Protein AF-W4FVK2-F1 (afdb_monomer_lite)

Structure (mmCIF, N/CA/C/O backbone):
data_AF-W4FVK2-F1
#
_entry.id   AF-W4FVK2-F1
#
loop_
_atom_site.group_PDB
_atom_site.id
_atom_site.type_symbol
_atom_site.label_atom_id
_atom_site.label_alt_id
_atom_site.label_comp_id
_atom_site.label_asym_id
_atom_site.label_entity_id
_atom_site.label_seq_id
_atom_site.pdbx_PDB_ins_code
_atom_site.Cartn_x
_atom_site.Cartn_y
_atom_site.Cartn_z
_atom_site.occupancy
_atom_site.B_iso_or_equiv
_atom_site.auth_seq_id
_atom_site.auth_comp_id
_atom_site.auth_asym_id
_atom_site.auth_atom_id
_atom_site.pdbx_PDB_model_num
ATOM 1 N N . MET A 1 1 ? 11.254 -50.105 31.053 1.00 36.59 1 MET A N 1
ATOM 2 C CA . MET A 1 1 ? 11.971 -50.764 29.933 1.00 36.59 1 MET A CA 1
ATOM 3 C C . MET A 1 1 ? 12.650 -49.689 29.084 1.00 36.59 1 MET A C 1
ATOM 5 O O . MET A 1 1 ? 12.054 -48.634 28.966 1.00 36.59 1 MET A O 1
ATOM 9 N N . LYS A 1 2 ? 13.870 -49.959 28.576 1.00 39.59 2 LYS A N 1
ATOM 10 C CA . LYS A 1 2 ? 14.661 -49.247 27.528 1.00 39.59 2 LYS A CA 1
ATOM 11 C C . LYS A 1 2 ? 14.400 -47.721 27.360 1.00 39.59 2 LYS A C 1
ATOM 13 O O . LYS A 1 2 ? 13.387 -47.352 26.789 1.00 39.59 2 LYS A O 1
ATOM 18 N N . LEU A 1 3 ? 15.193 -46.817 27.966 1.00 35.25 3 LEU A N 1
ATOM 19 C CA . LEU A 1 3 ? 16.547 -46.335 27.550 1.00 35.25 3 LEU A CA 1
ATOM 20 C C . LEU A 1 3 ? 16.505 -45.494 26.250 1.00 35.25 3 LEU A C 1
ATOM 22 O O . LEU A 1 3 ? 15.915 -45.965 25.289 1.00 35.25 3 LEU A O 1
ATOM 26 N N . SER A 1 4 ? 17.125 -44.309 26.109 1.00 34.78 4 SER A N 1
ATOM 27 C CA . SER A 1 4 ? 17.992 -43.457 26.971 1.00 34.78 4 SER A CA 1
ATOM 28 C C . SER A 1 4 ? 18.006 -42.013 26.385 1.00 34.78 4 SER A C 1
ATOM 30 O O . SER A 1 4 ? 17.815 -41.868 25.185 1.00 34.78 4 SER A O 1
ATOM 32 N N . LYS A 1 5 ? 18.071 -40.890 27.133 1.00 37.69 5 LYS A N 1
ATOM 33 C CA . LYS A 1 5 ? 19.277 -40.227 27.720 1.00 37.69 5 LYS A CA 1
ATOM 34 C C . LYS A 1 5 ? 20.502 -40.227 26.758 1.00 37.69 5 LYS A C 1
ATOM 36 O O . LYS A 1 5 ? 20.786 -41.272 26.194 1.00 37.69 5 LYS A O 1
ATOM 41 N N . SER A 1 6 ? 21.273 -39.147 26.533 1.00 33.97 6 SER A N 1
ATOM 42 C CA . SER A 1 6 ? 21.569 -37.966 27.379 1.00 33.97 6 SER A CA 1
ATOM 43 C C . SER A 1 6 ? 22.319 -36.811 26.659 1.00 33.97 6 SER A C 1
ATOM 45 O O . SER A 1 6 ? 23.136 -37.081 25.791 1.00 33.97 6 SER A O 1
ATOM 47 N N . SER A 1 7 ? 22.171 -35.586 27.194 1.00 32.38 7 SER A N 1
ATOM 48 C CA . SER A 1 7 ? 23.238 -34.620 27.586 1.00 32.38 7 SER A CA 1
ATOM 49 C C . SER A 1 7 ? 24.197 -33.962 26.568 1.00 32.38 7 SER A C 1
ATOM 51 O O . SER A 1 7 ? 25.109 -34.590 26.046 1.00 32.38 7 SER A O 1
ATOM 53 N N . SER A 1 8 ? 24.080 -32.630 26.494 1.00 37.91 8 SER A N 1
ATOM 54 C CA . SER A 1 8 ? 25.115 -31.593 26.720 1.00 37.91 8 SER A CA 1
ATOM 55 C C . SER A 1 8 ? 26.609 -31.913 26.521 1.00 37.91 8 SER A C 1
ATOM 57 O O . SER A 1 8 ? 27.143 -32.753 27.239 1.00 37.91 8 SER A O 1
ATOM 59 N N . HIS A 1 9 ? 27.322 -31.065 25.757 1.00 32.56 9 HIS A N 1
ATOM 60 C CA . HIS A 1 9 ? 28.358 -30.167 26.319 1.00 32.56 9 HIS A CA 1
ATOM 61 C C . HIS A 1 9 ? 28.879 -29.103 25.327 1.00 32.56 9 HIS A C 1
ATOM 63 O O . HIS A 1 9 ? 29.066 -29.358 24.143 1.00 32.56 9 HIS A O 1
ATOM 69 N N . SER A 1 10 ? 29.178 -27.913 25.858 1.00 33.78 10 SER A N 1
ATOM 70 C CA . SER A 1 10 ? 30.025 -26.887 25.228 1.00 33.78 10 SER A CA 1
ATOM 71 C C . SER A 1 10 ? 31.508 -27.205 25.451 1.00 33.78 10 SER A C 1
ATOM 73 O O . SER A 1 10 ? 31.856 -27.636 26.553 1.00 33.78 10 SER A O 1
ATOM 75 N N . SER A 1 11 ? 32.386 -26.950 24.468 1.00 32.19 11 SER A N 1
ATOM 76 C CA . SER A 1 11 ? 33.700 -26.302 24.690 1.00 32.19 11 SER A CA 1
ATOM 77 C C . SER A 1 11 ? 34.512 -26.070 23.395 1.00 32.19 11 SER A C 1
ATOM 79 O O . SER A 1 11 ? 34.110 -26.422 22.291 1.00 32.19 11 SER A O 1
ATOM 81 N N . ARG A 1 12 ? 35.625 -25.348 23.567 1.00 32.62 12 ARG A N 1
ATOM 82 C CA . ARG A 1 12 ? 36.446 -24.579 22.612 1.00 32.62 12 ARG A CA 1
ATOM 83 C C . ARG A 1 12 ? 37.839 -25.229 22.453 1.00 32.62 12 ARG A C 1
ATOM 85 O O . ARG A 1 12 ? 38.175 -26.096 23.248 1.00 32.62 12 ARG A O 1
ATOM 92 N N . ALA A 1 13 ? 38.663 -24.705 21.531 1.00 31.06 13 ALA A N 1
ATOM 93 C CA . ALA A 1 13 ? 40.071 -25.073 21.232 1.00 31.06 13 ALA A CA 1
ATOM 94 C C . ALA A 1 13 ? 40.225 -26.324 20.329 1.00 31.06 13 ALA A C 1
ATOM 96 O O . ALA A 1 13 ? 39.746 -27.396 20.659 1.00 31.06 13 ALA A O 1
ATOM 97 N N . SER A 1 14 ? 40.726 -26.252 19.087 1.00 33.31 14 SER A N 1
ATOM 98 C CA . SER A 1 14 ? 42.024 -25.781 18.549 1.00 33.31 14 SER A CA 1
ATOM 99 C C . SER A 1 14 ? 43.190 -26.773 18.694 1.00 33.31 14 SER A C 1
ATOM 101 O O . SER A 1 14 ? 43.663 -26.994 19.805 1.00 33.31 14 SER A O 1
ATOM 103 N N . THR A 1 15 ? 43.706 -27.245 17.546 1.00 32.94 15 THR A N 1
ATOM 104 C CA . THR A 1 15 ? 45.105 -27.601 17.157 1.00 32.94 15 THR A CA 1
ATOM 105 C C . THR A 1 15 ? 45.147 -28.875 16.294 1.00 32.94 15 THR A C 1
ATOM 107 O O . THR A 1 15 ? 44.307 -29.748 16.468 1.00 32.94 15 THR A O 1
ATOM 110 N N . GLY A 1 16 ? 46.121 -29.013 15.369 1.00 29.56 16 GLY A N 1
ATOM 111 C CA . GLY A 1 16 ? 46.388 -30.335 14.751 1.00 29.56 16 GLY A CA 1
ATOM 112 C C . GLY A 1 16 ? 46.891 -30.441 13.298 1.00 29.56 16 GLY A C 1
ATOM 113 O O . GLY A 1 16 ? 46.431 -31.312 12.576 1.00 29.56 16 GLY A O 1
ATOM 114 N N . ARG A 1 17 ? 47.845 -29.603 12.864 1.00 32.56 17 ARG A N 1
ATOM 115 C CA . ARG A 1 17 ? 48.675 -29.739 11.633 1.00 32.56 17 ARG A CA 1
ATOM 116 C C . ARG A 1 17 ? 48.842 -31.159 11.026 1.00 32.56 17 ARG A C 1
ATOM 118 O O . ARG A 1 17 ? 49.280 -32.058 11.742 1.00 32.56 17 ARG A O 1
ATOM 125 N N . LYS A 1 18 ? 48.845 -31.247 9.680 1.00 34.62 18 LYS A N 1
ATOM 126 C CA . LYS A 1 18 ? 49.998 -31.624 8.795 1.00 34.62 18 LYS A CA 1
ATOM 127 C C . LYS A 1 18 ? 49.551 -31.741 7.312 1.00 34.62 18 LYS A C 1
ATOM 129 O O . LYS A 1 18 ? 48.382 -31.997 7.087 1.00 34.62 18 LYS A O 1
ATOM 134 N N . SER A 1 19 ? 50.396 -31.694 6.266 1.00 31.36 19 SER A N 1
ATOM 135 C CA . SER A 1 19 ? 51.635 -30.925 5.985 1.00 31.36 19 SER A CA 1
ATOM 136 C C . SER A 1 19 ? 52.260 -31.356 4.632 1.00 31.36 19 SER A C 1
ATOM 138 O O . SER A 1 19 ? 53.058 -32.292 4.613 1.00 31.36 19 SER A O 1
ATOM 140 N N . THR A 1 20 ? 52.054 -30.588 3.560 1.00 32.78 20 THR A N 1
ATOM 141 C CA . THR A 1 20 ? 52.894 -30.534 2.335 1.00 32.78 20 THR A CA 1
ATOM 142 C C . THR A 1 20 ? 52.823 -29.080 1.829 1.00 32.78 20 THR A C 1
ATOM 144 O O . THR A 1 20 ? 51.742 -28.624 1.490 1.00 32.78 20 THR A O 1
ATOM 147 N N . LYS A 1 21 ? 53.812 -28.179 1.975 1.00 35.28 21 LYS A N 1
ATOM 148 C CA . LYS A 1 21 ? 55.238 -28.161 1.558 1.00 35.28 21 LYS A CA 1
ATOM 149 C C . LYS A 1 21 ? 55.412 -28.427 0.049 1.00 35.28 21 LYS A C 1
ATOM 151 O O . LYS A 1 21 ? 54.936 -29.458 -0.398 1.00 35.28 21 LYS A O 1
ATOM 156 N N . ILE A 1 22 ? 56.125 -27.610 -0.745 1.00 32.56 22 ILE A N 1
ATOM 157 C CA . ILE A 1 22 ? 56.929 -26.388 -0.473 1.00 32.56 22 ILE A CA 1
ATOM 158 C C . ILE A 1 22 ? 57.135 -25.575 -1.778 1.00 32.56 22 ILE A C 1
ATOM 160 O O . ILE A 1 22 ? 57.098 -26.168 -2.849 1.00 32.56 22 ILE A O 1
ATOM 164 N N . SER A 1 23 ? 57.516 -24.290 -1.634 1.00 28.72 23 SER A N 1
ATOM 165 C CA . SER A 1 23 ? 58.217 -23.401 -2.603 1.00 28.72 23 SER A CA 1
ATOM 166 C C . SER A 1 23 ? 57.329 -22.380 -3.323 1.00 28.72 23 SER A C 1
ATOM 168 O O . SER A 1 23 ? 56.399 -22.778 -4.000 1.00 28.72 23 SER A O 1
ATOM 170 N N . LYS A 1 24 ? 57.564 -21.063 -3.318 1.00 32.53 24 LYS A N 1
ATOM 171 C CA . LYS A 1 24 ? 58.517 -20.118 -2.688 1.00 32.53 24 LYS A CA 1
ATOM 172 C C . LYS A 1 24 ? 57.933 -18.716 -2.994 1.00 32.53 24 LYS A C 1
ATOM 174 O O . LYS A 1 24 ? 57.272 -18.555 -4.014 1.00 32.53 24 LYS A O 1
ATOM 179 N N . SER A 1 25 ? 58.200 -17.711 -2.165 1.00 31.70 25 SER A N 1
ATOM 180 C CA . SER A 1 25 ? 57.809 -16.300 -2.387 1.00 31.70 25 SER A CA 1
ATOM 181 C C . SER A 1 25 ? 59.069 -15.409 -2.423 1.00 31.70 25 SER A C 1
ATOM 183 O O . SER A 1 25 ? 60.153 -15.931 -2.153 1.00 31.70 25 SER A O 1
ATOM 185 N N . PRO A 1 26 ? 58.940 -14.074 -2.544 1.00 57.78 26 PRO A N 1
ATOM 186 C CA . PRO A 1 26 ? 58.661 -13.257 -3.736 1.00 57.78 26 PRO A CA 1
ATOM 187 C C . PRO A 1 26 ? 59.956 -12.495 -4.176 1.00 57.78 26 PRO A C 1
ATOM 189 O O . PRO A 1 26 ? 61.028 -12.896 -3.716 1.00 57.78 26 PRO A O 1
ATOM 192 N N . PRO A 1 27 ? 59.942 -11.450 -5.045 1.00 46.91 27 PRO A N 1
ATOM 193 C CA . PRO A 1 27 ? 59.581 -10.088 -4.605 1.00 46.91 27 PRO A CA 1
ATOM 194 C C . PRO A 1 27 ? 58.954 -9.180 -5.703 1.00 46.91 27 PRO A C 1
ATOM 196 O O . PRO A 1 27 ? 58.470 -9.645 -6.727 1.00 46.91 27 PRO A O 1
ATOM 199 N N . GLN A 1 28 ? 58.937 -7.878 -5.403 1.00 35.75 28 GLN A N 1
ATOM 200 C CA . GLN A 1 28 ? 58.389 -6.712 -6.111 1.00 35.75 28 GLN A CA 1
ATOM 201 C C . GLN A 1 28 ? 58.720 -6.564 -7.614 1.00 35.75 28 GLN A C 1
ATOM 203 O O . GLN A 1 28 ? 59.783 -6.960 -8.082 1.00 35.75 28 GLN A O 1
ATOM 208 N N . THR A 1 29 ? 57.824 -5.853 -8.310 1.00 44.53 29 THR A N 1
ATOM 209 C CA . THR A 1 29 ? 58.003 -5.192 -9.621 1.00 44.53 29 THR A CA 1
ATOM 210 C C . THR A 1 29 ? 59.249 -4.300 -9.689 1.00 44.53 29 THR A C 1
ATOM 212 O O . THR A 1 29 ? 59.503 -3.550 -8.740 1.00 44.53 29 THR A O 1
ATOM 215 N N . PRO A 1 30 ? 59.967 -4.305 -10.824 1.00 41.59 30 PRO A N 1
ATOM 216 C CA . PRO A 1 30 ? 60.030 -3.123 -11.708 1.00 41.59 30 PRO A CA 1
ATOM 217 C C . PRO A 1 30 ? 59.905 -3.501 -13.221 1.00 41.59 30 PRO A C 1
ATOM 219 O O . PRO A 1 30 ? 59.658 -4.675 -13.498 1.00 41.59 30 PRO A O 1
ATOM 222 N N . PRO A 1 31 ? 59.949 -2.544 -14.181 1.00 61.81 31 PRO A N 1
ATOM 223 C CA . PRO A 1 31 ? 59.378 -2.719 -15.530 1.00 61.81 31 PRO A CA 1
ATOM 224 C C . PRO A 1 31 ? 60.393 -3.037 -16.659 1.00 61.81 31 PRO A C 1
ATOM 226 O O . PRO A 1 31 ? 61.570 -3.272 -16.397 1.00 61.81 31 PRO A O 1
ATOM 229 N N . ASP A 1 32 ? 59.864 -2.957 -17.890 1.00 33.31 32 ASP A N 1
ATOM 230 C CA . ASP A 1 32 ? 60.491 -2.786 -19.217 1.00 33.31 32 ASP A CA 1
ATOM 231 C C . ASP A 1 32 ? 60.812 -4.014 -20.100 1.00 33.31 32 ASP A C 1
ATOM 233 O O . ASP A 1 32 ? 61.499 -4.946 -19.694 1.00 33.31 32 ASP A O 1
ATOM 237 N N . GLU A 1 33 ? 60.327 -3.892 -21.354 1.00 32.59 33 GLU A N 1
ATOM 238 C CA . GLU A 1 33 ? 60.892 -4.358 -22.644 1.00 32.59 33 GLU A CA 1
ATOM 239 C C . GLU A 1 33 ? 61.070 -5.888 -22.891 1.00 32.59 33 GLU A C 1
ATOM 241 O O . GLU A 1 33 ? 61.287 -6.677 -21.981 1.00 32.59 33 GLU A O 1
ATOM 246 N N . CYS A 1 34 ? 60.966 -6.438 -24.114 1.00 29.52 34 CYS A N 1
ATOM 247 C CA . CYS A 1 34 ? 60.961 -5.867 -25.473 1.00 29.52 34 CYS A CA 1
ATOM 248 C C . CYS A 1 34 ? 60.288 -6.830 -26.503 1.00 29.52 34 CYS A C 1
ATOM 250 O O . CYS A 1 34 ? 59.980 -7.975 -26.168 1.00 29.52 34 CYS A O 1
ATOM 252 N N . ASP A 1 35 ? 60.112 -6.381 -27.756 1.00 45.06 35 ASP A N 1
ATOM 253 C CA . ASP A 1 35 ? 59.512 -7.118 -28.899 1.00 45.06 35 ASP A CA 1
ATOM 254 C C . ASP A 1 35 ? 60.334 -8.325 -29.429 1.00 45.06 35 ASP A C 1
ATOM 256 O O . ASP A 1 35 ? 61.476 -8.554 -29.016 1.00 45.06 35 ASP A O 1
ATOM 260 N N . PRO A 1 36 ? 59.788 -9.103 -30.394 1.00 46.78 36 PRO A N 1
ATOM 261 C CA . PRO A 1 36 ? 60.309 -9.002 -31.775 1.00 46.78 36 PRO A CA 1
ATOM 262 C C . PRO A 1 36 ? 59.207 -9.024 -32.869 1.00 46.78 36 PRO A C 1
ATOM 264 O O . PRO A 1 36 ? 58.324 -9.875 -32.853 1.00 46.78 36 PRO A O 1
ATOM 267 N N . VAL A 1 37 ? 59.146 -8.056 -33.797 1.00 34.38 37 VAL A N 1
ATOM 268 C CA . VAL A 1 37 ? 59.976 -7.861 -35.022 1.00 34.38 37 VAL A CA 1
ATOM 269 C C . VAL A 1 37 ? 59.630 -8.790 -36.200 1.00 34.38 37 VAL A C 1
ATOM 271 O O . VAL A 1 37 ? 59.897 -9.985 -36.143 1.00 34.38 37 VAL A O 1
ATOM 274 N N . CYS A 1 38 ? 59.147 -8.185 -37.300 1.00 31.05 38 CYS A N 1
ATOM 275 C CA . CYS A 1 38 ? 59.496 -8.377 -38.731 1.00 31.05 38 CYS A CA 1
ATOM 276 C C . CYS A 1 38 ? 58.401 -7.711 -39.597 1.00 31.05 38 CYS A C 1
ATOM 278 O O . CYS A 1 38 ? 57.228 -7.903 -39.312 1.00 31.05 38 CYS A O 1
ATOM 280 N N . HIS A 1 39 ? 58.653 -6.956 -40.666 1.00 33.62 39 HIS A N 1
ATOM 281 C CA . HIS A 1 39 ? 59.865 -6.389 -41.266 1.00 33.62 39 HIS A CA 1
ATOM 282 C C . HIS A 1 39 ? 59.431 -5.047 -41.883 1.00 33.62 39 HIS A C 1
ATOM 284 O O . HIS A 1 39 ? 58.428 -5.028 -42.588 1.00 33.62 39 HIS A O 1
ATOM 290 N N . ASP A 1 40 ? 60.227 -3.987 -41.742 1.00 32.97 40 ASP A N 1
ATOM 291 C CA . ASP A 1 40 ? 60.536 -3.199 -42.936 1.00 32.97 40 ASP A CA 1
ATOM 292 C C . ASP A 1 40 ? 61.988 -2.716 -42.875 1.00 32.97 40 ASP A C 1
ATOM 294 O O . ASP A 1 40 ? 62.445 -2.073 -41.927 1.00 32.97 40 ASP A O 1
ATOM 298 N N . GLN A 1 41 ? 62.742 -3.164 -43.866 1.00 33.88 41 GLN A N 1
ATOM 299 C CA . GLN A 1 41 ? 64.145 -2.856 -44.099 1.00 33.88 41 GLN A CA 1
ATOM 300 C C . GLN A 1 41 ? 64.182 -1.573 -44.959 1.00 33.88 41 GLN A C 1
ATOM 302 O O . GLN A 1 41 ? 63.337 -1.401 -45.824 1.00 33.88 41 GLN A O 1
ATOM 307 N N . HIS A 1 42 ? 65.119 -0.631 -44.841 1.00 30.48 42 HIS A N 1
ATOM 308 C CA . HIS A 1 42 ? 66.442 -0.682 -44.225 1.00 30.48 42 HIS A CA 1
ATOM 309 C C . HIS A 1 42 ? 67.030 0.747 -44.135 1.00 30.48 42 HIS A C 1
ATOM 311 O O . HIS A 1 42 ? 66.831 1.510 -45.070 1.00 30.48 42 HIS A O 1
ATOM 317 N N . TYR A 1 43 ? 67.828 1.038 -43.092 1.00 32.41 43 TYR A N 1
ATOM 318 C CA . TYR A 1 43 ? 68.834 2.126 -42.962 1.00 32.41 43 TYR A CA 1
ATOM 319 C C . TYR A 1 43 ? 68.432 3.587 -43.321 1.00 32.41 43 TYR A C 1
ATOM 321 O O . TYR A 1 43 ? 67.911 3.890 -44.379 1.00 32.41 43 TYR A O 1
ATOM 329 N N . GLY A 1 44 ? 68.761 4.619 -42.544 1.00 31.17 44 GLY A N 1
ATOM 330 C CA . GLY A 1 44 ? 69.576 4.705 -41.333 1.00 31.17 44 GLY A CA 1
ATOM 331 C C . GLY A 1 44 ? 70.231 6.091 -41.266 1.00 31.17 44 GLY A C 1
ATOM 332 O O . GLY A 1 44 ? 70.923 6.483 -42.201 1.00 31.17 44 GLY A O 1
ATOM 333 N N . VAL A 1 45 ? 70.028 6.835 -40.174 1.00 45.06 45 VAL A N 1
ATOM 334 C CA . VAL A 1 45 ? 70.664 8.148 -39.952 1.00 45.06 45 VAL A CA 1
ATOM 335 C C . VAL A 1 45 ? 71.766 8.009 -38.904 1.00 45.06 45 VAL A C 1
ATOM 337 O O . VAL A 1 45 ? 71.459 7.714 -37.749 1.00 45.06 45 VAL A O 1
ATOM 340 N N . PRO A 1 46 ? 73.030 8.289 -39.257 1.00 41.56 46 PRO A N 1
ATOM 341 C CA . PRO A 1 46 ? 74.045 8.672 -38.288 1.00 41.56 46 PRO A CA 1
ATOM 342 C C . PRO A 1 46 ? 74.385 10.162 -38.402 1.00 41.56 46 PRO A C 1
ATOM 344 O O . PRO A 1 46 ? 74.459 10.742 -39.484 1.00 41.56 46 PRO A O 1
ATOM 347 N N . GLN A 1 47 ? 74.646 10.759 -37.245 1.00 37.38 47 GLN A N 1
ATOM 348 C CA . GLN A 1 47 ? 75.281 12.066 -37.090 1.00 37.38 47 GLN A CA 1
ATOM 349 C C . GLN A 1 47 ? 76.606 12.136 -37.871 1.00 37.38 47 GLN A C 1
ATOM 351 O O . GLN A 1 47 ? 77.322 11.142 -37.914 1.00 37.38 47 GLN A O 1
ATOM 356 N N . TYR A 1 48 ? 76.988 13.315 -38.375 1.00 28.67 48 TYR A N 1
ATOM 357 C CA . TYR A 1 48 ? 78.211 14.015 -37.939 1.00 28.67 48 TYR A CA 1
ATOM 358 C C . TYR A 1 48 ? 78.320 15.423 -38.558 1.00 28.67 48 TYR A C 1
ATOM 360 O O . TYR A 1 48 ? 77.560 15.811 -39.442 1.00 28.67 48 TYR A O 1
ATOM 368 N N . HIS A 1 49 ? 79.252 16.214 -38.022 1.00 34.34 49 HIS A N 1
ATOM 369 C CA . HIS A 1 49 ? 79.623 17.549 -38.491 1.00 34.34 49 HIS A CA 1
ATOM 370 C C . HIS A 1 49 ? 80.101 17.600 -39.955 1.00 34.34 49 HIS A C 1
ATOM 372 O O . HIS A 1 49 ? 80.636 16.623 -40.456 1.00 34.34 49 HIS A O 1
ATOM 378 N N . GLN A 1 50 ? 80.025 18.809 -40.538 1.00 42.28 50 GLN A N 1
ATOM 379 C CA . GLN A 1 50 ? 80.864 19.351 -41.628 1.00 42.28 50 GLN A CA 1
ATOM 380 C C . GLN A 1 50 ? 81.165 18.439 -42.842 1.00 42.28 50 GLN A C 1
ATOM 382 O O . GLN A 1 50 ? 81.978 17.526 -42.730 1.00 42.28 50 GLN A O 1
ATOM 387 N N . PRO A 1 51 ? 80.688 18.779 -44.056 1.00 32.19 51 PRO A N 1
ATOM 388 C CA . PRO A 1 51 ? 81.142 18.127 -45.282 1.00 32.19 51 PRO A CA 1
ATOM 389 C C . PRO A 1 51 ? 82.321 18.862 -45.959 1.00 32.19 51 PRO A C 1
ATOM 391 O O . PRO A 1 51 ? 82.144 19.953 -46.508 1.00 32.19 51 PRO A O 1
ATOM 394 N N . PRO A 1 52 ? 83.515 18.247 -46.016 1.00 35.03 52 PRO A N 1
ATOM 395 C CA . PRO A 1 52 ? 84.520 18.502 -47.043 1.00 35.03 52 PRO A CA 1
ATOM 396 C C . PRO A 1 52 ? 84.540 17.386 -48.113 1.00 35.03 52 PRO A C 1
ATOM 398 O O . PRO A 1 52 ? 84.416 16.216 -47.784 1.00 35.03 52 PRO A O 1
ATOM 401 N N . GLN A 1 53 ? 84.836 17.766 -49.365 1.00 33.94 53 GLN A N 1
ATOM 402 C CA . GLN A 1 53 ? 85.297 16.927 -50.500 1.00 33.94 53 GLN A CA 1
ATOM 403 C C . GLN A 1 53 ? 84.392 15.771 -51.029 1.00 33.94 53 GLN A C 1
ATOM 405 O O . GLN A 1 53 ? 83.654 15.155 -50.282 1.00 33.94 53 GLN A O 1
ATOM 410 N N . ARG A 1 54 ? 84.492 15.280 -52.282 1.00 32.28 54 ARG A N 1
ATOM 411 C CA . ARG A 1 54 ? 84.581 15.859 -53.654 1.00 32.28 54 ARG A CA 1
ATOM 412 C C . ARG A 1 54 ? 84.792 14.708 -54.671 1.00 32.28 54 ARG A C 1
ATOM 414 O O . ARG A 1 54 ? 85.865 14.116 -54.675 1.00 32.28 54 ARG A O 1
ATOM 421 N N . GLY A 1 55 ? 83.868 14.546 -55.628 1.00 34.66 55 GLY A N 1
ATOM 422 C CA . GLY A 1 55 ? 84.091 13.876 -56.931 1.00 34.66 55 GLY A CA 1
ATOM 423 C C . GLY A 1 55 ? 84.044 12.336 -56.941 1.00 34.66 55 GLY A C 1
ATOM 424 O O . GLY A 1 55 ? 84.091 11.721 -55.886 1.00 34.66 55 GLY A O 1
ATOM 425 N N . TYR A 1 56 ? 83.935 11.631 -58.076 1.00 33.75 56 TYR A N 1
ATOM 426 C CA . TYR A 1 56 ? 83.708 11.947 -59.510 1.00 33.75 56 TYR A CA 1
ATOM 427 C C . TYR A 1 56 ? 82.959 10.709 -60.119 1.00 33.75 56 TYR A C 1
ATOM 429 O O . TYR A 1 56 ? 82.878 9.692 -59.443 1.00 33.75 56 TYR A O 1
ATOM 437 N N . ALA A 1 57 ? 82.384 10.634 -61.330 1.00 32.41 57 ALA A N 1
ATOM 438 C CA . ALA A 1 57 ? 82.558 11.385 -62.575 1.00 32.41 57 ALA A CA 1
ATOM 439 C C . ALA A 1 57 ? 81.346 11.216 -63.529 1.00 32.41 57 ALA A C 1
ATOM 441 O O . ALA A 1 57 ? 80.780 10.130 -63.610 1.00 32.41 57 ALA A O 1
ATOM 442 N N . SER A 1 58 ? 81.041 12.234 -64.344 1.00 34.56 58 SER A N 1
ATOM 443 C CA . SER A 1 58 ? 80.600 12.065 -65.753 1.00 34.56 58 SER A CA 1
ATOM 444 C C . SER A 1 58 ? 80.630 13.392 -66.540 1.00 34.56 58 SER A C 1
ATOM 446 O O . SER A 1 58 ? 79.659 13.803 -67.153 1.00 34.56 58 SER A O 1
ATOM 448 N N . ASN A 1 59 ? 81.822 14.000 -66.558 1.00 30.52 59 ASN A N 1
ATOM 449 C CA . ASN A 1 59 ? 82.389 14.855 -67.616 1.00 30.52 59 ASN A CA 1
ATOM 450 C C . ASN A 1 59 ? 81.741 16.206 -68.052 1.00 30.52 59 ASN A C 1
ATOM 452 O O . ASN A 1 59 ? 80.568 16.465 -67.809 1.00 30.52 59 ASN A O 1
ATOM 456 N N . PRO A 1 60 ? 82.569 17.135 -68.599 1.00 45.88 60 PRO A N 1
ATOM 457 C CA . PRO A 1 60 ? 82.409 18.594 -68.427 1.00 45.88 60 PRO A CA 1
ATOM 458 C C . PRO A 1 60 ? 82.487 19.318 -69.809 1.00 45.88 60 PRO A C 1
ATOM 460 O O . PRO A 1 60 ? 82.208 18.653 -70.808 1.00 45.88 60 PRO A O 1
ATOM 463 N N . PRO A 1 61 ? 82.943 20.588 -69.974 1.00 41.81 61 PRO A N 1
ATOM 464 C CA . PRO A 1 61 ? 83.165 21.727 -69.058 1.00 41.81 61 PRO A CA 1
ATOM 465 C C . PRO A 1 61 ? 82.283 22.953 -69.425 1.00 41.81 61 PRO A C 1
ATOM 467 O O . PRO A 1 61 ? 81.568 22.933 -70.415 1.00 41.81 61 PRO A O 1
ATOM 470 N N . GLY A 1 62 ? 82.247 24.080 -68.710 1.00 29.95 62 GLY A N 1
ATOM 471 C CA . GLY A 1 62 ? 82.990 24.537 -67.534 1.00 29.95 62 GLY A CA 1
ATOM 472 C C . GLY A 1 62 ? 83.446 25.989 -67.742 1.00 29.95 62 GLY A C 1
ATOM 473 O O . GLY A 1 62 ? 84.276 26.246 -68.607 1.00 29.95 62 GLY A O 1
ATOM 474 N N . VAL A 1 63 ? 82.925 26.931 -66.947 1.00 37.47 63 VAL A N 1
ATOM 475 C CA . VAL A 1 63 ? 83.367 28.338 -66.939 1.00 37.47 63 VAL A CA 1
ATOM 476 C C . VAL A 1 63 ? 83.667 28.747 -65.499 1.00 37.47 63 VAL A C 1
ATOM 478 O O . VAL A 1 63 ? 82.777 28.793 -64.652 1.00 37.47 63 VAL A O 1
ATOM 481 N N . GLN A 1 64 ? 84.946 28.992 -65.220 1.00 30.61 64 GLN A N 1
ATOM 482 C CA . GLN A 1 64 ? 85.434 29.508 -63.941 1.00 30.61 64 GLN A CA 1
ATOM 483 C C . GLN A 1 64 ? 85.372 31.042 -63.899 1.00 30.61 64 GLN A C 1
ATOM 485 O O . GLN A 1 64 ? 85.516 31.715 -64.914 1.00 30.61 64 GLN A O 1
ATOM 490 N N . MET A 1 65 ? 85.276 31.567 -62.680 1.00 48.56 65 MET A N 1
ATOM 491 C CA . MET A 1 65 ? 85.720 32.905 -62.263 1.00 48.56 65 MET A CA 1
ATOM 492 C C . MET A 1 65 ? 86.804 32.707 -61.179 1.00 48.56 65 MET A C 1
ATOM 494 O O . MET A 1 65 ? 86.786 31.640 -60.552 1.00 48.56 65 MET A O 1
ATOM 498 N N . PRO A 1 66 ? 87.647 33.695 -60.801 1.00 64.19 66 PRO A N 1
ATOM 499 C CA . PRO A 1 66 ? 88.125 34.916 -61.476 1.00 64.19 66 PRO A CA 1
ATOM 500 C C . PRO A 1 66 ? 89.670 34.721 -61.722 1.00 64.19 66 PRO A C 1
ATOM 502 O O . PRO A 1 66 ? 89.991 33.634 -62.202 1.00 64.19 66 PRO A O 1
ATOM 505 N N . PRO A 1 67 ? 90.680 35.566 -61.357 1.00 47.31 67 PRO A N 1
ATOM 506 C CA . PRO A 1 67 ? 90.752 37.014 -61.107 1.00 47.31 67 PRO A CA 1
ATOM 507 C C . PRO A 1 67 ? 91.691 37.868 -62.030 1.00 47.31 67 PRO A C 1
ATOM 509 O O . PRO A 1 67 ? 91.146 38.339 -63.026 1.00 47.31 67 PRO A O 1
ATOM 512 N N . PRO A 1 68 ? 92.973 38.248 -61.738 1.00 48.97 68 PRO A N 1
ATOM 513 C CA . PRO A 1 68 ? 93.342 39.668 -61.910 1.00 48.97 68 PRO A CA 1
ATOM 514 C C . PRO A 1 68 ? 94.642 39.966 -62.702 1.00 48.97 68 PRO A C 1
ATOM 516 O O . PRO A 1 68 ? 95.326 39.059 -63.166 1.00 48.97 68 PRO A O 1
ATOM 519 N N . SER A 1 69 ? 95.020 41.259 -62.712 1.00 26.92 69 SER A N 1
ATOM 520 C CA . SER A 1 69 ? 96.343 41.820 -63.086 1.00 26.92 69 SER A CA 1
ATOM 521 C C . SER A 1 69 ? 96.557 41.980 -64.607 1.00 26.92 69 SER A C 1
ATOM 523 O O . SER A 1 69 ? 96.647 40.998 -65.325 1.00 26.92 69 SER A O 1
ATOM 525 N N . SER A 1 70 ? 96.475 43.183 -65.198 1.00 29.16 70 SER A N 1
ATOM 526 C CA . SER A 1 70 ? 97.403 44.344 -65.148 1.00 29.16 70 SER A CA 1
ATOM 527 C C . SER A 1 70 ? 98.521 44.307 -66.210 1.00 29.16 70 SER A C 1
ATOM 529 O O . SER A 1 70 ? 98.903 43.237 -66.662 1.00 29.16 70 SER A O 1
ATOM 531 N N . SER A 1 71 ? 99.098 45.484 -66.515 1.00 30.23 71 SER A N 1
ATOM 532 C CA . SER A 1 71 ? 100.237 45.757 -67.435 1.00 30.23 71 SER A CA 1
ATOM 533 C C . SER A 1 71 ? 99.985 45.495 -68.940 1.00 30.23 71 SER A C 1
ATOM 535 O O . SER A 1 71 ? 99.753 44.362 -69.325 1.00 30.23 71 SER A O 1
ATOM 537 N N . LEU A 1 72 ? 99.873 46.528 -69.803 1.00 28.56 72 LEU A N 1
ATOM 538 C CA . LEU A 1 72 ? 100.945 47.377 -70.410 1.00 28.56 72 LEU A CA 1
ATOM 539 C C . LEU A 1 72 ? 101.606 46.689 -71.645 1.00 28.56 72 LEU A C 1
ATOM 541 O O . LEU A 1 72 ? 101.475 45.481 -71.784 1.00 28.56 72 LEU A O 1
ATOM 545 N N . PRO A 1 73 ? 102.408 47.377 -72.486 1.00 44.47 73 PRO A N 1
ATOM 546 C CA . PRO A 1 73 ? 102.128 48.590 -73.276 1.00 44.47 73 PRO A CA 1
ATOM 547 C C . PRO A 1 73 ? 102.573 48.427 -74.767 1.00 44.47 73 PRO A C 1
ATOM 549 O O . PRO A 1 73 ? 102.946 47.336 -75.172 1.00 44.47 73 PRO A O 1
ATOM 552 N N . THR A 1 74 ? 102.652 49.535 -75.532 1.00 28.48 74 THR A N 1
ATOM 553 C CA . THR A 1 74 ? 103.570 49.728 -76.699 1.00 28.48 74 THR A CA 1
ATOM 554 C C . THR A 1 74 ? 103.265 48.889 -77.966 1.00 28.48 74 THR A C 1
ATOM 556 O O . THR A 1 74 ? 103.368 47.674 -77.958 1.00 28.48 74 THR A O 1
ATOM 559 N N . ALA A 1 75 ? 102.781 49.438 -79.089 1.00 28.36 75 ALA A N 1
ATOM 560 C CA . ALA A 1 75 ? 103.346 50.453 -80.004 1.00 28.36 75 ALA A CA 1
ATOM 561 C C . ALA A 1 75 ? 104.495 49.962 -80.924 1.00 28.36 75 ALA A C 1
ATOM 563 O O . ALA A 1 75 ? 105.322 49.149 -80.532 1.00 28.36 75 ALA A O 1
ATOM 564 N N . GLY A 1 76 ? 104.552 50.526 -82.141 1.00 28.14 76 GLY A N 1
ATOM 565 C CA . GLY A 1 76 ? 105.509 50.186 -83.209 1.00 28.14 76 GLY A CA 1
ATOM 566 C C . GLY A 1 76 ? 104.971 49.096 -84.155 1.00 28.14 76 GLY A C 1
ATOM 567 O O . GLY A 1 76 ? 104.728 47.985 -83.713 1.00 28.14 76 GLY A O 1
ATOM 568 N N . GLY A 1 77 ? 104.729 49.316 -85.452 1.00 29.20 77 GLY A N 1
ATOM 569 C CA . GLY A 1 77 ? 105.067 50.440 -86.339 1.00 29.20 77 GLY A CA 1
ATOM 570 C C . GLY A 1 77 ? 106.103 50.028 -87.399 1.00 29.20 77 GLY A C 1
ATOM 571 O O . GLY A 1 77 ? 106.540 48.886 -87.401 1.00 29.20 77 GLY A O 1
ATOM 572 N N . VAL A 1 78 ? 106.559 50.999 -88.209 1.00 31.73 78 VAL A N 1
ATOM 573 C CA . VAL A 1 78 ? 107.822 50.950 -88.995 1.00 31.73 78 VAL A CA 1
ATOM 574 C C . VAL A 1 78 ? 107.784 50.116 -90.304 1.00 31.73 78 VAL A C 1
ATOM 576 O O . VAL A 1 78 ? 107.408 48.956 -90.288 1.00 31.73 78 VAL A O 1
ATOM 579 N N . PHE A 1 79 ? 108.176 50.623 -91.491 1.00 28.73 79 PHE A N 1
ATOM 580 C CA . PHE A 1 79 ? 108.519 51.996 -91.928 1.00 28.73 79 PHE A CA 1
ATOM 581 C C . PHE A 1 79 ? 108.432 52.163 -93.467 1.00 28.73 79 PHE A C 1
ATOM 583 O O . PHE A 1 79 ? 108.493 51.201 -94.219 1.00 28.73 79 PHE A O 1
ATOM 590 N N . HIS A 1 80 ? 108.379 53.441 -93.863 1.00 27.72 80 HIS A N 1
ATOM 591 C CA . HIS A 1 80 ? 108.977 54.125 -95.030 1.00 27.72 80 HIS A CA 1
ATOM 592 C C . HIS A 1 80 ? 109.509 53.333 -96.248 1.00 27.72 80 HIS A C 1
ATOM 594 O O . HIS A 1 80 ? 110.337 52.442 -96.089 1.00 27.72 80 HIS A O 1
ATOM 600 N N . HIS A 1 81 ? 109.290 53.881 -97.455 1.00 27.83 81 HIS A N 1
ATOM 601 C CA . HIS A 1 81 ? 110.286 54.615 -98.286 1.00 27.83 81 HIS A CA 1
ATOM 602 C C . HIS A 1 81 ? 109.662 54.942 -99.674 1.00 27.83 81 HIS A C 1
ATOM 604 O O . HIS A 1 81 ? 108.739 54.253 -100.084 1.00 27.83 81 HIS A O 1
ATOM 610 N N . ASN A 1 82 ? 110.116 55.898 -100.498 1.00 26.11 82 ASN A N 1
ATOM 611 C CA . ASN A 1 82 ? 110.730 57.220 -100.283 1.00 26.11 82 ASN A CA 1
ATOM 612 C C . ASN A 1 82 ? 110.799 57.946 -101.653 1.00 26.11 82 ASN A C 1
ATOM 614 O O . ASN A 1 82 ? 111.008 57.280 -102.658 1.00 26.11 82 ASN A O 1
ATOM 618 N N . ASN A 1 83 ? 110.754 59.282 -101.654 1.00 25.61 83 ASN A N 1
ATOM 619 C CA . ASN A 1 83 ? 111.439 60.192 -102.593 1.00 25.61 83 ASN A CA 1
ATOM 620 C C . ASN A 1 83 ? 111.250 60.179 -104.141 1.00 25.61 83 ASN A C 1
ATOM 622 O O . ASN A 1 83 ? 111.186 59.165 -104.821 1.00 25.61 83 ASN A O 1
ATOM 626 N N . ASN A 1 84 ? 111.426 61.404 -104.667 1.00 28.58 84 ASN A N 1
ATOM 627 C CA . ASN A 1 84 ? 112.085 61.777 -105.933 1.00 28.58 84 ASN A CA 1
ATOM 628 C C . ASN A 1 84 ? 111.325 61.775 -107.283 1.00 28.58 84 ASN A C 1
ATOM 630 O O . ASN A 1 84 ? 111.403 60.855 -108.090 1.00 28.58 84 ASN A O 1
ATOM 634 N N . MET A 1 85 ? 110.820 62.974 -107.621 1.00 35.16 85 MET A N 1
ATOM 635 C CA . MET A 1 85 ? 111.281 63.764 -108.793 1.00 35.16 85 MET A CA 1
ATOM 636 C C . MET A 1 85 ? 112.733 63.428 -109.214 1.00 35.16 85 MET A C 1
ATOM 638 O O . MET A 1 85 ? 113.561 63.298 -108.308 1.00 35.16 85 MET A O 1
ATOM 642 N N . PRO A 1 86 ? 113.125 63.442 -110.516 1.00 44.12 86 PRO A N 1
ATOM 643 C CA . PRO A 1 86 ? 113.137 64.713 -111.268 1.00 44.12 86 PRO A CA 1
ATOM 644 C C . PRO A 1 86 ? 113.116 64.650 -112.826 1.00 44.12 86 PRO A C 1
ATOM 646 O O . PRO A 1 86 ? 113.126 63.591 -113.440 1.00 44.12 86 PRO A O 1
ATOM 649 N N . SER A 1 87 ? 113.268 65.841 -113.433 1.00 30.06 87 SER A N 1
ATOM 650 C CA . SER A 1 87 ? 114.227 66.122 -114.532 1.00 30.06 87 SER A CA 1
ATOM 651 C C . SER A 1 87 ? 113.767 66.159 -116.009 1.00 30.06 87 SER A C 1
ATOM 653 O O . SER A 1 87 ? 113.782 65.151 -116.702 1.00 30.06 87 SER A O 1
ATOM 655 N N . MET A 1 88 ? 113.651 67.408 -116.496 1.00 30.08 88 MET A N 1
ATOM 656 C CA . MET A 1 88 ? 114.168 67.950 -117.779 1.00 30.08 88 MET A CA 1
ATOM 657 C C . MET A 1 88 ? 113.458 67.689 -119.130 1.00 30.08 88 MET A C 1
ATOM 659 O O . MET A 1 88 ? 113.110 66.567 -119.461 1.00 30.08 88 MET A O 1
ATOM 663 N N . MET A 1 89 ? 113.345 68.799 -119.893 1.00 30.38 89 MET A N 1
ATOM 664 C CA . MET A 1 89 ? 113.647 69.041 -121.334 1.00 30.38 89 MET A CA 1
ATOM 665 C C . MET A 1 89 ? 113.227 67.991 -122.395 1.00 30.38 89 MET A C 1
ATOM 667 O O . MET A 1 89 ? 113.374 66.796 -122.204 1.00 30.38 89 MET A O 1
ATOM 671 N N . GLU A 1 90 ? 112.767 68.338 -123.603 1.00 34.19 90 GLU A N 1
ATOM 672 C CA . GLU A 1 90 ? 112.567 69.625 -124.301 1.00 34.19 90 GLU A CA 1
ATOM 673 C C . GLU A 1 90 ? 111.503 69.433 -125.421 1.00 34.19 90 GLU A C 1
ATOM 675 O O . GLU A 1 90 ? 111.150 68.289 -125.730 1.00 34.19 90 GLU A O 1
ATOM 680 N N . PRO A 1 91 ? 110.958 70.496 -126.052 1.00 47.44 91 PRO A N 1
ATOM 681 C CA . PRO A 1 91 ? 109.963 70.365 -127.114 1.00 47.44 91 PRO A CA 1
ATOM 682 C C . PRO A 1 91 ? 110.561 70.457 -128.530 1.00 47.44 91 PRO A C 1
ATOM 684 O O . PRO A 1 91 ? 110.791 71.546 -129.049 1.00 47.44 91 PRO A O 1
ATOM 687 N N . ALA A 1 92 ? 110.657 69.316 -129.213 1.00 43.59 92 ALA A N 1
ATOM 688 C CA . ALA A 1 92 ? 110.683 69.242 -130.675 1.00 43.59 92 ALA A CA 1
ATOM 689 C C . ALA A 1 92 ? 109.986 67.950 -131.140 1.00 43.59 92 ALA A C 1
ATOM 691 O O . ALA A 1 92 ? 110.635 66.926 -131.281 1.00 43.59 92 ALA A O 1
ATOM 692 N N . ASP A 1 93 ? 108.649 68.000 -131.249 1.00 44.91 93 ASP A N 1
ATOM 693 C CA . ASP A 1 93 ? 107.790 67.197 -132.154 1.00 44.91 93 ASP A CA 1
ATOM 694 C C . ASP A 1 93 ? 106.308 67.455 -131.817 1.00 44.91 93 ASP A C 1
ATOM 696 O O . ASP A 1 93 ? 105.557 66.629 -131.290 1.00 44.91 93 ASP A O 1
ATOM 700 N N . VAL A 1 94 ? 105.894 68.700 -132.068 1.00 56.19 94 VAL A N 1
ATOM 701 C CA . VAL A 1 94 ? 104.629 69.288 -131.588 1.00 56.19 94 VAL A CA 1
ATOM 702 C C . VAL A 1 94 ? 103.393 68.824 -132.380 1.00 56.19 94 VAL A C 1
ATOM 704 O O . VAL A 1 94 ? 102.276 68.962 -131.887 1.00 56.19 94 VAL A O 1
ATOM 707 N N . LEU A 1 95 ? 103.560 68.225 -133.565 1.00 55.44 95 LEU A N 1
ATOM 708 C CA . LEU A 1 95 ? 102.443 67.920 -134.474 1.00 55.44 95 LEU A CA 1
ATOM 709 C C . LEU A 1 95 ? 101.857 66.501 -134.362 1.00 55.44 95 LEU A C 1
ATOM 711 O O . LEU A 1 95 ? 100.684 66.329 -134.669 1.00 55.44 95 LEU A O 1
ATOM 715 N N . HIS A 1 96 ? 102.583 65.505 -133.837 1.00 56.88 96 HIS A N 1
ATOM 716 C CA . HIS A 1 96 ? 102.038 64.139 -133.672 1.00 56.88 96 HIS A CA 1
ATOM 717 C C . HIS A 1 96 ? 101.387 63.897 -132.286 1.00 56.88 96 HIS A C 1
ATOM 719 O O . HIS A 1 96 ? 100.705 62.896 -132.054 1.00 56.88 96 HIS A O 1
ATOM 725 N N . ARG A 1 97 ? 101.560 64.840 -131.344 1.00 54.84 97 ARG A N 1
ATOM 726 C CA . ARG A 1 97 ? 101.009 64.786 -129.972 1.00 54.84 97 ARG A CA 1
ATOM 727 C C . ARG A 1 97 ? 99.607 65.395 -129.810 1.00 54.84 97 ARG A C 1
ATOM 729 O O . ARG A 1 97 ? 99.106 65.415 -128.687 1.00 54.84 97 ARG A O 1
ATOM 736 N N . LEU A 1 98 ? 98.984 65.910 -130.875 1.00 57.56 98 LEU A N 1
ATOM 737 C CA . LEU A 1 98 ? 97.637 66.503 -130.815 1.00 57.56 98 LEU A CA 1
ATOM 738 C C . LEU A 1 98 ? 96.531 65.472 -131.097 1.00 57.56 98 LEU A C 1
ATOM 740 O O . LEU A 1 98 ? 95.649 65.305 -130.257 1.00 57.56 98 LEU A O 1
ATOM 744 N N . GLU A 1 99 ? 96.636 64.685 -132.169 1.00 59.66 99 GLU A N 1
ATOM 745 C CA . GLU A 1 99 ? 95.659 63.624 -132.501 1.00 59.66 99 GLU A CA 1
ATOM 746 C C . GLU A 1 99 ? 95.598 62.518 -131.424 1.00 59.66 99 GLU A C 1
ATOM 748 O O . GLU A 1 99 ? 94.536 62.001 -131.076 1.00 59.66 99 GLU A O 1
ATOM 753 N N . THR A 1 100 ? 96.737 62.204 -130.796 1.00 60.53 100 THR A N 1
ATOM 754 C CA . THR A 1 100 ? 96.814 61.275 -129.650 1.00 60.53 100 THR A CA 1
ATOM 755 C C . THR A 1 100 ? 96.314 61.876 -128.328 1.00 60.53 100 THR A C 1
ATOM 757 O O . THR A 1 100 ? 96.091 61.143 -127.361 1.00 60.53 100 THR A O 1
ATOM 760 N N . LYS A 1 101 ? 96.107 63.198 -128.264 1.00 60.41 101 LYS A N 1
ATOM 761 C CA . LYS A 1 101 ? 95.507 63.888 -127.111 1.00 60.41 101 LYS A CA 1
ATOM 762 C C . LYS A 1 101 ? 93.981 63.859 -127.166 1.00 60.41 101 LYS A C 1
ATOM 764 O O . LYS A 1 101 ? 93.344 63.710 -126.129 1.00 60.41 101 LYS A O 1
ATOM 769 N N . GLU A 1 102 ? 93.408 63.976 -128.360 1.00 66.44 102 GLU A N 1
ATOM 770 C CA . GLU A 1 102 ? 91.960 64.073 -128.573 1.00 66.44 102 GLU A CA 1
ATOM 771 C C . GLU A 1 102 ? 91.236 62.734 -128.334 1.00 66.44 102 GLU A C 1
ATOM 773 O O . GLU A 1 102 ? 90.173 62.703 -127.707 1.00 66.44 102 GLU A O 1
ATOM 778 N N . SER A 1 103 ? 91.866 61.611 -128.700 1.00 63.50 103 SER A N 1
ATOM 779 C CA . SER A 1 103 ? 91.377 60.261 -128.368 1.00 63.50 103 SER A CA 1
ATOM 780 C C . SER A 1 103 ? 91.485 59.934 -126.871 1.00 63.50 103 SER A C 1
ATOM 782 O O . SER A 1 103 ? 90.550 59.378 -126.292 1.00 63.50 103 SER A O 1
ATOM 784 N N . ARG A 1 104 ? 92.573 60.350 -126.203 1.00 65.81 104 ARG A N 1
ATOM 785 C CA . ARG A 1 104 ? 92.708 60.235 -124.737 1.00 65.81 104 ARG A CA 1
ATOM 786 C C . ARG A 1 104 ? 91.702 61.101 -123.982 1.00 65.81 104 ARG A C 1
ATOM 788 O O . ARG A 1 104 ? 91.251 60.691 -122.918 1.00 65.81 104 ARG A O 1
ATOM 795 N N . MET A 1 105 ? 91.328 62.264 -124.518 1.00 73.06 105 MET A N 1
ATOM 796 C CA . MET A 1 105 ? 90.307 63.124 -123.914 1.00 73.06 105 MET A CA 1
ATOM 797 C C . MET A 1 105 ? 88.932 62.445 -123.927 1.00 73.06 105 MET A C 1
ATOM 799 O O . MET A 1 105 ? 88.296 62.364 -122.883 1.00 73.06 105 MET A O 1
ATOM 803 N N . HIS A 1 106 ? 88.526 61.858 -125.059 1.00 71.81 106 HIS A N 1
ATOM 804 C CA . HIS A 1 106 ? 87.271 61.102 -125.153 1.00 71.81 106 HIS A CA 1
ATOM 805 C C . HIS A 1 106 ? 87.246 59.867 -124.237 1.00 71.81 106 HIS A C 1
ATOM 807 O O . HIS A 1 106 ? 86.234 59.610 -123.587 1.00 71.81 106 HIS A O 1
ATOM 813 N N . GLN A 1 107 ? 88.359 59.132 -124.124 1.00 72.69 107 GLN A N 1
ATOM 814 C CA . GLN A 1 107 ? 88.459 57.998 -123.194 1.00 72.69 107 GLN A CA 1
ATOM 815 C C . GLN A 1 107 ? 88.383 58.433 -121.721 1.00 72.69 107 GLN A C 1
ATOM 817 O O . GLN A 1 107 ? 87.736 57.754 -120.927 1.00 72.69 107 GLN A O 1
ATOM 822 N N . LEU A 1 108 ? 88.984 59.571 -121.353 1.00 72.00 108 LEU A N 1
ATOM 823 C CA . LEU A 1 108 ? 88.888 60.127 -119.997 1.00 72.00 108 LEU A CA 1
ATOM 824 C C . LEU A 1 108 ? 87.486 60.664 -119.678 1.00 72.00 108 LEU A C 1
ATOM 826 O O . LEU A 1 108 ? 87.002 60.441 -118.572 1.00 72.00 108 LEU A O 1
ATOM 830 N N . SER A 1 109 ? 86.807 61.312 -120.629 1.00 72.75 109 SER A N 1
ATOM 831 C CA . SER A 1 109 ? 85.412 61.737 -120.456 1.00 72.75 109 SER A CA 1
ATOM 832 C C . SER A 1 109 ? 84.474 60.545 -120.257 1.00 72.75 109 SER A C 1
ATOM 834 O O . SER A 1 109 ? 83.664 60.571 -119.336 1.00 72.75 109 SER A O 1
ATOM 836 N N . ALA A 1 110 ? 84.624 59.473 -121.043 1.00 74.25 110 ALA A N 1
ATOM 837 C CA . ALA A 1 110 ? 83.832 58.254 -120.866 1.00 74.25 110 ALA A CA 1
ATOM 838 C C . ALA A 1 110 ? 84.057 57.605 -119.485 1.00 74.25 110 ALA A C 1
ATOM 840 O O . ALA A 1 110 ? 83.088 57.245 -118.823 1.00 74.25 110 ALA A O 1
ATOM 841 N N . LEU A 1 111 ? 85.314 57.527 -119.023 1.00 74.00 111 LEU A N 1
ATOM 842 C CA . LEU A 1 111 ? 85.667 57.005 -117.693 1.00 74.00 111 LEU A CA 1
ATOM 843 C C . LEU A 1 111 ? 85.104 57.852 -116.541 1.00 74.00 111 LEU A C 1
ATOM 845 O O . LEU A 1 111 ? 84.687 57.308 -115.520 1.00 74.00 111 LEU A O 1
ATOM 849 N N . LEU A 1 112 ? 85.071 59.178 -116.697 1.00 74.81 112 LEU A N 1
ATOM 850 C CA . LEU A 1 112 ? 84.468 60.079 -115.713 1.00 74.81 112 LEU A CA 1
ATOM 851 C C . LEU A 1 112 ? 82.938 59.958 -115.687 1.00 74.81 112 LEU A C 1
ATOM 853 O O . LEU A 1 112 ? 82.351 59.985 -114.606 1.00 74.81 112 LEU A O 1
ATOM 857 N N . GLU A 1 113 ? 82.285 59.770 -116.837 1.00 73.81 113 GLU A N 1
ATOM 858 C CA . GLU A 1 113 ? 80.832 59.574 -116.897 1.00 73.81 113 GLU A CA 1
ATOM 859 C C . GLU A 1 113 ? 80.413 58.216 -116.296 1.00 73.81 113 GLU A C 1
ATOM 861 O O . GLU A 1 113 ? 79.402 58.157 -115.590 1.00 73.81 113 GLU A O 1
ATOM 866 N N . THR A 1 114 ? 81.204 57.147 -116.482 1.00 73.12 114 THR A N 1
ATOM 867 C CA . THR A 1 114 ? 80.972 55.851 -115.812 1.00 73.12 114 THR A CA 1
ATOM 868 C C . THR A 1 114 ? 81.236 55.933 -114.310 1.00 73.12 114 THR A C 1
ATOM 870 O O . THR A 1 114 ? 80.368 55.542 -113.535 1.00 73.12 114 THR A O 1
ATOM 873 N N . MET A 1 115 ? 82.350 56.538 -113.872 1.00 71.69 115 MET A N 1
ATOM 874 C CA . MET A 1 115 ? 82.621 56.751 -112.440 1.00 71.69 115 MET A CA 1
ATOM 875 C C . MET A 1 115 ? 81.532 57.588 -111.754 1.00 71.69 115 MET A C 1
ATOM 877 O O . MET A 1 115 ? 81.227 57.371 -110.583 1.00 71.69 115 MET A O 1
ATOM 881 N N . LYS A 1 116 ? 80.919 58.539 -112.465 1.00 75.94 116 LYS A N 1
ATOM 882 C CA . LYS A 1 116 ? 79.801 59.349 -111.963 1.00 75.94 116 LYS A CA 1
ATOM 883 C C . LYS A 1 116 ? 78.507 58.539 -111.810 1.00 75.94 116 LYS A C 1
ATOM 885 O O . LYS A 1 116 ? 77.793 58.738 -110.834 1.00 75.94 116 LYS A O 1
ATOM 890 N N . HIS A 1 117 ? 78.224 57.602 -112.716 1.00 73.25 117 HIS A N 1
ATOM 891 C CA . HIS A 1 117 ? 77.080 56.690 -112.572 1.00 73.25 117 HIS A CA 1
ATOM 892 C C . HIS A 1 117 ? 77.311 55.637 -111.479 1.00 73.25 117 HIS A C 1
ATOM 894 O O . HIS A 1 117 ? 76.399 55.354 -110.707 1.00 73.25 117 HIS A O 1
ATOM 900 N N . GLU A 1 118 ? 78.528 55.105 -111.348 1.00 72.44 118 GLU A N 1
ATOM 901 C CA . GLU A 1 118 ? 78.883 54.156 -110.283 1.00 72.44 118 GLU A CA 1
ATOM 902 C C . GLU A 1 118 ? 78.884 54.817 -108.895 1.00 72.44 118 GLU A C 1
ATOM 904 O O . GLU A 1 118 ? 78.382 54.232 -107.934 1.00 72.44 118 GLU A O 1
ATOM 909 N N . SER A 1 119 ? 79.367 56.060 -108.777 1.00 69.38 119 SER A N 1
ATOM 910 C CA . SER A 1 119 ? 79.295 56.832 -107.524 1.00 69.38 119 SER A CA 1
ATOM 911 C C . SER A 1 119 ? 77.871 57.279 -107.170 1.00 69.38 119 SER A C 1
ATOM 913 O O . SER A 1 119 ? 77.510 57.240 -105.997 1.00 69.38 119 SER A O 1
ATOM 915 N N . ALA A 1 120 ? 77.023 57.615 -108.149 1.00 71.69 120 ALA A N 1
ATOM 916 C CA . ALA A 1 120 ? 75.601 57.873 -107.902 1.00 71.69 120 ALA A CA 1
ATOM 917 C C . ALA A 1 120 ? 74.849 56.599 -107.466 1.00 71.69 120 ALA A C 1
ATOM 919 O O . ALA A 1 120 ? 74.122 56.619 -106.475 1.00 71.69 120 ALA A O 1
ATOM 920 N N . GLY A 1 121 ? 75.073 55.471 -108.149 1.00 73.94 121 GLY A N 1
ATOM 921 C CA . GLY A 1 121 ? 74.445 54.189 -107.816 1.00 73.94 121 GLY A CA 1
ATOM 922 C C . GLY A 1 121 ? 74.871 53.640 -106.451 1.00 73.94 121 GLY A C 1
ATOM 923 O O . GLY A 1 121 ? 74.039 53.114 -105.713 1.00 73.94 121 GLY A O 1
ATOM 924 N N . THR A 1 122 ? 76.142 53.810 -106.071 1.00 73.88 122 THR A N 1
ATOM 925 C CA . THR A 1 122 ? 76.618 53.455 -104.722 1.00 73.88 122 THR A CA 1
ATOM 926 C C . THR A 1 122 ? 76.119 54.421 -103.647 1.00 73.88 122 THR A C 1
ATOM 928 O O . THR A 1 122 ? 75.797 53.962 -102.554 1.00 73.88 122 THR A O 1
ATOM 931 N N . ALA A 1 123 ? 75.966 55.718 -103.944 1.00 73.56 123 ALA A N 1
ATOM 932 C CA . ALA A 1 123 ? 75.345 56.672 -103.023 1.00 73.56 123 ALA A CA 1
ATOM 933 C C . ALA A 1 123 ? 73.865 56.342 -102.756 1.00 73.56 123 ALA A C 1
ATOM 935 O O . ALA A 1 123 ? 73.478 56.243 -101.595 1.00 73.56 123 ALA A O 1
ATOM 936 N N . GLU A 1 124 ? 73.059 56.078 -103.792 1.00 76.38 124 GLU A N 1
ATOM 937 C CA . GLU A 1 124 ? 71.657 55.673 -103.605 1.00 76.38 124 GLU A CA 1
ATOM 938 C C . GLU A 1 124 ? 71.521 54.313 -102.901 1.00 76.38 124 GLU A C 1
ATOM 940 O O . GLU A 1 124 ? 70.598 54.107 -102.114 1.00 76.38 124 GLU A O 1
ATOM 945 N N . ALA A 1 125 ? 72.408 53.352 -103.184 1.00 78.00 125 ALA A N 1
ATOM 946 C CA . ALA A 1 125 ? 72.420 52.074 -102.473 1.00 78.00 125 ALA A CA 1
ATOM 947 C C . ALA A 1 125 ? 72.734 52.279 -100.982 1.00 78.00 125 ALA A C 1
ATOM 949 O O . ALA A 1 125 ? 72.041 51.724 -100.130 1.00 78.00 125 ALA A O 1
ATOM 950 N N . MET A 1 126 ? 73.715 53.129 -100.665 1.00 80.38 126 MET A N 1
ATOM 951 C CA . MET A 1 126 ? 74.060 53.478 -99.289 1.00 80.38 126 MET A CA 1
ATOM 952 C C . MET A 1 126 ? 72.906 54.205 -98.582 1.00 80.38 126 MET A C 1
ATOM 954 O O . MET A 1 126 ? 72.570 53.847 -97.456 1.00 80.38 126 MET A O 1
ATOM 958 N N . GLU A 1 127 ? 72.243 55.156 -99.243 1.00 81.31 127 GLU A N 1
ATOM 959 C CA . GLU A 1 127 ? 71.086 55.880 -98.699 1.00 81.31 127 GLU A CA 1
ATOM 960 C C . GLU A 1 127 ? 69.889 54.949 -98.435 1.00 81.31 127 GLU A C 1
ATOM 962 O O . GLU A 1 127 ? 69.278 55.028 -97.368 1.00 81.31 127 GLU A O 1
ATOM 967 N N . ARG A 1 128 ? 69.614 53.982 -99.327 1.00 80.56 128 ARG A N 1
ATOM 968 C CA . ARG A 1 128 ? 68.625 52.918 -99.070 1.00 80.56 128 ARG A CA 1
ATOM 969 C C . ARG A 1 128 ? 69.015 52.061 -97.866 1.00 80.56 128 ARG A C 1
ATOM 971 O O . ARG A 1 128 ? 68.184 51.880 -96.984 1.00 80.56 128 ARG A O 1
ATOM 978 N N . THR A 1 129 ? 70.269 51.606 -97.769 1.00 80.81 129 THR A N 1
ATOM 979 C CA . THR A 1 129 ? 70.712 50.816 -96.603 1.00 80.81 129 THR A CA 1
ATOM 980 C C . THR A 1 129 ? 70.687 51.610 -95.296 1.00 80.81 129 THR A C 1
ATOM 982 O O . THR A 1 129 ? 70.411 51.031 -94.251 1.00 80.81 129 THR A O 1
ATOM 985 N N . LEU A 1 130 ? 70.919 52.928 -95.327 1.00 83.38 130 LEU A N 1
ATOM 986 C CA . LEU A 1 130 ? 70.773 53.798 -94.156 1.00 83.38 130 LEU A CA 1
ATOM 987 C C . LEU A 1 130 ? 69.300 53.947 -93.757 1.00 83.38 130 LEU A C 1
ATOM 989 O O . LEU A 1 130 ? 68.982 53.812 -92.581 1.00 83.38 130 LEU A O 1
ATOM 993 N N . HIS A 1 131 ? 68.387 54.126 -94.716 1.00 86.19 131 HIS A N 1
ATOM 994 C CA . HIS A 1 131 ? 66.950 54.197 -94.434 1.00 86.19 131 HIS A CA 1
ATOM 995 C C . HIS A 1 131 ? 66.370 52.864 -93.917 1.00 86.19 131 HIS A C 1
ATOM 997 O O . HIS A 1 131 ? 65.525 52.844 -93.014 1.00 86.19 131 HIS A O 1
ATOM 1003 N N . GLU A 1 132 ? 66.842 51.737 -94.456 1.00 86.25 132 GLU A N 1
ATOM 1004 C CA . GLU A 1 132 ? 66.552 50.395 -93.938 1.00 86.25 132 GLU A CA 1
ATOM 1005 C C . GLU A 1 132 ? 67.104 50.221 -92.515 1.00 86.25 132 GLU A C 1
ATOM 1007 O O . GLU A 1 132 ? 66.400 49.733 -91.634 1.00 86.25 132 GLU A O 1
ATOM 1012 N N . ASN A 1 133 ? 68.319 50.698 -92.235 1.00 83.44 133 ASN A N 1
ATOM 1013 C CA . ASN A 1 133 ? 68.888 50.659 -90.888 1.00 83.44 133 ASN A CA 1
ATOM 1014 C C . ASN A 1 133 ? 68.087 51.536 -89.904 1.00 83.44 133 ASN A C 1
ATOM 1016 O O . ASN A 1 133 ? 67.724 51.065 -88.832 1.00 83.44 133 ASN A O 1
ATOM 1020 N N . ASP A 1 134 ? 67.677 52.747 -90.295 1.00 86.88 134 ASP A N 1
ATOM 1021 C CA . ASP A 1 134 ? 66.812 53.619 -89.484 1.00 86.88 134 ASP A CA 1
ATOM 1022 C C . ASP A 1 134 ? 65.436 52.990 -89.195 1.00 86.88 134 ASP A C 1
ATOM 1024 O O . ASP A 1 134 ? 64.863 53.202 -88.121 1.00 86.88 134 ASP A O 1
ATOM 1028 N N . THR A 1 135 ? 64.862 52.241 -90.146 1.00 86.69 135 THR A N 1
ATOM 1029 C CA . THR A 1 135 ? 63.599 51.509 -89.928 1.00 86.69 135 THR A CA 1
ATOM 1030 C C . THR A 1 135 ? 63.800 50.294 -89.024 1.00 86.69 135 THR A C 1
ATOM 1032 O O . THR A 1 135 ? 63.006 50.100 -88.102 1.00 86.69 135 THR A O 1
ATOM 1035 N N . LEU A 1 136 ? 64.882 49.529 -89.201 1.00 87.56 136 LEU A N 1
ATOM 1036 C CA . LEU A 1 136 ? 65.263 48.427 -88.309 1.00 87.56 136 LEU A CA 1
ATOM 1037 C C . LEU A 1 136 ? 65.598 48.913 -86.890 1.00 87.56 136 LEU A C 1
ATOM 1039 O O . LEU A 1 136 ? 65.272 48.233 -85.916 1.00 87.56 136 LEU A O 1
ATOM 1043 N N . GLN A 1 137 ? 66.203 50.092 -86.743 1.00 87.81 137 GLN A N 1
ATOM 1044 C CA . GLN A 1 137 ? 66.531 50.687 -85.450 1.00 87.81 137 GLN A CA 1
ATOM 1045 C C . GLN A 1 137 ? 65.270 51.170 -84.724 1.00 87.81 137 GLN A C 1
ATOM 1047 O O . GLN A 1 137 ? 65.105 50.873 -83.541 1.00 87.81 137 GLN A O 1
ATOM 1052 N N . ARG A 1 138 ? 64.330 51.817 -85.430 1.00 87.69 138 ARG A N 1
ATOM 1053 C CA . ARG A 1 138 ? 63.003 52.156 -84.881 1.00 87.69 138 ARG A CA 1
ATOM 1054 C C . ARG A 1 138 ? 62.193 50.915 -84.501 1.00 87.69 138 ARG A C 1
ATOM 1056 O O . ARG A 1 138 ? 61.576 50.899 -83.442 1.00 87.69 138 ARG A O 1
ATOM 1063 N N . MET A 1 139 ? 62.234 49.858 -85.312 1.00 89.00 139 MET A N 1
ATOM 1064 C CA . MET A 1 139 ? 61.564 48.592 -84.998 1.00 89.00 139 MET A CA 1
ATOM 1065 C C . MET A 1 139 ? 62.199 47.883 -83.792 1.00 89.00 139 MET A C 1
ATOM 1067 O O . MET A 1 139 ? 61.471 47.384 -82.943 1.00 89.00 139 MET A O 1
ATOM 1071 N N . ASN A 1 140 ? 63.530 47.898 -83.650 1.00 86.56 140 ASN A N 1
ATOM 1072 C CA . ASN A 1 140 ? 64.197 47.403 -82.440 1.00 86.56 140 ASN A CA 1
ATOM 1073 C C . ASN A 1 140 ? 63.828 48.224 -81.197 1.00 86.56 140 ASN A C 1
ATOM 1075 O O . ASN A 1 140 ? 63.603 47.645 -80.138 1.00 86.56 140 ASN A O 1
ATOM 1079 N N . GLN A 1 141 ? 63.733 49.553 -81.307 1.00 89.25 141 GLN A N 1
ATOM 1080 C CA . GLN A 1 141 ? 63.285 50.410 -80.202 1.00 89.25 141 GLN A CA 1
ATOM 1081 C C . GLN A 1 141 ? 61.844 50.086 -79.786 1.00 89.25 141 GLN A C 1
ATOM 1083 O O . GLN A 1 141 ? 61.589 49.929 -78.594 1.00 89.25 141 GLN A O 1
ATOM 1088 N N . GLN A 1 142 ? 60.934 49.902 -80.750 1.00 90.00 142 GLN A N 1
ATOM 1089 C CA . GLN A 1 142 ? 59.556 49.488 -80.473 1.00 90.00 142 GLN A CA 1
ATOM 1090 C C . GLN A 1 142 ? 59.501 48.101 -79.819 1.00 90.00 142 GLN A C 1
ATOM 1092 O O . GLN A 1 142 ? 58.912 47.964 -78.756 1.00 90.00 142 GLN A O 1
ATOM 1097 N N . LEU A 1 143 ? 60.190 47.098 -80.377 1.00 89.12 143 LEU A N 1
ATOM 1098 C CA . LEU A 1 143 ? 60.249 45.750 -79.799 1.00 89.12 143 LEU A CA 1
ATOM 1099 C C . LEU A 1 143 ? 60.865 45.738 -78.394 1.00 89.12 143 LEU A C 1
ATOM 1101 O O . LEU A 1 143 ? 60.420 44.975 -77.544 1.00 89.12 143 LEU A O 1
ATOM 1105 N N . THR A 1 144 ? 61.855 46.593 -78.122 1.00 88.38 144 THR A N 1
ATOM 1106 C CA . THR A 1 144 ? 62.439 46.737 -76.777 1.00 88.38 144 THR A CA 1
ATOM 1107 C C . THR A 1 144 ? 61.434 47.360 -75.804 1.00 88.38 144 THR A C 1
ATOM 1109 O O . THR A 1 144 ? 61.355 46.934 -74.654 1.00 88.38 144 THR A O 1
ATOM 1112 N N . HIS A 1 145 ? 60.640 48.337 -76.254 1.00 91.31 145 HIS A N 1
ATOM 1113 C CA . HIS A 1 145 ? 59.577 48.939 -75.449 1.00 91.31 145 HIS A CA 1
ATOM 1114 C C . HIS A 1 145 ? 58.433 47.952 -75.174 1.00 91.31 145 HIS A C 1
ATOM 1116 O O . HIS A 1 145 ? 58.027 47.808 -74.025 1.00 91.31 145 HIS A O 1
ATOM 1122 N N . ASP A 1 146 ? 57.977 47.220 -76.193 1.00 87.94 146 ASP A N 1
ATOM 1123 C CA . ASP A 1 146 ? 56.928 46.203 -76.070 1.00 87.94 146 ASP A CA 1
ATOM 1124 C C . ASP A 1 146 ? 57.379 45.042 -75.164 1.00 87.94 146 ASP A C 1
ATOM 1126 O O . ASP A 1 146 ? 56.605 44.563 -74.333 1.00 87.94 146 ASP A O 1
ATOM 1130 N N . LEU A 1 147 ? 58.652 44.628 -75.257 1.00 88.94 147 LEU A N 1
ATOM 1131 C CA . LEU A 1 147 ? 59.253 43.645 -74.352 1.00 88.94 147 LEU A CA 1
ATOM 1132 C C . LEU A 1 147 ? 59.286 44.160 -72.906 1.00 88.94 147 LEU A C 1
ATOM 1134 O O . LEU A 1 147 ? 58.916 43.421 -71.998 1.00 88.94 147 LEU A O 1
ATOM 1138 N N . GLN A 1 148 ? 59.696 45.414 -72.681 1.00 90.62 148 GLN A N 1
ATOM 1139 C CA . GLN A 1 148 ? 59.717 45.996 -71.337 1.00 90.62 148 GLN A CA 1
ATOM 1140 C C . GLN A 1 148 ? 58.302 46.114 -70.757 1.00 90.62 148 GLN A C 1
ATOM 1142 O O . GLN A 1 148 ? 58.083 45.710 -69.621 1.00 90.62 148 GLN A O 1
ATOM 1147 N N . ALA A 1 149 ? 57.324 46.561 -71.549 1.00 88.81 149 ALA A N 1
ATOM 1148 C CA . ALA A 1 149 ? 55.925 46.623 -71.133 1.00 88.81 149 ALA A CA 1
ATOM 1149 C C . ALA A 1 149 ? 55.353 45.232 -70.800 1.00 88.81 149 ALA A C 1
ATOM 1151 O O . ALA A 1 149 ? 54.597 45.089 -69.838 1.00 88.81 149 ALA A O 1
ATOM 1152 N N . ALA A 1 150 ? 55.739 44.191 -71.547 1.00 86.38 150 ALA A N 1
ATOM 1153 C CA . ALA A 1 150 ? 55.379 42.810 -71.234 1.00 86.38 150 ALA A CA 1
ATOM 1154 C C . ALA A 1 150 ? 56.050 42.310 -69.940 1.00 86.38 150 ALA A C 1
ATOM 1156 O O . ALA A 1 150 ? 55.387 41.670 -69.124 1.00 86.38 150 ALA A O 1
ATOM 1157 N N . ILE A 1 151 ? 57.330 42.629 -69.716 1.00 87.94 151 ILE A N 1
ATOM 1158 C CA . ILE A 1 151 ? 58.041 42.321 -68.466 1.00 87.94 151 ILE A CA 1
ATOM 1159 C C . ILE A 1 151 ? 57.331 42.991 -67.284 1.00 87.94 151 ILE A C 1
ATOM 1161 O O . ILE A 1 151 ? 56.929 42.290 -66.354 1.00 87.94 151 ILE A O 1
ATOM 1165 N N . ASP A 1 152 ? 57.084 44.299 -67.361 1.00 90.06 152 ASP A N 1
ATOM 1166 C CA . ASP A 1 152 ? 56.429 45.081 -66.309 1.00 90.06 152 ASP A CA 1
ATOM 1167 C C . ASP A 1 152 ? 55.012 44.552 -66.014 1.00 90.06 152 ASP A C 1
ATOM 1169 O O . ASP A 1 152 ? 54.635 44.396 -64.852 1.00 90.06 152 ASP A O 1
ATOM 1173 N N . ALA A 1 153 ? 54.248 44.176 -67.048 1.00 88.00 153 ALA A N 1
ATOM 1174 C CA . ALA A 1 153 ? 52.941 43.540 -66.888 1.00 88.00 153 ALA A CA 1
ATOM 1175 C C . ALA A 1 153 ? 53.028 42.158 -66.210 1.00 88.00 153 ALA A C 1
ATOM 1177 O O . ALA A 1 153 ? 52.191 41.838 -65.363 1.00 88.00 153 ALA A O 1
ATOM 1178 N N . THR A 1 154 ? 54.037 41.337 -66.533 1.00 86.44 154 THR A N 1
ATOM 1179 C CA . THR A 1 154 ? 54.226 40.037 -65.863 1.00 86.44 154 THR A CA 1
ATOM 1180 C C . THR A 1 154 ? 54.703 40.172 -64.419 1.00 86.44 154 THR A C 1
ATOM 1182 O O . THR A 1 154 ? 54.259 39.395 -63.576 1.00 86.44 154 THR A O 1
ATOM 1185 N N . GLU A 1 155 ? 55.548 41.155 -64.097 1.00 89.12 155 GLU A N 1
ATOM 1186 C CA . GLU A 1 155 ? 55.930 41.448 -62.712 1.00 89.12 155 GLU A CA 1
ATOM 1187 C C . GLU A 1 155 ? 54.740 41.986 -61.913 1.00 89.12 155 GLU A C 1
ATOM 1189 O O . GLU A 1 155 ? 54.466 41.482 -60.824 1.00 89.12 155 GLU A O 1
ATOM 1194 N N . GLN A 1 156 ? 53.946 42.901 -62.477 1.00 88.19 156 GLN A N 1
ATOM 1195 C CA . GLN A 1 156 ? 52.708 43.361 -61.845 1.00 88.19 156 GLN A CA 1
ATOM 1196 C C . GLN A 1 156 ? 51.772 42.176 -61.545 1.00 88.19 156 GLN A C 1
ATOM 1198 O O . GLN A 1 156 ? 51.363 41.995 -60.397 1.00 88.19 156 GLN A O 1
ATOM 1203 N N . HIS A 1 157 ? 51.538 41.298 -62.527 1.00 87.50 157 HIS A N 1
ATOM 1204 C CA . HIS A 1 157 ? 50.724 40.089 -62.365 1.00 87.50 157 HIS A CA 1
ATOM 1205 C C . HIS A 1 157 ? 51.271 39.138 -61.283 1.00 87.50 157 HIS A C 1
ATOM 1207 O O . HIS A 1 157 ? 50.492 38.587 -60.505 1.00 87.50 157 HIS A O 1
ATOM 1213 N N . LYS A 1 158 ? 52.599 38.972 -61.167 1.00 87.75 158 LYS A N 1
ATOM 1214 C CA . LYS A 1 158 ? 53.222 38.224 -60.056 1.00 87.75 158 LYS A CA 1
ATOM 1215 C C . LYS A 1 158 ? 52.961 38.889 -58.706 1.00 87.75 158 LYS A C 1
ATOM 1217 O O . LYS A 1 158 ? 52.629 38.184 -57.755 1.00 87.75 158 LYS A O 1
ATOM 1222 N N . THR A 1 159 ? 53.095 40.215 -58.600 1.00 88.56 159 THR A N 1
ATOM 1223 C CA . THR A 1 159 ? 52.856 40.920 -57.327 1.00 88.56 159 THR A CA 1
ATOM 1224 C C . THR A 1 159 ? 51.396 40.853 -56.893 1.00 88.56 159 THR A C 1
ATOM 1226 O O . THR A 1 159 ? 51.129 40.691 -55.704 1.00 88.56 159 THR A O 1
ATOM 1229 N N . ASP A 1 160 ? 50.450 40.909 -57.831 1.00 88.44 160 ASP A N 1
ATOM 1230 C CA . ASP A 1 160 ? 49.026 40.814 -57.515 1.00 88.44 160 ASP A CA 1
ATOM 1231 C C . ASP A 1 160 ? 48.617 39.372 -57.178 1.00 88.44 160 ASP A C 1
ATOM 1233 O O . ASP A 1 160 ? 47.918 39.169 -56.186 1.00 88.44 160 ASP A O 1
ATOM 1237 N N . HIS A 1 161 ? 49.160 38.356 -57.863 1.00 87.31 161 HIS A N 1
ATOM 1238 C CA . HIS A 1 161 ? 49.026 36.961 -57.420 1.00 87.31 161 HIS A CA 1
ATOM 1239 C C . HIS A 1 161 ? 49.630 36.717 -56.031 1.00 87.31 161 HIS A C 1
ATOM 1241 O O . HIS A 1 161 ? 49.043 35.987 -55.235 1.00 87.31 161 HIS A O 1
ATOM 1247 N N . ALA A 1 162 ? 50.778 37.321 -55.711 1.00 86.06 162 ALA A N 1
ATOM 1248 C CA . ALA A 1 162 ? 51.395 37.189 -54.393 1.00 86.06 162 ALA A CA 1
ATOM 1249 C C . ALA A 1 162 ? 50.521 37.804 -53.285 1.00 86.06 162 ALA A C 1
ATOM 1251 O O . ALA A 1 162 ? 50.351 37.183 -52.237 1.00 86.06 162 ALA A O 1
ATOM 1252 N N . LYS A 1 163 ? 49.902 38.971 -53.530 1.00 90.12 163 LYS A N 1
ATOM 1253 C CA . LYS A 1 163 ? 48.894 39.552 -52.622 1.00 90.12 163 LYS A CA 1
ATOM 1254 C C . LYS A 1 163 ? 47.683 38.636 -52.477 1.00 90.12 163 LYS A C 1
ATOM 1256 O O . LYS A 1 163 ? 47.269 38.370 -51.359 1.00 90.12 163 LYS A O 1
ATOM 1261 N N . GLN A 1 164 ? 47.161 38.106 -53.580 1.00 88.38 164 GLN A N 1
ATOM 1262 C CA . GLN A 1 164 ? 45.972 37.255 -53.568 1.00 88.38 164 GLN A CA 1
ATOM 1263 C C . GLN A 1 164 ? 46.213 35.933 -52.815 1.00 88.38 164 GLN A C 1
ATOM 1265 O O . GLN A 1 164 ? 45.357 35.487 -52.055 1.00 88.38 164 GLN A O 1
ATOM 1270 N N . ILE A 1 165 ? 47.406 35.337 -52.947 1.00 88.12 165 ILE A N 1
ATOM 1271 C CA . ILE A 1 165 ? 47.835 34.186 -52.135 1.00 88.12 165 ILE A CA 1
ATOM 1272 C C . ILE A 1 165 ? 47.951 34.580 -50.656 1.00 88.12 165 ILE A C 1
ATOM 1274 O O . ILE A 1 165 ? 47.476 33.839 -49.799 1.00 88.12 165 ILE A O 1
ATOM 1278 N N . GLN A 1 166 ? 48.532 35.743 -50.346 1.00 89.19 166 GLN A N 1
ATOM 1279 C CA . GLN A 1 166 ? 48.652 36.233 -48.971 1.00 89.19 166 GLN A CA 1
ATOM 1280 C C . GLN A 1 166 ? 47.278 36.480 -48.323 1.00 89.19 166 GLN A C 1
ATOM 1282 O O . GLN A 1 166 ? 47.075 36.082 -47.179 1.00 89.19 166 GLN A O 1
ATOM 1287 N N . GLU A 1 167 ? 46.329 37.075 -49.049 1.00 90.31 167 GLU A N 1
ATOM 1288 C CA . GLU A 1 167 ? 44.944 37.293 -48.607 1.00 90.31 167 GLU A CA 1
ATOM 1289 C C . GLU A 1 167 ? 44.236 35.960 -48.328 1.00 90.31 167 GLU A C 1
ATOM 1291 O O . GLU A 1 167 ? 43.701 35.760 -47.235 1.00 90.31 167 GLU A O 1
ATOM 1296 N N . VAL A 1 168 ? 44.312 35.004 -49.260 1.00 88.81 168 VAL A N 1
ATOM 1297 C CA . VAL A 1 168 ? 43.761 33.650 -49.082 1.00 88.81 168 VAL A CA 1
ATOM 1298 C C . VAL A 1 168 ? 44.394 32.943 -47.878 1.00 88.81 168 VAL A C 1
ATOM 1300 O O . VAL A 1 168 ? 43.679 32.342 -47.077 1.00 88.81 168 VAL A O 1
ATOM 1303 N N . MET A 1 169 ? 45.713 33.057 -47.685 1.00 88.00 169 MET A N 1
A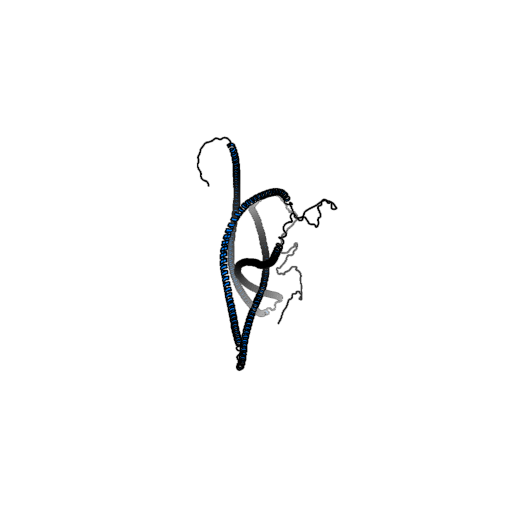TOM 1304 C CA . MET A 1 169 ? 46.382 32.526 -46.494 1.00 88.00 169 MET A CA 1
ATOM 1305 C C . MET A 1 169 ? 45.885 33.192 -45.206 1.00 88.00 169 MET A C 1
ATOM 1307 O O . MET A 1 169 ? 45.652 32.479 -44.232 1.00 88.00 169 MET A O 1
ATOM 1311 N N . THR A 1 170 ? 45.679 34.515 -45.185 1.00 89.94 170 THR A N 1
ATOM 1312 C CA . THR A 1 170 ? 45.134 35.192 -43.995 1.00 89.94 170 THR A CA 1
ATOM 1313 C C . THR A 1 170 ? 43.721 34.718 -43.662 1.00 89.94 170 THR A C 1
ATOM 1315 O O . THR A 1 170 ? 43.486 34.342 -42.514 1.00 89.94 170 THR A O 1
ATOM 1318 N N . VAL A 1 171 ? 42.834 34.598 -44.659 1.00 91.94 171 VAL A N 1
ATOM 1319 C CA . VAL A 1 171 ? 41.474 34.061 -44.473 1.00 91.94 171 VAL A CA 1
ATOM 1320 C C . VAL A 1 171 ? 41.524 32.641 -43.907 1.00 91.94 171 VAL A C 1
ATOM 1322 O O . VAL A 1 171 ? 40.902 32.387 -42.880 1.00 91.94 171 VAL A O 1
ATOM 1325 N N . PHE A 1 172 ? 42.336 31.741 -44.473 1.00 88.88 172 PHE A N 1
ATOM 1326 C CA . PHE A 1 172 ? 42.488 30.389 -43.922 1.00 88.88 172 PHE A CA 1
ATOM 1327 C C . PHE A 1 172 ? 43.048 30.380 -42.490 1.00 88.88 172 PHE A C 1
ATOM 1329 O O . PHE A 1 172 ? 42.627 29.554 -41.681 1.00 88.88 172 PHE A O 1
ATOM 1336 N N . THR A 1 173 ? 43.978 31.276 -42.135 1.00 90.94 173 THR A N 1
ATOM 1337 C CA . THR A 1 173 ? 44.471 31.361 -40.747 1.00 90.94 173 THR A CA 1
ATOM 1338 C C . THR A 1 173 ? 43.442 31.929 -39.775 1.00 90.94 173 THR A C 1
ATOM 1340 O O . THR A 1 173 ? 43.441 31.533 -38.610 1.00 90.94 173 THR A O 1
ATOM 1343 N N . ASP A 1 174 ? 42.566 32.822 -40.232 1.00 92.19 174 ASP A N 1
ATOM 1344 C CA . ASP A 1 174 ? 41.490 33.392 -39.423 1.00 92.19 174 ASP A CA 1
ATOM 1345 C C . ASP A 1 174 ? 40.355 32.375 -39.235 1.00 92.19 174 ASP A C 1
ATOM 1347 O O . ASP A 1 174 ? 39.947 32.133 -38.101 1.00 92.19 174 ASP A O 1
ATOM 1351 N N . GLU A 1 175 ? 39.939 31.675 -40.296 1.00 91.44 175 GLU A N 1
ATOM 1352 C CA . GLU A 1 175 ? 38.987 30.558 -40.221 1.00 91.44 175 GLU A CA 1
ATOM 1353 C C . GLU A 1 175 ? 39.488 29.438 -39.303 1.00 91.44 175 GLU A C 1
ATOM 1355 O O . GLU A 1 175 ? 38.722 28.921 -38.486 1.00 91.44 175 GLU A O 1
ATOM 1360 N N . ARG A 1 176 ? 40.780 29.081 -39.379 1.00 89.06 176 ARG A N 1
ATOM 1361 C CA . ARG A 1 176 ? 41.367 28.070 -38.488 1.00 89.06 176 ARG A CA 1
ATOM 1362 C C . ARG A 1 176 ? 41.331 28.518 -37.027 1.00 89.06 176 ARG A C 1
ATOM 1364 O O . ARG A 1 176 ? 40.977 27.715 -36.172 1.00 89.06 176 ARG A O 1
ATOM 1371 N N . ARG A 1 177 ? 41.631 29.791 -36.748 1.00 92.12 177 ARG A N 1
ATOM 1372 C CA . ARG A 1 177 ? 41.584 30.371 -35.394 1.00 92.12 177 ARG A CA 1
ATOM 1373 C C . ARG A 1 177 ? 40.157 30.439 -34.845 1.00 92.12 177 ARG A C 1
ATOM 1375 O O . ARG A 1 177 ? 39.933 30.156 -33.671 1.00 92.12 177 ARG A O 1
ATOM 1382 N N . ASP A 1 178 ? 39.185 30.769 -35.690 1.00 92.25 178 ASP A N 1
ATOM 1383 C CA . ASP A 1 178 ? 37.766 30.769 -35.328 1.00 92.25 178 ASP A CA 1
ATOM 1384 C C . ASP A 1 178 ? 37.231 29.351 -35.083 1.00 92.25 178 ASP A C 1
ATOM 1386 O O . ASP A 1 178 ? 36.381 29.160 -34.212 1.00 92.25 178 ASP A O 1
ATOM 1390 N N . LEU A 1 179 ? 37.720 28.348 -35.819 1.00 91.06 179 LEU A N 1
ATOM 1391 C CA . LEU A 1 179 ? 37.412 26.935 -35.577 1.00 91.06 179 LEU A CA 1
ATOM 1392 C C . LEU A 1 179 ? 38.069 26.414 -34.292 1.00 91.06 179 LEU A C 1
ATOM 1394 O O . LEU A 1 179 ? 37.381 25.769 -33.505 1.00 91.06 179 LEU A O 1
ATOM 1398 N N . GLU A 1 180 ? 39.343 26.736 -34.046 1.00 89.56 180 GLU A N 1
ATOM 1399 C CA . GLU A 1 180 ? 40.048 26.448 -32.786 1.00 89.56 180 GLU A CA 1
ATOM 1400 C C . GLU A 1 180 ? 39.260 27.022 -31.594 1.00 89.56 180 GLU A C 1
ATOM 1402 O O . GLU A 1 180 ? 38.868 26.280 -30.696 1.00 89.56 180 GLU A O 1
ATOM 1407 N N . LYS A 1 181 ? 38.885 28.306 -31.650 1.00 92.81 181 LYS A N 1
ATOM 1408 C CA . LYS A 1 181 ? 38.110 28.974 -30.594 1.00 92.81 181 LYS A CA 1
ATOM 1409 C C . LYS A 1 181 ? 36.693 28.411 -30.413 1.00 92.81 181 LYS A C 1
ATOM 1411 O O . LYS A 1 181 ? 36.197 28.330 -29.291 1.00 92.81 181 LYS A O 1
ATOM 1416 N N . LYS A 1 182 ? 36.013 28.015 -31.497 1.00 91.12 182 LYS A N 1
ATOM 1417 C CA . LYS A 1 182 ? 34.709 27.323 -31.415 1.00 91.12 182 LYS A CA 1
ATOM 1418 C C . LYS A 1 182 ? 34.845 25.939 -30.784 1.00 91.12 182 LYS A C 1
ATOM 1420 O O . LYS A 1 182 ? 33.943 25.527 -30.060 1.00 91.12 182 LYS A O 1
ATOM 1425 N N . PHE A 1 183 ? 35.945 25.235 -31.046 1.00 91.00 183 PHE A N 1
ATOM 1426 C CA . PHE A 1 183 ? 36.226 23.937 -30.442 1.00 91.00 183 PHE A CA 1
ATOM 1427 C C . PHE A 1 183 ? 36.542 24.067 -28.946 1.00 91.00 183 PHE A C 1
ATOM 1429 O O . PHE A 1 183 ? 35.988 23.308 -28.158 1.00 91.00 183 PHE A O 1
ATOM 1436 N N . GLU A 1 184 ? 37.339 25.061 -28.542 1.00 92.62 184 GLU A N 1
ATOM 1437 C CA . GLU A 1 184 ? 37.583 25.386 -27.127 1.00 92.62 184 GLU A CA 1
ATOM 1438 C C . GLU A 1 184 ? 36.269 25.673 -26.385 1.00 92.62 184 GLU A C 1
ATOM 1440 O O . GLU A 1 184 ? 35.955 24.979 -25.421 1.00 92.62 184 GLU A O 1
ATOM 1445 N N . LEU A 1 185 ? 35.436 26.589 -26.894 1.00 92.56 185 LEU A N 1
ATOM 1446 C CA . LEU A 1 185 ? 34.130 26.907 -26.295 1.00 92.56 185 LEU A CA 1
ATOM 1447 C C . LEU A 1 185 ? 33.176 25.700 -26.248 1.00 92.56 185 LEU A C 1
ATOM 1449 O O . LEU A 1 185 ? 32.405 25.552 -25.300 1.00 92.56 185 LEU A O 1
ATOM 1453 N N . TYR A 1 186 ? 33.215 24.822 -27.255 1.00 92.44 186 TYR A N 1
ATOM 1454 C CA . TYR A 1 186 ? 32.441 23.579 -27.251 1.00 92.44 186 TYR A CA 1
ATOM 1455 C C . TYR A 1 186 ? 32.928 22.608 -26.166 1.00 92.44 186 TYR A C 1
ATOM 1457 O O . TYR A 1 186 ? 32.109 22.009 -25.467 1.00 92.44 186 TYR A O 1
ATOM 1465 N N . MET A 1 187 ? 34.245 22.473 -25.995 1.00 93.19 187 MET A N 1
ATOM 1466 C CA . MET A 1 187 ? 34.834 21.648 -24.942 1.00 93.19 187 MET A CA 1
ATOM 1467 C C . MET A 1 187 ? 34.537 22.214 -23.550 1.00 93.19 187 MET A C 1
ATOM 1469 O O . MET A 1 187 ? 34.143 21.447 -22.678 1.00 93.19 187 MET A O 1
ATOM 1473 N N . GLU A 1 188 ? 34.626 23.532 -23.350 1.00 90.62 188 GLU A N 1
ATOM 1474 C CA . GLU A 1 188 ? 34.248 24.206 -22.098 1.00 90.62 188 GLU A CA 1
ATOM 1475 C C . GLU A 1 188 ? 32.756 24.026 -21.770 1.00 90.62 188 GLU A C 1
ATOM 1477 O O . GLU A 1 188 ? 32.416 23.647 -20.650 1.00 90.62 188 GLU A O 1
ATOM 1482 N N . SER A 1 189 ? 31.858 24.210 -22.748 1.00 92.12 189 SER A N 1
ATOM 1483 C CA . SER A 1 189 ? 30.415 23.965 -22.569 1.00 92.12 189 SER A CA 1
ATOM 1484 C C . SER A 1 189 ? 30.143 22.515 -22.172 1.00 92.12 189 SER A C 1
ATOM 1486 O O . SER A 1 189 ? 29.397 22.249 -21.232 1.00 92.12 189 SER A O 1
ATOM 1488 N N . ARG A 1 190 ? 30.793 21.561 -22.846 1.00 91.38 190 ARG A N 1
ATOM 1489 C CA . ARG A 1 190 ? 30.620 20.130 -22.578 1.00 91.38 190 ARG A CA 1
ATOM 1490 C C . ARG A 1 190 ? 31.219 19.709 -21.233 1.00 91.38 190 ARG A C 1
ATOM 1492 O O . ARG A 1 190 ? 30.656 18.851 -20.560 1.00 91.38 190 ARG A O 1
ATOM 1499 N N . GLN A 1 191 ? 32.327 20.325 -20.820 1.00 90.81 191 GLN A N 1
ATOM 1500 C CA . GLN A 1 191 ? 32.917 20.173 -19.489 1.00 90.81 191 GLN A CA 1
ATOM 1501 C C . GLN A 1 191 ? 31.936 20.662 -18.409 1.00 90.81 191 GLN A C 1
ATOM 1503 O O . GLN A 1 191 ? 31.660 19.928 -17.461 1.00 90.81 191 GLN A O 1
ATOM 1508 N N . ALA A 1 192 ? 31.342 21.846 -18.593 1.00 89.81 192 ALA A N 1
ATOM 1509 C CA . ALA A 1 192 ? 30.347 22.406 -17.680 1.00 89.81 192 ALA A CA 1
ATOM 1510 C C . ALA A 1 192 ? 29.059 21.560 -17.610 1.00 89.81 192 ALA A C 1
ATOM 1512 O O . ALA A 1 192 ? 28.515 21.364 -16.525 1.00 89.81 192 ALA A O 1
ATOM 1513 N N . GLU A 1 193 ? 28.597 20.999 -18.733 1.00 89.56 193 GLU A N 1
ATOM 1514 C CA . GLU A 1 193 ? 27.484 20.036 -18.768 1.00 89.56 193 GLU A CA 1
ATOM 1515 C C . GLU A 1 193 ? 27.800 18.761 -17.967 1.00 89.56 193 GLU A C 1
ATOM 1517 O O . GLU A 1 193 ? 26.959 18.300 -17.192 1.00 89.56 193 GLU A O 1
ATOM 1522 N N . PHE A 1 194 ? 29.012 18.208 -18.097 1.00 90.62 194 PHE A N 1
ATOM 1523 C CA . PHE A 1 194 ? 29.445 17.052 -17.303 1.00 90.62 194 PHE A CA 1
ATOM 1524 C C . PHE A 1 194 ? 29.565 17.374 -15.808 1.00 90.62 194 PHE A C 1
ATOM 1526 O O . PHE A 1 194 ? 29.173 16.553 -14.978 1.00 90.62 194 PHE A O 1
ATOM 1533 N N . GLU A 1 195 ? 30.077 18.550 -15.446 1.00 91.69 195 GLU A N 1
ATOM 1534 C CA . GLU A 1 195 ? 30.172 18.988 -14.050 1.00 91.69 195 GLU A CA 1
ATOM 1535 C C . GLU A 1 195 ? 28.783 19.232 -13.441 1.00 91.69 195 GLU A C 1
ATOM 1537 O O . GLU A 1 195 ? 28.516 18.755 -12.339 1.00 91.69 195 GLU A O 1
ATOM 1542 N N . ALA A 1 196 ? 27.857 19.853 -14.178 1.00 89.75 196 ALA A N 1
ATOM 1543 C CA . ALA A 1 196 ? 26.468 20.022 -13.753 1.00 89.75 196 ALA A CA 1
ATOM 1544 C C . ALA A 1 196 ? 25.737 18.676 -13.589 1.00 89.75 196 ALA A C 1
ATOM 1546 O O . ALA A 1 196 ? 25.062 18.459 -12.582 1.00 89.75 196 ALA A O 1
ATOM 1547 N N . ALA A 1 197 ? 25.908 17.744 -14.535 1.00 87.94 197 ALA A N 1
ATOM 1548 C CA . ALA A 1 197 ? 25.340 16.398 -14.442 1.00 87.94 197 ALA A CA 1
ATOM 1549 C C . ALA A 1 197 ? 25.916 15.608 -13.255 1.00 87.94 197 ALA A C 1
ATOM 1551 O O . ALA A 1 197 ? 25.184 14.888 -12.575 1.00 87.94 197 ALA A O 1
ATOM 1552 N N . ARG A 1 198 ? 27.215 15.771 -12.971 1.00 92.19 198 ARG A N 1
ATOM 1553 C CA . ARG A 1 198 ? 27.871 15.168 -11.808 1.00 92.19 198 ARG A CA 1
ATOM 1554 C C . ARG A 1 198 ? 27.341 15.740 -10.494 1.00 92.19 198 ARG A C 1
ATOM 1556 O O . ARG A 1 198 ? 26.998 14.957 -9.619 1.00 92.19 198 ARG A O 1
ATOM 1563 N N . VAL A 1 199 ? 27.231 17.065 -10.364 1.00 93.06 199 VAL A N 1
ATOM 1564 C CA . VAL A 1 199 ? 26.666 17.705 -9.161 1.00 93.06 199 VAL A CA 1
ATOM 1565 C C . VAL A 1 199 ? 25.223 17.251 -8.938 1.00 93.06 199 VAL A C 1
ATOM 1567 O O . VAL A 1 199 ? 24.893 16.824 -7.839 1.00 93.06 199 VAL A O 1
ATOM 1570 N N . ALA A 1 200 ? 24.392 17.224 -9.985 1.00 89.69 200 ALA A N 1
ATOM 1571 C CA . ALA A 1 200 ? 23.017 16.732 -9.885 1.00 89.69 200 ALA A CA 1
ATOM 1572 C C . ALA A 1 200 ? 22.938 15.256 -9.443 1.00 89.69 200 ALA A C 1
ATOM 1574 O O . ALA A 1 200 ? 22.047 14.885 -8.680 1.00 89.69 200 ALA A O 1
ATOM 1575 N N . HIS A 1 201 ? 23.873 14.413 -9.891 1.00 89.12 201 HIS A N 1
ATOM 1576 C CA . HIS A 1 201 ? 23.972 13.015 -9.471 1.00 89.12 201 HIS A CA 1
ATOM 1577 C C . HIS A 1 201 ? 24.465 12.871 -8.019 1.00 89.12 201 HIS A C 1
ATOM 1579 O O . HIS A 1 201 ? 23.918 12.068 -7.263 1.00 89.12 201 HIS A O 1
ATOM 1585 N N . ASP A 1 202 ? 25.452 13.668 -7.602 1.00 91.38 202 ASP A N 1
ATOM 1586 C CA . ASP A 1 202 ? 25.966 13.686 -6.228 1.00 91.38 202 ASP A CA 1
ATOM 1587 C C . ASP A 1 202 ? 24.893 14.209 -5.238 1.00 91.38 202 ASP A C 1
ATOM 1589 O O . ASP A 1 202 ? 24.702 13.617 -4.172 1.00 91.38 202 ASP A O 1
ATOM 1593 N N . ASP A 1 203 ? 24.094 15.215 -5.623 1.00 92.25 203 ASP A N 1
ATOM 1594 C CA . ASP A 1 203 ? 22.902 15.672 -4.886 1.00 92.25 203 ASP A CA 1
ATOM 1595 C C . ASP A 1 203 ? 21.827 14.573 -4.790 1.00 92.25 203 ASP A C 1
ATOM 1597 O O . ASP A 1 203 ? 21.193 14.383 -3.747 1.00 92.25 203 ASP A O 1
ATOM 1601 N N . GLN A 1 204 ? 21.626 13.805 -5.866 1.00 91.62 204 GLN A N 1
ATOM 1602 C CA . GLN A 1 204 ? 20.676 12.693 -5.890 1.00 91.62 204 GLN A CA 1
ATOM 1603 C C . GLN A 1 204 ? 21.132 11.537 -4.980 1.00 91.62 204 GLN A C 1
ATOM 1605 O O . GLN A 1 204 ? 20.305 10.959 -4.272 1.00 91.62 204 GLN A O 1
ATOM 1610 N N . ILE A 1 205 ? 22.440 11.254 -4.913 1.00 90.81 205 ILE A N 1
ATOM 1611 C CA . ILE A 1 205 ? 23.037 10.335 -3.928 1.00 90.81 205 ILE A CA 1
ATOM 1612 C C . ILE A 1 205 ? 22.844 10.864 -2.503 1.00 90.81 205 ILE A C 1
ATOM 1614 O O . ILE A 1 205 ? 22.437 10.101 -1.624 1.00 90.81 205 ILE A O 1
ATOM 1618 N N . ALA A 1 206 ? 23.108 12.150 -2.255 1.00 90.31 206 ALA A N 1
ATOM 1619 C CA . ALA A 1 206 ? 22.939 12.755 -0.935 1.00 90.31 206 ALA A CA 1
ATOM 1620 C C . ALA A 1 206 ? 21.484 12.642 -0.450 1.00 90.31 206 ALA A C 1
ATOM 1622 O O . ALA A 1 206 ? 21.240 12.239 0.690 1.00 90.31 206 ALA A O 1
ATOM 1623 N N . LYS A 1 207 ? 20.519 12.891 -1.343 1.00 92.50 207 LYS A N 1
ATOM 1624 C CA . LYS A 1 207 ? 19.090 12.726 -1.067 1.00 92.50 207 LYS A CA 1
ATOM 1625 C C . LYS A 1 207 ? 18.710 11.269 -0.785 1.00 92.50 207 LYS A C 1
ATOM 1627 O O . LYS A 1 207 ? 18.079 11.004 0.232 1.00 92.50 207 LYS A O 1
ATOM 1632 N N . LEU A 1 208 ? 19.159 10.314 -1.604 1.00 88.75 208 LEU A N 1
ATOM 1633 C CA . LEU A 1 208 ? 18.927 8.881 -1.362 1.00 88.75 208 LEU A CA 1
ATOM 1634 C C . LEU A 1 208 ? 19.553 8.397 -0.043 1.00 88.75 208 LEU A C 1
ATOM 1636 O O . LEU A 1 208 ? 18.975 7.554 0.643 1.00 88.75 208 LEU A O 1
ATOM 1640 N N . SER A 1 209 ? 20.709 8.941 0.341 1.00 90.38 209 SER A N 1
ATOM 1641 C CA . SER A 1 209 ? 21.351 8.675 1.633 1.00 90.38 209 SER A CA 1
ATOM 1642 C C . SER A 1 209 ? 20.515 9.219 2.800 1.00 90.38 209 SER A C 1
ATOM 1644 O O . SER A 1 209 ? 20.267 8.505 3.773 1.00 90.38 209 SER A O 1
ATOM 1646 N N . GLN A 1 210 ? 19.999 10.446 2.675 1.00 92.69 210 GLN A N 1
ATOM 1647 C CA . GLN A 1 210 ? 19.105 11.060 3.659 1.00 92.69 210 GLN A CA 1
ATOM 1648 C C . GLN A 1 210 ? 17.786 10.282 3.803 1.00 92.69 210 GLN A C 1
ATOM 1650 O O . GLN A 1 210 ? 17.393 9.962 4.925 1.00 92.69 210 GLN A O 1
ATOM 1655 N N . ASP A 1 211 ? 17.151 9.908 2.689 1.00 91.62 211 ASP A N 1
ATOM 1656 C CA . ASP A 1 211 ? 15.939 9.080 2.667 1.00 91.62 211 ASP A CA 1
ATOM 1657 C C . ASP A 1 211 ? 16.203 7.698 3.295 1.00 91.62 211 ASP A C 1
ATOM 1659 O O . ASP A 1 211 ? 15.389 7.191 4.068 1.00 91.62 211 ASP A O 1
ATOM 1663 N N . THR A 1 212 ? 17.380 7.108 3.047 1.00 93.19 212 THR A N 1
ATOM 1664 C CA . THR A 1 212 ? 17.805 5.846 3.675 1.00 93.19 212 THR A CA 1
ATOM 1665 C C . THR A 1 212 ? 17.954 5.988 5.191 1.00 93.19 212 THR A C 1
ATOM 1667 O O . THR A 1 212 ? 17.502 5.109 5.926 1.00 93.19 212 THR A O 1
ATOM 1670 N N . MET A 1 213 ? 18.540 7.084 5.691 1.00 92.00 213 MET A N 1
ATOM 1671 C CA . MET A 1 213 ? 18.621 7.329 7.136 1.00 92.00 213 MET A CA 1
ATOM 1672 C C . MET A 1 213 ? 17.237 7.555 7.754 1.00 92.00 213 MET A C 1
ATOM 1674 O O . MET A 1 213 ? 16.939 6.943 8.776 1.00 92.00 213 MET A O 1
ATOM 1678 N N . ALA A 1 214 ? 16.360 8.333 7.112 1.00 91.62 214 ALA A N 1
ATOM 1679 C CA . ALA A 1 214 ? 14.989 8.548 7.580 1.00 91.62 214 ALA A CA 1
ATOM 1680 C C . ALA A 1 214 ? 14.172 7.240 7.626 1.00 91.62 214 ALA A C 1
ATOM 1682 O O . ALA A 1 214 ? 13.421 7.000 8.573 1.00 91.62 214 ALA A O 1
ATOM 1683 N N . LEU A 1 215 ? 14.356 6.349 6.644 1.00 89.75 215 LEU A N 1
ATOM 1684 C CA . LEU A 1 215 ? 13.765 5.009 6.657 1.00 89.75 215 LEU A CA 1
ATOM 1685 C C . LEU A 1 215 ? 14.343 4.128 7.774 1.00 89.75 215 LEU A C 1
ATOM 1687 O O . LEU A 1 215 ? 13.586 3.396 8.406 1.00 89.75 215 LEU A O 1
ATOM 1691 N N . GLN A 1 216 ? 15.648 4.203 8.061 1.00 89.94 216 GLN A N 1
ATOM 1692 C CA . GLN A 1 216 ? 16.250 3.490 9.195 1.00 89.94 216 GLN A CA 1
ATOM 1693 C C . GLN A 1 216 ? 15.758 4.017 10.551 1.00 89.94 216 GLN A C 1
ATOM 1695 O O . GLN A 1 216 ? 15.491 3.212 11.440 1.00 89.94 216 GLN A O 1
ATOM 1700 N N . GLU A 1 217 ? 15.613 5.334 10.709 1.00 91.62 217 GLU A N 1
ATOM 1701 C CA . GLU A 1 217 ? 15.029 5.987 11.890 1.00 91.62 217 GLU A CA 1
ATOM 1702 C C . GLU A 1 217 ? 13.603 5.469 12.128 1.00 91.62 217 GLU A C 1
ATOM 1704 O O . GLU A 1 217 ? 13.305 4.892 13.174 1.00 91.62 217 GLU A O 1
ATOM 1709 N N . LYS A 1 218 ? 12.753 5.535 11.094 1.00 90.06 218 LYS A N 1
ATOM 1710 C CA . LYS A 1 218 ? 11.370 5.047 11.146 1.00 90.06 218 LYS A CA 1
ATOM 1711 C C . LYS A 1 218 ? 11.281 3.543 11.428 1.00 90.06 218 LYS A C 1
ATOM 1713 O O . LYS A 1 218 ? 10.358 3.099 12.104 1.00 90.06 218 LYS A O 1
ATOM 1718 N N . ASN A 1 219 ? 12.231 2.748 10.935 1.00 90.12 219 ASN A N 1
ATOM 1719 C CA . ASN A 1 219 ? 12.281 1.308 11.195 1.00 90.12 219 ASN A CA 1
ATOM 1720 C C . ASN A 1 219 ? 12.725 0.996 12.640 1.00 90.12 219 ASN A C 1
ATOM 1722 O O . ASN A 1 219 ? 12.189 0.076 13.255 1.00 90.12 219 ASN A O 1
ATOM 1726 N N . ARG A 1 220 ? 13.627 1.798 13.232 1.00 92.25 220 ARG A N 1
ATOM 1727 C CA . ARG A 1 220 ? 13.927 1.734 14.678 1.00 92.25 220 ARG A CA 1
ATOM 1728 C C . ARG A 1 220 ? 12.706 2.097 15.517 1.00 92.25 220 ARG A C 1
ATOM 1730 O O . ARG A 1 220 ? 12.396 1.383 16.462 1.00 92.25 220 ARG A O 1
ATOM 1737 N N . GLU A 1 221 ? 11.990 3.157 15.153 1.00 92.19 221 GLU A N 1
ATOM 1738 C CA . GLU A 1 221 ? 10.796 3.586 15.886 1.00 92.19 221 GLU A CA 1
ATOM 1739 C C . GLU A 1 221 ? 9.665 2.549 15.805 1.00 92.19 221 GLU A C 1
ATOM 1741 O O . GLU A 1 221 ? 9.085 2.196 16.830 1.00 92.19 221 GLU A O 1
ATOM 1746 N N . LEU A 1 222 ? 9.419 1.961 14.628 1.00 89.38 222 LEU A N 1
ATOM 1747 C CA . LEU A 1 222 ? 8.496 0.829 14.479 1.00 89.38 222 LEU A CA 1
ATOM 1748 C C . LEU A 1 222 ? 8.951 -0.407 15.271 1.00 89.38 222 LEU A C 1
ATOM 1750 O O . LEU A 1 222 ? 8.107 -1.099 15.838 1.00 89.38 222 LEU A O 1
ATOM 1754 N N . SER A 1 223 ? 10.259 -0.670 15.356 1.00 87.25 223 SER A N 1
ATOM 1755 C CA . SER A 1 223 ? 10.800 -1.769 16.169 1.00 87.25 223 SER A CA 1
ATOM 1756 C C . SER A 1 223 ? 10.538 -1.541 17.662 1.00 87.25 223 SER A C 1
ATOM 1758 O O . SER A 1 223 ? 9.994 -2.425 18.315 1.00 87.25 223 SER A O 1
ATOM 1760 N N . HIS A 1 224 ? 10.808 -0.339 18.183 1.00 91.81 224 HIS A N 1
ATOM 1761 C CA . HIS A 1 224 ? 10.500 0.022 19.571 1.00 91.81 224 HIS A CA 1
ATOM 1762 C C . HIS A 1 224 ? 8.995 0.033 19.872 1.00 91.81 224 HIS A C 1
ATOM 1764 O O . HIS A 1 224 ? 8.583 -0.348 20.967 1.00 91.81 224 HIS A O 1
ATOM 1770 N N . GLN A 1 225 ? 8.150 0.416 18.909 1.00 90.31 225 GLN A N 1
ATOM 1771 C CA . GLN A 1 225 ? 6.704 0.249 19.048 1.00 90.31 225 GLN A CA 1
ATOM 1772 C C . GLN A 1 225 ? 6.335 -1.236 19.147 1.00 90.31 225 GLN A C 1
ATOM 1774 O O . GLN A 1 225 ? 5.577 -1.596 20.042 1.00 90.31 225 GLN A O 1
ATOM 1779 N N . CYS A 1 226 ? 6.892 -2.108 18.299 1.00 86.88 226 CYS A N 1
ATOM 1780 C CA . CYS A 1 226 ? 6.654 -3.554 18.374 1.00 86.88 226 CYS A CA 1
ATOM 1781 C C . CYS A 1 226 ? 7.113 -4.153 19.714 1.00 86.88 226 CYS A C 1
ATOM 1783 O O . CYS A 1 226 ? 6.362 -4.922 20.307 1.00 86.88 226 CYS A O 1
ATOM 1785 N N . GLU A 1 227 ? 8.289 -3.764 20.218 1.00 90.69 227 GLU A N 1
ATOM 1786 C CA . GLU A 1 227 ? 8.782 -4.145 21.551 1.00 90.69 227 GLU A CA 1
ATOM 1787 C C . GLU A 1 227 ? 7.808 -3.688 22.651 1.00 90.69 227 GLU A C 1
ATOM 1789 O O . GLU A 1 227 ? 7.389 -4.493 23.479 1.00 90.69 227 GLU A O 1
ATOM 1794 N N . SER A 1 228 ? 7.344 -2.433 22.608 1.00 92.06 228 SER A N 1
ATOM 1795 C CA . SER A 1 228 ? 6.373 -1.911 23.579 1.00 92.06 228 SER A CA 1
ATOM 1796 C C . SER A 1 228 ? 5.022 -2.634 23.523 1.00 92.06 228 SER A C 1
ATOM 1798 O O . SER A 1 228 ? 4.456 -2.953 24.569 1.00 92.06 228 SER A O 1
ATOM 1800 N N . TRP A 1 229 ? 4.503 -2.936 22.329 1.00 88.44 229 TRP A N 1
ATOM 1801 C CA . TRP A 1 229 ? 3.290 -3.745 22.165 1.00 88.44 229 TRP A CA 1
ATOM 1802 C C . TRP A 1 229 ? 3.488 -5.175 22.684 1.00 88.44 229 TRP A C 1
ATOM 1804 O O . TRP A 1 229 ? 2.564 -5.747 23.261 1.00 88.44 229 TRP A O 1
ATOM 1814 N N . GLN A 1 230 ? 4.684 -5.746 22.523 1.00 89.56 230 GLN A N 1
ATOM 1815 C CA . GLN A 1 230 ? 5.020 -7.082 23.009 1.00 89.56 230 GLN A CA 1
ATOM 1816 C C . GLN A 1 230 ? 5.126 -7.131 24.543 1.00 89.56 230 GLN A C 1
ATOM 1818 O O . GLN A 1 230 ? 4.594 -8.062 25.149 1.00 89.56 230 GLN A O 1
ATOM 1823 N N . ASP A 1 231 ? 5.701 -6.108 25.180 1.00 89.75 231 ASP A N 1
ATOM 1824 C CA . ASP A 1 231 ? 5.737 -5.959 26.644 1.00 89.75 231 ASP A CA 1
ATOM 1825 C C . ASP A 1 231 ? 4.338 -5.709 27.238 1.00 89.75 231 ASP A C 1
ATOM 1827 O O . ASP A 1 231 ? 3.971 -6.289 28.268 1.00 89.75 231 ASP A O 1
ATOM 1831 N N . GLN A 1 232 ? 3.514 -4.891 26.572 1.00 87.06 232 GLN A N 1
ATOM 1832 C CA . GLN A 1 232 ? 2.108 -4.671 26.939 1.00 87.06 232 GLN A CA 1
ATOM 1833 C C . GLN A 1 232 ? 1.280 -5.958 26.807 1.00 87.06 232 GLN A C 1
ATOM 1835 O O . GLN A 1 232 ? 0.477 -6.276 27.684 1.00 87.06 232 GLN A O 1
ATOM 1840 N N . TYR A 1 233 ? 1.502 -6.741 25.748 1.00 84.50 233 TYR A N 1
ATOM 1841 C CA . TYR A 1 233 ? 0.869 -8.047 25.578 1.00 84.50 233 TYR A CA 1
ATOM 1842 C C . TYR A 1 233 ? 1.335 -9.051 26.643 1.00 84.50 233 TYR A C 1
ATOM 1844 O O . TYR A 1 233 ? 0.513 -9.775 27.205 1.00 84.50 233 TYR A O 1
ATOM 1852 N N . GLY A 1 234 ? 2.631 -9.061 26.977 1.00 86.44 234 GLY A N 1
ATOM 1853 C CA . GLY A 1 234 ? 3.194 -9.878 28.054 1.00 86.44 234 GLY A CA 1
ATOM 1854 C C . GLY A 1 234 ? 2.556 -9.568 29.408 1.00 86.44 234 GLY A C 1
ATOM 1855 O O . GLY A 1 234 ? 2.009 -10.461 30.053 1.00 86.44 234 GLY A O 1
ATOM 1856 N N . THR A 1 235 ? 2.513 -8.291 29.797 1.00 87.12 235 THR A N 1
ATOM 1857 C CA . THR A 1 235 ? 1.856 -7.861 31.045 1.00 87.12 235 THR A CA 1
ATOM 1858 C C . THR A 1 235 ? 0.349 -8.129 31.051 1.00 87.12 235 THR A C 1
ATOM 1860 O O . THR A 1 235 ? -0.183 -8.564 32.072 1.00 87.12 235 THR A O 1
ATOM 1863 N N . ALA A 1 236 ? -0.357 -7.956 29.928 1.00 80.44 236 ALA A N 1
ATOM 1864 C CA . ALA A 1 236 ? -1.767 -8.335 29.817 1.00 80.44 236 ALA A CA 1
ATOM 1865 C C . ALA A 1 236 ? -1.982 -9.856 29.975 1.00 80.44 236 ALA A C 1
ATOM 1867 O O . ALA A 1 236 ? -2.903 -10.276 30.677 1.00 80.44 236 ALA A O 1
ATOM 1868 N N . SER A 1 237 ? -1.112 -10.678 29.382 1.00 87.56 237 SER A N 1
ATOM 1869 C CA . SER A 1 237 ? -1.123 -12.142 29.505 1.00 87.56 237 SER A CA 1
ATOM 1870 C C . SER A 1 237 ? -0.835 -12.611 30.937 1.00 87.56 237 SER A C 1
ATOM 1872 O O . SER A 1 237 ? -1.506 -13.516 31.445 1.00 87.56 237 SER A O 1
ATOM 1874 N N . ASP A 1 238 ? 0.120 -11.982 31.624 1.00 88.50 238 ASP A N 1
ATOM 1875 C CA . ASP A 1 238 ? 0.436 -12.280 33.025 1.00 88.50 238 ASP A CA 1
ATOM 1876 C C . ASP A 1 238 ? -0.711 -11.879 33.964 1.00 88.50 238 ASP A C 1
ATOM 1878 O O . ASP A 1 238 ? -1.082 -12.657 34.848 1.00 88.50 238 ASP A O 1
ATOM 1882 N N . ASN A 1 239 ? -1.342 -10.725 33.723 1.00 87.25 239 ASN A N 1
ATOM 1883 C CA . ASN A 1 239 ? -2.531 -10.276 34.453 1.00 87.25 239 ASN A CA 1
ATOM 1884 C C . ASN A 1 239 ? -3.729 -11.216 34.236 1.00 87.25 239 ASN A C 1
ATOM 1886 O O . ASN A 1 239 ? -4.404 -11.583 35.198 1.00 87.25 239 ASN A O 1
ATOM 1890 N N . LEU A 1 240 ? -3.971 -11.666 32.999 1.00 84.81 240 LEU A N 1
ATOM 1891 C CA . LEU A 1 240 ? -5.003 -12.664 32.698 1.00 84.81 240 LEU A CA 1
ATOM 1892 C C . LEU A 1 240 ? -4.710 -13.991 33.416 1.00 84.81 240 LEU A C 1
ATOM 1894 O O . LEU A 1 240 ? -5.603 -14.602 34.000 1.00 84.81 240 LEU A O 1
ATOM 1898 N N . SER A 1 241 ? -3.443 -14.409 33.434 1.00 84.19 241 SER A N 1
ATOM 1899 C CA . SER A 1 241 ? -2.995 -15.617 34.133 1.00 84.19 241 SER A CA 1
ATOM 1900 C C . SER A 1 241 ? -3.141 -15.505 35.654 1.00 84.19 241 SER A C 1
ATOM 1902 O O . SER A 1 241 ? -3.427 -16.504 36.312 1.00 84.19 241 SER A O 1
ATOM 1904 N N . ALA A 1 242 ? -2.965 -14.313 36.233 1.00 84.50 242 ALA A N 1
ATOM 1905 C CA . ALA A 1 242 ? -3.254 -14.050 37.643 1.00 84.50 242 ALA A CA 1
ATOM 1906 C C . ALA A 1 242 ? -4.762 -14.126 37.931 1.00 84.50 242 ALA A C 1
ATOM 1908 O O . ALA A 1 242 ? -5.169 -14.884 38.809 1.00 84.50 242 ALA A O 1
ATOM 1909 N N . LEU A 1 243 ? -5.589 -13.455 37.121 1.00 84.31 243 LEU A N 1
ATOM 1910 C CA . LEU A 1 243 ? -7.052 -13.502 37.224 1.00 84.31 243 LEU A CA 1
ATOM 1911 C C . LEU A 1 243 ? -7.612 -14.927 37.106 1.00 84.31 243 LEU A C 1
ATOM 1913 O O . LEU A 1 243 ? -8.525 -15.280 37.849 1.00 84.31 243 LEU A O 1
ATOM 1917 N N . MET A 1 244 ? -7.058 -15.772 36.227 1.00 83.56 244 MET A N 1
ATOM 1918 C CA . MET A 1 244 ? -7.468 -17.180 36.153 1.00 83.56 244 MET A CA 1
ATOM 1919 C C . MET A 1 244 ? -7.121 -17.955 37.431 1.00 83.56 244 MET A C 1
ATOM 1921 O O . MET A 1 244 ? -7.962 -18.710 37.912 1.00 83.56 244 MET A O 1
ATOM 1925 N N . ARG A 1 245 ? -5.939 -17.738 38.031 1.00 84.50 245 ARG A N 1
ATOM 1926 C CA . ARG A 1 245 ? -5.570 -18.380 39.310 1.00 84.50 245 ARG A CA 1
ATOM 1927 C C . ARG A 1 245 ? -6.484 -17.940 40.454 1.00 84.50 245 ARG A C 1
ATOM 1929 O O . ARG A 1 245 ? -6.896 -18.788 41.242 1.00 84.50 245 ARG A O 1
ATOM 1936 N N . ASP A 1 246 ? -6.854 -16.663 40.515 1.00 83.31 246 ASP A N 1
ATOM 1937 C CA . ASP A 1 246 ? -7.813 -16.154 41.505 1.00 83.31 246 ASP A CA 1
ATOM 1938 C C . ASP A 1 246 ? -9.230 -16.704 41.260 1.00 83.31 246 ASP A C 1
ATOM 1940 O O . ASP A 1 246 ? -9.945 -17.052 42.206 1.00 83.31 246 ASP A O 1
ATOM 1944 N N . GLN A 1 247 ? -9.633 -16.886 39.997 1.00 82.00 247 GLN A N 1
ATOM 1945 C CA . GLN A 1 247 ? -10.882 -17.569 39.647 1.00 82.00 247 GLN A CA 1
ATOM 1946 C C . GLN A 1 247 ? -10.865 -19.055 40.055 1.00 82.00 247 GLN A C 1
ATOM 1948 O O . GLN A 1 247 ? -11.883 -19.605 40.480 1.00 82.00 247 GLN A O 1
ATOM 1953 N N . GLU A 1 248 ? -9.717 -19.725 39.958 1.00 80.44 248 GLU A N 1
ATOM 1954 C CA . GLU A 1 248 ? -9.545 -21.110 40.403 1.00 80.44 248 GLU A CA 1
ATOM 1955 C C . GLU A 1 248 ? -9.532 -21.223 41.937 1.00 80.44 248 GLU A C 1
ATOM 1957 O O . GLU A 1 248 ? -10.171 -22.120 42.494 1.00 80.44 248 GLU A O 1
ATOM 1962 N N . ALA A 1 249 ? -8.899 -20.275 42.634 1.00 81.31 249 ALA A N 1
ATOM 1963 C CA . ALA A 1 249 ? -8.911 -20.185 44.092 1.00 81.31 249 ALA A CA 1
ATOM 1964 C C . ALA A 1 249 ? -10.326 -19.925 44.641 1.00 81.31 249 ALA A C 1
ATOM 1966 O O . ALA A 1 249 ? -10.768 -20.613 45.563 1.00 81.31 249 ALA A O 1
ATOM 1967 N N . THR A 1 250 ? -11.074 -18.996 44.038 1.00 79.00 250 THR A N 1
ATOM 1968 C CA . THR A 1 250 ? -12.472 -18.705 44.411 1.00 79.00 250 THR A CA 1
ATOM 1969 C C . THR A 1 250 ? -13.418 -19.859 44.070 1.00 79.00 250 THR A C 1
ATOM 1971 O O . THR A 1 250 ? -14.284 -20.185 44.882 1.00 79.00 250 THR A O 1
ATOM 1974 N N . LYS A 1 251 ? -13.216 -20.578 42.952 1.00 80.69 251 LYS A N 1
ATOM 1975 C CA . LYS A 1 251 ? -13.896 -21.867 42.697 1.00 80.69 251 LYS A CA 1
ATOM 1976 C C . LYS A 1 251 ? -13.580 -22.906 43.775 1.00 80.69 251 LYS A C 1
ATOM 1978 O O . LYS A 1 251 ? -14.490 -23.603 44.217 1.00 80.69 251 LYS A O 1
ATOM 1983 N N . GLY A 1 252 ? -12.324 -23.002 44.217 1.00 80.69 252 GLY A N 1
ATOM 1984 C CA . GLY A 1 252 ? -11.911 -23.883 45.313 1.00 80.69 252 GLY A CA 1
ATOM 1985 C C . GLY A 1 252 ? -12.622 -23.552 46.628 1.00 80.69 252 GLY A C 1
ATOM 1986 O O . GLY A 1 252 ? -13.180 -24.442 47.266 1.00 80.69 252 GLY A O 1
ATOM 1987 N N . GLN A 1 253 ? -12.684 -22.268 46.988 1.00 76.69 253 GLN A N 1
ATOM 1988 C CA . GLN A 1 253 ? -13.416 -21.779 48.163 1.00 76.69 253 GLN A CA 1
ATOM 1989 C C . GLN A 1 253 ? -14.925 -22.040 48.058 1.00 76.69 253 GLN A C 1
ATOM 1991 O O . GLN A 1 253 ? -15.532 -22.512 49.016 1.00 76.69 253 GLN A O 1
ATOM 1996 N N . HIS A 1 254 ? -15.537 -21.794 46.896 1.00 74.88 254 HIS A N 1
ATOM 1997 C CA . HIS A 1 254 ? -16.967 -22.030 46.696 1.00 74.88 254 HIS A CA 1
ATOM 1998 C C . HIS A 1 254 ? -17.315 -23.526 46.723 1.00 74.88 254 HIS A C 1
ATOM 2000 O O . HIS A 1 254 ? -18.341 -23.912 47.280 1.00 74.88 254 HIS A O 1
ATOM 2006 N N . LYS A 1 255 ? -16.426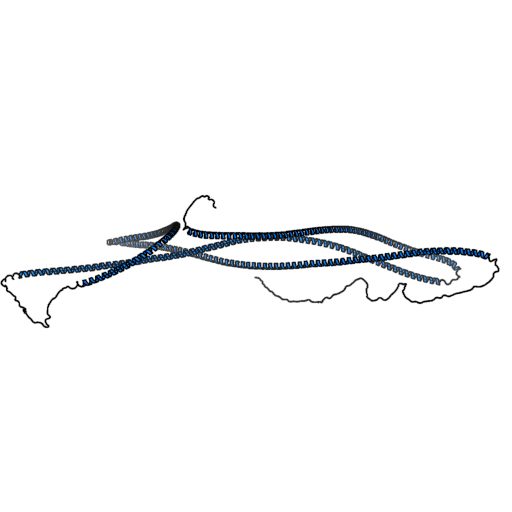 -24.386 46.206 1.00 84.31 255 LYS A N 1
ATOM 2007 C CA . LYS A 1 255 ? -16.546 -25.842 46.332 1.00 84.31 255 LYS A CA 1
ATOM 2008 C C . LYS A 1 255 ? -16.442 -26.293 47.794 1.00 84.31 255 LYS A C 1
ATOM 2010 O O . LYS A 1 255 ? -17.294 -27.055 48.233 1.00 84.31 255 LYS A O 1
ATOM 2015 N N . ALA A 1 256 ? -15.474 -25.781 48.557 1.00 79.50 256 ALA A N 1
ATOM 2016 C CA . ALA A 1 256 ? -15.352 -26.081 49.985 1.00 79.50 256 ALA A CA 1
ATOM 2017 C C . ALA A 1 256 ? -16.578 -25.603 50.791 1.00 79.50 256 ALA A C 1
ATOM 2019 O O . ALA A 1 256 ? -17.042 -26.305 51.686 1.00 79.50 256 ALA A O 1
ATOM 2020 N N . ALA A 1 257 ? -17.154 -24.447 50.441 1.00 76.31 257 ALA A N 1
ATOM 2021 C CA . ALA A 1 257 ? -18.395 -23.955 51.041 1.00 76.31 257 ALA A CA 1
ATOM 2022 C C . ALA A 1 257 ? -19.609 -24.842 50.699 1.00 76.31 257 ALA A C 1
ATOM 2024 O O . ALA A 1 257 ? -20.432 -25.106 51.571 1.00 76.31 257 ALA A O 1
ATOM 2025 N N . MET A 1 258 ? -19.704 -25.348 49.463 1.00 81.94 258 MET A N 1
ATOM 2026 C CA . MET A 1 258 ? -20.724 -26.330 49.066 1.00 81.94 258 MET A CA 1
ATOM 2027 C C . MET A 1 258 ? -20.556 -27.674 49.785 1.00 81.94 258 MET A C 1
ATOM 2029 O O . MET A 1 258 ? -21.545 -28.258 50.213 1.00 81.94 258 MET A O 1
ATOM 2033 N N . GLU A 1 259 ? -19.323 -28.157 49.959 1.00 85.62 259 GLU A N 1
ATOM 2034 C CA . GLU A 1 259 ? -19.032 -29.385 50.713 1.00 85.62 259 GLU A CA 1
ATOM 2035 C C . GLU A 1 259 ? -19.373 -29.223 52.206 1.00 85.62 259 GLU A C 1
ATOM 2037 O O . GLU A 1 259 ? -19.968 -30.123 52.796 1.00 85.62 259 GLU A O 1
ATOM 2042 N N . ALA A 1 260 ? -19.111 -28.052 52.799 1.00 82.06 260 ALA A N 1
ATOM 2043 C CA . ALA A 1 260 ? -19.542 -27.728 54.160 1.00 82.06 260 ALA A CA 1
ATOM 2044 C C . ALA A 1 260 ? -21.076 -27.635 54.294 1.00 82.06 260 ALA A C 1
ATOM 2046 O O . ALA A 1 260 ? -21.631 -28.126 55.274 1.00 82.06 260 ALA A O 1
ATOM 2047 N N . LEU A 1 261 ? -21.773 -27.058 53.307 1.00 79.00 261 LEU A N 1
ATOM 2048 C CA . LEU A 1 261 ? -23.241 -26.995 53.291 1.00 79.00 261 LEU A CA 1
ATOM 2049 C C . LEU A 1 261 ? -23.882 -28.382 53.096 1.00 79.00 261 LEU A C 1
ATOM 2051 O O . LEU A 1 261 ? -24.950 -28.661 53.634 1.00 79.00 261 LEU A O 1
ATOM 2055 N N . ALA A 1 262 ? -23.232 -29.263 52.332 1.00 81.94 262 ALA A N 1
ATOM 2056 C CA . ALA A 1 262 ? -23.653 -30.652 52.185 1.00 81.94 262 ALA A CA 1
ATOM 2057 C C . ALA A 1 262 ? -23.469 -31.439 53.493 1.00 81.94 262 ALA A C 1
ATOM 2059 O O . ALA A 1 262 ? -24.344 -32.226 53.845 1.00 81.94 262 ALA A O 1
ATOM 2060 N N . ALA A 1 263 ? -22.383 -31.187 54.235 1.00 82.62 263 ALA A N 1
ATOM 2061 C CA . ALA A 1 263 ? -22.170 -31.771 55.557 1.00 82.62 263 ALA A CA 1
ATOM 2062 C C . ALA A 1 263 ? -23.247 -31.323 56.560 1.00 82.62 263 ALA A C 1
ATOM 2064 O O . ALA A 1 263 ? -23.874 -32.176 57.176 1.00 82.62 263 ALA A O 1
ATOM 2065 N N . THR A 1 264 ? -23.562 -30.024 56.652 1.00 83.94 264 THR A N 1
ATOM 2066 C CA . THR A 1 264 ? -24.617 -29.554 57.573 1.00 83.94 264 THR A CA 1
ATOM 2067 C C . THR A 1 264 ? -26.015 -30.040 57.184 1.00 83.94 264 THR A C 1
ATOM 2069 O O . THR A 1 264 ? -26.824 -30.334 58.061 1.00 83.94 264 THR A O 1
ATOM 2072 N N . LEU A 1 265 ? -26.313 -30.188 55.887 1.00 82.81 265 LEU A N 1
ATOM 2073 C CA . LEU A 1 265 ? -27.543 -30.849 55.429 1.00 82.81 265 LEU A CA 1
ATOM 2074 C C . LEU A 1 265 ? -27.591 -32.327 55.835 1.00 82.81 265 LEU A C 1
ATOM 2076 O O . LEU A 1 265 ? -28.651 -32.819 56.218 1.00 82.81 265 LEU A O 1
ATOM 2080 N N . GLN A 1 266 ? -26.457 -33.027 55.768 1.00 85.00 266 GLN A N 1
ATOM 2081 C CA . GLN A 1 266 ? -26.351 -34.420 56.188 1.00 85.00 266 GLN A CA 1
ATOM 2082 C C . GLN A 1 266 ? -26.510 -34.565 57.709 1.00 85.00 266 GLN A C 1
ATOM 2084 O O . GLN A 1 266 ? -27.239 -35.456 58.142 1.00 85.00 266 GLN A O 1
ATOM 2089 N N . ASP A 1 267 ? -25.923 -33.663 58.501 1.00 85.44 267 ASP A N 1
ATOM 2090 C CA . ASP A 1 267 ? -26.103 -33.611 59.956 1.00 85.44 267 ASP A CA 1
ATOM 2091 C C . ASP A 1 267 ? -27.589 -33.406 60.313 1.00 85.44 267 ASP A C 1
ATOM 2093 O O . ASP A 1 267 ? -28.155 -34.196 61.070 1.00 85.44 267 ASP A O 1
ATOM 2097 N N . VAL A 1 268 ? -28.276 -32.448 59.675 1.00 83.38 268 VAL A N 1
ATOM 2098 C CA . VAL A 1 268 ? -29.724 -32.212 59.864 1.00 83.38 268 VAL A CA 1
ATOM 2099 C C . VAL A 1 268 ? -30.576 -33.429 59.469 1.00 83.38 268 VAL A C 1
ATOM 2101 O O . VAL A 1 268 ? -31.553 -33.748 60.152 1.00 83.38 268 VAL A O 1
ATOM 2104 N N . ASP A 1 269 ? -30.227 -34.152 58.399 1.00 81.06 269 ASP A N 1
ATOM 2105 C CA . ASP A 1 269 ? -30.920 -35.401 58.052 1.00 81.06 269 ASP A CA 1
ATOM 2106 C C . ASP A 1 269 ? -30.616 -36.538 59.051 1.00 81.06 269 ASP A C 1
ATOM 2108 O O . ASP A 1 269 ? -31.482 -37.396 59.252 1.00 81.06 269 ASP A O 1
ATOM 2112 N N . THR A 1 270 ? -29.455 -36.544 59.725 1.00 84.50 270 THR A N 1
ATOM 2113 C CA . THR A 1 270 ? -29.196 -37.472 60.844 1.00 84.50 270 THR A CA 1
ATOM 2114 C C . THR A 1 270 ? -29.981 -37.101 62.100 1.00 84.50 270 THR A C 1
ATOM 2116 O O . THR A 1 270 ? -30.667 -37.971 62.631 1.00 84.50 270 THR A O 1
ATOM 2119 N N . GLU A 1 271 ? -30.020 -35.828 62.510 1.00 84.38 271 GLU A N 1
ATOM 2120 C CA . GLU A 1 271 ? -30.849 -35.358 63.635 1.00 84.38 271 GLU A CA 1
ATOM 2121 C C . GLU A 1 271 ? -32.333 -35.686 63.412 1.00 84.38 271 GLU A C 1
ATOM 2123 O O . GLU A 1 271 ? -33.032 -36.156 64.310 1.00 84.38 271 GLU A O 1
ATOM 2128 N N . LYS A 1 272 ? -32.824 -35.520 62.181 1.00 86.19 272 LYS A N 1
ATOM 2129 C CA . LYS A 1 272 ? -34.183 -35.902 61.775 1.00 86.19 272 LYS A CA 1
ATOM 2130 C C . LYS A 1 272 ? -34.429 -37.413 61.856 1.00 86.19 272 LYS A C 1
ATOM 2132 O O . LYS A 1 272 ? -35.528 -37.825 62.233 1.00 86.19 272 LYS A O 1
ATOM 2137 N N . GLN A 1 273 ? -33.443 -38.246 61.515 1.00 82.56 273 GLN A N 1
ATOM 2138 C CA . GLN A 1 273 ? -33.535 -39.702 61.685 1.00 82.56 273 GLN A CA 1
ATOM 2139 C C . GLN A 1 273 ? -33.505 -40.104 63.166 1.00 82.56 273 GLN A C 1
ATOM 2141 O O . GLN A 1 273 ? -34.271 -40.981 63.567 1.00 82.56 273 GLN A O 1
ATOM 2146 N N . GLU A 1 274 ? -32.693 -39.442 63.990 1.00 85.44 274 GLU A N 1
ATOM 2147 C CA . GLU A 1 274 ? -32.647 -39.658 65.439 1.00 85.44 274 GLU A CA 1
ATOM 2148 C C . GLU A 1 274 ? -33.948 -39.228 66.123 1.00 85.44 274 GLU A C 1
ATOM 2150 O O . GLU A 1 274 ? -34.505 -40.002 66.899 1.00 85.44 274 GLU A O 1
ATOM 2155 N N . LEU A 1 275 ? -34.509 -38.068 65.771 1.00 82.12 275 LEU A N 1
ATOM 2156 C CA . LEU A 1 275 ? -35.836 -37.637 66.222 1.00 82.12 275 LEU A CA 1
ATOM 2157 C C . LEU A 1 275 ? -36.928 -38.620 65.787 1.00 82.12 275 LEU A C 1
ATOM 2159 O O . LEU A 1 275 ? -37.780 -38.982 66.596 1.00 82.12 275 LEU A O 1
ATOM 2163 N N . GLY A 1 276 ? -36.889 -39.104 64.541 1.00 85.06 276 GLY A N 1
ATOM 2164 C CA . GLY A 1 276 ? -37.809 -40.138 64.058 1.00 85.06 276 GLY A CA 1
ATOM 2165 C C . GLY A 1 276 ? -37.699 -41.448 64.845 1.00 85.06 276 GLY A C 1
ATOM 2166 O O . GLY A 1 276 ? -38.716 -42.077 65.144 1.00 85.06 276 GLY A O 1
ATOM 2167 N N . LYS A 1 277 ? -36.480 -41.832 65.239 1.00 84.25 277 LYS A N 1
ATOM 2168 C CA . LYS A 1 277 ? -36.214 -43.008 66.071 1.00 84.25 277 LYS A CA 1
ATOM 2169 C C . LYS A 1 277 ? -36.695 -42.818 67.512 1.00 84.25 277 LYS A C 1
ATOM 2171 O O . LYS A 1 277 ? -37.403 -43.682 68.010 1.00 84.25 277 LYS A O 1
ATOM 2176 N N . LEU A 1 278 ? -36.402 -41.680 68.143 1.00 84.50 278 LEU A N 1
ATOM 2177 C CA . LEU A 1 278 ? -36.891 -41.337 69.485 1.00 84.50 278 LEU A CA 1
ATOM 2178 C C . LEU A 1 278 ? -38.425 -41.301 69.541 1.00 84.50 278 LEU A C 1
ATOM 2180 O O . LEU A 1 278 ? -39.021 -41.776 70.506 1.00 84.50 278 LEU A O 1
ATOM 2184 N N . LEU A 1 279 ? -39.074 -40.792 68.487 1.00 85.25 279 LEU A N 1
ATOM 2185 C CA . LEU A 1 279 ? -40.531 -40.813 68.362 1.00 85.25 279 LEU A CA 1
ATOM 2186 C C . LEU A 1 279 ? -41.062 -42.253 68.265 1.00 85.25 279 LEU A C 1
ATOM 2188 O O . LEU A 1 279 ? -42.037 -42.599 68.929 1.00 85.25 279 LEU A O 1
ATOM 2192 N N . ALA A 1 280 ? -40.408 -43.106 67.468 1.00 82.94 280 ALA A N 1
ATOM 2193 C CA . ALA A 1 280 ? -40.759 -44.518 67.353 1.00 82.94 280 ALA A CA 1
ATOM 2194 C C . ALA A 1 280 ? -40.551 -45.275 68.676 1.00 82.94 280 ALA A C 1
ATOM 2196 O O . ALA A 1 280 ? -41.430 -46.038 69.073 1.00 82.94 280 ALA A O 1
ATOM 2197 N N . ASP A 1 281 ? -39.441 -45.049 69.380 1.00 82.75 281 ASP A N 1
ATOM 2198 C CA . ASP A 1 281 ? -39.155 -45.663 70.680 1.00 82.75 281 ASP A CA 1
ATOM 2199 C C . ASP A 1 281 ? -40.212 -45.250 71.726 1.00 82.75 281 ASP A C 1
ATOM 2201 O O . ASP A 1 281 ? -40.750 -46.111 72.424 1.00 82.75 281 ASP A O 1
ATOM 2205 N N . ALA A 1 282 ? -40.625 -43.975 71.747 1.00 81.31 282 ALA A N 1
ATOM 2206 C CA . ALA A 1 282 ? -41.714 -43.490 72.599 1.00 81.31 282 ALA A CA 1
ATOM 2207 C C . ALA A 1 282 ? -43.076 -44.144 72.279 1.00 81.31 282 ALA A C 1
ATOM 2209 O O . ALA A 1 282 ? -43.838 -44.465 73.196 1.00 81.31 282 ALA A O 1
ATOM 2210 N N . PHE A 1 283 ? -43.388 -44.399 71.001 1.00 82.81 283 PHE A N 1
ATOM 2211 C CA . PHE A 1 283 ? -44.582 -45.169 70.628 1.00 82.81 283 PHE A CA 1
ATOM 2212 C C . PHE A 1 283 ? -44.500 -46.632 71.096 1.00 82.81 283 PHE A C 1
ATOM 2214 O O . PHE A 1 283 ? -45.475 -47.139 71.650 1.00 82.81 283 PHE A O 1
ATOM 2221 N N . HIS A 1 284 ? -43.345 -47.293 70.962 1.00 84.06 284 HIS A N 1
ATOM 2222 C CA . HIS A 1 284 ? -43.158 -48.663 71.463 1.00 84.06 284 HIS A CA 1
ATOM 2223 C C . HIS A 1 284 ? -43.232 -48.744 72.997 1.00 84.06 284 HIS A C 1
ATOM 2225 O O . HIS A 1 284 ? -43.718 -49.741 73.534 1.00 84.06 284 HIS A O 1
ATOM 2231 N N . ASP A 1 285 ? -42.777 -47.717 73.719 1.00 82.00 285 ASP A N 1
ATOM 2232 C CA . ASP A 1 285 ? -42.917 -47.637 75.177 1.00 82.00 285 ASP A CA 1
ATOM 2233 C C . ASP A 1 285 ? -44.383 -47.451 75.598 1.00 82.00 285 ASP A C 1
ATOM 2235 O O . ASP A 1 285 ? -44.849 -48.143 76.505 1.00 82.00 285 ASP A O 1
ATOM 2239 N N . LEU A 1 286 ? -45.153 -46.616 74.890 1.00 80.62 286 LEU A N 1
ATOM 2240 C CA . LEU A 1 286 ? -46.604 -46.50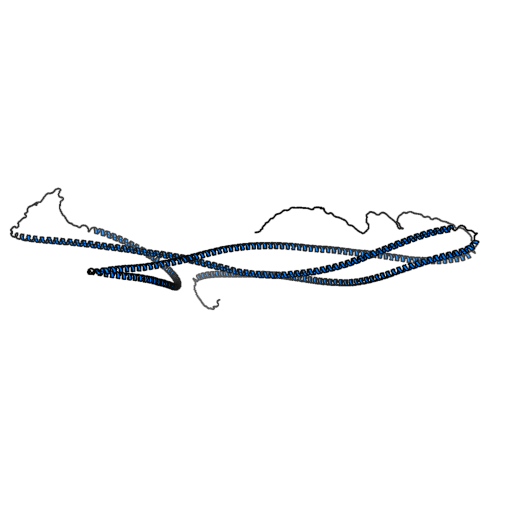1 75.092 1.00 80.62 286 LEU A CA 1
ATOM 2241 C C . LEU A 1 286 ? -47.336 -47.825 74.812 1.00 80.62 286 LEU A C 1
ATOM 2243 O O . LEU A 1 286 ? -48.241 -48.200 75.563 1.00 80.62 286 LEU A O 1
ATOM 2247 N N . GLU A 1 287 ? -46.935 -48.569 73.778 1.00 81.25 287 GLU A N 1
ATOM 2248 C CA . GLU A 1 287 ? -47.475 -49.904 73.498 1.00 81.25 287 GLU A CA 1
ATOM 2249 C C . GLU A 1 287 ? -47.102 -50.928 74.580 1.00 81.25 287 GLU A C 1
ATOM 2251 O O . GLU A 1 287 ? -47.965 -51.705 74.995 1.00 81.25 287 GLU A O 1
ATOM 2256 N N . ARG A 1 288 ? -45.876 -50.889 75.124 1.00 80.81 288 ARG A N 1
ATOM 2257 C CA . ARG A 1 288 ? -45.484 -51.712 76.285 1.00 80.81 288 ARG A CA 1
ATOM 2258 C C . ARG A 1 288 ? -46.291 -51.363 77.535 1.00 80.81 288 ARG A C 1
ATOM 2260 O O . ARG A 1 288 ? -46.782 -52.272 78.201 1.00 80.81 288 ARG A O 1
ATOM 2267 N N . CYS A 1 289 ? -46.507 -50.081 77.830 1.00 78.38 289 CYS A N 1
ATOM 2268 C CA . CYS A 1 289 ? -47.380 -49.654 78.927 1.00 78.38 289 CYS A CA 1
ATOM 2269 C C . CYS A 1 289 ? -48.827 -50.136 78.730 1.00 78.38 289 CYS A C 1
ATOM 2271 O O . CYS A 1 289 ? -49.459 -50.607 79.676 1.00 78.38 289 CYS A O 1
ATOM 2273 N N . ARG A 1 290 ? -49.345 -50.094 77.495 1.00 83.38 290 ARG A N 1
ATOM 2274 C CA . ARG A 1 290 ? -50.675 -50.620 77.154 1.00 83.38 290 ARG A CA 1
ATOM 2275 C C . ARG A 1 290 ? -50.760 -52.142 77.314 1.00 83.38 290 ARG A C 1
ATOM 2277 O O . ARG A 1 290 ? -51.768 -52.635 77.817 1.00 83.38 290 ARG A O 1
ATOM 2284 N N . ALA A 1 291 ? -49.718 -52.878 76.930 1.00 79.00 291 ALA A N 1
ATOM 2285 C CA . ALA A 1 291 ? -49.631 -54.323 77.131 1.00 79.00 291 ALA A CA 1
ATOM 2286 C C . ALA A 1 291 ? -49.585 -54.688 78.625 1.00 79.00 291 ALA A C 1
ATOM 2288 O O . ALA A 1 291 ? -50.354 -55.541 79.061 1.00 79.00 291 ALA A O 1
ATOM 2289 N N . ALA A 1 292 ? -48.783 -53.978 79.426 1.00 78.69 292 ALA A N 1
ATOM 2290 C CA . ALA A 1 292 ? -48.713 -54.167 80.875 1.00 78.69 292 ALA A CA 1
ATOM 2291 C C . ALA A 1 292 ? -50.052 -53.864 81.579 1.00 78.69 292 ALA A C 1
ATOM 2293 O O . ALA A 1 292 ? -50.438 -54.575 82.505 1.00 78.69 292 ALA A O 1
ATOM 2294 N N . LEU A 1 293 ? -50.807 -52.858 81.117 1.00 77.25 293 LEU A N 1
ATOM 2295 C CA . LEU A 1 293 ? -52.163 -52.579 81.611 1.00 77.25 293 LEU A CA 1
ATOM 2296 C C . LEU A 1 293 ? -53.167 -53.685 81.244 1.00 77.25 293 LEU A C 1
ATOM 2298 O O . LEU A 1 293 ? -54.009 -54.044 82.067 1.00 77.25 293 LEU A O 1
ATOM 2302 N N . LEU A 1 294 ? -53.075 -54.257 80.038 1.00 80.31 294 LEU A N 1
ATOM 2303 C CA . LEU A 1 294 ? -53.888 -55.413 79.641 1.00 80.31 294 LEU A CA 1
ATOM 2304 C C . LEU A 1 294 ? -53.541 -56.661 80.465 1.00 80.31 294 LEU A C 1
ATOM 2306 O O . LEU A 1 294 ? -54.442 -57.378 80.894 1.00 80.31 294 LEU A O 1
ATOM 2310 N N . GLU A 1 295 ? -52.259 -56.897 80.738 1.00 78.88 295 GLU A N 1
ATOM 2311 C CA . GLU A 1 295 ? -51.793 -57.999 81.582 1.00 78.88 295 GLU A CA 1
ATOM 2312 C C . GLU A 1 295 ? -52.230 -57.819 83.045 1.00 78.88 295 GLU A C 1
ATOM 2314 O O . GLU A 1 295 ? -52.761 -58.751 83.646 1.00 78.88 295 GLU A O 1
ATOM 2319 N N . ALA A 1 296 ? -52.140 -56.605 83.595 1.00 74.00 296 ALA A N 1
ATOM 2320 C CA . ALA A 1 296 ? -52.678 -56.279 84.915 1.00 74.00 296 ALA A CA 1
ATOM 2321 C C . ALA A 1 296 ? -54.200 -56.511 84.997 1.00 74.00 296 ALA A C 1
ATOM 2323 O O . ALA A 1 296 ? -54.681 -57.095 85.967 1.00 74.00 296 ALA A O 1
ATOM 2324 N N . ASN A 1 297 ? -54.961 -56.130 83.966 1.00 78.19 297 ASN A N 1
ATOM 2325 C CA . ASN A 1 297 ? -56.408 -56.361 83.906 1.00 78.19 297 ASN A CA 1
ATOM 2326 C C . ASN A 1 297 ? -56.761 -57.861 83.779 1.00 78.19 297 ASN A C 1
ATOM 2328 O O . ASN A 1 297 ? -57.695 -58.349 84.424 1.00 78.19 297 ASN A O 1
ATOM 2332 N N . ASN A 1 298 ? -55.970 -58.625 83.018 1.00 79.31 298 ASN A N 1
ATOM 2333 C CA . ASN A 1 298 ? -56.072 -60.087 82.952 1.00 79.31 298 ASN A CA 1
ATOM 2334 C C . ASN A 1 298 ? -55.753 -60.743 84.308 1.00 79.31 298 ASN A C 1
ATOM 2336 O O . ASN A 1 298 ? -56.454 -61.660 84.731 1.00 79.31 298 ASN A O 1
ATOM 2340 N N . ASN A 1 299 ? -54.761 -60.236 85.043 1.00 81.94 299 ASN A N 1
ATOM 2341 C CA . ASN A 1 299 ? -54.432 -60.712 86.388 1.00 81.94 299 ASN A CA 1
ATOM 2342 C C . ASN A 1 299 ? -55.540 -60.375 87.403 1.00 81.94 299 ASN A C 1
ATOM 2344 O O . ASN A 1 299 ? -55.901 -61.221 88.219 1.00 81.94 299 ASN A O 1
ATOM 2348 N N . VAL A 1 300 ? -56.152 -59.187 87.321 1.00 78.62 300 VAL A N 1
ATOM 2349 C CA . VAL A 1 300 ? -57.318 -58.809 88.143 1.00 78.62 300 VAL A CA 1
ATOM 2350 C C . VAL A 1 300 ? -58.530 -59.694 87.836 1.00 78.62 300 VAL A C 1
ATOM 2352 O O . VAL A 1 300 ? -59.218 -60.132 88.760 1.00 78.62 300 VAL A O 1
ATOM 2355 N N . THR A 1 301 ? -58.788 -60.022 86.567 1.00 75.62 301 THR A N 1
ATOM 2356 C CA . THR A 1 301 ? -59.873 -60.951 86.208 1.00 75.62 301 THR A CA 1
ATOM 2357 C C . THR A 1 301 ? -59.577 -62.392 86.629 1.00 75.62 301 THR A C 1
ATOM 2359 O O . THR A 1 301 ? -60.480 -63.039 87.158 1.00 75.62 301 THR A O 1
ATOM 2362 N N . GLN A 1 302 ? -58.331 -62.870 86.523 1.00 76.25 302 GLN A N 1
ATOM 2363 C CA . GLN A 1 302 ? -57.923 -64.173 87.068 1.00 76.25 302 GLN A CA 1
ATOM 2364 C C . GLN A 1 302 ? -58.078 -64.243 88.595 1.00 76.25 302 GLN A C 1
ATOM 2366 O O . GLN A 1 302 ? -58.654 -65.207 89.108 1.00 76.25 302 GLN A O 1
ATOM 2371 N N . LEU A 1 303 ? -57.644 -63.208 89.324 1.00 77.19 303 LEU A N 1
ATOM 2372 C CA . LEU A 1 303 ? -57.839 -63.089 90.773 1.00 77.19 303 LEU A CA 1
ATOM 2373 C C . LEU A 1 303 ? -59.326 -63.055 91.145 1.00 77.19 303 LEU A C 1
ATOM 2375 O O . LEU A 1 303 ? -59.727 -63.707 92.105 1.00 77.19 303 LEU A O 1
ATOM 2379 N N . LYS A 1 304 ? -60.165 -62.379 90.353 1.00 78.56 304 LYS A N 1
ATOM 2380 C CA . LYS A 1 304 ? -61.623 -62.375 90.535 1.00 78.56 304 LYS A CA 1
ATOM 2381 C C . LYS A 1 304 ? -62.228 -63.770 90.345 1.00 78.56 304 LYS A C 1
ATOM 2383 O O . LYS A 1 304 ? -63.042 -64.179 91.167 1.00 78.56 304 LYS A O 1
ATOM 2388 N N . THR A 1 305 ? -61.808 -64.531 89.327 1.00 75.88 305 THR A N 1
ATOM 2389 C CA . THR A 1 305 ? -62.245 -65.932 89.173 1.00 75.88 305 THR A CA 1
ATOM 2390 C C . THR A 1 305 ? -61.741 -66.835 90.300 1.00 75.88 305 THR A C 1
ATOM 2392 O O . THR A 1 305 ? -62.517 -67.642 90.811 1.00 75.88 305 THR A O 1
ATOM 2395 N N . SER A 1 306 ? -60.492 -66.659 90.743 1.00 76.25 306 SER A N 1
ATOM 2396 C CA . SER A 1 306 ? -59.909 -67.364 91.894 1.00 76.25 306 SER A CA 1
ATOM 2397 C C . SER A 1 306 ? -60.721 -67.117 93.169 1.00 76.25 306 SER A C 1
ATOM 2399 O O . SER A 1 306 ? -61.114 -68.069 93.842 1.00 76.25 306 SER A O 1
ATOM 2401 N N . LEU A 1 307 ? -61.077 -65.857 93.445 1.00 78.69 307 LEU A N 1
ATOM 2402 C CA . LEU A 1 307 ? -61.915 -65.483 94.583 1.00 78.69 307 LEU A CA 1
ATOM 2403 C C . LEU A 1 307 ? -63.300 -66.142 94.498 1.00 78.69 307 LEU A C 1
ATOM 2405 O O . LEU A 1 307 ? -63.710 -66.794 95.449 1.00 78.69 307 LEU A O 1
ATOM 2409 N N . THR A 1 308 ? -63.971 -66.102 93.339 1.00 75.69 308 THR A N 1
ATOM 2410 C CA . THR A 1 308 ? -65.277 -66.777 93.185 1.00 75.69 308 THR A CA 1
ATOM 2411 C C . THR A 1 308 ? -65.202 -68.301 93.326 1.00 75.69 308 THR A C 1
ATOM 2413 O O . THR A 1 308 ? -66.147 -68.914 93.815 1.00 75.69 308 THR A O 1
ATOM 2416 N N . GLN A 1 309 ? -64.089 -68.936 92.940 1.00 74.69 309 GLN A N 1
ATOM 2417 C CA . GLN A 1 309 ? -63.871 -70.370 93.171 1.00 74.69 309 GLN A CA 1
ATOM 2418 C C . GLN A 1 309 ? -63.600 -70.669 94.654 1.00 74.69 309 GLN A C 1
ATOM 2420 O O . GLN A 1 309 ? -64.064 -71.689 95.165 1.00 74.69 309 GLN A O 1
ATOM 2425 N N . ASN A 1 310 ? -62.904 -69.768 95.353 1.00 78.81 310 ASN A N 1
ATOM 2426 C CA . ASN A 1 310 ? -62.679 -69.839 96.795 1.00 78.81 310 ASN A CA 1
ATOM 2427 C C . ASN A 1 310 ? -64.011 -69.721 97.557 1.00 78.81 310 ASN A C 1
ATOM 2429 O O . ASN A 1 310 ? -64.347 -70.620 98.328 1.00 78.81 310 ASN A O 1
ATOM 2433 N N . ASP A 1 311 ? -64.821 -68.706 97.246 1.00 78.50 311 ASP A N 1
ATOM 2434 C CA . ASP A 1 311 ? -66.163 -68.500 97.807 1.00 78.50 311 ASP A CA 1
ATOM 2435 C C . ASP A 1 311 ? -67.066 -69.718 97.568 1.00 78.50 311 ASP A C 1
ATOM 2437 O O . ASP A 1 311 ? -67.725 -70.206 98.488 1.00 78.50 311 ASP A O 1
ATOM 2441 N N . GLN A 1 312 ? -67.060 -70.278 96.352 1.00 75.06 312 GLN A N 1
ATOM 2442 C CA . GLN A 1 312 ? -67.822 -71.489 96.038 1.00 75.06 312 GLN A CA 1
ATOM 2443 C C . GLN A 1 312 ? -67.340 -72.696 96.863 1.00 75.06 312 GLN A C 1
ATOM 2445 O O . GLN A 1 312 ? -68.159 -73.508 97.296 1.00 75.06 312 GLN A O 1
ATOM 2450 N N . SER A 1 313 ? -66.033 -72.806 97.132 1.00 74.88 313 SER A N 1
ATOM 2451 C CA . SER A 1 313 ? -65.477 -73.866 97.983 1.00 74.88 313 SER A CA 1
ATOM 2452 C C . SER A 1 313 ? -65.896 -73.725 99.453 1.00 74.88 313 SER A C 1
ATOM 2454 O O . SER A 1 313 ? -66.293 -74.722 100.057 1.00 74.88 313 SER A O 1
ATOM 2456 N N . TRP A 1 314 ? -65.922 -72.499 99.992 1.00 71.81 314 TRP A N 1
ATOM 2457 C CA . TRP A 1 314 ? -66.433 -72.211 101.337 1.00 71.81 314 TRP A CA 1
ATOM 2458 C C . TRP A 1 314 ? -67.941 -72.421 101.445 1.00 71.81 314 TRP A C 1
ATOM 2460 O O . TRP A 1 314 ? -68.413 -72.962 102.438 1.00 71.81 314 TRP A O 1
ATOM 2470 N N . THR A 1 315 ? -68.707 -72.064 100.414 1.00 74.12 315 THR A N 1
ATOM 2471 C CA . THR A 1 315 ? -70.162 -72.287 100.395 1.00 74.12 315 THR A CA 1
ATOM 2472 C C . THR A 1 315 ? -70.490 -73.787 100.428 1.00 74.12 315 THR A C 1
ATOM 2474 O O . THR A 1 315 ? -71.427 -74.212 101.109 1.00 74.12 315 THR A O 1
ATOM 2477 N N . ASN A 1 316 ? -69.685 -74.609 99.746 1.00 72.69 316 ASN A N 1
ATOM 2478 C CA . ASN A 1 316 ? -69.834 -76.066 99.727 1.00 72.69 316 ASN A CA 1
ATOM 2479 C C . ASN A 1 316 ? -69.418 -76.728 101.058 1.00 72.69 316 ASN A C 1
ATOM 2481 O O . ASN A 1 316 ? -70.054 -77.695 101.478 1.00 72.69 316 ASN A O 1
ATOM 2485 N N . THR A 1 317 ? -68.388 -76.227 101.753 1.00 73.75 317 THR A N 1
ATOM 2486 C CA . THR A 1 317 ? -68.061 -76.719 103.105 1.00 73.75 317 THR A CA 1
ATOM 2487 C C . THR A 1 317 ? -69.060 -76.237 104.155 1.00 73.75 317 THR A C 1
ATOM 2489 O O . THR A 1 317 ? -69.393 -77.011 105.051 1.00 73.75 317 THR A O 1
ATOM 2492 N N . LEU A 1 318 ? -69.611 -75.025 104.021 1.00 67.12 318 LEU A N 1
ATOM 2493 C CA . LEU A 1 318 ? -70.655 -74.508 104.911 1.00 67.12 318 LEU A CA 1
ATOM 2494 C C . LEU A 1 318 ? -71.937 -75.350 104.814 1.00 67.12 318 LEU A C 1
ATOM 2496 O O . LEU A 1 318 ? -72.389 -75.882 105.824 1.00 67.12 318 LEU A O 1
ATOM 2500 N N . THR A 1 319 ? -72.451 -75.587 103.602 1.00 68.31 319 THR A N 1
ATOM 2501 C CA . THR A 1 319 ? -73.652 -76.425 103.394 1.00 68.31 319 THR A CA 1
ATOM 2502 C C . THR A 1 319 ? -73.458 -77.879 103.841 1.00 68.31 319 THR A C 1
ATOM 2504 O O . THR A 1 319 ? -74.393 -78.500 104.352 1.00 68.31 319 THR A O 1
ATOM 2507 N N . SER A 1 320 ? -72.237 -78.422 103.738 1.00 65.31 320 SER A N 1
ATOM 2508 C CA . SER A 1 320 ? -71.905 -79.745 104.289 1.00 65.31 320 SER A CA 1
ATOM 2509 C C . SER A 1 320 ? -71.931 -79.791 105.824 1.00 65.31 320 SER A C 1
ATOM 2511 O O . SER A 1 320 ? -72.213 -80.851 106.380 1.00 65.31 320 SER A O 1
ATOM 2513 N N . LEU A 1 321 ? -71.633 -78.683 106.509 1.00 63.16 321 LEU A N 1
ATOM 2514 C CA . LEU A 1 321 ? -71.691 -78.578 107.972 1.00 63.16 321 LEU A CA 1
ATOM 2515 C C . LEU A 1 321 ? -73.115 -78.264 108.459 1.00 63.16 321 LEU A C 1
ATOM 2517 O O . LEU A 1 321 ? -73.571 -78.831 109.449 1.00 63.16 321 LEU A O 1
ATOM 2521 N N . GLU A 1 322 ? -73.863 -77.436 107.729 1.00 58.09 322 GLU A N 1
ATOM 2522 C CA . GLU A 1 322 ? -75.268 -77.113 108.015 1.00 58.09 322 GLU A CA 1
ATOM 2523 C C . GLU A 1 322 ? -76.170 -78.356 107.936 1.00 58.09 322 GLU A C 1
ATOM 2525 O O . GLU A 1 322 ? -77.016 -78.569 108.812 1.00 58.09 322 GLU A O 1
ATOM 2530 N N . SER A 1 323 ? -75.920 -79.255 106.973 1.00 58.69 323 SER A N 1
ATOM 2531 C CA . SER A 1 323 ? -76.603 -80.556 106.889 1.00 58.69 323 SER A CA 1
ATOM 2532 C C . SER A 1 323 ? -76.339 -81.476 108.091 1.00 58.69 323 SER A C 1
ATOM 2534 O O . SER A 1 323 ? -77.105 -82.415 108.300 1.00 58.69 323 SER A O 1
ATOM 2536 N N . GLN A 1 324 ? -75.283 -81.228 108.872 1.00 54.69 324 GLN A N 1
ATOM 2537 C CA . GLN A 1 324 ? -74.913 -82.005 110.061 1.00 54.69 324 GLN A CA 1
ATOM 2538 C C . GLN A 1 324 ? -75.396 -81.346 111.372 1.00 54.69 324 GLN A C 1
ATOM 2540 O O . GLN A 1 324 ? -75.380 -81.969 112.432 1.00 54.69 324 GLN A O 1
ATOM 2545 N N . ILE A 1 325 ? -75.863 -80.092 111.305 1.00 56.03 325 ILE A N 1
ATOM 2546 C CA . ILE A 1 325 ? -76.373 -79.304 112.442 1.00 56.03 325 ILE A CA 1
ATOM 2547 C C . ILE A 1 325 ? -77.912 -79.324 112.503 1.00 56.03 325 ILE A C 1
ATOM 2549 O O . ILE A 1 325 ? -78.493 -79.210 113.585 1.00 56.03 325 ILE A O 1
ATOM 2553 N N . LEU A 1 326 ? -78.590 -79.577 111.377 1.00 54.97 326 LEU A N 1
ATOM 2554 C CA . LEU A 1 326 ? -80.049 -79.767 111.314 1.00 54.97 326 LEU A CA 1
ATOM 2555 C C . LEU A 1 326 ? -80.583 -80.890 112.228 1.00 54.97 326 LEU A C 1
ATOM 2557 O O . LEU A 1 326 ? -81.750 -80.851 112.611 1.00 54.97 326 LEU A O 1
ATOM 2561 N N . GLU A 1 327 ? -79.739 -81.839 112.641 1.00 56.78 327 GLU A N 1
ATOM 2562 C CA . GLU A 1 327 ? -80.105 -82.946 113.536 1.00 56.78 327 GLU A CA 1
ATOM 2563 C C . GLU A 1 327 ? -80.034 -82.577 115.041 1.00 56.78 327 GLU A C 1
ATOM 2565 O O . GLU A 1 327 ? -80.643 -83.251 115.870 1.00 56.78 327 GLU A O 1
ATOM 2570 N N . SER A 1 328 ? -79.376 -81.466 115.419 1.00 50.88 328 SER A N 1
ATOM 2571 C CA . SER A 1 328 ? -79.352 -80.956 116.811 1.00 50.88 328 SER A CA 1
ATOM 2572 C C . SER A 1 328 ? -80.378 -79.843 117.080 1.00 50.88 328 SER A C 1
ATOM 2574 O O . SER A 1 328 ? -80.670 -79.502 118.232 1.00 50.88 328 SER A O 1
ATOM 2576 N N . HIS A 1 329 ? -81.022 -79.328 116.029 1.00 45.56 329 HIS A N 1
ATOM 2577 C CA . HIS A 1 329 ? -82.003 -78.243 116.096 1.00 45.56 329 HIS A CA 1
ATOM 2578 C C . HIS A 1 329 ? -83.361 -78.608 116.742 1.00 45.56 329 HIS A C 1
ATOM 2580 O O . HIS A 1 329 ? -84.289 -77.806 116.708 1.00 45.56 329 HIS A O 1
ATOM 2586 N N . ALA A 1 330 ? -83.461 -79.721 117.477 1.00 53.81 330 ALA A N 1
ATOM 2587 C CA . ALA A 1 330 ? -84.455 -79.855 118.550 1.00 53.81 330 ALA A CA 1
ATOM 2588 C C . ALA A 1 330 ? -84.229 -78.826 119.688 1.00 53.81 330 ALA A C 1
ATOM 2590 O O . ALA A 1 330 ? -85.146 -78.513 120.444 1.00 53.81 330 ALA A O 1
ATOM 2591 N N . GLN A 1 331 ? -83.031 -78.233 119.783 1.00 51.44 331 GLN A N 1
ATOM 2592 C CA . GLN A 1 331 ? -82.678 -77.162 120.728 1.00 51.44 331 GLN A CA 1
ATOM 2593 C C . GLN A 1 331 ? -82.986 -75.743 120.171 1.00 51.44 331 GLN A C 1
ATOM 2595 O O . GLN A 1 331 ? -82.320 -74.758 120.486 1.00 51.44 331 GLN A O 1
ATOM 2600 N N . GLN A 1 332 ? -84.031 -75.618 119.341 1.00 47.28 332 GLN A N 1
ATOM 2601 C CA . GLN A 1 332 ? -84.364 -74.448 118.502 1.00 47.28 332 GLN A CA 1
ATOM 2602 C C . GLN A 1 332 ? -84.886 -73.174 119.203 1.00 47.28 332 GLN A C 1
ATOM 2604 O O . GLN A 1 332 ? -85.374 -72.265 118.529 1.00 47.28 332 GLN A O 1
ATOM 2609 N N . GLN A 1 333 ? -84.800 -73.062 120.531 1.00 53.47 333 GLN A N 1
ATOM 2610 C CA . GLN A 1 333 ? -85.397 -71.934 121.265 1.00 53.47 333 GLN A CA 1
ATOM 2611 C C . GLN A 1 333 ? -84.386 -70.862 121.722 1.00 53.47 333 GLN A C 1
ATOM 2613 O O . GLN A 1 333 ? -84.810 -69.782 122.112 1.00 53.47 333 GLN A O 1
ATOM 2618 N N . LEU A 1 334 ? -83.072 -71.105 121.600 1.00 57.69 334 LEU A N 1
ATOM 2619 C CA . LEU A 1 334 ? -82.017 -70.116 121.905 1.00 57.69 334 LEU A CA 1
ATOM 2620 C C . LEU A 1 334 ? -81.486 -69.354 120.672 1.00 57.69 334 LEU A C 1
ATOM 2622 O O . LEU A 1 334 ? -80.775 -68.367 120.819 1.00 57.69 334 LEU A O 1
ATOM 2626 N N . VAL A 1 335 ? -81.838 -69.775 119.451 1.00 55.44 335 VAL A N 1
ATOM 2627 C CA . VAL A 1 335 ? -81.316 -69.182 118.196 1.00 55.44 335 VAL A CA 1
ATOM 2628 C C . VAL A 1 335 ? -82.221 -68.071 117.633 1.00 55.44 335 VAL A C 1
ATOM 2630 O O . VAL A 1 335 ? -81.790 -67.277 116.799 1.00 55.44 335 VAL A O 1
ATOM 2633 N N . LYS A 1 336 ? -83.456 -67.929 118.137 1.00 57.28 336 LYS A N 1
ATOM 2634 C CA . LYS A 1 336 ? -84.392 -66.867 117.709 1.00 57.28 336 LYS A CA 1
ATOM 2635 C C . LYS A 1 336 ? -83.888 -65.449 118.003 1.00 57.28 336 LYS A C 1
ATOM 2637 O O . LYS A 1 336 ? -84.215 -64.538 117.248 1.00 57.28 336 LYS A O 1
ATOM 2642 N N . ASP A 1 337 ? -83.048 -65.278 119.023 1.00 55.16 337 ASP A N 1
ATOM 2643 C CA . ASP A 1 337 ? -82.433 -63.984 119.343 1.00 55.16 337 ASP A CA 1
ATOM 2644 C C . ASP A 1 337 ? -81.156 -63.705 118.525 1.00 55.16 337 ASP A C 1
ATOM 2646 O O . ASP A 1 337 ? -80.794 -62.548 118.327 1.00 55.16 337 ASP A O 1
ATOM 2650 N N . ALA A 1 338 ? -80.518 -64.739 117.961 1.00 56.66 338 ALA A N 1
ATOM 2651 C CA . ALA A 1 338 ? -79.381 -64.587 117.050 1.00 56.66 338 ALA A CA 1
ATOM 2652 C C . ALA A 1 338 ? -79.817 -64.223 115.616 1.00 56.66 338 ALA A C 1
ATOM 2654 O O . ALA A 1 338 ? -79.129 -63.464 114.932 1.00 56.66 338 ALA A O 1
ATOM 2655 N N . LEU A 1 339 ? -80.983 -64.707 115.164 1.00 54.47 339 LEU A N 1
ATOM 2656 C CA . LEU A 1 339 ? -81.462 -64.472 113.795 1.00 54.47 339 LEU A CA 1
ATOM 2657 C C . LEU A 1 339 ? -81.726 -62.982 113.502 1.00 54.47 339 LEU A C 1
ATOM 2659 O O . LEU A 1 339 ? -81.424 -62.522 112.407 1.00 54.47 339 LEU A O 1
ATOM 2663 N N . ARG A 1 340 ? -82.181 -62.199 114.492 1.00 61.12 340 ARG A N 1
ATOM 2664 C CA . ARG A 1 340 ? -82.334 -60.733 114.359 1.00 61.12 340 ARG A CA 1
ATOM 2665 C C . ARG A 1 340 ? -81.014 -59.996 114.122 1.00 61.12 340 ARG A C 1
ATOM 2667 O O . ARG A 1 340 ? -81.012 -58.947 113.485 1.00 61.12 340 ARG A O 1
ATOM 2674 N N . VAL A 1 341 ? -79.902 -60.526 114.633 1.00 64.69 341 VAL A N 1
ATOM 2675 C CA . VAL A 1 341 ? -78.561 -59.963 114.406 1.00 64.69 341 VAL A CA 1
ATOM 2676 C C . VAL A 1 341 ? -78.030 -60.403 113.040 1.00 64.69 341 VAL A C 1
ATOM 2678 O O . VAL A 1 341 ? -77.411 -59.603 112.344 1.00 64.69 341 VAL A O 1
ATOM 2681 N N . ALA A 1 342 ? -78.336 -61.631 112.612 1.00 56.56 342 ALA A N 1
ATOM 2682 C CA . ALA A 1 342 ? -78.002 -62.117 111.276 1.00 56.56 342 ALA A CA 1
ATOM 2683 C C . ALA A 1 342 ? -78.779 -61.382 110.169 1.00 56.56 342 ALA A C 1
ATOM 2685 O O . ALA A 1 342 ? -78.173 -61.007 109.175 1.00 56.56 342 ALA A O 1
ATOM 2686 N N . GLU A 1 343 ? -80.076 -61.100 110.338 1.00 58.47 343 GLU A N 1
ATOM 2687 C CA . GLU A 1 343 ? -80.844 -60.277 109.389 1.00 58.47 343 GLU A CA 1
ATOM 2688 C C . GLU A 1 343 ? -80.299 -58.845 109.311 1.00 58.47 343 GLU A C 1
ATOM 2690 O O . GLU A 1 343 ? -80.174 -58.309 108.214 1.00 58.47 343 GLU A O 1
ATOM 2695 N N . ALA A 1 344 ? -79.884 -58.251 110.437 1.00 58.69 344 ALA A N 1
ATOM 2696 C CA . ALA A 1 344 ? -79.202 -56.958 110.431 1.00 58.69 344 ALA A CA 1
ATOM 2697 C C . ALA A 1 344 ? -77.842 -57.022 109.711 1.00 58.69 344 ALA A C 1
ATOM 2699 O O . ALA A 1 344 ? -77.547 -56.147 108.905 1.00 58.69 344 ALA A O 1
ATOM 2700 N N . ALA A 1 345 ? -77.039 -58.067 109.934 1.00 60.31 345 ALA A N 1
ATOM 2701 C CA . ALA A 1 345 ? -75.743 -58.242 109.276 1.00 60.31 345 ALA A CA 1
ATOM 2702 C C . ALA A 1 345 ? -75.866 -58.552 107.774 1.00 60.31 345 ALA A C 1
ATOM 2704 O O . ALA A 1 345 ? -75.073 -58.050 106.990 1.00 60.31 345 ALA A O 1
ATOM 2705 N N . LEU A 1 346 ? -76.875 -59.316 107.344 1.00 57.84 346 LEU A N 1
ATOM 2706 C CA . LEU A 1 346 ? -77.134 -59.605 105.928 1.00 57.84 346 LEU A CA 1
ATOM 2707 C C . LEU A 1 346 ? -77.814 -58.427 105.218 1.00 57.84 346 LEU A C 1
ATOM 2709 O O . LEU A 1 346 ? -77.615 -58.252 104.020 1.00 57.84 346 LEU A O 1
ATOM 2713 N N . GLN A 1 347 ? -78.569 -57.594 105.940 1.00 61.12 347 GLN A N 1
ATOM 2714 C CA . GLN A 1 347 ? -79.047 -56.307 105.436 1.00 61.12 347 GLN A CA 1
ATOM 2715 C C . GLN A 1 347 ? -77.908 -55.283 105.357 1.00 61.12 347 GLN A C 1
ATOM 2717 O O . GLN A 1 347 ? -77.908 -54.501 104.418 1.00 61.12 347 GLN A O 1
ATOM 2722 N N . VAL A 1 348 ? -76.924 -55.325 106.266 1.00 67.44 348 VAL A N 1
ATOM 2723 C CA . VAL A 1 348 ? -75.695 -54.514 106.202 1.00 67.44 348 VAL A CA 1
ATOM 2724 C C . VAL A 1 348 ? -74.742 -55.010 105.119 1.00 67.44 348 VAL A C 1
ATOM 2726 O O . VAL A 1 348 ? -74.202 -54.187 104.413 1.00 67.44 348 VAL A O 1
ATOM 2729 N N . GLU A 1 349 ? -74.569 -56.311 104.893 1.00 61.16 349 GLU A N 1
ATOM 2730 C CA . GLU A 1 349 ? -73.760 -56.832 103.776 1.00 61.16 349 GLU A CA 1
ATOM 2731 C C . GLU A 1 349 ? -74.470 -56.655 102.428 1.00 61.16 349 GLU A C 1
ATOM 2733 O O . GLU A 1 349 ? -73.832 -56.384 101.415 1.00 61.16 349 GLU A O 1
ATOM 2738 N N . ARG A 1 350 ? -75.808 -56.727 102.380 1.00 62.53 350 ARG A N 1
ATOM 2739 C CA . ARG A 1 350 ? -76.559 -56.317 101.184 1.00 62.53 350 ARG A CA 1
ATOM 2740 C C . ARG A 1 350 ? -76.506 -54.814 100.982 1.00 62.53 350 ARG A C 1
ATOM 2742 O O . ARG A 1 350 ? -76.258 -54.424 99.853 1.00 62.53 350 ARG A O 1
ATOM 2749 N N . SER A 1 351 ? -76.642 -53.988 102.020 1.00 61.75 351 SER A N 1
ATOM 2750 C CA . SER A 1 351 ? -76.497 -52.538 101.877 1.00 61.75 351 SER A CA 1
ATOM 2751 C C . SER A 1 351 ? -75.059 -52.149 101.580 1.00 61.75 351 SER A C 1
ATOM 2753 O O . SER A 1 351 ? -74.885 -51.266 100.775 1.00 61.75 351 SER A O 1
ATOM 2755 N N . GLN A 1 352 ? -74.039 -52.832 102.099 1.00 66.38 352 GLN A N 1
ATOM 2756 C CA . GLN A 1 352 ? -72.623 -52.597 101.793 1.00 66.38 352 GLN A CA 1
ATOM 2757 C C . GLN A 1 352 ? -72.237 -53.141 100.423 1.00 66.38 352 GLN A C 1
ATOM 2759 O O . GLN A 1 352 ? -71.368 -52.576 99.778 1.00 66.38 352 GLN A O 1
ATOM 2764 N N . LYS A 1 353 ? -72.883 -54.196 99.916 1.00 66.00 353 LYS A N 1
ATOM 2765 C CA . LYS A 1 353 ? -72.681 -54.688 98.545 1.00 66.00 353 LYS A CA 1
ATOM 2766 C C . LYS A 1 353 ? -73.523 -53.926 97.528 1.00 66.00 353 LYS A C 1
ATOM 2768 O O . LYS A 1 353 ? -73.106 -53.819 96.379 1.00 66.00 353 LYS A O 1
ATOM 2773 N N . GLU A 1 354 ? -74.663 -53.367 97.916 1.00 69.81 354 GLU A N 1
ATOM 2774 C CA . GLU A 1 354 ? -75.421 -52.387 97.137 1.00 69.81 354 GLU A CA 1
ATOM 2775 C C . GLU A 1 354 ? -74.778 -51.005 97.216 1.00 69.81 354 GLU A C 1
ATOM 2777 O O . GLU A 1 354 ? -74.768 -50.341 96.198 1.00 69.81 354 GLU A O 1
ATOM 2782 N N . GLU A 1 355 ? -74.139 -50.616 98.321 1.00 65.88 355 GLU A N 1
ATOM 2783 C CA . GLU A 1 355 ? -73.303 -49.418 98.474 1.00 65.88 355 GLU A CA 1
ATOM 2784 C C . GLU A 1 355 ? -71.959 -49.602 97.788 1.00 65.88 355 GLU A C 1
ATOM 2786 O O . GLU A 1 355 ? -71.477 -48.639 97.237 1.00 65.88 355 GLU A O 1
ATOM 2791 N N . LEU A 1 356 ? -71.359 -50.795 97.733 1.00 69.38 356 LEU A N 1
ATOM 2792 C CA . LEU A 1 356 ? -70.134 -51.038 96.964 1.00 69.38 356 LEU A CA 1
ATOM 2793 C C . LEU A 1 356 ? -70.453 -51.195 95.477 1.00 69.38 356 LEU A C 1
ATOM 2795 O O . LEU A 1 356 ? -69.669 -50.757 94.650 1.00 69.38 356 LEU A O 1
ATOM 2799 N N . ASN A 1 357 ? -71.605 -51.754 95.093 1.00 68.00 357 ASN A N 1
ATOM 2800 C CA . ASN A 1 357 ? -72.054 -51.688 93.699 1.00 68.00 357 ASN A CA 1
ATOM 2801 C C . ASN A 1 357 ? -72.604 -50.308 93.337 1.00 68.00 357 ASN A C 1
ATOM 2803 O O . ASN A 1 357 ? -72.515 -49.954 92.173 1.00 68.00 357 ASN A O 1
ATOM 2807 N N . ALA A 1 358 ? -73.136 -49.520 94.269 1.00 68.62 358 ALA A N 1
ATOM 2808 C CA . ALA A 1 358 ? -73.523 -48.134 94.038 1.00 68.62 358 ALA A CA 1
ATOM 2809 C C . ALA A 1 358 ? -72.307 -47.219 94.077 1.00 68.62 358 ALA A C 1
ATOM 2811 O O . ALA A 1 358 ? -72.304 -46.303 93.289 1.00 68.62 358 ALA A O 1
ATOM 2812 N N . ALA A 1 359 ? -71.268 -47.505 94.865 1.00 69.56 359 ALA A N 1
ATOM 2813 C CA . ALA A 1 359 ? -69.989 -46.797 94.907 1.00 69.56 359 ALA A CA 1
ATOM 2814 C C . ALA A 1 359 ? -69.094 -47.204 93.745 1.00 69.56 359 ALA A C 1
ATOM 2816 O O . ALA A 1 359 ? -68.395 -46.368 93.213 1.00 69.56 359 ALA A O 1
ATOM 2817 N N . MET A 1 360 ? -69.137 -48.454 93.282 1.00 72.56 360 MET A N 1
ATOM 2818 C CA . MET A 1 360 ? -68.475 -48.871 92.046 1.00 72.56 360 MET A CA 1
ATOM 2819 C C . MET A 1 360 ? -69.290 -48.448 90.825 1.00 72.56 360 MET A C 1
ATOM 2821 O O . MET A 1 360 ? -68.696 -48.177 89.796 1.00 72.56 360 MET A O 1
ATOM 2825 N N . ARG A 1 361 ? -70.624 -48.331 90.902 1.00 73.88 361 ARG A N 1
ATOM 2826 C CA . ARG A 1 361 ? -71.409 -47.656 89.856 1.00 73.88 361 ARG A CA 1
ATOM 2827 C C . ARG A 1 361 ? -71.303 -46.148 89.941 1.00 73.88 361 ARG A C 1
ATOM 2829 O O . ARG A 1 361 ? -71.395 -45.569 88.886 1.00 73.88 361 ARG A O 1
ATOM 2836 N N . THR A 1 362 ? -71.094 -45.505 91.087 1.00 73.25 362 THR A N 1
ATOM 2837 C CA . THR A 1 362 ? -70.830 -44.063 91.153 1.00 73.25 362 THR A CA 1
ATOM 2838 C C . THR A 1 362 ? -69.367 -43.755 90.962 1.00 73.25 362 THR A C 1
ATOM 2840 O O . THR A 1 362 ? -69.121 -42.645 90.570 1.00 73.25 362 THR A O 1
ATOM 2843 N N . GLU A 1 363 ? -68.414 -44.671 91.132 1.00 71.94 363 GLU A N 1
ATOM 2844 C CA . GLU A 1 363 ? -67.022 -44.500 90.690 1.00 71.94 363 GLU A CA 1
ATOM 2845 C C . GLU A 1 363 ? -66.859 -44.904 89.226 1.00 71.94 363 GLU A C 1
ATOM 2847 O O . GLU A 1 363 ? -66.113 -44.254 88.523 1.00 71.94 363 GLU A O 1
ATOM 2852 N N . LEU A 1 364 ? -67.598 -45.884 88.690 1.00 76.12 364 LEU A N 1
ATOM 2853 C CA . LEU A 1 364 ? -67.655 -46.097 87.237 1.00 76.12 364 LEU A CA 1
ATOM 2854 C C . LEU A 1 364 ? -68.485 -45.019 86.551 1.00 76.12 364 LEU A C 1
ATOM 2856 O O . LEU A 1 364 ? -68.050 -44.539 85.524 1.00 76.12 364 LEU A O 1
ATOM 2860 N N . GLN A 1 365 ? -69.616 -44.584 87.112 1.00 73.62 365 GLN A N 1
ATOM 2861 C CA . GLN A 1 365 ? -70.349 -43.420 86.614 1.00 73.62 365 GLN A CA 1
ATOM 2862 C C . GLN A 1 365 ? -69.560 -42.150 86.886 1.00 73.62 365 GLN A C 1
ATOM 2864 O O . GLN A 1 365 ? -69.615 -41.297 86.040 1.00 73.62 365 GLN A O 1
ATOM 2869 N N . ARG A 1 366 ? -68.760 -42.015 87.949 1.00 77.12 366 ARG A N 1
ATOM 2870 C CA . ARG A 1 366 ? -67.846 -40.876 88.113 1.00 77.12 366 ARG A CA 1
ATOM 2871 C C . ARG A 1 366 ? -66.629 -40.985 87.221 1.00 77.12 366 ARG A C 1
ATOM 2873 O O . ARG A 1 366 ? -66.150 -39.950 86.833 1.00 77.12 366 ARG A O 1
ATOM 2880 N N . TYR A 1 367 ? -66.138 -42.158 86.837 1.00 72.56 367 TYR A N 1
ATOM 2881 C CA . TYR A 1 367 ? -65.088 -42.277 85.824 1.00 72.56 367 TYR A CA 1
ATOM 2882 C C . TYR A 1 367 ? -65.650 -42.129 84.416 1.00 72.56 367 TYR A C 1
ATOM 2884 O O . TYR A 1 367 ? -64.941 -41.642 83.554 1.00 72.56 367 TYR A O 1
ATOM 2892 N N . THR A 1 368 ? -66.901 -42.508 84.159 1.00 75.25 368 THR A N 1
ATOM 2893 C CA . THR A 1 368 ? -67.600 -42.217 82.904 1.00 75.25 368 THR A CA 1
ATOM 2894 C C . THR A 1 368 ? -68.004 -40.753 82.862 1.00 75.25 368 THR A C 1
ATOM 2896 O O . THR A 1 368 ? -67.758 -40.137 81.849 1.00 75.25 368 THR A O 1
ATOM 2899 N N . ASP A 1 369 ? -68.475 -40.163 83.957 1.00 73.19 369 ASP A N 1
ATOM 2900 C CA . ASP A 1 369 ? -68.767 -38.737 84.108 1.00 73.19 369 ASP A CA 1
ATOM 2901 C C . ASP A 1 369 ? -67.476 -37.927 84.177 1.00 73.19 369 ASP A C 1
ATOM 2903 O O . ASP A 1 369 ? -67.507 -36.818 83.707 1.00 73.19 369 ASP A O 1
ATOM 2907 N N . GLU A 1 370 ? -66.347 -38.414 84.706 1.00 76.56 370 GLU A N 1
ATOM 2908 C CA . GLU A 1 370 ? -65.032 -37.743 84.666 1.00 76.56 370 GLU A CA 1
ATOM 2909 C C . GLU A 1 370 ? -64.372 -37.964 83.307 1.00 76.56 370 GLU A C 1
ATOM 2911 O O . GLU A 1 370 ? -63.603 -37.115 82.891 1.00 76.56 370 GLU A O 1
ATOM 2916 N N . LEU A 1 371 ? -64.665 -39.041 82.572 1.00 74.44 371 LEU A N 1
ATOM 2917 C CA . LEU A 1 371 ? -64.225 -39.201 81.184 1.00 74.44 371 LEU A CA 1
ATOM 2918 C C . LEU A 1 371 ? -65.110 -38.389 80.236 1.00 74.44 371 LEU A C 1
ATOM 2920 O O . LEU A 1 371 ? -64.579 -37.835 79.286 1.00 74.44 371 LEU A O 1
ATOM 2924 N N . ASP A 1 372 ? -66.406 -38.266 80.506 1.00 74.06 372 ASP A N 1
ATOM 2925 C CA . ASP A 1 372 ? -67.382 -37.461 79.770 1.00 74.06 372 ASP A CA 1
ATOM 2926 C C . ASP A 1 372 ? -67.321 -35.994 80.202 1.00 74.06 372 ASP A C 1
ATOM 2928 O O . ASP A 1 372 ? -67.614 -35.141 79.387 1.00 74.06 372 ASP A O 1
ATOM 2932 N N . ASP A 1 373 ? -66.865 -35.661 81.412 1.00 73.94 373 ASP A N 1
ATOM 2933 C CA . ASP A 1 373 ? -66.509 -34.312 81.878 1.00 73.94 373 ASP A CA 1
ATOM 2934 C C . ASP A 1 373 ? -65.074 -33.978 81.493 1.00 73.94 373 ASP A C 1
ATOM 2936 O O . ASP A 1 373 ? -64.813 -32.827 81.210 1.00 73.94 373 ASP A O 1
ATOM 2940 N N . VAL A 1 374 ? -64.140 -34.924 81.357 1.00 72.38 374 VAL A N 1
ATOM 2941 C CA . VAL A 1 374 ? -62.857 -34.657 80.685 1.00 72.38 374 VAL A CA 1
ATOM 2942 C C . VAL A 1 374 ? -63.068 -34.545 79.186 1.00 72.38 374 VAL A C 1
ATOM 2944 O O . VAL A 1 374 ? -62.444 -33.678 78.603 1.00 72.38 374 VAL A O 1
ATOM 2947 N N . GLN A 1 375 ? -63.956 -35.311 78.547 1.00 69.94 375 GLN A N 1
ATOM 2948 C CA . GLN A 1 375 ? -64.298 -35.162 77.127 1.00 69.94 375 GLN A CA 1
ATOM 2949 C C . GLN A 1 375 ? -65.214 -33.968 76.883 1.00 69.94 375 GLN A C 1
ATOM 2951 O O . GLN A 1 375 ? -65.044 -33.313 75.865 1.00 69.94 375 GLN A O 1
ATOM 2956 N N . ALA A 1 376 ? -66.115 -33.612 77.799 1.00 68.56 376 ALA A N 1
ATOM 2957 C CA . ALA A 1 376 ? -66.888 -32.379 77.733 1.00 68.56 376 ALA A CA 1
ATOM 2958 C C . ALA A 1 376 ? -66.039 -31.184 78.144 1.00 68.56 376 ALA A C 1
ATOM 2960 O O . ALA A 1 376 ? -66.218 -30.145 77.538 1.00 68.56 376 ALA A O 1
ATOM 2961 N N . LYS A 1 377 ? -65.062 -31.283 79.051 1.00 71.75 377 LYS A N 1
ATOM 2962 C CA . LYS A 1 377 ? -64.036 -30.246 79.253 1.00 71.75 377 LYS A CA 1
ATOM 2963 C C . LYS A 1 377 ? -63.068 -30.212 78.090 1.00 71.75 377 LYS A C 1
ATOM 2965 O O . LYS A 1 377 ? -62.660 -29.126 77.741 1.00 71.75 377 LYS A O 1
ATOM 2970 N N . HIS A 1 378 ? -62.746 -31.310 77.410 1.00 71.62 378 HIS A N 1
ATOM 2971 C CA . HIS A 1 378 ? -61.934 -31.251 76.195 1.00 71.62 378 HIS A CA 1
ATOM 2972 C C . HIS A 1 378 ? -62.743 -30.651 75.056 1.00 71.62 378 HIS A C 1
ATOM 2974 O O . HIS A 1 378 ? -62.227 -29.797 74.366 1.00 71.62 378 HIS A O 1
ATOM 2980 N N . ALA A 1 379 ? -64.010 -31.018 74.872 1.00 71.62 379 ALA A N 1
ATOM 2981 C CA . ALA A 1 379 ? -64.885 -30.476 73.839 1.00 71.62 379 ALA A CA 1
ATOM 2982 C C . ALA A 1 379 ? -65.344 -29.050 74.160 1.00 71.62 379 ALA A C 1
ATOM 2984 O O . ALA A 1 379 ? -65.498 -28.264 73.239 1.00 71.62 379 ALA A O 1
ATOM 2985 N N . THR A 1 380 ? -65.496 -28.685 75.435 1.00 70.88 380 THR A N 1
ATOM 2986 C CA . THR A 1 380 ? -65.814 -27.324 75.895 1.00 70.88 380 THR A CA 1
ATOM 2987 C C . THR A 1 380 ? -64.561 -26.475 75.963 1.00 70.88 380 THR A C 1
ATOM 2989 O O . THR A 1 380 ? -64.654 -25.325 75.600 1.00 70.88 380 THR A O 1
ATOM 2992 N N . SER A 1 381 ? -63.376 -26.988 76.302 1.00 72.69 381 SER A N 1
ATOM 2993 C CA . SER A 1 381 ? -62.105 -26.269 76.126 1.00 72.69 381 SER A CA 1
ATOM 2994 C C . SER A 1 381 ? -61.685 -26.214 74.665 1.00 72.69 381 SER A C 1
ATOM 2996 O O . SER A 1 381 ? -61.064 -25.240 74.287 1.00 72.69 381 SER A O 1
ATOM 2998 N N . LEU A 1 382 ? -62.050 -27.169 73.806 1.00 73.88 382 LEU A N 1
ATOM 2999 C CA . LEU A 1 382 ? -61.851 -27.052 72.360 1.00 73.88 382 LEU A CA 1
ATOM 3000 C C . LEU A 1 382 ? -62.885 -26.096 71.767 1.00 73.88 382 LEU A C 1
ATOM 3002 O O . LEU A 1 382 ? -62.525 -25.298 70.919 1.00 73.88 382 LEU A O 1
ATOM 3006 N N . ALA A 1 383 ? -64.137 -26.110 72.229 1.00 70.88 383 ALA A N 1
ATOM 3007 C CA . ALA A 1 383 ? -65.155 -25.140 71.834 1.00 70.88 383 ALA A CA 1
ATOM 3008 C C . ALA A 1 383 ? -64.896 -23.756 72.432 1.00 70.88 383 ALA A C 1
ATOM 3010 O O . ALA A 1 383 ? -65.238 -22.786 71.780 1.00 70.88 383 ALA A O 1
ATOM 3011 N N . VAL A 1 384 ? -64.256 -23.640 73.598 1.00 74.88 384 VAL A N 1
ATOM 3012 C CA . VAL A 1 384 ? -63.781 -22.385 74.196 1.00 74.88 384 VAL A CA 1
ATOM 3013 C C . VAL A 1 384 ? -62.501 -21.948 73.513 1.00 74.88 384 VAL A C 1
ATOM 3015 O O . VAL A 1 384 ? -62.436 -20.794 73.179 1.00 74.88 384 VAL A O 1
ATOM 3018 N N . VAL A 1 385 ? -61.548 -22.808 73.153 1.00 71.38 385 VAL A N 1
ATOM 3019 C CA . VAL A 1 385 ? -60.377 -22.409 72.345 1.00 71.38 385 VAL A CA 1
ATOM 3020 C C . VAL A 1 385 ? -60.783 -22.080 70.906 1.00 71.38 385 VAL A C 1
ATOM 3022 O O . VAL A 1 385 ? -60.198 -21.196 70.294 1.00 71.38 385 VAL A O 1
ATOM 3025 N N . VAL A 1 386 ? -61.808 -22.726 70.344 1.00 73.69 386 VAL A N 1
ATOM 3026 C CA . VAL A 1 386 ? -62.384 -22.374 69.035 1.00 73.69 386 VAL A CA 1
ATOM 3027 C C . VAL A 1 386 ? -63.267 -21.133 69.143 1.00 73.69 386 VAL A C 1
ATOM 3029 O O . VAL A 1 386 ? -63.218 -20.309 68.239 1.00 73.69 386 VAL A O 1
ATOM 3032 N N . ALA A 1 387 ? -64.016 -20.935 70.228 1.00 72.44 387 ALA A N 1
ATOM 3033 C CA . ALA A 1 387 ? -64.786 -19.717 70.467 1.00 72.44 387 ALA A CA 1
ATOM 3034 C C . ALA A 1 387 ? -63.889 -18.546 70.864 1.00 72.44 387 ALA A C 1
ATOM 3036 O O . ALA A 1 387 ? -64.181 -17.453 70.438 1.00 72.44 387 ALA A O 1
ATOM 3037 N N . GLU A 1 388 ? -62.783 -18.747 71.573 1.00 71.94 388 GLU A N 1
ATOM 3038 C CA . GLU A 1 388 ? -61.743 -17.762 71.884 1.00 71.94 388 GLU A CA 1
ATOM 3039 C C . GLU A 1 388 ? -60.884 -17.506 70.659 1.00 71.94 388 GLU A C 1
ATOM 3041 O O . GLU A 1 388 ? -60.464 -16.380 70.462 1.00 71.94 388 GLU A O 1
ATOM 3046 N N . ARG A 1 389 ? -60.641 -18.493 69.789 1.00 71.75 389 ARG A N 1
ATOM 3047 C CA . ARG A 1 389 ? -60.023 -18.262 68.478 1.00 71.75 389 ARG A CA 1
ATOM 3048 C C . ARG A 1 389 ? -60.953 -17.455 67.589 1.00 71.75 389 ARG A C 1
ATOM 3050 O O . ARG A 1 389 ? -60.499 -16.482 67.002 1.00 71.75 389 ARG A O 1
ATOM 3057 N N . ASN A 1 390 ? -62.222 -17.836 67.486 1.00 75.75 390 ASN A N 1
ATOM 3058 C CA . ASN A 1 390 ? -63.213 -17.128 66.682 1.00 75.75 390 ASN A CA 1
ATOM 3059 C C . ASN A 1 390 ? -63.513 -15.757 67.287 1.00 75.75 390 ASN A C 1
ATOM 3061 O O . ASN A 1 390 ? -63.569 -14.793 66.549 1.00 75.75 390 ASN A O 1
ATOM 3065 N N . GLU A 1 391 ? -63.578 -15.624 68.609 1.00 71.38 391 GLU A N 1
ATOM 3066 C CA . GLU A 1 391 ? -63.739 -14.354 69.313 1.00 71.38 391 GLU A CA 1
ATOM 3067 C C . GLU A 1 391 ? -62.447 -13.541 69.275 1.00 71.38 391 GLU A C 1
ATOM 3069 O O . GLU A 1 391 ? -62.525 -12.334 69.165 1.00 71.38 391 GLU A O 1
ATOM 3074 N N . CYS A 1 392 ? -61.248 -14.121 69.267 1.00 68.62 392 CYS A N 1
ATOM 3075 C CA . CYS A 1 392 ? -60.015 -13.377 68.992 1.00 68.62 392 CYS A CA 1
ATOM 3076 C C . CYS A 1 392 ? -59.927 -12.985 67.522 1.00 68.62 392 CYS A C 1
ATOM 3078 O O . CYS A 1 392 ? -59.373 -11.938 67.227 1.00 68.62 392 CYS A O 1
ATOM 3080 N N . GLN A 1 393 ? -60.493 -13.760 66.598 1.00 71.06 393 GLN A N 1
ATOM 3081 C CA . GLN A 1 393 ? -60.542 -13.453 65.171 1.00 71.06 393 GLN A CA 1
ATOM 3082 C C . GLN A 1 393 ? -61.640 -12.422 64.847 1.00 71.06 393 GLN A C 1
ATOM 3084 O O . GLN A 1 393 ? -61.422 -11.561 63.997 1.00 71.06 393 GLN A O 1
ATOM 3089 N N . ASP A 1 394 ? -62.743 -12.420 65.597 1.00 73.81 394 ASP A N 1
ATOM 3090 C CA . ASP A 1 394 ? -63.835 -11.443 65.557 1.00 73.81 394 ASP A CA 1
ATOM 3091 C C . ASP A 1 394 ? -63.523 -10.196 66.385 1.00 73.81 394 ASP A C 1
ATOM 3093 O O . ASP A 1 394 ? -63.907 -9.096 66.009 1.00 73.81 394 ASP A O 1
ATOM 3097 N N . ARG A 1 395 ? -62.746 -10.311 67.465 1.00 70.00 395 ARG A N 1
ATOM 3098 C CA . ARG A 1 395 ? -62.100 -9.181 68.143 1.00 70.00 395 ARG A CA 1
ATOM 3099 C C . ARG A 1 395 ? -60.973 -8.644 67.279 1.00 70.00 395 ARG A C 1
ATOM 3101 O O . ARG A 1 395 ? -60.815 -7.441 67.271 1.00 70.00 395 ARG A O 1
ATOM 3108 N N . LEU A 1 396 ? -60.237 -9.443 66.502 1.00 65.75 396 LEU A N 1
ATOM 3109 C CA . LEU A 1 396 ? -59.242 -8.942 65.544 1.00 65.75 396 LEU A CA 1
ATOM 3110 C C . LEU A 1 396 ? -59.921 -8.286 64.336 1.00 65.75 396 LEU A C 1
ATOM 3112 O O . LEU A 1 396 ? -59.412 -7.286 63.840 1.00 65.75 396 LEU A O 1
ATOM 3116 N N . SER A 1 397 ? -61.068 -8.787 63.871 1.00 71.75 397 SER A N 1
ATOM 3117 C CA . SER A 1 397 ? -61.849 -8.145 62.808 1.00 71.75 397 SER A CA 1
ATOM 3118 C C . SER A 1 397 ? -62.549 -6.881 63.326 1.00 71.75 397 SER A C 1
ATOM 3120 O O . SER A 1 397 ? -62.413 -5.831 62.703 1.00 71.75 397 SER A O 1
ATOM 3122 N N . GLN A 1 398 ? -63.151 -6.908 64.523 1.00 68.38 398 GLN A N 1
ATOM 3123 C CA . GLN A 1 398 ? -63.653 -5.715 65.213 1.00 68.38 398 GLN A CA 1
ATOM 3124 C C . GLN A 1 398 ? -62.538 -4.747 65.591 1.00 68.38 398 GLN A C 1
ATOM 3126 O O . GLN A 1 398 ? -62.795 -3.559 65.561 1.00 68.38 398 GLN A O 1
ATOM 3131 N N . VAL A 1 399 ? -61.329 -5.181 65.945 1.00 68.19 399 VAL A N 1
ATOM 3132 C CA . VAL A 1 399 ? -60.187 -4.294 66.230 1.00 68.19 399 VAL A CA 1
ATOM 3133 C C . VAL A 1 399 ? -59.581 -3.781 64.934 1.00 68.19 399 VAL A C 1
ATOM 3135 O O . VAL A 1 399 ? -59.102 -2.665 64.939 1.00 68.19 399 VAL A O 1
ATOM 3138 N N . LYS A 1 400 ? -59.675 -4.487 63.801 1.00 69.00 400 LYS A N 1
ATOM 3139 C CA . LYS A 1 400 ? -59.314 -3.938 62.481 1.00 69.00 400 LYS A CA 1
ATOM 3140 C C . LYS A 1 400 ? -60.344 -2.931 61.970 1.00 69.00 400 LYS A C 1
ATOM 3142 O O . LYS A 1 400 ? -59.952 -1.882 61.472 1.00 69.00 400 LYS A O 1
ATOM 3147 N N . GLU A 1 401 ? -61.640 -3.189 62.122 1.00 71.88 401 GLU A N 1
ATOM 3148 C CA . GLU A 1 401 ? -62.686 -2.222 61.760 1.00 71.88 401 GLU A CA 1
ATOM 3149 C C . GLU A 1 401 ? -62.788 -1.075 62.772 1.00 71.88 401 GLU A C 1
ATOM 3151 O O . GLU A 1 401 ? -62.949 0.072 62.364 1.00 71.88 401 GLU A O 1
ATOM 3156 N N . ARG A 1 402 ? -62.581 -1.327 64.072 1.00 65.81 402 ARG A N 1
ATOM 3157 C CA . ARG A 1 402 ? -62.371 -0.268 65.067 1.00 65.81 402 ARG A CA 1
ATOM 3158 C C . ARG A 1 402 ? -61.076 0.470 64.798 1.00 65.81 402 ARG A C 1
ATOM 3160 O O . ARG A 1 402 ? -61.145 1.671 64.881 1.00 65.81 402 ARG A O 1
ATOM 3167 N N . ALA A 1 403 ? -59.968 -0.159 64.402 1.00 63.28 403 ALA A N 1
ATOM 3168 C CA . ALA A 1 403 ? -58.736 0.548 64.033 1.00 63.28 403 ALA A CA 1
ATOM 3169 C C . ALA A 1 403 ? -58.966 1.459 62.827 1.00 63.28 403 ALA A C 1
ATOM 3171 O O . ALA A 1 403 ? -58.598 2.620 62.880 1.00 63.28 403 ALA A O 1
ATOM 3172 N N . LYS A 1 404 ? -59.671 1.001 61.783 1.00 68.88 404 LYS A N 1
ATOM 3173 C CA . LYS A 1 404 ? -60.086 1.860 60.658 1.00 68.88 404 LYS A CA 1
ATOM 3174 C C . LYS A 1 404 ? -61.046 2.972 61.087 1.00 68.88 404 LYS A C 1
ATOM 3176 O O . LYS A 1 404 ? -60.974 4.079 60.557 1.00 68.88 404 LYS A O 1
ATOM 3181 N N . ALA A 1 405 ? -61.965 2.696 62.012 1.00 66.44 405 ALA A N 1
ATOM 3182 C CA . ALA A 1 405 ? -62.898 3.687 62.538 1.00 66.44 405 ALA A CA 1
ATOM 3183 C C . ALA A 1 405 ? -62.207 4.683 63.480 1.00 66.44 405 ALA A C 1
ATOM 3185 O O . ALA A 1 405 ? -62.528 5.862 63.418 1.00 66.44 405 ALA A O 1
ATOM 3186 N N . THR A 1 406 ? -61.234 4.248 64.284 1.00 61.31 406 THR A N 1
ATOM 3187 C CA . THR A 1 406 ? -60.408 5.076 65.163 1.00 61.31 406 THR A CA 1
ATOM 3188 C C . THR A 1 406 ? -59.326 5.798 64.393 1.00 61.31 406 THR A C 1
ATOM 3190 O O . THR A 1 406 ? -58.993 6.884 64.810 1.00 61.31 406 THR A O 1
ATOM 3193 N N . ASP A 1 407 ? -58.828 5.294 63.263 1.00 64.81 407 ASP A N 1
ATOM 3194 C CA . ASP A 1 407 ? -57.971 6.053 62.344 1.00 64.81 407 ASP A CA 1
ATOM 3195 C C . ASP A 1 407 ? -58.788 7.151 61.675 1.00 64.81 407 ASP A C 1
ATOM 3197 O O . ASP A 1 407 ? -58.390 8.307 61.703 1.00 64.81 407 ASP A O 1
ATOM 3201 N N . LYS A 1 408 ? -59.985 6.842 61.156 1.00 71.06 408 LYS A N 1
ATOM 3202 C CA . LYS A 1 408 ? -60.895 7.874 60.632 1.00 71.06 408 LYS A CA 1
ATOM 3203 C C . LYS A 1 408 ? -61.313 8.872 61.713 1.00 71.06 408 LYS A C 1
ATOM 3205 O O . LYS A 1 408 ? -61.362 10.069 61.441 1.00 71.06 408 LYS A O 1
ATOM 3210 N N . GLN A 1 409 ? -61.576 8.409 62.935 1.00 63.66 409 GLN A N 1
ATOM 3211 C CA . GLN A 1 409 ? -61.877 9.283 64.065 1.00 63.66 409 GLN A CA 1
ATOM 3212 C C . GLN A 1 409 ? -60.647 10.046 64.544 1.00 63.66 409 GLN A C 1
ATOM 3214 O O . GLN A 1 409 ? -60.836 11.198 64.863 1.00 63.66 409 GLN A O 1
ATOM 3219 N N . LEU A 1 410 ? -59.426 9.500 64.552 1.00 63.38 410 LEU A N 1
ATOM 3220 C CA . LEU A 1 410 ? -58.174 10.187 64.919 1.00 63.38 410 LEU A CA 1
ATOM 3221 C C . LEU A 1 410 ? -57.713 11.149 63.831 1.00 63.38 410 LEU A C 1
ATOM 3223 O O . LEU A 1 410 ? -57.068 12.138 64.144 1.00 63.38 410 LEU A O 1
ATOM 3227 N N . GLN A 1 411 ? -58.045 10.894 62.569 1.00 65.69 411 GLN A N 1
ATOM 3228 C CA . GLN A 1 411 ? -57.821 11.808 61.456 1.00 65.69 411 GLN A CA 1
ATOM 3229 C C . GLN A 1 411 ? -58.816 12.976 61.529 1.00 65.69 411 GLN A C 1
ATOM 3231 O O . GLN A 1 411 ? -58.412 14.128 61.403 1.00 65.69 411 GLN A O 1
ATOM 3236 N N . ALA A 1 412 ? -60.085 12.702 61.857 1.00 64.56 412 ALA A N 1
ATOM 3237 C CA . ALA A 1 412 ? -61.068 13.733 62.190 1.00 64.56 412 ALA A CA 1
ATOM 3238 C C . ALA A 1 412 ? -60.737 14.468 63.505 1.00 64.56 412 ALA A C 1
ATOM 3240 O O . ALA A 1 412 ? -60.899 15.681 63.572 1.00 64.56 412 ALA A O 1
ATOM 3241 N N . LEU A 1 413 ? -60.228 13.770 64.527 1.00 62.44 413 LEU A N 1
ATOM 3242 C CA . LEU A 1 413 ? -59.803 14.358 65.798 1.00 62.44 413 LEU A CA 1
ATOM 3243 C C . LEU A 1 413 ? -58.518 15.152 65.617 1.00 62.44 413 LEU A C 1
ATOM 3245 O O . LEU A 1 413 ? -58.380 16.152 66.290 1.00 62.44 413 LEU A O 1
ATOM 3249 N N . ARG A 1 414 ? -57.598 14.756 64.725 1.00 68.62 414 ARG A N 1
ATOM 3250 C CA . ARG A 1 414 ? -56.424 15.559 64.353 1.00 68.62 414 ARG A CA 1
ATOM 3251 C C . ARG A 1 414 ? -56.855 16.852 63.694 1.00 68.62 414 ARG A C 1
ATOM 3253 O O . ARG A 1 414 ? -56.443 17.887 64.179 1.00 68.62 414 ARG A O 1
ATOM 3260 N N . LEU A 1 415 ? -57.748 16.798 62.705 1.00 67.06 415 LEU A N 1
ATOM 3261 C CA . LEU A 1 415 ? -58.313 18.004 62.092 1.00 67.06 415 LEU A CA 1
ATOM 3262 C C . LEU A 1 415 ? -59.022 18.887 63.137 1.00 67.06 415 LEU A C 1
ATOM 3264 O O . LEU A 1 415 ? -58.778 20.085 63.189 1.00 67.06 415 LEU A O 1
ATOM 3268 N N . GLN A 1 416 ? -59.807 18.298 64.046 1.00 65.12 416 GLN A N 1
ATOM 3269 C CA . GLN A 1 416 ? -60.432 19.033 65.154 1.00 65.12 416 GLN A CA 1
ATOM 3270 C C . GLN A 1 416 ? -59.432 19.529 66.211 1.00 65.12 416 GLN A C 1
ATOM 3272 O O . GLN A 1 416 ? -59.680 20.566 66.813 1.00 65.12 416 GLN A O 1
ATOM 3277 N N . PHE A 1 417 ? -58.322 18.830 66.458 1.00 61.22 417 PHE A N 1
ATOM 3278 C CA . PHE A 1 417 ? -57.253 19.256 67.366 1.00 61.22 417 PHE A CA 1
ATOM 3279 C C . PHE A 1 417 ? -56.352 20.304 66.724 1.00 61.22 417 PHE A C 1
ATOM 3281 O O . PHE A 1 417 ? -55.830 21.132 67.454 1.00 61.22 417 PHE A O 1
ATOM 3288 N N . GLU A 1 418 ? -56.175 20.300 65.406 1.00 69.62 418 GLU A N 1
ATOM 3289 C CA . GLU A 1 418 ? -55.494 21.350 64.653 1.00 69.62 418 GLU A CA 1
ATOM 3290 C C . GLU A 1 418 ? -56.366 22.608 64.658 1.00 69.62 418 GLU A C 1
ATOM 3292 O O . GLU A 1 418 ? -55.917 23.615 65.197 1.00 69.62 418 GLU A O 1
ATOM 3297 N N . ASP A 1 419 ? -57.646 22.529 64.270 1.00 67.75 419 ASP A N 1
ATOM 3298 C CA . ASP A 1 419 ? -58.606 23.642 64.399 1.00 67.75 419 ASP A CA 1
ATOM 3299 C C . ASP A 1 419 ? -58.719 24.153 65.852 1.00 67.75 419 ASP A C 1
ATOM 3301 O O . ASP A 1 419 ? -58.729 25.362 66.104 1.00 67.75 419 ASP A O 1
ATOM 3305 N N . ALA A 1 420 ? -58.760 23.253 66.843 1.00 62.09 420 ALA A N 1
ATOM 3306 C CA . ALA A 1 420 ? -58.806 23.628 68.256 1.00 62.09 420 ALA A CA 1
ATOM 3307 C C . ALA A 1 420 ? -57.457 24.120 68.802 1.00 62.09 420 ALA A C 1
ATOM 3309 O O . ALA A 1 420 ? -57.466 24.886 69.759 1.00 62.09 420 ALA A O 1
ATOM 3310 N N . MET A 1 421 ? -56.311 23.747 68.223 1.00 63.41 421 MET A N 1
ATOM 3311 C CA . MET A 1 421 ? -54.990 24.303 68.555 1.00 63.41 421 MET A CA 1
ATOM 3312 C C . MET A 1 421 ? -54.789 25.676 67.916 1.00 63.41 421 MET A C 1
ATOM 3314 O O . MET A 1 421 ? -54.225 26.556 68.560 1.00 63.41 421 MET A O 1
ATOM 3318 N N . GLU A 1 422 ? -55.278 25.891 66.696 1.00 67.94 422 GLU A N 1
ATOM 3319 C CA . GLU A 1 422 ? -55.345 27.195 66.029 1.00 67.94 422 GLU A CA 1
ATOM 3320 C C . GLU A 1 422 ? -56.231 28.144 66.861 1.00 67.94 422 GLU A C 1
ATOM 3322 O O . GLU A 1 422 ? -55.800 29.221 67.289 1.00 67.94 422 GLU A O 1
ATOM 3327 N N . GLY A 1 423 ? -57.436 27.683 67.219 1.00 64.31 423 GLY A N 1
ATOM 3328 C CA . GLY A 1 423 ? -58.364 28.385 68.104 1.00 64.31 423 GLY A CA 1
ATOM 3329 C C . GLY A 1 423 ? -57.815 28.593 69.520 1.00 64.31 423 GLY A C 1
ATOM 3330 O O . GLY A 1 423 ? -57.962 29.680 70.085 1.00 64.31 423 GLY A O 1
ATOM 3331 N N . ALA A 1 424 ? -57.129 27.604 70.101 1.00 59.03 424 ALA A N 1
ATOM 3332 C CA . ALA A 1 424 ? -56.503 27.730 71.415 1.00 59.03 424 ALA A CA 1
ATOM 3333 C C . ALA A 1 424 ? -55.300 28.674 71.389 1.00 59.03 424 ALA A C 1
ATOM 3335 O O . ALA A 1 424 ? -55.157 29.431 72.338 1.00 59.03 424 ALA A O 1
ATOM 3336 N N . LYS A 1 425 ? -54.485 28.721 70.326 1.00 60.97 425 LYS A N 1
ATOM 3337 C CA . LYS A 1 425 ? -53.417 29.725 70.161 1.00 60.97 425 LYS A CA 1
ATOM 3338 C C . LYS A 1 425 ? -53.992 31.139 70.108 1.00 60.97 425 LYS A C 1
ATOM 3340 O O . LYS A 1 425 ? -53.525 32.005 70.846 1.00 60.97 425 LYS A O 1
ATOM 3345 N N . LEU A 1 426 ? -55.040 31.359 69.310 1.00 64.12 426 LEU A N 1
ATOM 3346 C CA . LEU A 1 426 ? -55.749 32.645 69.245 1.00 64.12 426 LEU A CA 1
ATOM 3347 C C . LEU A 1 426 ? -56.370 33.024 70.603 1.00 64.12 426 LEU A C 1
ATOM 3349 O O . LEU A 1 426 ? -56.275 34.171 71.038 1.00 64.12 426 LEU A O 1
ATOM 3353 N N . THR A 1 427 ? -56.928 32.050 71.327 1.00 61.62 427 THR A N 1
ATOM 3354 C CA . THR A 1 427 ? -57.510 32.263 72.663 1.00 61.62 427 THR A CA 1
ATOM 3355 C C . THR A 1 427 ? -56.443 32.460 73.747 1.00 61.62 427 THR A C 1
ATOM 3357 O O . THR A 1 427 ? -56.664 33.222 74.687 1.00 61.62 427 THR A O 1
ATOM 3360 N N . LEU A 1 428 ? -55.277 31.817 73.639 1.00 57.78 428 LEU A N 1
ATOM 3361 C CA . LEU A 1 428 ? -54.157 31.977 74.568 1.00 57.78 428 LEU A CA 1
ATOM 3362 C C . LEU A 1 428 ? -53.518 33.357 74.395 1.00 57.78 428 LEU A C 1
ATOM 3364 O O . LEU A 1 428 ? -53.259 34.014 75.394 1.00 57.78 428 LEU A O 1
ATOM 3368 N N . ALA A 1 429 ? -53.358 33.828 73.153 1.00 58.62 429 ALA A N 1
ATOM 3369 C CA . ALA A 1 429 ? -52.890 35.180 72.843 1.00 58.62 429 ALA A CA 1
ATOM 3370 C C . ALA A 1 429 ? -53.852 36.274 73.350 1.00 58.62 429 ALA A C 1
ATOM 3372 O O . ALA A 1 429 ? -53.410 37.319 73.823 1.00 58.62 429 ALA A O 1
ATOM 3373 N N . ALA A 1 430 ? -55.167 36.025 73.316 1.00 59.81 430 ALA A N 1
ATOM 3374 C CA . ALA A 1 430 ? -56.149 36.906 73.949 1.00 59.81 430 ALA A CA 1
ATOM 3375 C C . ALA A 1 430 ? -56.078 36.849 75.490 1.00 59.81 430 ALA A C 1
ATOM 3377 O O . ALA A 1 430 ? -56.159 37.879 76.158 1.00 59.81 430 ALA A O 1
ATOM 3378 N N . LYS A 1 431 ? -55.885 35.656 76.072 1.00 59.09 431 LYS A N 1
ATOM 3379 C CA . LYS A 1 431 ? -55.829 35.463 77.530 1.00 59.09 431 LYS A CA 1
ATOM 3380 C C . LYS A 1 431 ? -54.528 35.935 78.176 1.00 59.09 431 LYS A C 1
ATOM 3382 O O . LYS A 1 431 ? -54.590 36.372 79.319 1.00 59.09 431 LYS A O 1
ATOM 3387 N N . THR A 1 432 ? -53.381 35.909 77.497 1.00 59.88 432 THR A N 1
ATOM 3388 C CA . THR A 1 432 ? -52.151 36.538 78.017 1.00 59.88 432 THR A CA 1
ATOM 3389 C C . THR A 1 432 ? -52.303 38.058 78.089 1.00 59.88 432 THR A C 1
ATOM 3391 O O . THR A 1 432 ? -51.983 38.649 79.116 1.00 59.88 432 THR A O 1
ATOM 3394 N N . ALA A 1 433 ? -52.917 38.678 77.074 1.00 59.88 433 ALA A N 1
ATOM 3395 C CA . ALA A 1 433 ? -53.198 40.116 77.060 1.00 59.88 433 ALA A CA 1
ATOM 3396 C C . ALA A 1 433 ? -54.187 40.582 78.155 1.00 59.88 433 ALA A C 1
ATOM 3398 O O . ALA A 1 433 ? -54.130 41.740 78.574 1.00 59.88 433 ALA A O 1
ATOM 3399 N N . ASP A 1 434 ? -55.082 39.711 78.635 1.00 58.19 434 ASP A N 1
ATOM 3400 C CA . ASP A 1 434 ? -55.947 39.998 79.791 1.00 58.19 434 ASP A CA 1
ATOM 3401 C C . ASP A 1 434 ? -55.330 39.574 81.136 1.00 58.19 434 ASP A C 1
ATOM 3403 O O . ASP A 1 434 ? -55.563 40.246 82.142 1.00 58.19 434 ASP A O 1
ATOM 3407 N N . ALA A 1 435 ? -54.489 38.535 81.172 1.00 56.88 435 ALA A N 1
ATOM 3408 C CA . ALA A 1 435 ? -53.748 38.145 82.371 1.00 56.88 435 ALA A CA 1
ATOM 3409 C C . ALA A 1 435 ? -52.772 39.244 82.821 1.00 56.88 435 ALA A C 1
ATOM 3411 O O . ALA A 1 435 ? -52.711 39.547 84.011 1.00 56.88 435 ALA A O 1
ATOM 3412 N N . ASP A 1 436 ? -52.082 39.912 81.890 1.00 58.12 436 ASP A N 1
ATOM 3413 C CA . ASP A 1 436 ? -51.194 41.033 82.225 1.00 58.12 436 ASP A CA 1
ATOM 3414 C C . ASP A 1 436 ? -51.966 42.257 82.757 1.00 58.12 436 ASP A C 1
ATOM 3416 O O . ASP A 1 436 ? -51.494 42.938 83.670 1.00 58.12 436 ASP A O 1
ATOM 3420 N N . LYS A 1 437 ? -53.205 42.496 82.297 1.00 63.75 437 LYS A N 1
ATOM 3421 C CA . LYS A 1 437 ? -54.088 43.520 82.896 1.00 63.75 437 LYS A CA 1
ATOM 3422 C C . LYS A 1 437 ? -54.554 43.123 84.297 1.00 63.75 437 LYS A C 1
ATOM 3424 O O . LYS A 1 437 ? -54.554 43.959 85.199 1.00 63.75 437 LYS A O 1
ATOM 3429 N N . GLN A 1 438 ? -54.941 41.861 84.498 1.00 58.66 438 GLN A N 1
ATOM 3430 C CA . GLN A 1 438 ? -55.357 41.360 85.812 1.00 58.66 438 GLN A CA 1
ATOM 3431 C C . GLN A 1 438 ? -54.201 41.350 86.817 1.00 58.66 438 GLN A C 1
ATOM 3433 O O . GLN A 1 438 ? -54.427 41.628 87.991 1.00 58.66 438 GLN A O 1
ATOM 3438 N N . ARG A 1 439 ? -52.963 41.120 86.368 1.00 65.19 439 ARG A N 1
ATOM 3439 C CA . ARG A 1 439 ? -51.758 41.176 87.204 1.00 65.19 439 ARG A CA 1
ATOM 3440 C C . ARG A 1 439 ? -51.477 42.589 87.721 1.00 65.19 439 ARG A C 1
ATOM 3442 O O . ARG A 1 439 ? -51.291 42.759 88.919 1.00 65.19 439 ARG A O 1
ATOM 3449 N N . VAL A 1 440 ? -51.579 43.609 86.863 1.00 71.56 440 VAL A N 1
ATOM 3450 C CA . VAL A 1 440 ? -51.466 45.025 87.275 1.00 71.56 440 VAL A CA 1
ATOM 3451 C C . VAL A 1 440 ? -52.560 45.424 88.282 1.00 71.56 440 VAL A C 1
ATOM 3453 O O . VAL A 1 440 ? -52.303 46.212 89.192 1.00 71.56 440 VAL A O 1
ATOM 3456 N N . VAL A 1 441 ? -53.769 44.863 88.167 1.00 70.25 441 VAL A N 1
ATOM 3457 C CA . VAL A 1 441 ? -54.847 45.065 89.156 1.00 70.25 441 VAL A CA 1
ATOM 3458 C C . VAL A 1 441 ? -54.575 44.299 90.459 1.00 70.25 441 VAL A C 1
ATOM 3460 O O . VAL A 1 441 ? -54.796 44.845 91.537 1.00 70.25 441 VAL A O 1
ATOM 3463 N N . ALA A 1 442 ? -54.052 43.073 90.392 1.00 63.62 442 ALA A N 1
ATOM 3464 C CA . ALA A 1 442 ? -53.704 42.275 91.568 1.00 63.62 442 ALA A CA 1
ATOM 3465 C C . ALA A 1 442 ? -52.554 42.897 92.379 1.00 63.62 442 ALA A C 1
ATOM 3467 O O . ALA A 1 442 ? -52.665 42.991 93.600 1.00 63.62 442 ALA A O 1
ATOM 3468 N N . ASP A 1 443 ? -51.505 43.397 91.719 1.00 69.00 443 ASP A N 1
ATOM 3469 C CA . ASP A 1 443 ? -50.386 44.085 92.376 1.00 69.00 443 ASP A CA 1
ATOM 3470 C C . ASP A 1 443 ? -50.838 45.411 93.018 1.00 69.00 443 ASP A C 1
ATOM 3472 O O . ASP A 1 443 ? -50.404 45.758 94.120 1.00 69.00 443 ASP A O 1
ATOM 3476 N N . ARG A 1 444 ? -51.785 46.125 92.388 1.00 72.50 444 ARG A N 1
ATOM 3477 C CA . ARG A 1 444 ? -52.419 47.320 92.971 1.00 72.50 444 ARG A CA 1
ATOM 3478 C C . ARG A 1 444 ? -53.252 46.977 94.211 1.00 72.50 444 ARG A C 1
ATOM 3480 O O . ARG A 1 444 ? -53.103 47.638 95.235 1.00 72.50 444 ARG A O 1
ATOM 3487 N N . ASN A 1 445 ? -54.066 45.924 94.146 1.00 70.25 445 ASN A N 1
ATOM 3488 C CA . ASN A 1 445 ? -54.884 45.468 95.273 1.00 70.25 445 ASN A CA 1
ATOM 3489 C C . ASN A 1 445 ? -54.024 44.910 96.424 1.00 70.25 445 ASN A C 1
ATOM 3491 O O . ASN A 1 445 ? -54.368 45.099 97.587 1.00 70.25 445 ASN A O 1
ATOM 3495 N N . LEU A 1 446 ? -52.886 44.269 96.133 1.00 72.06 446 LEU A N 1
ATOM 3496 C CA . LEU A 1 446 ? -51.921 43.830 97.148 1.00 72.06 446 LEU A CA 1
ATOM 3497 C C . LEU A 1 446 ? -51.255 45.014 97.858 1.00 72.06 446 LEU A C 1
ATOM 3499 O O . LEU A 1 446 ? -51.101 44.973 99.077 1.00 72.06 446 LEU A O 1
ATOM 3503 N N . ALA A 1 447 ? -50.914 46.087 97.138 1.00 70.31 447 ALA A N 1
ATOM 3504 C CA . ALA A 1 447 ? -50.409 47.318 97.749 1.00 70.31 447 ALA A CA 1
ATOM 3505 C C . ALA A 1 447 ? -51.463 48.007 98.644 1.00 70.31 447 ALA A C 1
ATOM 3507 O O . ALA A 1 447 ? -51.126 48.526 99.709 1.00 70.31 447 ALA A O 1
ATOM 3508 N N . GLU A 1 448 ? -52.737 47.967 98.244 1.00 70.94 448 GLU A N 1
ATOM 3509 C CA . GLU A 1 448 ? -53.864 48.540 98.993 1.00 70.94 448 GLU A CA 1
ATOM 3510 C C . GLU A 1 448 ? -54.246 47.692 100.225 1.00 70.94 448 GLU A C 1
ATOM 3512 O O . GLU A 1 448 ? -54.534 48.236 101.289 1.00 70.94 448 GLU A O 1
ATOM 3517 N N . MET A 1 449 ? -54.143 46.361 100.144 1.00 70.38 449 MET A N 1
ATOM 3518 C CA . MET A 1 449 ? -54.274 45.472 101.306 1.00 70.38 449 MET A CA 1
ATOM 3519 C C . MET A 1 449 ? -53.107 45.628 102.292 1.00 70.38 449 MET A C 1
ATOM 3521 O O . MET A 1 449 ? -53.322 45.595 103.502 1.00 70.38 449 MET A O 1
ATOM 3525 N N . ASN A 1 450 ? -51.877 45.850 101.813 1.00 73.50 450 ASN A N 1
ATOM 3526 C CA . ASN A 1 450 ? -50.726 46.062 102.698 1.00 73.50 450 ASN A CA 1
ATOM 3527 C C . ASN A 1 450 ? -50.841 47.372 103.498 1.00 73.50 450 ASN A C 1
ATOM 3529 O O . ASN A 1 450 ? -50.506 47.397 104.683 1.00 73.50 450 ASN A O 1
ATOM 3533 N N . SER A 1 451 ? -51.358 48.452 102.897 1.00 72.69 451 SER A N 1
ATOM 3534 C CA . SER A 1 451 ? -51.602 49.702 103.632 1.00 72.69 451 SER A CA 1
ATOM 3535 C C . SER A 1 451 ? -52.725 49.553 104.670 1.00 72.69 451 SER A C 1
ATOM 3537 O O . SER A 1 451 ? -52.600 50.076 105.779 1.00 72.69 451 SER A O 1
ATOM 3539 N N . GLN A 1 452 ? -53.761 48.760 104.375 1.00 73.00 452 GLN A N 1
ATOM 3540 C CA . GLN A 1 452 ? -54.821 48.413 105.332 1.00 73.00 452 GLN A CA 1
ATOM 3541 C C . GLN A 1 452 ? -54.313 47.532 106.487 1.00 73.00 452 GLN A C 1
ATOM 3543 O O . GLN A 1 452 ? -54.676 47.772 107.638 1.00 73.00 452 GLN A O 1
ATOM 3548 N N . CYS A 1 453 ? -53.420 46.568 106.233 1.00 70.75 453 CYS A N 1
ATOM 3549 C CA . CYS A 1 453 ? -52.786 45.776 107.294 1.00 70.75 453 CYS A CA 1
ATOM 3550 C C . CYS A 1 453 ? -51.884 46.620 108.212 1.00 70.75 453 CYS A C 1
ATOM 3552 O O . CYS A 1 453 ? -51.850 46.375 109.418 1.00 70.75 453 CYS A O 1
ATOM 3554 N N . ILE A 1 454 ? -51.193 47.634 107.678 1.00 74.31 454 ILE A N 1
ATOM 3555 C CA . ILE A 1 454 ? -50.393 48.572 108.484 1.00 74.31 454 ILE A CA 1
ATOM 3556 C C . ILE A 1 454 ? -51.297 49.454 109.363 1.00 74.31 454 ILE A C 1
ATOM 3558 O O . ILE A 1 454 ? -50.981 49.651 110.536 1.00 74.31 454 ILE A O 1
ATOM 3562 N N . ALA A 1 455 ? -52.437 49.924 108.845 1.00 70.75 455 ALA A N 1
ATOM 3563 C CA . ALA A 1 455 ? -53.424 50.666 109.635 1.00 70.75 455 ALA A CA 1
ATOM 3564 C C . ALA A 1 455 ? -54.035 49.800 110.756 1.00 70.75 455 ALA A C 1
ATOM 3566 O O . ALA A 1 455 ? -54.028 50.198 111.919 1.00 70.75 455 ALA A O 1
ATOM 3567 N N . LEU A 1 456 ? -54.450 48.566 110.445 1.00 70.25 456 LEU A N 1
ATOM 3568 C CA . LEU A 1 456 ? -54.979 47.623 111.438 1.00 70.25 456 LEU A CA 1
ATOM 3569 C C . LEU A 1 456 ? -53.955 47.266 112.527 1.00 70.25 456 LEU A C 1
ATOM 3571 O O . LEU A 1 456 ? -54.333 47.099 113.684 1.00 70.25 456 LEU A O 1
ATOM 3575 N N . ALA A 1 457 ? -52.660 47.189 112.201 1.00 71.88 457 ALA A N 1
ATOM 3576 C CA . ALA A 1 457 ? -51.607 46.991 113.199 1.00 71.88 457 ALA A CA 1
ATOM 3577 C C . ALA A 1 457 ? -51.435 48.209 114.134 1.00 71.88 457 ALA A C 1
ATOM 3579 O O . ALA A 1 457 ? -51.140 48.036 115.318 1.00 71.88 457 ALA A O 1
ATOM 3580 N N . GLN A 1 458 ? -51.653 49.429 113.631 1.00 72.31 458 GLN A N 1
ATOM 3581 C CA . GLN A 1 458 ? -51.624 50.659 114.431 1.00 72.31 458 GLN A CA 1
ATOM 3582 C C . GLN A 1 458 ? -52.852 50.764 115.354 1.00 72.31 458 GLN A C 1
ATOM 3584 O O . GLN A 1 458 ? -52.696 51.082 116.535 1.00 72.31 458 GLN A O 1
ATOM 3589 N N . ASP A 1 459 ? -54.040 50.385 114.876 1.00 69.25 459 ASP A N 1
ATOM 3590 C CA . ASP A 1 459 ? -55.251 50.303 115.706 1.00 69.25 459 ASP A CA 1
ATOM 3591 C C . ASP A 1 459 ? -55.134 49.221 116.795 1.00 69.25 459 ASP A C 1
ATOM 3593 O O . ASP A 1 459 ? -55.574 49.418 117.931 1.00 69.25 459 ASP A O 1
ATOM 3597 N N . LEU A 1 460 ? -54.480 48.091 116.502 1.00 69.25 460 LEU A N 1
ATOM 3598 C CA . LEU A 1 460 ? -54.260 47.024 117.484 1.00 69.25 460 LEU A CA 1
ATOM 3599 C C . LEU A 1 460 ? -53.268 47.446 118.583 1.00 69.25 460 LEU A C 1
ATOM 3601 O O . LEU A 1 460 ? -53.462 47.095 119.749 1.00 69.25 460 LEU A O 1
ATOM 3605 N N . ALA A 1 461 ? -52.264 48.265 118.247 1.00 66.38 461 ALA A N 1
ATOM 3606 C CA . ALA A 1 461 ? -51.368 48.890 119.221 1.00 66.38 461 ALA A CA 1
ATOM 3607 C C . ALA A 1 461 ? -52.100 49.918 120.110 1.00 66.38 461 ALA A C 1
ATOM 3609 O O . ALA A 1 461 ? -51.897 49.937 121.327 1.00 66.38 461 ALA A O 1
ATOM 3610 N N . ALA A 1 462 ? -53.016 50.715 119.543 1.00 66.06 462 ALA A N 1
ATOM 3611 C CA . ALA A 1 462 ? -53.876 51.616 120.315 1.00 66.06 462 ALA A CA 1
ATOM 3612 C C . ALA A 1 462 ? -54.817 50.851 121.273 1.00 66.06 462 ALA A C 1
ATOM 3614 O O . ALA A 1 462 ? -54.974 51.234 122.436 1.00 66.06 462 ALA A O 1
ATOM 3615 N N . CYS A 1 463 ? -55.380 49.720 120.833 1.00 62.34 463 CYS A N 1
ATOM 3616 C CA . CYS A 1 463 ? -56.207 48.855 121.680 1.00 62.34 463 CYS A CA 1
ATOM 3617 C C . CYS A 1 463 ? -55.411 48.196 122.822 1.00 62.34 463 CYS A C 1
ATOM 3619 O O . CYS A 1 463 ? -55.930 48.041 123.929 1.00 62.34 463 CYS A O 1
ATOM 3621 N N . GLN A 1 464 ? -54.142 47.839 122.594 1.00 64.75 464 GLN A N 1
ATOM 3622 C CA . GLN A 1 464 ? -53.268 47.305 123.645 1.00 64.75 464 GLN A CA 1
ATOM 3623 C C . GLN A 1 464 ? -52.912 48.369 124.699 1.00 64.75 464 GLN A C 1
ATOM 3625 O O . GLN A 1 464 ? -52.926 48.061 125.892 1.00 64.75 464 GLN A O 1
ATOM 3630 N N . ALA A 1 465 ? -52.707 49.630 124.301 1.00 64.12 465 ALA A N 1
ATOM 3631 C CA . ALA A 1 465 ? -52.507 50.737 125.242 1.00 64.12 465 ALA A CA 1
ATOM 3632 C C . ALA A 1 465 ? -53.750 50.993 126.125 1.00 64.12 465 ALA A C 1
ATOM 3634 O O . ALA A 1 465 ? -53.631 51.150 127.345 1.00 64.12 465 ALA A O 1
ATOM 3635 N N . ALA A 1 466 ? -54.955 50.951 125.542 1.00 62.09 466 ALA A N 1
ATOM 3636 C CA . ALA A 1 466 ? -56.211 51.063 126.293 1.00 62.09 466 ALA A CA 1
ATOM 3637 C C . ALA A 1 466 ? -56.409 49.903 127.291 1.00 62.09 466 ALA A C 1
ATOM 3639 O O . ALA A 1 466 ? -56.913 50.102 128.399 1.00 62.09 466 ALA A O 1
ATOM 3640 N N . ARG A 1 467 ? -55.955 48.693 126.938 1.00 65.19 467 ARG A N 1
ATOM 3641 C CA . ARG A 1 467 ? -55.992 47.531 127.833 1.00 65.19 467 ARG A CA 1
ATOM 3642 C C . ARG A 1 467 ? -55.096 47.723 129.061 1.00 65.19 467 ARG A C 1
ATOM 3644 O O . ARG A 1 467 ? -55.566 47.485 130.174 1.00 65.19 467 ARG A O 1
ATOM 3651 N N . THR A 1 468 ? -53.872 48.229 128.896 1.00 64.94 468 THR A N 1
ATOM 3652 C CA . THR A 1 468 ? -52.963 48.482 130.032 1.00 64.94 468 THR A CA 1
ATOM 3653 C C . THR A 1 468 ? -53.484 49.537 131.020 1.00 64.94 468 THR A C 1
ATOM 3655 O O . THR A 1 468 ? -53.279 49.394 132.225 1.00 64.94 468 THR A O 1
ATOM 3658 N N . ASP A 1 469 ? -54.236 50.543 130.558 1.00 65.00 469 ASP A N 1
ATOM 3659 C CA . ASP A 1 469 ? -54.915 51.511 131.440 1.00 65.00 469 ASP A CA 1
ATOM 3660 C C . ASP A 1 469 ? -56.107 50.883 132.202 1.00 65.00 469 ASP A C 1
ATOM 3662 O O . ASP A 1 469 ? -56.367 51.220 133.361 1.00 65.00 469 ASP A O 1
ATOM 3666 N N . SER A 1 470 ? -56.800 49.909 131.599 1.00 54.91 470 SER A N 1
ATOM 3667 C CA . SER A 1 470 ? -57.877 49.162 132.269 1.00 54.91 470 SER A CA 1
ATOM 3668 C C . SER A 1 470 ? -57.365 48.175 133.331 1.00 54.91 470 SER A C 1
ATOM 3670 O O . SER A 1 470 ? -57.947 48.074 134.413 1.00 54.91 470 SER A O 1
ATOM 3672 N N . GLU A 1 471 ? -56.233 47.509 133.080 1.00 62.59 471 GLU A N 1
ATOM 3673 C CA . GLU A 1 471 ? -55.613 46.564 134.020 1.00 62.59 471 GLU A CA 1
ATOM 3674 C C . GLU A 1 471 ? -55.030 47.302 135.248 1.00 62.59 471 GLU A C 1
ATOM 3676 O O . GLU A 1 471 ? -55.175 46.831 136.380 1.00 62.59 471 GLU A O 1
ATOM 3681 N N . GLY A 1 472 ? -54.517 48.531 135.075 1.00 61.16 472 GLY A N 1
ATOM 3682 C CA . GLY A 1 472 ? -54.121 49.411 136.187 1.00 61.16 472 GLY A CA 1
ATOM 3683 C C . GLY A 1 472 ? -55.279 49.834 137.108 1.00 61.16 472 GLY A C 1
ATOM 3684 O O . GLY A 1 472 ? -55.092 49.992 138.316 1.00 61.16 472 GLY A O 1
ATOM 3685 N N . LYS A 1 473 ? -56.502 49.959 136.576 1.00 59.25 473 LYS A N 1
ATOM 3686 C CA . LYS A 1 473 ? -57.710 50.281 137.365 1.00 59.25 473 LYS A CA 1
ATOM 3687 C C . LYS A 1 473 ? -58.246 49.073 138.140 1.00 59.25 473 LYS A C 1
ATOM 3689 O O . LYS A 1 473 ? -58.814 49.248 139.218 1.00 59.25 473 LYS A O 1
ATOM 3694 N N . PHE A 1 474 ? -58.006 47.853 137.656 1.00 53.34 474 PHE A N 1
ATOM 3695 C CA . PHE A 1 474 ? -58.381 46.620 138.358 1.00 53.34 474 PHE A CA 1
ATOM 3696 C C . PHE A 1 474 ? -57.518 46.377 139.611 1.00 53.34 474 PHE A C 1
ATOM 3698 O O . PHE A 1 474 ? -58.034 45.972 140.657 1.00 53.34 474 PHE A O 1
ATOM 3705 N N . ALA A 1 475 ? -56.226 46.723 139.552 1.00 53.62 475 ALA A N 1
ATOM 3706 C CA . ALA A 1 475 ? -55.297 46.601 140.680 1.00 53.62 475 ALA A CA 1
ATOM 3707 C C . ALA A 1 475 ? -55.719 47.424 141.919 1.00 53.62 475 ALA A C 1
ATOM 3709 O O . ALA A 1 475 ? -55.547 46.973 143.053 1.00 53.62 475 ALA A O 1
ATOM 3710 N N . HIS A 1 476 ? -56.339 48.594 141.724 1.00 55.38 476 HIS A N 1
ATOM 3711 C CA . HIS A 1 476 ? -56.828 49.428 142.829 1.00 55.38 476 HIS A CA 1
ATOM 3712 C C . HIS A 1 476 ? -58.093 48.886 143.517 1.00 55.38 476 HIS A C 1
ATOM 3714 O O . HIS A 1 476 ? -58.286 49.142 144.706 1.00 55.38 476 HIS A O 1
ATOM 3720 N N . LEU A 1 477 ? -58.930 48.106 142.824 1.00 52.81 477 LEU A N 1
ATOM 3721 C CA . LEU A 1 477 ? -60.109 47.465 143.425 1.00 52.81 477 LEU A CA 1
ATOM 3722 C C . LEU A 1 477 ? -59.750 46.161 144.152 1.00 52.81 477 LEU A C 1
ATOM 3724 O O . LEU A 1 477 ? -60.290 45.879 145.224 1.00 52.81 477 LEU A O 1
ATOM 3728 N N . GLN A 1 478 ? -58.768 45.409 143.647 1.00 49.72 478 GLN A N 1
ATOM 3729 C CA . GLN A 1 478 ? -58.306 44.173 144.286 1.00 49.72 478 GLN A CA 1
ATOM 3730 C C . GLN A 1 478 ? -57.591 44.423 145.632 1.00 49.72 478 GLN A C 1
ATOM 3732 O O . GLN A 1 478 ? -57.628 43.570 146.519 1.00 49.72 478 GLN A O 1
ATOM 3737 N N . GLN A 1 479 ? -57.025 45.618 145.841 1.00 52.81 479 GLN A N 1
ATOM 3738 C CA . GLN A 1 479 ? -56.438 46.032 147.124 1.00 52.81 479 GLN A CA 1
ATOM 3739 C C . GLN A 1 479 ? -57.492 46.392 148.200 1.00 52.81 479 GLN A C 1
ATOM 3741 O O . GLN A 1 479 ? -57.172 46.409 149.391 1.00 52.81 479 GLN A O 1
ATOM 3746 N N . GLY A 1 480 ? -58.748 46.647 147.807 1.00 51.38 480 GLY A N 1
ATOM 3747 C CA . GLY A 1 480 ? -59.857 46.941 148.724 1.00 51.38 480 GLY A CA 1
ATOM 3748 C C . GLY A 1 480 ? -60.533 45.693 149.305 1.00 51.38 480 GLY A C 1
ATOM 3749 O O . GLY A 1 480 ? -60.873 45.664 150.487 1.00 51.38 480 GLY A O 1
ATOM 3750 N N . CYS A 1 481 ? -60.687 44.632 148.508 1.00 47.09 481 CYS A N 1
ATOM 3751 C CA . CYS A 1 481 ? -61.476 43.453 148.895 1.00 47.09 481 CYS A CA 1
ATOM 3752 C C . CYS A 1 481 ? -60.765 42.476 149.852 1.00 47.09 481 CYS A C 1
ATOM 3754 O O . CYS A 1 481 ? -61.426 41.652 150.475 1.00 47.09 481 CYS A O 1
ATOM 3756 N N . VAL A 1 482 ? -59.444 42.583 150.041 1.00 49.75 482 VAL A N 1
ATOM 3757 C CA . VAL A 1 482 ? -58.680 41.699 150.954 1.00 49.75 482 VAL A CA 1
ATOM 3758 C C . VAL A 1 482 ? -58.793 42.126 152.434 1.00 49.75 482 VAL A C 1
ATOM 3760 O O . VAL A 1 482 ? -58.409 41.376 153.325 1.00 49.75 482 VAL A O 1
ATOM 3763 N N . LYS A 1 483 ? -59.371 43.301 152.736 1.00 48.22 483 LYS A N 1
ATOM 3764 C CA . LYS A 1 483 ? -59.505 43.829 154.113 1.00 48.22 483 LYS A CA 1
ATOM 3765 C C . LYS A 1 483 ? -60.881 43.637 154.773 1.00 48.22 483 LYS A C 1
ATOM 3767 O O . LYS A 1 483 ? -61.073 44.135 155.877 1.00 48.22 483 LYS A O 1
ATOM 3772 N N . LEU A 1 484 ? -61.832 42.942 154.135 1.00 41.09 484 LEU A N 1
ATOM 3773 C CA . LEU A 1 484 ? -63.218 42.810 154.634 1.00 41.09 484 LEU A CA 1
ATOM 3774 C C . LEU A 1 484 ? -63.785 41.376 154.652 1.00 41.09 484 LEU A C 1
ATOM 3776 O O . LEU A 1 484 ? -64.989 41.192 154.810 1.00 41.09 484 LEU A O 1
ATOM 3780 N N . SER A 1 485 ? -62.948 40.342 154.525 1.00 37.12 485 SER A N 1
ATOM 3781 C CA . SER A 1 485 ? -63.398 38.936 154.638 1.00 37.12 485 SER A CA 1
ATOM 3782 C C . SER A 1 485 ? -62.522 38.068 155.545 1.00 37.12 485 SER A C 1
ATOM 3784 O O . SER A 1 485 ? -62.612 36.845 155.509 1.00 37.12 485 SER A O 1
ATOM 3786 N N . ALA A 1 486 ? -61.706 38.696 156.395 1.00 38.88 486 ALA A N 1
ATOM 3787 C CA . ALA A 1 486 ? -60.976 38.026 157.461 1.00 38.88 486 ALA A CA 1
ATOM 3788 C C . ALA A 1 486 ? -61.275 38.691 158.817 1.00 38.88 486 ALA A C 1
ATOM 3790 O O . ALA A 1 486 ? -60.909 39.843 159.037 1.00 38.88 486 ALA A O 1
ATOM 3791 N N . LEU A 1 487 ? -61.865 37.899 159.722 1.00 37.78 487 LEU A N 1
ATOM 3792 C CA . LEU A 1 487 ? -61.804 38.032 161.189 1.00 37.78 487 LEU A CA 1
ATOM 3793 C C . LEU A 1 487 ? -62.720 39.059 161.890 1.00 37.78 487 LEU A C 1
ATOM 3795 O O . LEU A 1 487 ? -62.269 39.909 162.652 1.00 37.78 487 LEU A O 1
ATOM 3799 N N . VAL A 1 488 ? -64.030 38.819 161.778 1.00 36.50 488 VAL A N 1
ATOM 3800 C CA . VAL A 1 488 ? -64.935 38.725 162.945 1.00 36.50 488 VAL A CA 1
ATOM 3801 C C . VAL A 1 488 ? -65.813 37.485 162.699 1.00 36.50 488 VAL A C 1
ATOM 3803 O O . VAL A 1 488 ? -66.563 37.492 161.731 1.00 36.50 488 VAL A O 1
ATOM 3806 N N . GLY A 1 489 ? -65.768 36.373 163.437 1.00 43.41 489 GLY A N 1
ATOM 3807 C CA . GLY A 1 489 ? -65.006 35.973 164.631 1.00 43.41 489 GLY A CA 1
ATOM 3808 C C . GLY A 1 489 ? -65.882 35.055 165.511 1.00 43.41 489 GLY A C 1
ATOM 3809 O O . GLY A 1 489 ? -67.100 35.177 165.420 1.00 43.41 489 GLY A O 1
ATOM 3810 N N . ILE A 1 490 ? -65.282 34.233 166.391 1.00 37.16 490 ILE A N 1
ATOM 3811 C CA . ILE A 1 490 ? -65.930 33.436 167.470 1.00 37.16 490 ILE A CA 1
ATOM 3812 C C . ILE A 1 490 ? -66.522 32.068 167.053 1.00 37.16 490 ILE A C 1
ATOM 3814 O O . ILE A 1 490 ? -67.210 31.978 166.042 1.00 37.16 490 ILE A O 1
ATOM 3818 N N . ASP A 1 491 ? -66.464 30.986 167.846 1.00 40.38 491 ASP A N 1
ATOM 3819 C CA . ASP A 1 491 ? -65.448 30.363 168.743 1.00 40.38 491 ASP A CA 1
ATOM 3820 C C . ASP A 1 491 ? -66.166 29.350 169.666 1.00 40.38 491 ASP A C 1
ATOM 3822 O O . ASP A 1 491 ? -67.347 29.494 169.986 1.00 40.38 491 ASP A O 1
ATOM 3826 N N . SER A 1 492 ? -65.448 28.332 170.145 1.00 31.44 492 SER A N 1
ATOM 3827 C CA . SER A 1 492 ? -65.814 27.469 171.285 1.00 31.44 492 SER A CA 1
ATOM 3828 C C . SER A 1 492 ? -64.545 26.751 171.755 1.00 31.44 492 SER A C 1
ATOM 3830 O O . SER A 1 492 ? -63.808 26.243 170.919 1.00 31.44 492 SER A O 1
ATOM 3832 N N . SER A 1 493 ? -64.202 26.619 173.036 1.00 29.44 493 SER A N 1
ATOM 3833 C CA . SER A 1 493 ? -64.756 27.135 174.300 1.00 29.44 493 SER A CA 1
ATOM 3834 C C . SER A 1 493 ? -63.706 26.775 175.367 1.00 29.44 493 SER A C 1
ATOM 3836 O O . SER A 1 493 ? -63.391 25.596 175.489 1.00 29.44 493 SER A O 1
ATOM 3838 N N . SER A 1 494 ? -63.021 27.709 176.032 1.00 26.50 494 SER A N 1
ATOM 3839 C CA . SER A 1 494 ? -63.393 28.291 177.338 1.00 26.50 494 SER A CA 1
ATOM 3840 C C . SER A 1 494 ? -62.410 29.451 177.653 1.00 26.50 494 SER A C 1
ATOM 3842 O O . SER A 1 494 ? -61.225 29.309 177.373 1.00 26.50 494 SER A O 1
ATOM 3844 N N . SER A 1 495 ? -62.792 30.654 178.116 1.00 34.47 495 SER A N 1
ATOM 3845 C CA . SER A 1 495 ? -63.449 30.985 179.404 1.00 34.47 495 SER A CA 1
ATOM 3846 C C . SER A 1 495 ? -62.656 30.471 180.616 1.00 34.47 495 SER A C 1
ATOM 3848 O O . SER A 1 495 ? -62.369 29.281 180.652 1.00 34.47 495 SER A O 1
ATOM 3850 N N . MET A 1 496 ? -62.347 31.224 181.675 1.00 28.56 496 MET A N 1
ATOM 3851 C CA . MET A 1 496 ? -62.259 32.673 181.980 1.00 28.56 496 MET A CA 1
ATOM 3852 C C . MET A 1 496 ? -61.407 32.761 183.284 1.00 28.56 496 MET A C 1
ATOM 3854 O O . MET A 1 496 ? -61.158 31.713 183.877 1.00 28.56 496 MET A O 1
ATOM 3858 N N . ASP A 1 497 ? -61.010 33.958 183.743 1.00 31.53 497 ASP A N 1
ATOM 3859 C CA . ASP A 1 497 ? -60.424 34.220 185.086 1.00 31.53 497 ASP A CA 1
ATOM 3860 C C . ASP A 1 497 ? -58.973 33.692 185.335 1.00 31.53 497 ASP A C 1
ATOM 3862 O O . ASP A 1 497 ? -58.560 32.681 184.779 1.00 31.53 497 ASP A O 1
ATOM 3866 N N . GLU A 1 498 ? -58.082 34.304 186.138 1.00 33.62 498 GLU A N 1
ATOM 3867 C CA . GLU A 1 498 ? -58.046 35.630 186.787 1.00 33.62 498 GLU A CA 1
ATOM 3868 C C . GLU A 1 498 ? -56.605 36.004 187.264 1.00 33.62 498 GLU A C 1
ATOM 3870 O O . GLU A 1 498 ? -55.744 35.143 187.418 1.00 33.62 498 GLU A O 1
ATOM 3875 N N . LEU A 1 499 ? -56.387 37.297 187.564 1.00 32.78 499 LEU A N 1
ATOM 3876 C CA . LEU A 1 499 ? -55.308 37.922 188.373 1.00 32.78 499 LEU A CA 1
ATOM 3877 C C . LEU A 1 499 ? -53.797 37.743 188.040 1.00 32.78 499 LEU A C 1
ATOM 3879 O O . LEU A 1 499 ? -53.159 36.732 188.330 1.00 32.78 499 LEU A O 1
ATOM 3883 N N . VAL A 1 500 ? -53.136 38.886 187.770 1.00 49.09 500 VAL A N 1
ATOM 3884 C CA . VAL A 1 500 ? -51.785 39.155 188.318 1.00 49.09 500 VAL A CA 1
ATOM 3885 C C . VAL A 1 500 ? -51.945 39.455 189.809 1.00 49.09 500 VAL A C 1
ATOM 3887 O O . VAL A 1 500 ? -52.176 40.589 190.226 1.00 49.09 500 VAL A O 1
ATOM 3890 N N . GLY A 1 501 ? -51.864 38.394 190.607 1.00 32.22 501 GLY A N 1
ATOM 3891 C CA . GLY A 1 501 ? -52.158 38.404 192.035 1.00 32.22 501 GLY A CA 1
ATOM 3892 C C . GLY A 1 501 ? -51.348 37.364 192.792 1.00 32.22 501 GLY A C 1
ATOM 3893 O O . GLY A 1 501 ? -51.923 36.462 193.385 1.00 32.22 501 GLY A O 1
ATOM 3894 N N . LYS A 1 502 ? -50.027 37.585 192.824 1.00 26.47 502 LYS A N 1
ATOM 3895 C CA . LYS A 1 502 ? -49.022 36.918 193.672 1.00 26.47 502 LYS A CA 1
ATOM 3896 C C . LYS A 1 502 ? -48.577 35.505 193.264 1.00 26.47 502 LYS A C 1
ATOM 3898 O O . LYS A 1 502 ? -49.327 34.534 193.280 1.00 26.47 502 LYS A O 1
ATOM 3903 N N . VAL A 1 503 ? -47.259 35.408 193.071 1.00 33.34 503 VAL A N 1
ATOM 3904 C CA . VAL A 1 503 ? -46.457 34.290 193.591 1.00 33.34 503 VAL A CA 1
ATOM 3905 C C . VAL A 1 503 ? -46.871 34.082 195.048 1.00 33.34 503 VAL A C 1
ATOM 3907 O O . VAL A 1 503 ? -46.700 34.992 195.854 1.00 33.34 503 VAL A O 1
ATOM 3910 N N . ASP A 1 504 ? -47.458 32.925 195.335 1.00 26.61 504 ASP A N 1
ATOM 3911 C CA . ASP A 1 504 ? -48.223 32.626 196.547 1.00 26.61 504 ASP A CA 1
ATOM 3912 C C . ASP A 1 504 ? -49.488 33.486 196.749 1.00 26.61 504 ASP A C 1
ATOM 3914 O O . ASP A 1 504 ? -49.496 34.552 197.365 1.00 26.61 504 ASP A O 1
ATOM 3918 N N . SER A 1 505 ? -50.599 32.918 196.272 1.00 35.00 505 SER A N 1
ATOM 3919 C CA . SER A 1 505 ? -51.615 32.338 197.162 1.00 35.00 505 SER A CA 1
ATOM 3920 C C . 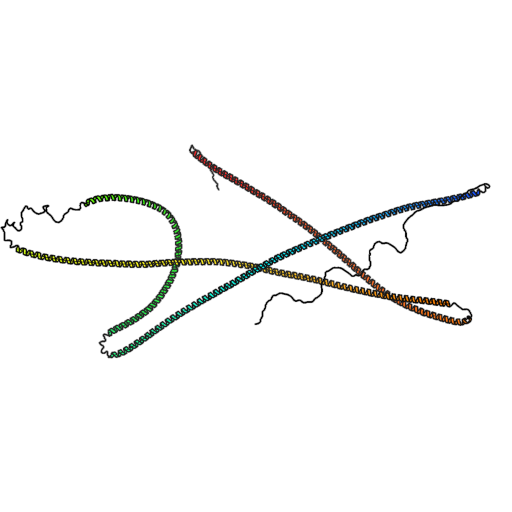SER A 1 505 ? -52.122 33.235 198.297 1.00 35.00 505 SER A C 1
ATOM 3922 O O . SER A 1 505 ? -51.405 33.526 199.253 1.00 35.00 505 SER A O 1
ATOM 3924 N N . ILE A 1 506 ? -53.437 33.502 198.280 1.00 27.31 506 ILE A N 1
ATOM 3925 C CA . ILE A 1 506 ? -54.196 34.010 199.437 1.00 27.31 506 ILE A CA 1
ATOM 3926 C C . ILE A 1 506 ? -53.826 35.511 199.708 1.00 27.31 506 ILE A C 1
ATOM 3928 O O . ILE A 1 506 ? -52.777 36.052 199.356 1.00 27.31 506 ILE A O 1
ATOM 3932 N N . VAL A 1 507 ? -54.776 36.377 200.052 1.00 27.98 507 VAL A N 1
ATOM 3933 C CA . VAL A 1 507 ? -55.355 36.543 201.382 1.00 27.98 507 VAL A CA 1
ATOM 3934 C C . VAL A 1 507 ? -56.823 36.891 201.238 1.00 27.98 507 VAL A C 1
ATOM 3936 O O . VAL A 1 507 ? -57.183 37.932 200.698 1.00 27.98 507 VAL A O 1
ATOM 3939 N N . ALA A 1 508 ? -57.627 35.983 201.778 1.00 29.55 508 ALA A N 1
ATOM 3940 C CA . ALA A 1 508 ? -59.027 36.136 202.109 1.00 29.55 508 ALA A CA 1
ATOM 3941 C C . ALA A 1 508 ? -59.444 37.570 202.472 1.00 29.55 508 ALA A C 1
ATOM 3943 O O . ALA A 1 508 ? -58.914 38.170 203.405 1.00 29.55 508 ALA A O 1
ATOM 3944 N N . THR A 1 509 ? -60.508 38.052 201.841 1.00 31.25 509 THR A N 1
ATOM 3945 C CA . THR A 1 509 ? -61.775 38.343 202.536 1.00 31.25 509 THR A CA 1
ATOM 3946 C C . THR A 1 509 ? -62.857 38.625 201.489 1.00 31.25 509 THR A C 1
ATOM 3948 O O . THR A 1 509 ? -62.575 39.254 200.480 1.00 31.25 509 THR A O 1
ATOM 3951 N N . ALA A 1 510 ? -64.097 38.169 201.633 1.00 27.06 510 ALA A N 1
ATOM 3952 C CA . ALA A 1 510 ? -64.721 37.399 202.709 1.00 27.06 510 ALA A CA 1
ATOM 3953 C C . ALA A 1 510 ? -65.489 36.229 202.054 1.00 27.06 510 ALA A C 1
ATOM 3955 O O . ALA A 1 510 ? -66.093 36.407 201.004 1.00 27.06 510 ALA A O 1
ATOM 3956 N N . ASN A 1 511 ? -65.382 34.989 202.543 1.00 26.98 511 ASN A N 1
ATOM 3957 C CA . ASN A 1 511 ? -66.133 34.537 203.723 1.00 26.98 511 ASN A CA 1
ATOM 3958 C C . ASN A 1 511 ? -67.582 35.051 203.613 1.00 26.98 511 ASN A C 1
ATOM 3960 O O . ASN A 1 511 ? -67.860 36.190 203.962 1.00 26.98 511 ASN A O 1
ATOM 3964 N N . ASP A 1 512 ? -68.504 34.281 203.052 1.00 28.02 512 ASP A N 1
ATOM 3965 C CA . ASP A 1 512 ? -68.790 32.925 203.523 1.00 28.02 512 ASP A CA 1
ATOM 3966 C C . ASP A 1 512 ? -68.348 31.807 202.556 1.00 28.02 512 ASP A C 1
ATOM 3968 O O . ASP A 1 512 ? -68.640 31.809 201.367 1.00 28.02 512 ASP A O 1
ATOM 3972 N N . ARG A 1 513 ? -67.418 30.960 203.016 1.00 32.84 513 ARG A N 1
ATOM 3973 C CA . ARG A 1 513 ? -67.652 29.626 203.620 1.00 32.84 513 ARG A CA 1
ATOM 3974 C C . ARG A 1 513 ? -67.965 28.579 202.553 1.00 32.84 513 ARG A C 1
ATOM 3976 O O . ARG A 1 513 ? -69.039 28.545 201.978 1.00 32.84 513 ARG A O 1
ATOM 3983 N N . LEU A 1 514 ? -67.046 27.656 202.270 1.00 36.78 514 LEU A N 1
ATOM 3984 C CA . LEU A 1 514 ? -66.473 26.722 203.259 1.00 36.78 514 LEU A CA 1
ATOM 3985 C C . LEU A 1 514 ? -67.535 26.153 204.216 1.00 36.78 514 LEU A C 1
ATOM 3987 O O . LEU A 1 514 ? -67.402 26.197 205.435 1.00 36.78 514 LEU A O 1
ATOM 3991 N N . THR A 1 515 ? -68.573 25.595 203.611 1.00 32.22 515 THR A N 1
ATOM 3992 C CA . THR A 1 515 ? -69.408 24.512 204.143 1.00 32.22 515 THR A CA 1
ATOM 3993 C C . THR A 1 515 ? -69.850 23.741 202.899 1.00 32.22 515 THR A C 1
ATOM 3995 O O . THR A 1 515 ? -70.799 24.130 202.235 1.00 32.22 515 THR A O 1
ATOM 3998 N N . LEU A 1 516 ? -69.090 22.768 202.382 1.00 33.03 516 LEU A N 1
ATOM 3999 C CA . LEU A 1 516 ? -68.503 21.620 203.087 1.00 33.03 516 LEU A CA 1
ATOM 4000 C C . LEU A 1 516 ? -69.571 20.957 203.966 1.00 33.03 516 LEU A C 1
ATOM 4002 O O . LEU A 1 516 ? -69.834 21.427 205.066 1.00 33.03 516 LEU A O 1
ATOM 4006 N N . LEU A 1 517 ? -70.186 19.890 203.443 1.00 44.19 517 LEU A N 1
ATOM 4007 C CA . LEU A 1 517 ? -70.982 18.884 204.165 1.00 44.19 517 LEU A CA 1
ATOM 4008 C C . LEU A 1 517 ? -71.777 19.357 205.396 1.00 44.19 517 LEU A C 1
ATOM 4010 O O . LEU A 1 517 ? -71.746 18.733 206.451 1.00 44.19 517 LEU A O 1
ATOM 4014 N N . GLN A 1 518 ? -72.578 20.397 205.212 1.00 30.70 518 GLN A N 1
ATOM 4015 C CA . GLN A 1 518 ? -73.927 20.518 205.755 1.00 30.70 518 GLN A CA 1
ATOM 4016 C C . GLN A 1 518 ? -74.604 21.584 204.885 1.00 30.70 518 GLN A C 1
ATOM 4018 O O . GLN A 1 518 ? -74.060 22.662 204.686 1.00 30.70 518 GLN A O 1
ATOM 4023 N N . ALA A 1 519 ? -75.627 21.224 204.112 1.00 34.91 519 ALA A N 1
ATOM 4024 C CA . ALA A 1 519 ? -76.982 20.967 204.597 1.00 34.91 519 ALA A CA 1
ATOM 4025 C C . ALA A 1 519 ? -77.634 22.239 205.154 1.00 34.91 519 ALA A C 1
ATOM 4027 O O . ALA A 1 519 ? -76.985 23.095 205.743 1.00 34.91 519 ALA A O 1
ATOM 4028 N N . CYS A 1 520 ? -78.956 22.296 205.038 1.00 37.44 520 CYS A N 1
ATOM 4029 C CA . CYS A 1 520 ? -79.779 23.198 205.832 1.00 37.44 520 CYS A CA 1
ATOM 4030 C C . CYS A 1 520 ? -79.667 24.710 205.529 1.00 37.44 520 CYS A C 1
ATOM 4032 O O . CYS A 1 520 ? -79.523 25.524 206.435 1.00 37.44 520 CYS A O 1
ATOM 4034 N N . GLN A 1 521 ? -79.996 25.096 204.295 1.00 43.56 521 GLN A N 1
ATOM 4035 C CA . GLN A 1 521 ? -81.329 25.698 204.135 1.00 43.56 521 GLN A CA 1
ATOM 4036 C C . GLN A 1 521 ? -82.199 24.688 203.384 1.00 43.56 521 GLN A C 1
ATOM 4038 O O . GLN A 1 521 ? -82.184 24.603 202.164 1.00 43.56 521 GLN A O 1
ATOM 4043 N N . ALA A 1 522 ? -82.696 23.659 204.069 1.00 32.12 522 ALA A N 1
ATOM 4044 C CA . ALA A 1 522 ? -83.627 23.707 205.202 1.00 32.12 522 ALA A CA 1
ATOM 4045 C C . ALA A 1 522 ? -84.978 24.267 204.761 1.00 32.12 522 ALA A C 1
ATOM 4047 O O . ALA A 1 522 ? -85.094 25.433 204.407 1.00 32.12 522 ALA A O 1
ATOM 4048 N N . ARG A 1 523 ? -85.974 23.378 204.819 1.00 36.34 523 ARG A N 1
ATOM 4049 C CA . ARG A 1 523 ? -86.990 23.409 205.878 1.00 36.34 523 ARG A CA 1
ATOM 4050 C C . ARG A 1 523 ? -87.572 24.796 206.179 1.00 36.34 523 ARG A C 1
ATOM 4052 O O . ARG A 1 523 ? -86.860 25.683 206.623 1.00 36.34 523 ARG A O 1
ATOM 4059 N N . GLU A 1 524 ? -88.902 24.867 206.115 1.00 34.53 524 GLU A N 1
ATOM 4060 C CA . GLU A 1 524 ? -89.710 25.825 206.888 1.00 34.53 524 GLU A CA 1
ATOM 4061 C C . GLU A 1 524 ? -89.430 27.296 206.525 1.00 34.53 524 GLU A C 1
ATOM 4063 O O . GLU A 1 524 ? -88.673 28.004 207.173 1.00 34.53 524 GLU A O 1
ATOM 4068 N N . SER A 1 525 ? -90.073 27.823 205.489 1.00 30.12 525 SER A N 1
ATOM 4069 C CA . SER A 1 525 ? -91.531 27.999 205.503 1.00 30.12 525 SER A CA 1
ATOM 4070 C C . SER A 1 525 ? -92.233 27.259 204.350 1.00 30.12 525 SER A C 1
ATOM 4072 O O . SER A 1 525 ? -91.934 27.519 203.191 1.00 30.12 525 SER A O 1
ATOM 4074 N N . GLN A 1 526 ? -93.160 26.321 204.567 1.00 47.97 526 GLN A N 1
ATOM 4075 C CA . GLN A 1 526 ? -93.781 25.881 205.820 1.00 47.97 526 GLN A CA 1
ATOM 4076 C C . GLN A 1 526 ? -93.935 24.352 205.809 1.00 47.97 526 GLN A C 1
ATOM 4078 O O . GLN A 1 526 ? -94.701 23.796 205.026 1.00 47.97 526 GLN A O 1
ATOM 4083 N N . LEU A 1 527 ? -93.241 23.669 206.720 1.00 49.72 527 LEU A N 1
ATOM 4084 C CA . LEU A 1 527 ? -93.553 22.286 207.074 1.00 49.72 527 LEU A CA 1
ATOM 4085 C C . LEU A 1 527 ? -94.836 22.328 207.915 1.00 49.72 527 LEU A C 1
ATOM 4087 O O . LEU A 1 527 ? -94.807 22.852 209.026 1.00 49.72 527 LEU A O 1
ATOM 4091 N N . SER A 1 528 ? -95.960 21.833 207.386 1.00 51.34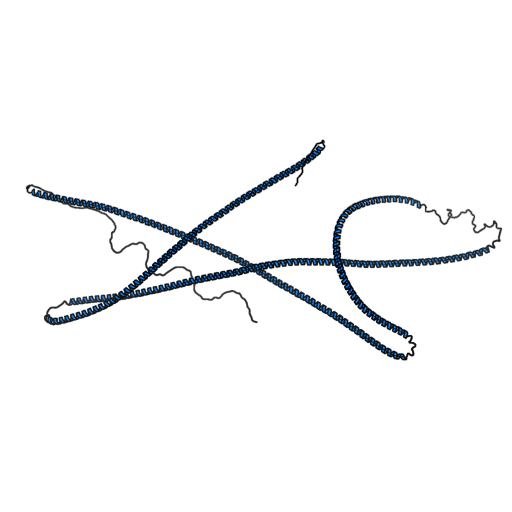 528 SER A N 1
ATOM 4092 C CA . SER A 1 528 ? -97.164 21.577 208.202 1.00 51.34 528 SER A CA 1
ATOM 4093 C C . SER A 1 528 ? -98.219 20.648 207.579 1.00 51.34 528 SER A C 1
ATOM 4095 O O . SER A 1 528 ? -99.131 20.265 208.299 1.00 51.34 528 SER A O 1
ATOM 4097 N N . MET A 1 529 ? -98.128 20.310 206.286 1.00 49.12 529 MET A N 1
ATOM 4098 C CA . MET A 1 529 ? -99.044 19.416 205.552 1.00 49.12 529 MET A CA 1
ATOM 4099 C C . MET A 1 529 ? -98.250 18.788 204.385 1.00 49.12 529 MET A C 1
ATOM 4101 O O . MET A 1 529 ? -97.436 19.491 203.790 1.00 49.12 529 MET A O 1
ATOM 4105 N N . ASP A 1 530 ? -98.435 17.548 203.931 1.00 42.75 530 ASP A N 1
ATOM 4106 C CA . ASP A 1 530 ? -98.786 16.306 204.639 1.00 42.75 530 ASP A CA 1
ATOM 4107 C C . ASP A 1 530 ? -98.189 15.146 203.812 1.00 42.75 530 ASP A C 1
ATOM 4109 O O . ASP A 1 530 ? -98.528 14.950 202.647 1.00 42.75 530 ASP A O 1
ATOM 4113 N N . SER A 1 531 ? -97.205 14.387 204.290 1.00 46.97 531 SER A N 1
ATOM 4114 C CA . SER A 1 531 ? -97.355 13.235 205.203 1.00 46.97 531 SER A CA 1
ATOM 4115 C C . SER A 1 531 ? -98.418 12.173 204.837 1.00 46.97 531 SER A C 1
ATOM 4117 O O . SER A 1 531 ? -98.510 11.156 205.521 1.00 46.97 531 SER A O 1
ATOM 4119 N N . GLN A 1 532 ? -99.182 12.332 203.745 1.00 51.25 532 GLN A N 1
ATOM 4120 C CA . GLN A 1 532 ? -100.178 11.341 203.290 1.00 51.25 532 GLN A CA 1
ATOM 4121 C C . GLN A 1 532 ? -100.110 10.961 201.798 1.00 51.25 532 GLN A C 1
ATOM 4123 O O . GLN A 1 532 ? -100.667 9.931 201.427 1.00 51.25 532 GLN A O 1
ATOM 4128 N N . ALA A 1 533 ? -99.396 11.701 200.939 1.00 52.53 533 ALA A N 1
ATOM 4129 C CA . ALA A 1 533 ? -99.335 11.398 199.497 1.00 52.53 533 ALA A CA 1
ATOM 4130 C C . ALA A 1 533 ? -98.313 10.303 199.097 1.00 52.53 533 ALA A C 1
ATOM 4132 O O . ALA A 1 533 ? -98.493 9.611 198.094 1.00 52.53 533 ALA A O 1
ATOM 4133 N N . PHE A 1 534 ? -97.252 10.105 199.889 1.00 45.84 534 PHE A N 1
ATOM 4134 C CA . PHE A 1 534 ? -96.050 9.352 199.481 1.00 45.84 534 PHE A CA 1
ATOM 4135 C C . PHE A 1 534 ? -96.241 7.825 199.321 1.00 45.84 534 PHE A C 1
ATOM 4137 O O . PHE A 1 534 ? -95.354 7.133 198.829 1.00 45.84 534 PHE A O 1
ATOM 4144 N N . ALA A 1 535 ? -97.400 7.276 199.700 1.00 55.53 535 ALA A N 1
ATOM 4145 C CA . ALA A 1 535 ? -97.722 5.861 199.488 1.00 55.53 535 ALA A CA 1
ATOM 4146 C C . ALA A 1 535 ? -98.210 5.543 198.057 1.00 55.53 535 ALA A C 1
ATOM 4148 O O . ALA A 1 535 ? -98.246 4.374 197.677 1.00 55.53 535 ALA A O 1
ATOM 4149 N N . VAL A 1 536 ? -98.591 6.555 197.264 1.00 59.41 536 VAL A N 1
ATOM 4150 C CA . VAL A 1 536 ? -99.189 6.363 195.927 1.00 59.41 536 VAL A CA 1
ATOM 4151 C C . VAL A 1 536 ? -98.140 6.423 194.806 1.00 59.41 536 VAL A C 1
ATOM 4153 O O . VAL A 1 536 ? -98.215 5.652 193.852 1.00 59.41 536 VAL A O 1
ATOM 4156 N N . GLU A 1 537 ? -97.113 7.270 194.928 1.00 54.97 537 GLU A N 1
ATOM 4157 C CA . GLU A 1 537 ? -96.102 7.459 193.871 1.00 54.97 537 GLU A CA 1
ATOM 4158 C C . GLU A 1 537 ? -95.182 6.240 193.669 1.00 54.97 537 GLU A C 1
ATOM 4160 O O . GLU A 1 537 ? -94.776 5.951 192.540 1.00 54.97 537 GLU A O 1
ATOM 4165 N N . HIS A 1 538 ? -94.911 5.462 194.724 1.00 56.91 538 HIS A N 1
ATOM 4166 C CA . HIS A 1 538 ? -94.045 4.278 194.629 1.00 56.91 538 HIS A CA 1
ATOM 4167 C C . HIS A 1 538 ? -94.655 3.153 193.765 1.00 56.91 538 HIS A C 1
ATOM 4169 O O . HIS A 1 538 ? -93.921 2.355 193.182 1.00 56.91 538 HIS A O 1
ATOM 4175 N N . ALA A 1 539 ? -95.985 3.092 193.634 1.00 59.75 539 ALA A N 1
ATOM 4176 C CA . ALA A 1 539 ? -96.645 2.140 192.738 1.00 59.75 539 ALA A CA 1
ATOM 4177 C C . ALA A 1 539 ? -96.570 2.574 191.261 1.00 59.75 539 ALA A C 1
ATOM 4179 O O . ALA A 1 539 ? -96.516 1.727 190.371 1.00 59.75 539 ALA A O 1
ATOM 4180 N N . HIS A 1 540 ? -96.532 3.883 190.986 1.00 57.50 540 HIS A N 1
ATOM 4181 C CA . HIS A 1 540 ? -96.549 4.405 189.617 1.00 57.50 540 HIS A CA 1
ATOM 4182 C C . HIS A 1 540 ? -95.165 4.349 188.946 1.00 57.50 540 HIS A C 1
ATOM 4184 O O . HIS A 1 540 ? -95.057 3.978 187.775 1.00 57.50 540 HIS A O 1
ATOM 4190 N N . LEU A 1 541 ? -94.095 4.640 189.697 1.00 55.94 541 LEU A N 1
ATOM 4191 C CA . LEU A 1 541 ? -92.715 4.614 189.191 1.00 55.94 541 LEU A CA 1
ATOM 4192 C C . LEU A 1 541 ? -92.257 3.218 188.735 1.00 55.94 541 LEU A C 1
ATOM 4194 O O . LEU A 1 541 ? -91.502 3.108 187.769 1.00 55.94 541 LEU A O 1
ATOM 4198 N N . GLN A 1 542 ? -92.754 2.149 189.365 1.00 59.06 542 GLN A N 1
ATOM 4199 C CA . GLN A 1 542 ? -92.395 0.775 188.998 1.00 59.06 542 GLN A CA 1
ATOM 4200 C C . GLN A 1 542 ? -93.006 0.327 187.656 1.00 59.06 542 GLN A C 1
ATOM 4202 O O . GLN A 1 542 ? -92.462 -0.564 187.009 1.00 59.06 542 GLN A O 1
ATOM 4207 N N . GLN A 1 543 ? -94.089 0.967 187.199 1.00 64.25 543 GLN A N 1
ATOM 4208 C CA . GLN A 1 543 ? -94.708 0.681 185.899 1.00 64.25 543 GLN A CA 1
ATOM 4209 C C . GLN A 1 543 ? -93.995 1.394 184.736 1.00 64.25 543 GLN A C 1
ATOM 4211 O O . GLN A 1 543 ? -93.917 0.851 183.637 1.00 64.25 543 GLN A O 1
ATOM 4216 N N . SER A 1 544 ? -93.433 2.584 184.980 1.00 57.62 544 SER A N 1
ATOM 4217 C CA . SER A 1 544 ? -92.732 3.372 183.952 1.00 57.62 544 SER A CA 1
ATOM 4218 C C . SER A 1 544 ? -91.402 2.732 183.522 1.00 57.62 544 SER A C 1
ATOM 4220 O O . SER A 1 544 ? -91.043 2.751 182.346 1.00 57.62 544 SER A O 1
ATOM 4222 N N . LEU A 1 545 ? -90.697 2.081 184.457 1.00 64.69 545 LEU A N 1
ATOM 4223 C CA . LEU A 1 545 ? -89.392 1.466 184.188 1.00 64.69 545 LEU A CA 1
ATOM 4224 C C . LEU A 1 545 ? -89.465 0.286 183.197 1.00 64.69 545 LEU A C 1
ATOM 4226 O O . LEU A 1 545 ? -88.508 0.039 182.464 1.00 64.69 545 LEU A O 1
ATOM 4230 N N . GLN A 1 546 ? -90.605 -0.411 183.134 1.00 66.56 546 GLN A N 1
ATOM 4231 C CA . GLN A 1 546 ? -90.818 -1.494 182.172 1.00 66.56 546 GLN A CA 1
ATOM 4232 C C . GLN A 1 546 ? -90.899 -0.954 180.732 1.00 66.56 546 GLN A C 1
ATOM 4234 O O . GLN A 1 546 ? -90.274 -1.518 179.839 1.00 66.56 546 GLN A O 1
ATOM 4239 N N . SER A 1 547 ? -91.578 0.182 180.523 1.00 64.19 547 SER A N 1
ATOM 4240 C CA . SER A 1 547 ? -91.800 0.777 179.194 1.00 64.19 547 SER A CA 1
ATOM 4241 C C . SER A 1 547 ? -90.499 1.161 178.480 1.00 64.19 547 SER A C 1
ATOM 4243 O O . SER A 1 547 ? -90.351 0.895 177.292 1.00 64.19 547 SER A O 1
ATOM 4245 N N . CYS A 1 548 ? -89.525 1.733 179.199 1.00 65.31 548 CYS A N 1
ATOM 4246 C CA . CYS A 1 548 ? -88.226 2.093 178.613 1.00 65.31 548 CYS A CA 1
ATOM 4247 C C . CYS A 1 548 ? -87.353 0.880 178.247 1.00 65.31 548 CYS A C 1
ATOM 4249 O O . CYS A 1 548 ? -86.345 1.044 177.560 1.00 65.31 548 CYS A O 1
ATOM 4251 N N . THR A 1 549 ? -87.688 -0.323 178.725 1.00 68.50 549 THR A N 1
ATOM 4252 C CA . THR A 1 549 ? -86.902 -1.531 178.428 1.00 68.50 549 THR A CA 1
ATOM 4253 C C . THR A 1 549 ? -87.256 -2.092 177.048 1.00 68.50 549 THR A C 1
ATOM 4255 O O . THR A 1 549 ? -86.367 -2.540 176.328 1.00 68.50 549 THR A O 1
ATOM 4258 N N . ASP A 1 550 ? -88.527 -1.997 176.649 1.00 66.31 550 ASP A N 1
ATOM 4259 C CA . ASP A 1 550 ? -89.016 -2.538 175.375 1.00 66.31 550 ASP A CA 1
ATOM 4260 C C . ASP A 1 550 ? -88.590 -1.670 174.167 1.00 66.31 550 ASP A C 1
ATOM 4262 O O . ASP A 1 550 ? -88.274 -2.199 173.100 1.00 66.31 550 ASP A O 1
ATOM 4266 N N . GLU A 1 551 ? -88.490 -0.343 174.331 1.00 69.12 551 GLU A N 1
ATOM 4267 C CA . GLU A 1 551 ? -88.038 0.573 173.265 1.00 69.12 551 GLU A CA 1
ATOM 4268 C C . GLU A 1 551 ? -86.556 0.379 172.885 1.00 69.12 551 GLU A C 1
ATOM 4270 O O . GLU A 1 551 ? -86.186 0.505 171.714 1.00 69.12 551 GLU A O 1
ATOM 4275 N N . LEU A 1 552 ? -85.696 0.024 173.849 1.00 69.25 552 LEU A N 1
ATOM 4276 C CA . LEU A 1 552 ? -84.258 -0.162 173.614 1.00 69.25 552 LEU A CA 1
ATOM 4277 C C . LEU A 1 552 ? -83.957 -1.381 172.725 1.00 69.25 552 LEU A C 1
ATOM 4279 O O . LEU A 1 552 ? -82.984 -1.372 171.964 1.00 69.25 552 LEU A O 1
ATOM 4283 N N . GLU A 1 553 ? -84.784 -2.424 172.806 1.00 64.94 553 GLU A N 1
ATOM 4284 C CA . GLU A 1 553 ? -84.589 -3.653 172.034 1.00 64.94 553 GLU A CA 1
ATOM 4285 C C . GLU A 1 553 ? -85.018 -3.481 170.566 1.00 64.94 553 GLU A C 1
ATOM 4287 O O . GLU A 1 553 ? -84.360 -4.024 169.678 1.00 64.94 553 GLU A O 1
ATOM 4292 N N . SER A 1 554 ? -86.012 -2.622 170.294 1.00 70.75 554 SER A N 1
ATOM 4293 C CA . SER A 1 554 ? -86.405 -2.229 168.929 1.00 70.75 554 SER A CA 1
ATOM 4294 C C . SER A 1 554 ? -85.249 -1.568 168.167 1.00 70.75 554 SER A C 1
ATOM 4296 O O . SER A 1 554 ? -84.917 -1.975 167.055 1.00 70.75 554 SER A O 1
ATOM 4298 N N . VAL A 1 555 ? -84.571 -0.590 168.782 1.00 66.81 555 VAL A N 1
ATOM 4299 C CA . VAL A 1 555 ? -83.506 0.196 168.123 1.00 66.81 555 VAL A CA 1
ATOM 4300 C C . VAL A 1 555 ? -82.283 -0.662 167.763 1.00 66.81 555 VAL A C 1
ATOM 4302 O O . VAL A 1 555 ? -81.623 -0.422 166.749 1.00 66.81 555 VAL A O 1
ATOM 4305 N N . LYS A 1 556 ? -81.980 -1.709 168.544 1.00 67.25 556 LYS A N 1
ATOM 4306 C CA . LYS A 1 556 ? -80.920 -2.677 168.195 1.00 67.25 556 LYS A CA 1
ATOM 4307 C C . LYS A 1 556 ? -81.242 -3.448 166.914 1.00 67.25 556 LYS A C 1
ATOM 4309 O O . LYS A 1 556 ? -80.327 -3.796 166.169 1.00 67.25 556 LYS A O 1
ATOM 4314 N N . GLN A 1 557 ? -82.521 -3.731 166.678 1.00 67.50 557 GLN A N 1
ATOM 4315 C CA . GLN A 1 557 ? -82.978 -4.552 165.563 1.00 67.50 557 GLN A CA 1
ATOM 4316 C C . GLN A 1 557 ? -82.934 -3.769 164.239 1.00 67.50 557 GLN A C 1
ATOM 4318 O O . GLN A 1 557 ? -82.469 -4.307 163.232 1.00 67.50 557 GLN A O 1
ATOM 4323 N N . ASP A 1 558 ? -83.261 -2.474 164.271 1.00 66.50 558 ASP A N 1
ATOM 4324 C CA . ASP A 1 558 ? -83.130 -1.564 163.122 1.00 66.50 558 ASP A CA 1
ATOM 4325 C C . ASP A 1 558 ? -81.661 -1.352 162.705 1.00 66.50 558 ASP A C 1
ATOM 4327 O O . ASP A 1 558 ? -81.320 -1.412 161.519 1.00 66.50 558 ASP A O 1
ATOM 4331 N N . CYS A 1 559 ? -80.748 -1.199 163.673 1.00 61.84 559 CYS A N 1
ATOM 4332 C CA . CYS A 1 559 ? -79.309 -1.081 163.403 1.00 61.84 559 CYS A CA 1
ATOM 4333 C C . CYS A 1 559 ? -78.705 -2.326 162.724 1.00 61.84 559 CYS A C 1
ATOM 4335 O O . CYS A 1 559 ? -77.725 -2.205 161.988 1.00 61.84 559 CYS A O 1
ATOM 4337 N N . ALA A 1 560 ? -79.271 -3.519 162.940 1.00 64.06 560 ALA A N 1
ATOM 4338 C CA . ALA A 1 560 ? -78.799 -4.749 162.303 1.00 64.06 560 ALA A CA 1
ATOM 4339 C C . ALA A 1 560 ? -79.200 -4.843 160.818 1.00 64.06 560 ALA A C 1
ATOM 4341 O O . ALA A 1 560 ? -78.425 -5.353 160.007 1.00 64.06 560 ALA A O 1
ATOM 4342 N N . ALA A 1 561 ? -80.376 -4.324 160.444 1.00 65.94 561 ALA A N 1
ATOM 4343 C CA . ALA A 1 561 ? -80.852 -4.334 159.059 1.00 65.94 561 ALA A CA 1
ATOM 4344 C C . ALA A 1 561 ? -79.979 -3.460 158.138 1.00 65.94 561 ALA A C 1
ATOM 4346 O O . ALA A 1 561 ? -79.617 -3.871 157.033 1.00 65.94 561 ALA A O 1
ATOM 4347 N N . LEU A 1 562 ? -79.566 -2.287 158.626 1.00 69.56 562 LEU A N 1
ATOM 4348 C CA . LEU A 1 562 ? -78.849 -1.274 157.843 1.00 69.56 562 LEU A CA 1
ATOM 4349 C C . LEU A 1 562 ? -77.429 -1.721 157.420 1.00 69.56 562 LEU A C 1
ATOM 4351 O O . LEU A 1 562 ? -76.928 -1.328 156.366 1.00 69.56 562 LEU A O 1
ATOM 4355 N N . VAL A 1 563 ? -76.796 -2.612 158.195 1.00 70.62 563 VAL A N 1
ATOM 4356 C CA . VAL A 1 563 ? -75.482 -3.202 157.865 1.00 70.62 563 VAL A CA 1
ATOM 4357 C C . VAL A 1 563 ? -75.568 -4.181 156.684 1.00 70.62 563 VAL A C 1
ATOM 4359 O O . VAL A 1 563 ? -74.644 -4.244 155.869 1.00 70.62 563 VAL A O 1
ATOM 4362 N N . VAL A 1 564 ? -76.675 -4.921 156.557 1.00 75.44 564 VAL A N 1
ATOM 4363 C CA . VAL A 1 564 ? -76.873 -5.909 155.480 1.00 75.44 564 VAL A CA 1
ATOM 4364 C C . VAL A 1 564 ? -77.060 -5.221 154.126 1.00 75.44 564 VAL A C 1
ATOM 4366 O O . VAL A 1 564 ? -76.476 -5.655 153.129 1.00 75.44 564 VAL A O 1
ATOM 4369 N N . GLU A 1 565 ? -77.794 -4.106 154.079 1.00 72.38 565 GLU A N 1
ATOM 4370 C CA . GLU A 1 565 ? -77.979 -3.347 152.835 1.00 72.38 565 GLU A CA 1
ATOM 4371 C C . GLU A 1 565 ? -76.653 -2.779 152.306 1.00 72.38 565 GLU A C 1
ATOM 4373 O O . GLU A 1 565 ? -76.342 -2.962 151.124 1.00 72.38 565 GLU A O 1
ATOM 4378 N N . MET A 1 566 ? -75.815 -2.196 153.176 1.00 67.94 566 MET A N 1
ATOM 4379 C CA . MET A 1 566 ? -74.495 -1.678 152.784 1.00 67.94 566 MET A CA 1
ATOM 4380 C C . MET A 1 566 ? -73.566 -2.752 152.195 1.00 67.94 566 MET A C 1
ATOM 4382 O O . MET A 1 566 ? -72.836 -2.480 151.235 1.00 67.94 566 MET A O 1
ATOM 4386 N N . GLN A 1 567 ? -73.603 -3.982 152.719 1.00 69.31 567 GLN A N 1
ATOM 4387 C CA . GLN A 1 567 ? -72.807 -5.087 152.173 1.00 69.31 567 GLN A CA 1
ATOM 4388 C C . GLN A 1 567 ? -73.290 -5.504 150.774 1.00 69.31 567 GLN A C 1
ATOM 4390 O O . GLN A 1 567 ? -72.466 -5.787 149.903 1.00 69.31 567 GLN A O 1
ATOM 4395 N N . SER A 1 568 ? -74.604 -5.475 150.519 1.00 71.69 568 SER A N 1
ATOM 4396 C CA . SER A 1 568 ? -75.156 -5.838 149.205 1.00 71.69 568 SER A CA 1
ATOM 4397 C C . SER A 1 568 ? -74.846 -4.806 148.108 1.00 71.69 568 SER A C 1
ATOM 4399 O O . SER A 1 568 ? -74.487 -5.187 146.992 1.00 71.69 568 SER A O 1
ATOM 4401 N N . LEU A 1 569 ? -74.887 -3.508 148.432 1.00 69.62 569 LEU A N 1
ATOM 4402 C CA . LEU A 1 569 ? -74.553 -2.425 147.497 1.00 69.62 569 LEU A CA 1
ATOM 4403 C C . LEU A 1 569 ? -73.072 -2.427 147.090 1.00 69.62 569 LEU A C 1
ATOM 4405 O O . LEU A 1 569 ? -72.756 -2.179 145.926 1.00 69.62 569 LEU A O 1
ATOM 4409 N N . THR A 1 570 ? -72.170 -2.759 148.018 1.00 68.88 570 THR A N 1
ATOM 4410 C CA . THR A 1 570 ? -70.724 -2.816 147.739 1.00 68.88 570 THR A CA 1
ATOM 4411 C C . THR A 1 570 ? -70.405 -3.921 146.720 1.00 68.88 570 THR A C 1
ATOM 4413 O O . THR A 1 570 ? -69.781 -3.656 145.695 1.00 68.88 570 THR A O 1
ATOM 4416 N N . ALA A 1 571 ? -70.940 -5.133 146.918 1.00 69.31 571 ALA A N 1
ATOM 4417 C CA . ALA A 1 571 ? -70.738 -6.257 145.996 1.00 69.31 571 ALA A CA 1
ATOM 4418 C C . ALA A 1 571 ? -71.329 -6.019 144.588 1.00 69.31 571 ALA A C 1
ATOM 4420 O O . ALA A 1 571 ? -70.804 -6.527 143.594 1.00 69.31 571 ALA A O 1
ATOM 4421 N N . ALA A 1 572 ? -72.410 -5.238 144.483 1.00 71.94 572 ALA A N 1
ATOM 4422 C CA . ALA A 1 572 ? -72.993 -4.860 143.197 1.00 71.94 572 ALA A CA 1
ATOM 4423 C C . ALA A 1 572 ? -72.092 -3.894 142.400 1.00 71.94 572 ALA A C 1
ATOM 4425 O O . ALA A 1 572 ? -72.024 -3.992 141.172 1.00 71.94 572 ALA A O 1
ATOM 4426 N N . HIS A 1 573 ? -71.377 -2.994 143.084 1.00 74.44 573 HIS A N 1
ATOM 4427 C CA . HIS A 1 573 ? -70.478 -2.027 142.452 1.00 74.44 573 HIS A CA 1
ATOM 4428 C C . HIS A 1 573 ? -69.239 -2.702 141.838 1.00 74.44 573 HIS A C 1
ATOM 4430 O O . HIS A 1 573 ? -68.939 -2.485 140.661 1.00 74.44 573 HIS A O 1
ATOM 4436 N N . ASP A 1 574 ? -68.579 -3.588 142.591 1.00 70.62 574 ASP A N 1
ATOM 4437 C CA . ASP A 1 574 ? -67.367 -4.290 142.140 1.00 70.62 574 ASP A CA 1
ATOM 4438 C C . ASP A 1 574 ? -67.619 -5.160 140.896 1.00 70.62 574 ASP A C 1
ATOM 4440 O O . ASP A 1 574 ? -66.792 -5.225 139.980 1.00 70.62 574 ASP A O 1
ATOM 4444 N N . LYS A 1 575 ? -68.801 -5.788 140.816 1.00 77.19 575 LYS A N 1
ATOM 4445 C CA . LYS A 1 575 ? -69.202 -6.593 139.655 1.00 77.19 575 LYS A CA 1
ATOM 4446 C C . LYS A 1 575 ? -69.338 -5.748 138.381 1.00 77.19 575 LYS A C 1
ATOM 4448 O O . LYS A 1 575 ? -68.839 -6.148 137.328 1.00 77.19 575 LYS A O 1
ATOM 4453 N N . ALA A 1 576 ? -69.972 -4.578 138.471 1.00 73.56 576 ALA A N 1
ATOM 4454 C CA . ALA A 1 576 ? -70.164 -3.688 137.324 1.00 73.56 576 ALA A CA 1
ATOM 4455 C C . ALA A 1 576 ? -68.829 -3.149 136.772 1.00 73.56 576 ALA A C 1
ATOM 4457 O O . ALA A 1 576 ? -68.670 -3.006 135.557 1.00 73.56 576 ALA A O 1
ATOM 4458 N N . LEU A 1 577 ? -67.849 -2.903 137.649 1.00 76.88 577 LEU A N 1
ATOM 4459 C CA . LEU A 1 577 ? -66.503 -2.460 137.274 1.00 76.88 577 LEU A CA 1
ATOM 4460 C C . LEU A 1 577 ? -65.747 -3.521 136.453 1.00 76.88 577 LEU A C 1
ATOM 4462 O O . LEU A 1 577 ? -65.201 -3.203 135.394 1.00 76.88 577 LEU A O 1
ATOM 4466 N N . MET A 1 578 ? -65.786 -4.789 136.877 1.00 76.50 578 MET A N 1
ATOM 4467 C CA . MET A 1 578 ? -65.180 -5.918 136.148 1.00 76.50 578 MET A CA 1
ATOM 4468 C C . MET A 1 578 ? -65.815 -6.153 134.763 1.00 76.50 578 MET A C 1
ATOM 4470 O O . MET A 1 578 ? -65.114 -6.421 133.779 1.00 76.50 578 MET A O 1
ATOM 4474 N N . GLU A 1 579 ? -67.140 -6.026 134.653 1.00 75.50 579 GLU A N 1
ATOM 4475 C CA . GLU A 1 579 ? -67.859 -6.159 133.376 1.00 75.50 579 GLU A CA 1
ATOM 4476 C C . GLU A 1 579 ? -67.523 -5.003 132.409 1.00 75.50 579 GLU A C 1
ATOM 4478 O O . GLU A 1 579 ? -67.284 -5.235 131.220 1.00 75.50 579 GLU A O 1
ATOM 4483 N N . MET A 1 580 ? -67.384 -3.770 132.910 1.00 74.69 580 MET A N 1
ATOM 4484 C CA . MET A 1 580 ? -66.899 -2.627 132.120 1.00 74.69 580 MET A CA 1
ATOM 4485 C C . MET A 1 580 ? -65.445 -2.795 131.658 1.00 74.69 580 MET A C 1
ATOM 4487 O O . MET A 1 580 ? -65.130 -2.537 130.494 1.00 74.69 580 MET A O 1
ATOM 4491 N N . GLN A 1 581 ? -64.552 -3.252 132.539 1.00 76.75 581 GLN A N 1
ATOM 4492 C CA . GLN A 1 581 ? -63.129 -3.402 132.226 1.00 76.75 581 GLN A CA 1
ATOM 4493 C C . GLN A 1 581 ? -62.886 -4.501 131.177 1.00 76.75 581 GLN A C 1
ATOM 4495 O O . GLN A 1 581 ? -62.138 -4.289 130.221 1.00 76.75 581 GLN A O 1
ATOM 4500 N N . SER A 1 582 ? -63.585 -5.635 131.284 1.00 77.06 582 SER A N 1
ATOM 4501 C CA . SER A 1 582 ? -63.527 -6.716 130.285 1.00 77.06 582 SER A CA 1
ATOM 4502 C C . SER A 1 582 ? -64.183 -6.347 128.943 1.00 77.06 582 SER A C 1
ATOM 4504 O O . SER A 1 582 ? -63.690 -6.753 127.889 1.00 77.06 582 SER A O 1
ATOM 4506 N N . SER A 1 583 ? -65.242 -5.528 128.954 1.00 77.06 583 SER A N 1
ATOM 4507 C CA . SER A 1 583 ? -65.848 -4.936 127.749 1.00 77.06 583 SER A CA 1
ATOM 4508 C C . SER A 1 583 ? -64.892 -3.979 127.023 1.00 77.06 583 SER A C 1
ATOM 4510 O O . SER A 1 583 ? -64.772 -4.031 125.797 1.00 77.06 583 SER A O 1
ATOM 4512 N N . SER A 1 584 ? -64.171 -3.139 127.774 1.00 74.31 584 SER A N 1
ATOM 4513 C CA . SER A 1 584 ? -63.169 -2.219 127.223 1.00 74.31 584 SER A CA 1
ATOM 4514 C C . SER A 1 584 ? -61.997 -2.967 126.581 1.00 74.31 584 SER A C 1
ATOM 4516 O O . SER A 1 584 ? -61.619 -2.655 125.452 1.00 74.31 584 SER A O 1
ATOM 4518 N N . GLN A 1 585 ? -61.475 -4.006 127.248 1.00 80.00 585 GLN A N 1
ATOM 4519 C CA . GLN A 1 585 ? -60.326 -4.768 126.749 1.00 80.00 585 GLN A CA 1
ATOM 4520 C C . GLN A 1 585 ? -60.607 -5.427 125.389 1.00 80.00 585 GLN A C 1
ATOM 4522 O O . GLN A 1 585 ? -59.833 -5.239 124.455 1.00 80.00 585 GLN A O 1
ATOM 4527 N N . ARG A 1 586 ? -61.760 -6.097 125.227 1.00 79.88 586 ARG A N 1
ATOM 4528 C CA . ARG A 1 586 ? -62.127 -6.735 123.945 1.00 79.88 586 ARG A CA 1
ATOM 4529 C C . ARG A 1 586 ? -62.169 -5.745 122.779 1.00 79.88 586 ARG A C 1
ATOM 4531 O O . ARG A 1 586 ? -61.706 -6.067 121.694 1.00 79.88 586 ARG A O 1
ATOM 4538 N N . LYS A 1 587 ? -62.670 -4.524 123.004 1.00 80.31 587 LYS A N 1
ATOM 4539 C CA . LYS A 1 587 ? -62.719 -3.482 121.963 1.00 80.31 587 LYS A CA 1
ATOM 4540 C C . LYS A 1 587 ? -61.332 -2.997 121.540 1.00 80.31 587 LYS A C 1
ATOM 4542 O O . LYS A 1 587 ? -61.167 -2.601 120.389 1.00 80.31 587 LYS A O 1
ATOM 4547 N N . VAL A 1 588 ? -60.355 -3.011 122.449 1.00 79.69 588 VAL A N 1
ATOM 4548 C CA . VAL A 1 588 ? -58.953 -2.705 122.125 1.00 79.69 588 VAL A CA 1
ATOM 4549 C C . VAL A 1 588 ? -58.349 -3.837 121.296 1.00 79.69 588 VAL A C 1
ATOM 4551 O O . VAL A 1 588 ? -57.744 -3.564 120.260 1.00 79.69 588 VAL A O 1
ATOM 4554 N N . ASP A 1 589 ? -58.570 -5.090 121.698 1.00 83.25 589 ASP A N 1
ATOM 4555 C CA . ASP A 1 589 ? -58.043 -6.266 120.998 1.00 83.25 589 ASP A CA 1
ATOM 4556 C C . ASP A 1 589 ? -58.618 -6.378 119.564 1.00 83.25 589 ASP A C 1
ATOM 4558 O O . ASP A 1 589 ? -57.862 -6.555 118.605 1.00 83.25 589 ASP A O 1
ATOM 4562 N N . ASP A 1 590 ? -59.931 -6.165 119.390 1.00 83.06 590 ASP A N 1
ATOM 4563 C CA . ASP A 1 590 ? -60.606 -6.144 118.080 1.00 83.06 590 ASP A CA 1
ATOM 4564 C C . ASP A 1 590 ? -60.084 -5.017 117.167 1.00 83.06 590 ASP A C 1
ATOM 4566 O O . ASP A 1 590 ? -59.839 -5.230 115.975 1.00 83.06 590 ASP A O 1
ATOM 4570 N N . ALA A 1 591 ? -59.878 -3.810 117.710 1.00 77.00 591 ALA A N 1
ATOM 4571 C CA . ALA A 1 591 ? -59.340 -2.679 116.949 1.00 77.00 591 ALA A CA 1
ATOM 4572 C C . ALA A 1 591 ? -57.892 -2.931 116.492 1.00 77.00 591 ALA A C 1
ATOM 4574 O O . ALA A 1 591 ? -57.518 -2.583 115.369 1.00 77.00 591 ALA A O 1
ATOM 4575 N N . LEU A 1 592 ? -57.086 -3.579 117.337 1.00 83.00 592 LEU A N 1
ATOM 4576 C CA . LEU A 1 592 ? -55.694 -3.909 117.043 1.00 83.00 592 LEU A CA 1
ATOM 4577 C C . LEU A 1 592 ? -55.596 -5.019 115.979 1.00 83.00 592 LEU A C 1
ATOM 4579 O O . LEU A 1 592 ? -54.765 -4.931 115.071 1.00 83.00 592 LEU A O 1
ATOM 4583 N N . ALA A 1 593 ? -56.509 -5.997 116.002 1.00 81.94 593 ALA A N 1
ATOM 4584 C CA . ALA A 1 593 ? -56.656 -6.995 114.941 1.00 81.94 593 ALA A CA 1
ATOM 4585 C C . ALA A 1 593 ? -57.074 -6.366 113.593 1.00 81.94 593 ALA A C 1
ATOM 4587 O O . ALA A 1 593 ? -56.493 -6.685 112.552 1.00 81.94 593 ALA A O 1
ATOM 4588 N N . GLN A 1 594 ? -58.023 -5.421 113.596 1.00 81.94 594 GLN A N 1
ATOM 4589 C CA . GLN A 1 594 ? -58.418 -4.684 112.386 1.00 81.94 594 GLN A CA 1
ATOM 4590 C C . GLN A 1 594 ? -57.268 -3.839 111.816 1.00 81.94 594 GLN A C 1
ATOM 4592 O O . GLN A 1 594 ? -57.063 -3.821 110.601 1.00 81.94 594 GLN A O 1
ATOM 4597 N N . GLN A 1 595 ? -56.473 -3.190 112.673 1.00 82.69 595 GLN A N 1
ATOM 4598 C CA . GLN A 1 595 ? -55.296 -2.428 112.251 1.00 82.69 595 GLN A CA 1
ATOM 4599 C C . GLN A 1 595 ? -54.243 -3.325 111.577 1.00 82.69 595 GLN A C 1
ATOM 4601 O O . GLN A 1 595 ? -53.690 -2.952 110.539 1.00 82.69 595 GLN A O 1
ATOM 4606 N N . GLN A 1 596 ? -53.997 -4.525 112.114 1.00 85.75 596 GLN A N 1
ATOM 4607 C CA . GLN A 1 596 ? -53.087 -5.503 111.506 1.00 85.75 596 GLN A CA 1
ATOM 4608 C C . GLN A 1 596 ? -53.611 -6.017 110.154 1.00 85.75 596 GLN A C 1
ATOM 4610 O O . GLN A 1 596 ? -52.849 -6.077 109.187 1.00 85.75 596 GLN A O 1
ATOM 4615 N N . ALA A 1 597 ? -54.909 -6.317 110.042 1.00 83.50 597 ALA A N 1
ATOM 4616 C CA . ALA A 1 597 ? -55.523 -6.744 108.782 1.00 83.50 597 ALA A CA 1
ATOM 4617 C C . ALA A 1 597 ? -55.436 -5.660 107.687 1.00 83.50 597 ALA A C 1
ATOM 4619 O O . ALA A 1 597 ? -55.085 -5.956 106.540 1.00 83.50 597 ALA A O 1
ATOM 4620 N N . LEU A 1 598 ? -55.681 -4.393 108.042 1.00 84.88 598 LEU A N 1
ATOM 4621 C CA . LEU A 1 598 ? -55.525 -3.252 107.133 1.00 84.88 598 LEU A CA 1
ATOM 4622 C C . LEU A 1 598 ? -54.069 -3.061 106.687 1.00 84.88 598 LEU A C 1
ATOM 4624 O O . LEU A 1 598 ? -53.827 -2.795 105.508 1.00 84.88 598 LEU A O 1
ATOM 4628 N N . ALA A 1 599 ? -53.094 -3.248 107.582 1.00 84.00 599 ALA A N 1
ATOM 4629 C CA . ALA A 1 599 ? -51.676 -3.182 107.230 1.00 84.00 599 ALA A CA 1
ATOM 4630 C C . ALA A 1 599 ? -51.284 -4.274 106.216 1.00 84.00 599 ALA A C 1
ATOM 4632 O O . ALA A 1 599 ? -50.632 -3.975 105.215 1.00 84.00 599 ALA A O 1
ATOM 4633 N N . VAL A 1 600 ? -51.740 -5.518 106.413 1.00 87.44 600 VAL A N 1
ATOM 4634 C CA . VAL A 1 600 ? -51.493 -6.629 105.473 1.00 87.44 600 VAL A CA 1
ATOM 4635 C C . VAL A 1 600 ? -52.135 -6.365 104.106 1.00 87.44 600 VAL A C 1
ATOM 4637 O O . VAL A 1 600 ? -51.464 -6.525 103.086 1.00 87.44 600 VAL A O 1
ATOM 4640 N N . SER A 1 601 ? -53.388 -5.899 104.074 1.00 84.12 601 SER A N 1
ATOM 4641 C CA . SER A 1 601 ? -54.086 -5.526 102.833 1.00 84.12 601 SER A CA 1
ATOM 4642 C C . SER A 1 601 ? -53.359 -4.400 102.081 1.00 84.12 601 SER A C 1
ATOM 4644 O O . SER A 1 601 ? -53.105 -4.500 100.879 1.00 84.12 601 SER A O 1
ATOM 4646 N N . THR A 1 602 ? -52.905 -3.371 102.804 1.00 85.94 602 THR A N 1
ATOM 4647 C CA . THR A 1 602 ? -52.126 -2.259 102.234 1.00 85.94 602 THR A CA 1
ATOM 4648 C C . THR A 1 602 ? -50.793 -2.748 101.657 1.00 85.94 602 THR A C 1
ATOM 4650 O O . THR A 1 602 ? -50.423 -2.360 100.551 1.00 85.94 602 THR A O 1
ATOM 4653 N N . MET A 1 603 ? -50.093 -3.661 102.342 1.00 88.19 603 MET A N 1
ATOM 4654 C CA . MET A 1 603 ? -48.864 -4.271 101.819 1.00 88.19 603 MET A CA 1
ATOM 4655 C C . MET A 1 603 ? -49.102 -5.164 100.591 1.00 88.19 603 MET A C 1
ATOM 4657 O O . MET A 1 603 ? -48.229 -5.238 99.728 1.00 88.19 603 MET A O 1
ATOM 4661 N N . GLN A 1 604 ? -50.242 -5.856 100.493 1.00 86.88 604 GLN A N 1
ATOM 4662 C CA . GLN A 1 604 ? -50.590 -6.648 99.307 1.00 86.88 604 GLN A CA 1
ATOM 4663 C C . GLN A 1 604 ? -50.894 -5.753 98.100 1.00 86.88 604 GLN A C 1
ATOM 4665 O O . GLN A 1 604 ? -50.374 -6.009 97.013 1.00 86.88 604 GLN A O 1
ATOM 4670 N N . LEU A 1 605 ? -51.657 -4.673 98.298 1.00 86.62 605 LEU A N 1
ATOM 4671 C CA . LEU A 1 605 ? -51.898 -3.664 97.264 1.00 86.62 605 LEU A CA 1
ATOM 4672 C C . LEU A 1 605 ? -50.592 -3.003 96.808 1.00 86.62 605 LEU A C 1
ATOM 4674 O O . LEU A 1 605 ? -50.359 -2.906 95.606 1.00 86.62 605 LEU A O 1
ATOM 4678 N N . GLN A 1 606 ? -49.703 -2.643 97.739 1.00 88.38 606 GLN A N 1
ATOM 4679 C CA . GLN A 1 606 ? -48.396 -2.073 97.409 1.00 88.38 606 GLN A CA 1
ATOM 4680 C C . GLN A 1 606 ? -47.566 -3.024 96.531 1.00 88.38 606 GLN A C 1
ATOM 4682 O O . GLN A 1 606 ? -47.119 -2.622 95.462 1.00 88.38 606 GLN A O 1
ATOM 4687 N N . ARG A 1 607 ? -47.457 -4.314 96.893 1.00 90.62 607 ARG A N 1
ATOM 4688 C CA . ARG A 1 607 ? -46.772 -5.320 96.051 1.00 90.62 607 ARG A CA 1
ATOM 4689 C C . ARG A 1 607 ? -47.412 -5.481 94.670 1.00 90.62 607 ARG A C 1
ATOM 4691 O O . ARG A 1 607 ? -46.697 -5.716 93.702 1.00 90.62 607 ARG A O 1
ATOM 4698 N N . SER A 1 608 ? -48.738 -5.371 94.567 1.00 90.00 608 SER A N 1
ATOM 4699 C CA . SER A 1 608 ? -49.437 -5.430 93.279 1.00 90.00 608 SER A CA 1
ATOM 4700 C C . SER A 1 608 ? -49.130 -4.209 92.406 1.00 90.00 608 SER A C 1
ATOM 4702 O O . SER A 1 608 ? -48.881 -4.375 91.214 1.00 90.00 608 SER A O 1
ATOM 4704 N N . VAL A 1 609 ? -49.076 -3.009 92.993 1.00 90.62 609 VAL A N 1
ATOM 4705 C CA . VAL A 1 609 ? -48.690 -1.769 92.301 1.00 90.62 609 VAL A CA 1
ATOM 4706 C C . VAL A 1 609 ? -47.221 -1.806 91.880 1.00 90.62 609 VAL A C 1
ATOM 4708 O O . VAL A 1 609 ? -46.912 -1.459 90.743 1.00 90.62 609 VAL A O 1
ATOM 4711 N N . ASP A 1 610 ? -46.320 -2.273 92.743 1.00 90.88 610 ASP A N 1
ATOM 4712 C CA . ASP A 1 610 ? -44.893 -2.392 92.424 1.00 90.88 610 ASP A CA 1
ATOM 4713 C C . ASP A 1 610 ? -44.646 -3.444 91.327 1.00 90.88 610 ASP A C 1
ATOM 4715 O O . ASP A 1 610 ? -43.868 -3.207 90.405 1.00 90.88 610 ASP A O 1
ATOM 4719 N N . GLY A 1 611 ? -45.385 -4.561 91.344 1.00 91.69 611 GLY A N 1
ATOM 4720 C CA . GLY A 1 611 ? -45.382 -5.547 90.258 1.00 91.69 611 GLY A CA 1
ATOM 4721 C C . GLY A 1 611 ? -45.941 -5.004 88.936 1.00 91.69 611 GLY A C 1
ATOM 4722 O O . GLY A 1 611 ? -45.409 -5.316 87.871 1.00 91.69 611 GLY A O 1
ATOM 4723 N N . GLN A 1 612 ? -46.972 -4.152 88.979 1.00 88.94 612 GLN A N 1
ATOM 4724 C CA . GLN A 1 612 ? -47.479 -3.463 87.787 1.00 88.94 612 GLN A CA 1
ATOM 4725 C C . GLN A 1 612 ? -46.479 -2.438 87.242 1.00 88.94 612 GLN A C 1
ATOM 4727 O O . GLN A 1 612 ? -46.307 -2.373 86.029 1.00 88.94 612 GLN A O 1
ATOM 4732 N N . ARG A 1 613 ? -45.784 -1.686 88.106 1.00 92.88 613 ARG A N 1
ATOM 4733 C CA . ARG A 1 613 ? -44.714 -0.759 87.698 1.00 92.88 613 ARG A CA 1
ATOM 4734 C C . ARG A 1 613 ? -43.575 -1.499 87.007 1.00 92.88 613 ARG A C 1
ATOM 4736 O O . ARG A 1 613 ? -43.282 -1.183 85.863 1.00 92.88 613 ARG A O 1
ATOM 4743 N N . ALA A 1 614 ? -43.055 -2.561 87.623 1.00 91.25 614 ALA A N 1
ATOM 4744 C CA . ALA A 1 614 ? -42.014 -3.389 87.016 1.00 91.25 614 ALA A CA 1
ATOM 4745 C C . ALA A 1 614 ? -42.438 -3.975 85.653 1.00 91.25 614 ALA A C 1
ATOM 4747 O O . ALA A 1 614 ? -41.624 -4.053 84.736 1.00 91.25 614 ALA A O 1
ATOM 4748 N N . ARG A 1 615 ? -43.718 -4.350 85.482 1.00 94.00 615 ARG A N 1
ATOM 4749 C CA . ARG A 1 615 ? -44.230 -4.812 84.180 1.00 94.00 615 ARG A CA 1
ATOM 4750 C C . ARG A 1 615 ? -44.385 -3.679 83.159 1.00 94.00 615 ARG A C 1
ATOM 4752 O O . ARG A 1 615 ? -44.214 -3.939 81.973 1.00 94.00 615 ARG A O 1
ATOM 4759 N N . ILE A 1 616 ? -44.700 -2.455 83.585 1.00 92.38 616 ILE A N 1
ATOM 4760 C CA . ILE A 1 616 ? -44.723 -1.271 82.711 1.00 92.38 616 ILE A CA 1
ATOM 4761 C C . ILE A 1 616 ? -43.304 -0.936 82.249 1.00 92.38 616 ILE A C 1
ATOM 4763 O O . ILE A 1 616 ? -43.096 -0.820 81.047 1.00 92.38 616 ILE A O 1
ATOM 4767 N N . ASP A 1 617 ? -42.335 -0.875 83.165 1.00 93.25 617 ASP A N 1
ATOM 4768 C CA . ASP A 1 617 ? -40.928 -0.606 82.844 1.00 93.25 617 ASP A CA 1
ATOM 4769 C C . ASP A 1 617 ? -40.394 -1.641 81.833 1.00 93.25 617 ASP A C 1
ATOM 4771 O O . ASP A 1 617 ? -39.828 -1.278 80.803 1.00 93.25 617 ASP A O 1
ATOM 4775 N N . GLN A 1 618 ? -40.691 -2.929 82.056 1.00 94.31 618 GLN A N 1
ATOM 4776 C CA . GLN A 1 618 ? -40.344 -4.011 81.130 1.00 94.31 618 GLN A CA 1
ATOM 4777 C C . GLN A 1 618 ? -40.992 -3.845 79.742 1.00 94.31 618 GLN A C 1
ATOM 4779 O O . GLN A 1 618 ? -40.335 -4.066 78.731 1.00 94.31 618 GLN A O 1
ATOM 4784 N N . LEU A 1 619 ? -42.263 -3.434 79.670 1.00 92.12 619 LEU A N 1
ATOM 4785 C CA . LEU A 1 619 ? -42.947 -3.162 78.397 1.00 92.12 619 LEU A CA 1
ATOM 4786 C C . LEU A 1 619 ? -42.399 -1.910 77.687 1.00 92.12 619 LEU A C 1
ATOM 4788 O O . LEU A 1 619 ? -42.447 -1.833 76.458 1.00 92.12 619 LEU A O 1
ATOM 4792 N N . GLU A 1 620 ? -41.881 -0.926 78.426 1.00 92.88 620 GLU A N 1
ATOM 4793 C CA . GLU A 1 620 ? -41.177 0.217 77.840 1.00 92.88 620 GLU A CA 1
ATOM 4794 C C . GLU A 1 620 ? -39.808 -0.174 77.276 1.00 92.88 620 GLU A C 1
ATOM 4796 O O . GLU A 1 620 ? -39.441 0.331 76.213 1.00 92.88 620 GLU A O 1
ATOM 4801 N N . ASP A 1 621 ? -39.085 -1.089 77.926 1.00 94.25 621 ASP A N 1
ATOM 4802 C CA . ASP A 1 621 ? -37.843 -1.665 77.399 1.00 94.25 621 ASP A CA 1
ATOM 4803 C C . ASP A 1 621 ? -38.095 -2.536 76.161 1.00 94.25 621 ASP A C 1
ATOM 4805 O O . ASP A 1 621 ? -37.517 -2.252 75.113 1.00 94.25 621 ASP A O 1
ATOM 4809 N N . GLU A 1 622 ? -39.044 -3.482 76.214 1.00 94.00 622 GLU A N 1
ATOM 4810 C CA . GLU A 1 622 ? -39.477 -4.287 75.054 1.00 94.00 622 GLU A CA 1
ATOM 4811 C C . GLU A 1 622 ? -39.854 -3.372 73.860 1.00 94.00 622 GLU A C 1
ATOM 4813 O O . GLU A 1 622 ? -39.472 -3.612 72.713 1.00 94.00 622 GLU A O 1
ATOM 4818 N N . LYS A 1 623 ? -40.545 -2.249 74.116 1.00 93.88 623 LYS A N 1
ATOM 4819 C CA . LYS A 1 623 ? -40.865 -1.236 73.094 1.00 93.88 623 LYS A CA 1
ATOM 4820 C C . LYS A 1 623 ? -39.628 -0.496 72.568 1.00 93.88 623 LYS A C 1
ATOM 4822 O O . LYS A 1 623 ? -39.581 -0.191 71.375 1.00 93.88 623 LYS A O 1
ATOM 4827 N N . ARG A 1 624 ? -38.663 -0.143 73.427 1.00 95.69 624 ARG A N 1
ATOM 4828 C CA . ARG A 1 624 ? -37.408 0.518 73.019 1.00 95.69 624 ARG A CA 1
ATOM 4829 C C . ARG A 1 624 ? -36.583 -0.394 72.111 1.00 95.69 624 ARG A C 1
ATOM 4831 O O . ARG A 1 624 ? -36.101 0.078 71.083 1.00 95.69 624 ARG A O 1
ATOM 4838 N N . GLU A 1 625 ? -36.476 -1.675 72.451 1.00 95.12 625 GLU A N 1
ATOM 4839 C CA . GLU A 1 625 ? -35.768 -2.686 71.659 1.00 95.12 625 GLU A CA 1
ATOM 4840 C C . GLU A 1 625 ? -36.428 -2.892 70.287 1.00 95.12 625 GLU A C 1
ATOM 4842 O O . GLU A 1 625 ? -35.760 -2.750 69.263 1.00 95.12 625 GLU A O 1
ATOM 4847 N N . LEU A 1 626 ? -37.752 -3.087 70.239 1.00 93.44 626 LEU A N 1
ATOM 4848 C CA . LEU A 1 626 ? -38.495 -3.241 68.978 1.00 93.44 626 LEU A CA 1
ATOM 4849 C C . LEU A 1 626 ? -38.388 -2.013 68.054 1.00 93.44 626 LEU A C 1
ATOM 4851 O O . LEU A 1 626 ? -38.355 -2.158 66.831 1.00 93.44 626 LEU A O 1
ATOM 4855 N N . LEU A 1 627 ? -38.318 -0.798 68.611 1.00 92.81 627 LEU A N 1
ATOM 4856 C CA . LEU A 1 627 ? -38.087 0.417 67.821 1.00 92.81 627 LEU A CA 1
ATOM 4857 C C . LEU A 1 627 ? -36.656 0.481 67.265 1.00 92.81 627 LEU A C 1
ATOM 4859 O O . LEU A 1 627 ? -36.477 0.875 66.113 1.00 92.81 627 LEU A O 1
ATOM 4863 N N . GLN A 1 628 ? -35.646 0.062 68.036 1.00 93.75 628 GLN A N 1
ATOM 4864 C CA . GLN A 1 628 ? -34.267 -0.029 67.541 1.00 93.75 628 GLN A CA 1
ATOM 4865 C C . GLN A 1 628 ? -34.115 -1.094 66.448 1.00 93.75 628 GLN A C 1
ATOM 4867 O O . GLN A 1 628 ? -33.426 -0.848 65.458 1.00 93.75 628 GLN A O 1
ATOM 4872 N N . GLU A 1 629 ? -34.778 -2.244 66.588 1.00 94.44 629 GLU A N 1
ATOM 4873 C CA . GLU A 1 629 ? -34.780 -3.299 65.572 1.00 94.44 629 GLU A CA 1
ATOM 4874 C C . GLU A 1 629 ? -35.468 -2.832 64.278 1.00 94.44 629 GLU A C 1
ATOM 4876 O O . GLU A 1 629 ? -34.924 -3.015 63.188 1.00 94.44 629 GLU A O 1
ATOM 4881 N N . ALA A 1 630 ? -36.604 -2.131 64.380 1.00 89.62 630 ALA A N 1
ATOM 4882 C CA . ALA A 1 630 ? -37.280 -1.533 63.228 1.00 89.62 630 ALA A CA 1
ATOM 4883 C C . ALA A 1 630 ? -36.410 -0.481 62.506 1.00 89.62 630 ALA A C 1
ATOM 4885 O O . ALA A 1 630 ? -36.335 -0.483 61.274 1.00 89.62 630 ALA A O 1
ATOM 4886 N N . ASP A 1 631 ? -35.704 0.381 63.245 1.00 92.88 631 ASP A N 1
ATOM 4887 C CA . ASP A 1 631 ? -34.762 1.352 62.671 1.00 92.88 631 ASP A CA 1
ATOM 4888 C C . ASP A 1 631 ? -33.539 0.677 62.024 1.00 92.88 631 ASP A C 1
ATOM 4890 O O . ASP A 1 631 ? -33.046 1.139 60.990 1.00 92.88 631 ASP A O 1
ATOM 4894 N N . ALA A 1 632 ? -33.041 -0.420 62.603 1.00 91.62 632 ALA A N 1
ATOM 4895 C CA . ALA A 1 632 ? -31.951 -1.208 62.032 1.00 91.62 632 ALA A CA 1
ATOM 4896 C C . ALA A 1 632 ? -32.378 -1.903 60.727 1.00 91.62 632 ALA A C 1
ATOM 4898 O O . ALA A 1 632 ? -31.655 -1.837 59.728 1.00 91.62 632 ALA A O 1
ATOM 4899 N N . LEU A 1 633 ? -33.576 -2.495 60.702 1.00 93.00 633 LEU A N 1
ATOM 4900 C CA . LEU A 1 633 ? -34.167 -3.098 59.506 1.00 93.00 633 LEU A CA 1
ATOM 4901 C C . LEU A 1 633 ? -34.417 -2.057 58.408 1.00 93.00 633 LEU A C 1
ATOM 4903 O O . LEU A 1 633 ? -34.062 -2.309 57.258 1.00 93.00 633 LEU A O 1
ATOM 4907 N N . ASN A 1 634 ? -34.932 -0.869 58.740 1.00 93.50 634 ASN A N 1
ATOM 4908 C CA . ASN A 1 634 ? -35.104 0.220 57.770 1.00 93.50 634 ASN A CA 1
ATOM 4909 C C . ASN A 1 634 ? -33.768 0.651 57.143 1.00 93.50 634 ASN A C 1
ATOM 4911 O O . ASN A 1 634 ? -33.679 0.759 55.921 1.00 93.50 634 ASN A O 1
ATOM 4915 N N . LYS A 1 635 ? -32.705 0.818 57.943 1.00 94.69 635 LYS A N 1
ATOM 4916 C CA . LYS A 1 635 ? -31.355 1.133 57.430 1.00 94.69 635 LYS A CA 1
ATOM 4917 C C . LYS A 1 635 ? -30.785 0.009 56.557 1.00 94.69 635 LYS A C 1
ATOM 4919 O O . LYS A 1 635 ? -30.141 0.279 55.542 1.00 94.69 635 LYS A O 1
ATOM 4924 N N . SER A 1 636 ? -31.038 -1.252 56.911 1.00 94.75 636 SER A N 1
ATOM 4925 C CA . SER A 1 636 ? -30.651 -2.410 56.091 1.00 94.75 636 SER A CA 1
ATOM 4926 C C . SER A 1 636 ? -31.401 -2.437 54.751 1.00 94.75 636 SER A C 1
ATOM 4928 O O . SER A 1 636 ? -30.801 -2.671 53.701 1.00 94.75 636 SER A O 1
ATOM 4930 N N . LEU A 1 637 ? -32.695 -2.111 54.758 1.00 94.06 637 LEU A N 1
ATOM 4931 C CA . LEU A 1 637 ? -33.514 -2.016 53.552 1.00 94.06 637 LEU A CA 1
ATOM 4932 C C . LEU A 1 637 ? -33.056 -0.862 52.644 1.00 94.06 637 LEU A C 1
ATOM 4934 O O . LEU A 1 637 ? -32.912 -1.039 51.436 1.00 94.06 637 LEU A O 1
ATOM 4938 N N . GLU A 1 638 ? -32.787 0.310 53.220 1.00 94.00 638 GLU A N 1
ATOM 4939 C CA . GLU A 1 638 ? -32.341 1.502 52.495 1.00 94.00 638 GLU A CA 1
ATOM 4940 C C . GLU A 1 638 ? -30.960 1.299 51.853 1.00 94.00 638 GLU A C 1
ATOM 4942 O O . GLU A 1 638 ? -30.781 1.581 50.667 1.00 94.00 638 GLU A O 1
ATOM 4947 N N . THR A 1 639 ? -30.009 0.708 52.583 1.00 94.69 639 THR A N 1
ATOM 4948 C CA . THR A 1 639 ? -28.702 0.323 52.020 1.00 94.69 639 THR A CA 1
ATOM 4949 C C . THR A 1 639 ? -28.834 -0.746 50.930 1.00 94.69 639 THR A C 1
ATOM 4951 O O . THR A 1 639 ? -28.169 -0.642 49.899 1.00 94.69 639 THR A O 1
ATOM 4954 N N . SER A 1 640 ? -29.748 -1.713 51.072 1.00 91.75 640 SER A N 1
ATOM 4955 C CA . SER A 1 640 ? -30.056 -2.686 50.012 1.00 91.75 640 SER A CA 1
ATOM 4956 C C . SER A 1 640 ? -30.592 -2.014 48.737 1.00 91.75 640 SER A C 1
ATOM 4958 O O . SER A 1 640 ? -30.139 -2.334 47.636 1.00 91.75 640 SER A O 1
ATOM 4960 N N . TYR A 1 641 ? -31.488 -1.026 48.859 1.00 94.69 641 TYR A N 1
ATOM 4961 C CA . TYR A 1 641 ? -31.967 -0.243 47.712 1.00 94.69 641 TYR A CA 1
ATOM 4962 C C . TYR A 1 641 ? -30.862 0.595 47.057 1.00 94.69 641 TYR A C 1
ATOM 4964 O O . TYR A 1 641 ? -30.799 0.656 45.829 1.00 94.69 641 TYR A O 1
ATOM 4972 N N . GLN A 1 642 ? -29.967 1.202 47.842 1.00 94.12 642 GLN A N 1
ATOM 4973 C CA . GLN A 1 642 ? -28.819 1.945 47.311 1.00 94.12 642 GLN A CA 1
ATOM 4974 C C . GLN A 1 642 ? -27.870 1.027 46.523 1.00 94.12 642 GLN A C 1
ATOM 4976 O O . GLN A 1 642 ? -27.519 1.346 45.387 1.00 94.12 642 GLN A O 1
ATOM 4981 N N . VAL A 1 643 ? -27.531 -0.150 47.066 1.00 94.75 643 VAL A N 1
ATOM 4982 C CA . VAL A 1 643 ? -26.706 -1.161 46.377 1.00 94.75 643 VAL A CA 1
ATOM 4983 C C . VAL A 1 643 ? -27.391 -1.670 45.106 1.00 94.75 643 VAL A C 1
ATOM 4985 O O . VAL A 1 643 ? -26.748 -1.772 44.063 1.00 94.75 643 VAL A O 1
ATOM 4988 N N . LYS A 1 644 ? -28.705 -1.930 45.146 1.00 94.06 644 LYS A N 1
ATOM 4989 C CA . LYS A 1 644 ? -29.482 -2.316 43.958 1.00 94.06 644 LYS A CA 1
ATOM 4990 C C . LYS A 1 644 ? -29.421 -1.246 42.863 1.00 94.06 644 LYS A C 1
ATOM 4992 O O . LYS A 1 644 ? -29.256 -1.591 41.696 1.00 94.06 644 LYS A O 1
ATOM 4997 N N . ASN A 1 645 ? -29.545 0.032 43.223 1.00 94.25 645 ASN A N 1
ATOM 4998 C CA . ASN A 1 645 ? -29.473 1.134 42.263 1.00 94.25 645 ASN A CA 1
ATOM 4999 C C . ASN A 1 645 ? -28.065 1.276 41.661 1.00 94.25 645 ASN A C 1
ATOM 5001 O O . ASN A 1 645 ? -27.952 1.475 40.455 1.00 94.25 645 ASN A O 1
ATOM 5005 N N . ALA A 1 646 ? -27.005 1.102 42.458 1.00 91.88 646 ALA A N 1
ATOM 5006 C CA . ALA A 1 646 ? -25.629 1.085 41.955 1.00 91.88 646 ALA A CA 1
ATOM 5007 C C . ALA A 1 646 ? -25.404 -0.064 40.952 1.00 91.88 646 ALA A C 1
ATOM 5009 O O . ALA A 1 646 ? -24.995 0.179 39.820 1.00 91.88 646 ALA A O 1
ATOM 5010 N N . LEU A 1 647 ? -25.794 -1.294 41.310 1.00 93.75 647 LEU A N 1
ATOM 5011 C CA . LEU A 1 647 ? -25.699 -2.460 40.420 1.00 93.75 647 LEU A CA 1
ATOM 5012 C C . LEU A 1 647 ? -26.540 -2.312 39.140 1.00 93.75 647 LEU A C 1
ATOM 5014 O O . LEU A 1 647 ? -26.151 -2.809 38.084 1.00 93.75 647 LEU A O 1
ATOM 5018 N N . GLN A 1 648 ? -27.682 -1.621 39.206 1.00 93.25 648 GLN A N 1
ATOM 5019 C CA . GLN A 1 648 ? -28.484 -1.286 38.028 1.00 93.25 648 GLN A CA 1
ATOM 5020 C C . GLN A 1 648 ? -27.731 -0.322 37.096 1.00 93.25 648 GLN A C 1
ATOM 5022 O O . GLN A 1 648 ? -27.705 -0.553 35.887 1.00 93.25 648 GLN A O 1
ATOM 5027 N N . MET A 1 649 ? -27.085 0.715 37.641 1.00 95.12 649 MET A N 1
ATOM 5028 C CA . MET A 1 649 ? -26.262 1.644 36.857 1.00 95.12 649 MET A CA 1
ATOM 5029 C C . MET A 1 649 ? -25.057 0.937 36.222 1.00 95.12 649 MET A C 1
ATOM 5031 O O . MET A 1 649 ? -24.805 1.138 35.035 1.00 95.12 649 MET A O 1
ATOM 5035 N N . ASP A 1 650 ? -24.374 0.055 36.955 1.00 93.75 650 ASP A N 1
ATOM 5036 C CA . ASP A 1 650 ? -23.260 -0.746 36.426 1.00 93.75 650 ASP A CA 1
ATOM 5037 C C . ASP A 1 650 ? -23.719 -1.722 35.329 1.00 93.75 650 ASP A C 1
ATOM 5039 O O . ASP A 1 650 ? -23.047 -1.889 34.305 1.00 93.75 650 ASP A O 1
ATOM 5043 N N . MET A 1 651 ? -24.895 -2.341 35.484 1.00 94.38 651 MET A N 1
ATOM 5044 C CA . MET A 1 651 ? -25.497 -3.183 34.446 1.00 94.38 651 MET A CA 1
ATOM 5045 C C . MET A 1 651 ? -25.826 -2.376 33.179 1.00 94.38 651 MET A C 1
ATOM 5047 O O . MET A 1 651 ? -25.598 -2.850 32.067 1.00 94.38 651 MET A O 1
ATOM 5051 N N . ASP A 1 652 ? -26.369 -1.168 33.308 1.00 94.25 652 ASP A N 1
ATOM 5052 C CA . ASP A 1 652 ? -26.731 -0.364 32.138 1.00 94.25 652 ASP A CA 1
ATOM 5053 C C . ASP A 1 652 ? -25.490 0.264 31.470 1.00 94.25 652 ASP A C 1
ATOM 5055 O O . ASP A 1 652 ? -25.412 0.314 30.239 1.00 94.25 652 ASP A O 1
ATOM 5059 N N . ALA A 1 653 ? -24.453 0.602 32.246 1.00 93.31 653 ALA A N 1
ATOM 5060 C CA . ALA A 1 653 ? -23.139 0.990 31.731 1.00 93.31 653 ALA A CA 1
ATOM 5061 C C . ALA A 1 653 ? -22.436 -0.162 30.988 1.00 93.31 653 ALA A C 1
ATOM 5063 O O . ALA A 1 653 ? -21.885 0.043 29.903 1.00 93.31 653 ALA A O 1
ATOM 5064 N N . THR A 1 654 ? -22.481 -1.388 31.521 1.00 93.12 654 THR A N 1
ATOM 5065 C CA . THR A 1 654 ? -21.905 -2.568 30.851 1.00 93.12 654 THR A CA 1
ATOM 5066 C C . THR A 1 654 ? -22.672 -2.946 29.585 1.00 93.12 654 THR A C 1
ATOM 5068 O O . THR A 1 654 ? -22.030 -3.208 28.570 1.00 93.12 654 THR A O 1
ATOM 5071 N N . LYS A 1 655 ? -24.014 -2.874 29.567 1.00 94.50 655 LYS A N 1
ATOM 5072 C CA . LYS A 1 655 ? -24.808 -3.011 28.326 1.00 94.50 655 LYS A CA 1
ATOM 5073 C C . LYS A 1 655 ? -24.394 -1.994 27.268 1.00 94.50 655 LYS A C 1
ATOM 5075 O O . LYS A 1 655 ? -24.182 -2.371 26.119 1.00 94.50 655 LYS A O 1
ATOM 5080 N N . HIS A 1 656 ? -24.257 -0.720 27.641 1.00 95.56 656 HIS A N 1
ATOM 5081 C CA . HIS A 1 656 ? -23.828 0.316 26.704 1.00 95.56 656 HIS A CA 1
ATOM 5082 C C . HIS A 1 656 ? -22.426 0.019 26.149 1.00 95.56 656 HIS A C 1
ATOM 5084 O O . HIS A 1 656 ? -22.207 0.101 24.944 1.00 95.56 656 HIS A O 1
ATOM 5090 N N . ARG A 1 657 ? -21.503 -0.434 27.006 1.00 95.94 657 ARG A N 1
ATOM 5091 C CA . ARG A 1 657 ? -20.146 -0.820 26.601 1.00 95.94 657 ARG A CA 1
ATOM 5092 C C . ARG A 1 657 ? -20.114 -2.044 25.680 1.00 95.94 657 ARG A C 1
ATOM 5094 O O . ARG A 1 657 ? -19.301 -2.066 24.766 1.00 95.94 657 ARG A O 1
ATOM 5101 N N . VAL A 1 658 ? -21.011 -3.017 25.864 1.00 94.50 658 VAL A N 1
ATOM 5102 C CA . VAL A 1 658 ? -21.189 -4.145 24.928 1.00 94.50 658 VAL A CA 1
ATOM 5103 C C . VAL A 1 658 ? -21.665 -3.653 23.560 1.00 94.50 658 VAL A C 1
ATOM 5105 O O . VAL A 1 658 ? -21.118 -4.088 22.554 1.00 94.50 658 VAL A O 1
ATOM 5108 N N . VAL A 1 659 ? -22.619 -2.714 23.504 1.00 96.25 659 VAL A N 1
ATOM 5109 C CA . VAL A 1 659 ? -23.075 -2.127 22.229 1.00 96.25 659 VAL A CA 1
ATOM 5110 C C . VAL A 1 659 ? -21.932 -1.402 21.511 1.00 96.25 659 VAL A C 1
ATOM 5112 O O . VAL A 1 659 ? -21.750 -1.623 20.318 1.00 96.25 659 VAL A O 1
ATOM 5115 N N . VAL A 1 660 ? -21.131 -0.605 22.229 1.00 96.19 660 VAL A N 1
ATOM 5116 C CA . VAL A 1 660 ? -19.965 0.101 21.660 1.00 96.19 660 VAL A CA 1
ATOM 5117 C C . VAL A 1 660 ? -18.909 -0.879 21.138 1.00 96.19 660 VAL A C 1
ATOM 5119 O O . VAL A 1 660 ? -18.506 -0.775 19.982 1.00 96.19 660 VAL A O 1
ATOM 5122 N N . LEU A 1 661 ? -18.526 -1.882 21.937 1.00 94.69 661 LEU A N 1
ATOM 5123 C CA . LEU A 1 661 ? -17.587 -2.929 21.513 1.00 94.69 661 LEU A CA 1
ATOM 5124 C C . LEU A 1 661 ? -18.107 -3.719 20.302 1.00 94.69 661 LEU A C 1
ATOM 5126 O O . LEU A 1 661 ? -17.320 -4.184 19.482 1.00 94.69 661 LEU A O 1
ATOM 5130 N N . GLN A 1 662 ? -19.426 -3.876 20.172 1.00 95.38 662 GLN A N 1
ATOM 5131 C CA . GLN A 1 662 ? -20.030 -4.570 19.041 1.00 95.38 662 GLN A CA 1
ATOM 5132 C C . GLN A 1 662 ? -20.078 -3.705 17.770 1.00 95.38 662 GLN A C 1
ATOM 5134 O O . GLN A 1 662 ? -19.914 -4.255 16.685 1.00 95.38 662 GLN A O 1
ATOM 5139 N N . SER A 1 663 ? -20.217 -2.375 17.873 1.00 95.25 663 SER A N 1
ATOM 5140 C CA . SER A 1 663 ? -19.958 -1.480 16.731 1.00 95.25 663 SER A CA 1
ATOM 5141 C C . SER A 1 663 ? -18.480 -1.470 16.337 1.00 95.25 663 SER A C 1
ATOM 5143 O O . SER A 1 663 ? -18.186 -1.693 15.170 1.00 95.25 663 SER A O 1
ATOM 5145 N N . GLU A 1 664 ? -17.554 -1.344 17.294 1.00 94.81 664 GLU A N 1
ATOM 5146 C CA . GLU A 1 664 ? -16.106 -1.376 17.023 1.00 94.81 664 GLU A CA 1
ATOM 5147 C C . GLU A 1 664 ? -15.678 -2.700 16.365 1.00 94.81 664 GLU A C 1
ATOM 5149 O O . GLU A 1 664 ? -14.844 -2.712 15.462 1.00 94.81 664 GLU A O 1
ATOM 5154 N N . HIS A 1 665 ? -16.275 -3.826 16.771 1.00 94.00 665 HIS A N 1
ATOM 5155 C CA . HIS A 1 665 ? -16.046 -5.121 16.131 1.00 94.00 665 HIS A CA 1
ATOM 5156 C C . HIS A 1 665 ? -16.546 -5.162 14.679 1.00 94.00 665 HIS A C 1
ATOM 5158 O O . HIS A 1 665 ? -15.842 -5.695 13.822 1.00 94.00 665 HIS A O 1
ATOM 5164 N N . ASN A 1 666 ? -17.719 -4.588 14.393 1.00 95.06 666 ASN A N 1
ATOM 5165 C CA . ASN A 1 666 ? -18.239 -4.497 13.027 1.00 95.06 666 ASN A CA 1
ATOM 5166 C C . ASN A 1 666 ? -17.359 -3.583 12.157 1.00 95.06 666 ASN A C 1
ATOM 5168 O O . ASN A 1 666 ? -17.003 -3.971 11.051 1.00 95.06 666 ASN A O 1
ATOM 5172 N N . ASP A 1 667 ? -16.932 -2.426 12.675 1.00 96.31 667 ASP A N 1
ATOM 5173 C CA . ASP A 1 667 ? -16.043 -1.497 11.964 1.00 96.31 667 ASP A CA 1
ATOM 5174 C C . ASP A 1 667 ? -14.684 -2.154 11.640 1.00 96.31 667 ASP A C 1
ATOM 5176 O O . ASP A 1 667 ? -14.141 -1.997 10.543 1.00 96.31 667 ASP A O 1
ATOM 5180 N N . LEU A 1 668 ? -14.140 -2.947 12.575 1.00 94.12 668 LEU A N 1
ATOM 5181 C CA . LEU A 1 668 ? -12.926 -3.743 12.363 1.00 94.12 668 LEU A CA 1
ATOM 5182 C C . LEU A 1 668 ? -13.130 -4.883 11.353 1.00 94.12 668 LEU A C 1
ATOM 5184 O O . LEU A 1 668 ? -12.213 -5.172 10.581 1.00 94.12 668 LEU A O 1
ATOM 5188 N N . GLN A 1 669 ? -14.304 -5.518 11.337 1.00 95.62 669 GLN A N 1
ATOM 5189 C CA . GLN A 1 669 ? -14.656 -6.547 10.356 1.00 95.62 669 GLN A CA 1
ATOM 5190 C C . GLN A 1 669 ? -14.766 -5.946 8.945 1.00 95.62 669 GLN A C 1
ATOM 5192 O O . GLN A 1 669 ? -14.150 -6.463 8.013 1.00 95.62 669 GLN A O 1
ATOM 5197 N N . ASP A 1 670 ? -15.445 -4.807 8.796 1.00 95.50 670 ASP A N 1
ATOM 5198 C CA . ASP A 1 670 ? -15.542 -4.081 7.526 1.00 95.50 670 ASP A CA 1
ATOM 5199 C C . ASP A 1 670 ? -14.157 -3.625 7.032 1.00 95.50 670 ASP A C 1
ATOM 5201 O O . ASP A 1 670 ? -13.850 -3.739 5.842 1.00 95.50 670 ASP A O 1
ATOM 5205 N N . ALA A 1 671 ? -13.282 -3.158 7.930 1.00 92.62 671 ALA A N 1
ATOM 5206 C CA . ALA A 1 671 ? -11.901 -2.805 7.595 1.00 92.62 671 ALA A CA 1
ATOM 5207 C C . ALA A 1 671 ? -11.061 -4.029 7.175 1.00 92.62 671 ALA A C 1
ATOM 5209 O O . ALA A 1 671 ? -10.278 -3.948 6.223 1.00 92.62 671 ALA A O 1
ATOM 5210 N N . HIS A 1 672 ? -11.236 -5.175 7.841 1.00 93.94 672 HIS A N 1
ATOM 5211 C CA . HIS A 1 672 ? -10.592 -6.437 7.471 1.00 93.94 672 HIS A CA 1
ATOM 5212 C C . HIS A 1 672 ? -11.033 -6.917 6.081 1.00 93.94 672 HIS A C 1
ATOM 5214 O O . HIS A 1 672 ? -10.202 -7.339 5.268 1.00 93.94 672 HIS A O 1
ATOM 5220 N N . ASP A 1 673 ? -12.324 -6.826 5.775 1.00 94.19 673 ASP A N 1
ATOM 5221 C CA . ASP A 1 673 ? -12.872 -7.296 4.504 1.00 94.19 673 ASP A CA 1
ATOM 5222 C C . ASP A 1 673 ? -12.495 -6.355 3.347 1.00 94.19 673 ASP A C 1
ATOM 5224 O O . ASP A 1 673 ? -12.134 -6.824 2.263 1.00 94.19 673 ASP A O 1
ATOM 5228 N N . GLN A 1 674 ? -12.413 -5.042 3.599 1.00 94.12 674 GLN A N 1
ATOM 5229 C CA . GLN A 1 674 ? -11.814 -4.069 2.674 1.00 94.12 674 GLN A CA 1
ATOM 5230 C C . GLN A 1 674 ? -10.326 -4.353 2.405 1.00 94.12 674 GLN A C 1
ATOM 5232 O O . GLN A 1 674 ? -9.904 -4.371 1.245 1.00 94.12 674 GLN A O 1
ATOM 5237 N N . LEU A 1 675 ? -9.526 -4.629 3.443 1.00 93.62 675 LEU A N 1
ATOM 5238 C CA . LEU A 1 675 ? -8.117 -5.017 3.286 1.00 93.62 675 LEU A CA 1
ATOM 5239 C C . LEU A 1 675 ? -7.970 -6.334 2.516 1.00 93.62 675 LEU A C 1
ATOM 5241 O O . LEU A 1 675 ? -7.084 -6.458 1.670 1.00 93.62 675 LEU A O 1
ATOM 5245 N N . THR A 1 676 ? -8.853 -7.301 2.757 1.00 93.94 676 THR A N 1
ATOM 5246 C CA . THR A 1 676 ? -8.868 -8.588 2.048 1.00 93.94 676 THR A CA 1
ATOM 5247 C C . THR A 1 676 ? -9.188 -8.402 0.564 1.00 93.94 676 THR A C 1
ATOM 5249 O O . THR A 1 676 ? -8.492 -8.961 -0.288 1.00 93.94 676 THR A O 1
ATOM 5252 N N . ALA A 1 677 ? -10.167 -7.555 0.233 1.00 93.00 677 ALA A N 1
ATOM 5253 C CA . ALA A 1 677 ? -10.477 -7.184 -1.146 1.00 93.00 677 ALA A CA 1
ATOM 5254 C C . ALA A 1 677 ? -9.298 -6.463 -1.829 1.00 93.00 677 ALA A C 1
ATOM 5256 O O . ALA A 1 677 ? -8.906 -6.842 -2.933 1.00 93.00 677 ALA A O 1
ATOM 5257 N N . ALA A 1 678 ? -8.671 -5.493 -1.155 1.00 92.12 678 ALA A N 1
ATOM 5258 C CA . ALA A 1 678 ? -7.509 -4.767 -1.673 1.00 92.12 678 ALA A CA 1
ATOM 5259 C C . ALA A 1 678 ? -6.265 -5.663 -1.850 1.00 92.12 678 ALA A C 1
ATOM 5261 O O . ALA A 1 678 ? -5.488 -5.489 -2.790 1.00 92.12 678 ALA A O 1
ATOM 5262 N N . MET A 1 679 ? -6.062 -6.658 -0.980 1.00 90.81 679 MET A N 1
ATOM 5263 C CA . MET A 1 679 ? -5.019 -7.672 -1.167 1.00 90.81 679 MET A CA 1
ATOM 5264 C C . MET A 1 679 ? -5.312 -8.579 -2.366 1.00 90.81 679 MET A C 1
ATOM 5266 O O . MET A 1 679 ? -4.383 -8.939 -3.092 1.00 90.81 679 MET A O 1
ATOM 5270 N N . ALA A 1 680 ? -6.579 -8.926 -2.611 1.00 91.25 680 ALA A N 1
ATOM 5271 C CA . ALA A 1 680 ? -6.973 -9.713 -3.775 1.00 91.25 680 ALA A CA 1
ATOM 5272 C C . ALA A 1 680 ? -6.726 -8.956 -5.093 1.00 91.25 680 ALA A C 1
ATOM 5274 O O . ALA A 1 680 ? -6.132 -9.534 -6.003 1.00 91.25 680 ALA A O 1
ATOM 5275 N N . THR A 1 681 ? -7.087 -7.668 -5.179 1.00 93.56 681 THR A N 1
ATOM 5276 C CA . THR A 1 681 ? -6.825 -6.841 -6.374 1.00 93.56 681 THR A CA 1
ATOM 5277 C C . THR A 1 681 ? -5.333 -6.589 -6.581 1.00 93.56 681 THR A C 1
ATOM 5279 O O . THR A 1 681 ? -4.818 -6.803 -7.675 1.00 93.56 681 THR A O 1
ATOM 5282 N N . ASN A 1 682 ? -4.584 -6.254 -5.524 1.00 92.75 682 ASN A N 1
ATOM 5283 C CA . ASN A 1 682 ? -3.127 -6.130 -5.621 1.00 92.75 682 ASN A CA 1
ATOM 5284 C C . ASN A 1 682 ? -2.486 -7.436 -6.121 1.00 92.75 682 ASN A C 1
ATOM 5286 O O . ASN A 1 682 ? -1.577 -7.407 -6.948 1.00 92.75 682 ASN A O 1
ATOM 5290 N N . ARG A 1 683 ? -2.969 -8.600 -5.666 1.00 91.81 683 ARG A N 1
ATOM 5291 C CA . ARG A 1 683 ? -2.487 -9.902 -6.141 1.00 91.81 683 ARG A CA 1
ATOM 5292 C C . ARG A 1 683 ? -2.802 -10.139 -7.621 1.00 91.81 683 ARG A C 1
ATOM 5294 O O . ARG A 1 683 ? -1.944 -10.688 -8.314 1.00 91.81 683 ARG A O 1
ATOM 5301 N N . THR A 1 684 ? -3.979 -9.750 -8.118 1.00 93.75 684 THR A N 1
ATOM 5302 C CA . THR A 1 684 ? -4.287 -9.857 -9.555 1.00 93.75 684 THR A CA 1
ATOM 5303 C C . THR A 1 684 ? -3.424 -8.916 -10.387 1.00 93.75 684 THR A C 1
ATOM 5305 O O . THR A 1 684 ? -2.882 -9.348 -11.401 1.00 93.75 684 THR A O 1
ATOM 5308 N N . ASP A 1 685 ? -3.196 -7.689 -9.921 1.00 93.69 685 ASP A N 1
ATOM 5309 C CA . ASP A 1 685 ? -2.393 -6.687 -10.628 1.00 93.69 685 ASP A CA 1
ATOM 5310 C C . ASP A 1 685 ? -0.913 -7.084 -10.693 1.00 93.69 685 ASP A C 1
ATOM 5312 O O . ASP A 1 685 ? -0.283 -6.986 -11.747 1.00 93.69 685 ASP A O 1
ATOM 5316 N N . TRP A 1 686 ? -0.349 -7.603 -9.596 1.00 91.88 686 TRP A N 1
ATOM 5317 C CA . TRP A 1 686 ? 1.008 -8.158 -9.598 1.00 91.88 686 TRP A CA 1
ATOM 5318 C C . TRP A 1 686 ? 1.123 -9.408 -10.472 1.00 91.88 686 TRP A C 1
ATOM 5320 O O . TRP A 1 686 ? 2.123 -9.562 -11.171 1.00 91.88 686 TRP A O 1
ATOM 5330 N N . SER A 1 687 ? 0.101 -10.271 -10.499 1.00 92.25 687 SER A N 1
ATOM 5331 C CA . SER A 1 687 ? 0.074 -11.426 -11.404 1.00 92.25 687 SER A CA 1
ATOM 5332 C C . SER A 1 687 ? -0.006 -11.011 -12.877 1.00 92.25 687 SER A C 1
ATOM 5334 O O . SER A 1 687 ? 0.604 -11.669 -13.718 1.00 92.25 687 SER A O 1
ATOM 5336 N N . ALA A 1 688 ? -0.729 -9.933 -13.197 1.00 92.50 688 ALA A N 1
ATOM 5337 C CA . ALA A 1 688 ? -0.812 -9.385 -14.547 1.00 92.50 688 ALA A CA 1
ATOM 5338 C C . ALA A 1 688 ? 0.520 -8.752 -14.979 1.00 92.50 688 ALA A C 1
ATOM 5340 O O . ALA A 1 688 ? 1.031 -9.087 -16.045 1.00 92.50 688 ALA A O 1
ATOM 5341 N N . LYS A 1 689 ? 1.137 -7.927 -14.119 1.00 92.00 689 LYS A N 1
ATOM 5342 C CA . LYS A 1 689 ? 2.466 -7.334 -14.363 1.00 92.00 689 LYS A CA 1
ATOM 5343 C C . LYS A 1 689 ? 3.563 -8.387 -14.523 1.00 92.00 689 LYS A C 1
ATOM 5345 O O . LYS A 1 689 ? 4.441 -8.222 -15.364 1.00 92.00 689 LYS A O 1
ATOM 5350 N N . LEU A 1 690 ? 3.511 -9.473 -13.747 1.00 92.38 690 LEU A N 1
ATOM 5351 C CA . LEU A 1 690 ? 4.438 -10.595 -13.900 1.00 92.38 690 LEU A CA 1
ATOM 5352 C C . LEU A 1 690 ? 4.256 -11.276 -15.264 1.00 92.38 690 LEU A C 1
ATOM 5354 O O . LEU A 1 690 ? 5.233 -11.453 -15.981 1.00 92.38 690 LEU A O 1
ATOM 5358 N N . ALA A 1 691 ? 3.015 -11.575 -15.662 1.00 92.56 691 ALA A N 1
ATOM 5359 C CA . ALA A 1 691 ? 2.725 -12.179 -16.963 1.00 92.56 691 ALA A CA 1
ATOM 5360 C C . ALA A 1 691 ? 3.111 -11.270 -18.150 1.00 92.56 691 ALA A C 1
ATOM 5362 O O . ALA A 1 691 ? 3.601 -11.760 -19.166 1.00 92.56 691 ALA A O 1
ATOM 5363 N N . GLU A 1 692 ? 2.930 -9.952 -18.024 1.00 94.81 692 GLU A N 1
ATOM 5364 C CA . GLU A 1 692 ? 3.375 -8.966 -19.015 1.00 94.81 692 GLU A CA 1
ATOM 5365 C C . GLU A 1 692 ? 4.909 -8.912 -19.109 1.00 94.81 692 GLU A C 1
ATOM 5367 O O . GLU A 1 692 ? 5.461 -8.984 -20.208 1.00 94.81 692 GLU A O 1
ATOM 5372 N N . SER A 1 693 ? 5.607 -8.872 -17.968 1.00 91.75 693 SER A N 1
ATOM 5373 C CA . SER A 1 693 ? 7.073 -8.925 -17.910 1.00 91.75 693 SER A CA 1
ATOM 5374 C C . SER A 1 693 ? 7.632 -10.229 -18.489 1.00 91.75 693 SER A C 1
ATOM 5376 O O . SER A 1 693 ? 8.615 -10.195 -19.228 1.00 91.75 693 SER A O 1
ATOM 5378 N N . ASP A 1 694 ? 7.009 -11.373 -18.199 1.00 94.12 694 ASP A N 1
ATOM 5379 C CA . ASP A 1 694 ? 7.403 -12.670 -18.759 1.00 94.12 694 ASP A CA 1
ATOM 5380 C C . ASP A 1 694 ? 7.182 -12.713 -20.279 1.00 94.12 694 ASP A C 1
ATOM 5382 O O . ASP A 1 694 ? 8.022 -13.239 -21.012 1.00 94.12 694 ASP A O 1
ATOM 5386 N N . ALA A 1 695 ? 6.088 -12.128 -20.778 1.00 94.25 695 ALA A N 1
ATOM 5387 C CA . ALA A 1 695 ? 5.811 -12.030 -22.210 1.00 94.25 695 ALA A CA 1
ATOM 5388 C C . ALA A 1 695 ? 6.792 -11.093 -22.941 1.00 94.25 695 ALA A C 1
ATOM 5390 O O . ALA A 1 695 ? 7.199 -11.394 -24.067 1.00 94.25 695 ALA A O 1
ATOM 5391 N N . LEU A 1 696 ? 7.204 -9.987 -22.309 1.00 95.06 696 LEU A N 1
ATOM 5392 C CA . LEU A 1 696 ? 8.268 -9.110 -22.810 1.00 95.06 696 LEU A CA 1
ATOM 5393 C C . LEU A 1 696 ? 9.610 -9.852 -22.852 1.00 95.06 696 LEU A C 1
ATOM 5395 O O . LEU A 1 696 ? 10.214 -9.942 -23.916 1.00 95.06 696 LEU A O 1
ATOM 5399 N N . TYR A 1 697 ? 10.017 -10.491 -21.751 1.00 92.88 697 TYR A N 1
ATOM 5400 C CA . TYR A 1 697 ? 11.250 -11.282 -21.696 1.00 92.88 697 TYR A CA 1
ATOM 5401 C C . TYR A 1 697 ? 11.284 -12.401 -22.752 1.00 92.88 697 TYR A C 1
ATOM 5403 O O . TYR A 1 697 ? 12.312 -12.627 -23.394 1.00 92.88 697 TYR A O 1
ATOM 5411 N N . GLN A 1 698 ? 10.163 -13.095 -22.977 1.00 93.88 698 GLN A N 1
ATOM 5412 C CA . GLN A 1 698 ? 10.054 -14.114 -24.026 1.00 93.88 698 GLN A CA 1
ATOM 5413 C C . GLN A 1 698 ? 10.174 -13.519 -25.435 1.00 93.88 698 GLN A C 1
ATOM 5415 O O . GLN A 1 698 ? 10.840 -14.119 -26.281 1.00 93.88 698 GLN A O 1
ATOM 5420 N N . ARG A 1 699 ? 9.581 -12.343 -25.697 1.00 95.00 699 ARG A N 1
ATOM 5421 C CA . ARG A 1 699 ? 9.735 -11.632 -26.978 1.00 95.00 699 ARG A CA 1
ATOM 5422 C C . ARG A 1 699 ? 11.194 -11.252 -27.217 1.00 95.00 699 ARG A C 1
ATOM 5424 O O . ARG A 1 699 ? 11.750 -11.657 -28.236 1.00 95.00 699 ARG A O 1
ATOM 5431 N N . ASP A 1 700 ? 11.821 -10.572 -26.264 1.00 93.50 700 ASP A N 1
ATOM 5432 C CA . ASP A 1 700 ? 13.213 -10.122 -26.363 1.00 93.50 700 ASP A CA 1
ATOM 5433 C C . ASP A 1 700 ? 14.161 -11.310 -26.561 1.00 93.50 700 ASP A C 1
ATOM 5435 O O . ASP A 1 700 ? 15.059 -11.275 -27.404 1.00 93.50 700 ASP A O 1
ATOM 5439 N N . ARG A 1 701 ? 13.924 -12.418 -25.846 1.00 93.62 701 ARG A N 1
ATOM 5440 C CA . ARG A 1 701 ? 14.679 -13.662 -26.020 1.00 93.62 701 ARG A CA 1
ATOM 5441 C C . ARG A 1 701 ? 14.502 -14.261 -27.417 1.00 93.62 701 ARG A C 1
ATOM 5443 O O . ARG A 1 701 ? 15.481 -14.723 -27.998 1.00 93.62 701 ARG A O 1
ATOM 5450 N N . HIS A 1 702 ? 13.290 -14.257 -27.972 1.00 94.56 702 HIS A N 1
ATOM 5451 C CA . HIS A 1 702 ? 13.049 -14.721 -29.340 1.00 94.56 702 HIS A CA 1
ATOM 5452 C C . HIS A 1 702 ? 13.692 -13.816 -30.399 1.00 94.56 702 HIS A C 1
ATOM 5454 O O . HIS A 1 702 ? 14.176 -14.322 -31.415 1.00 94.56 702 HIS A O 1
ATOM 5460 N N . GLU A 1 703 ? 13.741 -12.504 -30.171 1.00 95.25 703 GLU A N 1
ATOM 5461 C CA . GLU A 1 703 ? 14.447 -11.567 -31.047 1.00 95.25 703 GLU A CA 1
ATOM 5462 C C . GLU A 1 703 ? 15.966 -11.772 -30.983 1.00 95.25 703 GLU A C 1
ATOM 5464 O O . GLU A 1 703 ? 16.596 -11.898 -32.035 1.00 95.25 703 GLU A O 1
ATOM 5469 N N . TRP A 1 704 ? 16.540 -11.936 -29.788 1.00 93.56 704 TRP A N 1
ATOM 5470 C CA . TRP A 1 704 ? 17.951 -12.297 -29.605 1.00 93.56 704 TRP A CA 1
ATOM 5471 C C . TRP A 1 704 ? 18.313 -13.635 -30.255 1.00 93.56 704 TRP A C 1
ATOM 5473 O O . TRP A 1 704 ? 19.304 -13.710 -30.981 1.00 93.56 704 TRP A O 1
ATOM 5483 N N . ASP A 1 705 ? 17.498 -14.677 -30.076 1.00 94.19 705 ASP A N 1
ATOM 5484 C CA . ASP A 1 705 ? 17.675 -15.970 -30.748 1.00 94.19 705 ASP A CA 1
ATOM 5485 C C . ASP A 1 705 ? 17.662 -15.818 -32.280 1.00 94.19 705 ASP A C 1
ATOM 5487 O O . ASP A 1 705 ? 18.447 -16.457 -32.983 1.00 94.19 705 ASP A O 1
ATOM 5491 N N . LYS A 1 706 ? 16.772 -14.973 -32.818 1.00 94.25 706 LYS A N 1
ATOM 5492 C CA . LYS A 1 706 ? 16.663 -14.711 -34.260 1.00 94.25 706 LYS A CA 1
ATOM 5493 C C . LYS A 1 706 ? 17.876 -13.939 -34.785 1.00 94.25 706 LYS A C 1
ATOM 5495 O O . LYS A 1 706 ? 18.419 -14.317 -35.823 1.00 94.25 706 LYS A O 1
ATOM 5500 N N . GLN A 1 707 ? 18.324 -12.906 -34.071 1.00 94.62 707 GLN A N 1
ATOM 5501 C CA . GLN A 1 707 ? 19.535 -12.149 -34.404 1.00 94.62 707 GLN A CA 1
ATOM 5502 C C . GLN A 1 707 ? 20.780 -13.043 -34.340 1.00 94.62 707 GLN A C 1
ATOM 5504 O O . GLN A 1 707 ? 21.558 -13.069 -35.290 1.00 94.62 707 GLN A O 1
ATOM 5509 N N . SER A 1 708 ? 20.925 -13.848 -33.283 1.00 92.56 708 SER A N 1
ATOM 5510 C CA . SER A 1 708 ? 22.028 -14.802 -33.116 1.00 92.56 708 SER A CA 1
ATOM 5511 C C . SER A 1 708 ? 22.087 -15.818 -34.262 1.00 92.56 708 SER A C 1
ATOM 5513 O O . SER A 1 708 ? 23.137 -15.981 -34.880 1.00 92.56 708 SER A O 1
ATOM 5515 N N . ARG A 1 709 ? 20.954 -16.437 -34.632 1.00 95.06 709 ARG A N 1
ATOM 5516 C CA . ARG A 1 709 ? 20.883 -17.351 -35.791 1.00 95.06 709 ARG A CA 1
ATOM 5517 C C . ARG A 1 709 ? 21.215 -16.651 -37.109 1.00 95.06 709 ARG A C 1
ATOM 5519 O O . ARG A 1 709 ? 21.895 -17.242 -37.942 1.00 95.06 709 ARG A O 1
ATOM 5526 N N . SER A 1 710 ? 20.763 -15.409 -37.296 1.00 94.88 710 SER A N 1
ATOM 5527 C CA . SER A 1 710 ? 21.095 -14.614 -38.484 1.00 94.88 710 SER A CA 1
ATOM 5528 C C . SER A 1 710 ? 22.595 -14.329 -38.567 1.00 94.88 710 SER A C 1
ATOM 5530 O O . SER A 1 710 ? 23.189 -14.513 -39.626 1.00 94.88 710 SER A O 1
ATOM 5532 N N . LEU A 1 711 ? 23.220 -13.933 -37.454 1.00 93.69 711 LEU A N 1
ATOM 5533 C CA . LEU A 1 711 ? 24.658 -13.680 -37.384 1.00 93.69 711 LEU A CA 1
ATOM 5534 C C . LEU A 1 711 ? 25.463 -14.961 -37.637 1.00 93.69 711 LEU A C 1
ATOM 5536 O O . LEU A 1 711 ? 26.364 -14.946 -38.471 1.00 93.69 711 LEU A O 1
ATOM 5540 N N . LEU A 1 712 ? 25.091 -16.086 -37.019 1.00 94.88 712 LEU A N 1
ATOM 5541 C CA . LEU A 1 712 ? 25.717 -17.389 -37.273 1.00 94.88 712 LEU A CA 1
ATOM 5542 C C . LEU A 1 712 ? 25.617 -17.807 -38.750 1.00 94.88 712 LEU A C 1
ATOM 5544 O O . LEU A 1 712 ? 26.598 -18.284 -39.313 1.00 94.88 712 LEU A O 1
ATOM 5548 N N . ALA A 1 713 ? 24.477 -17.570 -39.407 1.00 93.81 713 ALA A N 1
ATOM 5549 C CA . ALA A 1 713 ? 24.328 -17.824 -40.841 1.00 93.81 713 ALA A CA 1
ATOM 5550 C C . ALA A 1 713 ? 25.226 -16.911 -41.699 1.00 93.81 713 ALA A C 1
ATOM 5552 O O . ALA A 1 713 ? 25.825 -17.378 -42.670 1.00 93.81 713 ALA A O 1
ATOM 5553 N 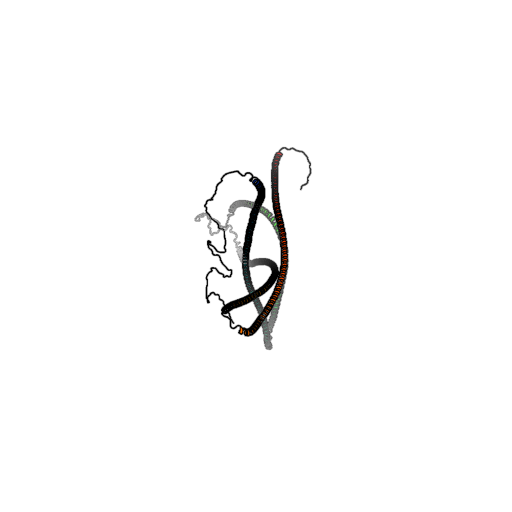N . THR A 1 714 ? 25.377 -15.630 -41.335 1.00 93.56 714 THR A N 1
ATOM 5554 C CA . THR A 1 714 ? 26.321 -14.733 -42.028 1.00 93.56 714 THR A CA 1
ATOM 5555 C C . THR A 1 714 ? 27.778 -15.136 -41.808 1.00 93.56 714 THR A C 1
ATOM 5557 O O . THR A 1 714 ? 28.541 -15.129 -42.768 1.00 93.56 714 THR A O 1
ATOM 5560 N N . VAL A 1 715 ? 28.156 -15.567 -40.598 1.00 93.19 715 VAL A N 1
ATOM 5561 C CA . VAL A 1 715 ? 29.510 -16.064 -40.295 1.00 93.19 715 VAL A CA 1
ATOM 5562 C C . VAL A 1 715 ? 29.817 -17.312 -41.119 1.00 93.19 715 VAL A C 1
ATOM 5564 O O . VAL A 1 715 ? 30.802 -17.305 -41.846 1.00 93.19 715 VAL A O 1
ATOM 5567 N N . ALA A 1 716 ? 28.932 -18.313 -41.130 1.00 93.38 716 ALA A N 1
ATOM 5568 C CA . ALA A 1 716 ? 29.111 -19.517 -41.948 1.00 93.38 716 ALA A CA 1
ATOM 5569 C C . ALA A 1 716 ? 29.217 -19.205 -43.457 1.00 93.38 716 ALA A C 1
ATOM 5571 O O . ALA A 1 716 ? 29.957 -19.864 -44.188 1.00 93.38 716 ALA A O 1
ATOM 5572 N N . THR A 1 717 ? 28.513 -18.171 -43.935 1.00 93.62 717 THR A N 1
ATOM 5573 C CA . THR A 1 717 ? 28.623 -17.706 -45.329 1.00 93.62 717 THR A CA 1
ATOM 5574 C C . THR A 1 717 ? 29.988 -17.064 -45.603 1.00 93.62 717 THR A C 1
ATOM 5576 O O . THR A 1 717 ? 30.602 -17.351 -46.629 1.00 93.62 717 THR A O 1
ATOM 5579 N N . LEU A 1 718 ? 30.488 -16.228 -44.687 1.00 91.06 718 LEU A N 1
ATOM 5580 C CA . LEU A 1 718 ? 31.812 -15.606 -44.789 1.00 91.06 718 LEU A CA 1
ATOM 5581 C C . LEU A 1 718 ? 32.940 -16.645 -44.681 1.00 91.06 718 LEU A C 1
ATOM 5583 O O . LEU A 1 718 ? 33.896 -16.578 -45.445 1.00 91.06 718 LEU A O 1
ATOM 5587 N N . GLU A 1 719 ? 32.815 -17.643 -43.805 1.00 93.94 719 GLU A N 1
ATOM 5588 C CA . GLU A 1 719 ? 33.743 -18.779 -43.710 1.00 93.94 719 GLU A CA 1
ATOM 5589 C C . GLU A 1 719 ? 33.780 -19.587 -45.021 1.00 93.94 719 GLU A C 1
ATOM 5591 O O . GLU A 1 719 ? 34.860 -19.932 -45.506 1.00 93.94 719 GLU A O 1
ATOM 5596 N N . GLY A 1 720 ? 32.622 -19.811 -45.655 1.00 93.56 720 GLY A N 1
ATOM 5597 C CA . GLY A 1 720 ? 32.523 -20.410 -46.993 1.00 93.56 720 GLY A CA 1
ATOM 5598 C C . GLY A 1 720 ? 33.202 -19.580 -48.095 1.00 93.56 720 GLY A C 1
ATOM 5599 O O . GLY A 1 720 ? 33.848 -20.126 -48.986 1.00 93.56 720 GLY A O 1
ATOM 5600 N N . GLN A 1 721 ? 33.117 -18.249 -48.022 1.00 92.56 721 GLN A N 1
ATOM 5601 C CA . GLN A 1 721 ? 33.812 -17.357 -48.958 1.00 92.56 721 GLN A CA 1
ATOM 5602 C C . GLN A 1 721 ? 35.330 -17.340 -48.726 1.00 92.56 721 GLN A C 1
ATOM 5604 O O . GLN A 1 721 ? 36.096 -17.398 -49.685 1.00 92.56 721 GLN A O 1
ATOM 5609 N N . VAL A 1 722 ? 35.778 -17.302 -47.467 1.00 92.25 722 VAL A N 1
ATOM 5610 C CA . VAL A 1 722 ? 37.206 -17.326 -47.106 1.00 92.25 722 VAL A CA 1
ATOM 5611 C C . VAL A 1 722 ? 37.857 -18.651 -47.503 1.00 92.25 722 VAL A C 1
ATOM 5613 O O . VAL A 1 722 ? 38.967 -18.642 -48.032 1.00 92.25 722 VAL A O 1
ATOM 5616 N N . THR A 1 723 ? 37.175 -19.781 -47.302 1.00 93.31 723 THR A N 1
ATOM 5617 C CA . THR A 1 723 ? 37.672 -21.100 -47.732 1.00 93.31 723 THR A CA 1
ATOM 5618 C C . THR A 1 723 ? 37.804 -21.185 -49.252 1.00 93.31 723 THR A C 1
ATOM 5620 O O . THR A 1 723 ? 38.891 -21.504 -49.729 1.00 93.31 723 THR A O 1
ATOM 5623 N N . SER A 1 724 ? 36.783 -20.774 -50.013 1.00 93.00 724 SER A N 1
ATOM 5624 C CA . SER A 1 724 ? 36.846 -20.727 -51.484 1.00 93.00 724 SER A CA 1
ATOM 5625 C C . SER A 1 724 ? 37.943 -19.787 -52.017 1.00 93.00 724 SER A C 1
ATOM 5627 O O . SER A 1 724 ? 38.685 -20.149 -52.931 1.00 93.00 724 SER A O 1
ATOM 5629 N N . LEU A 1 725 ? 38.123 -18.602 -51.420 1.00 91.25 725 LEU A N 1
ATOM 5630 C CA . LEU A 1 725 ? 39.227 -17.698 -51.774 1.00 91.25 725 LEU A CA 1
ATOM 5631 C C . LEU A 1 725 ? 40.599 -18.309 -51.460 1.00 91.25 725 LEU A C 1
ATOM 5633 O O . LEU A 1 725 ? 41.541 -18.134 -52.231 1.00 91.25 725 LEU A O 1
ATOM 5637 N N . ASN A 1 726 ? 40.724 -19.035 -50.349 1.00 92.81 726 ASN A N 1
ATOM 5638 C CA . ASN A 1 726 ? 41.967 -19.705 -49.987 1.00 92.81 726 ASN A CA 1
ATOM 5639 C C . ASN A 1 726 ? 42.295 -20.863 -50.949 1.00 92.81 726 ASN A C 1
ATOM 5641 O O . ASN A 1 726 ? 43.453 -21.011 -51.329 1.00 92.81 726 ASN A O 1
ATOM 5645 N N . GLU A 1 727 ? 41.296 -21.628 -51.399 1.00 93.44 727 GLU A N 1
ATOM 5646 C CA . GLU A 1 727 ? 41.451 -22.645 -52.452 1.00 93.44 727 GLU A CA 1
ATOM 5647 C C . GLU A 1 727 ? 41.957 -22.027 -53.767 1.00 93.44 727 GLU A C 1
ATOM 5649 O O . GLU A 1 727 ? 42.945 -22.504 -54.325 1.00 93.44 727 GLU A O 1
ATOM 5654 N N . LEU A 1 728 ? 41.372 -20.905 -54.210 1.00 92.94 728 LEU A N 1
ATOM 5655 C CA . LEU A 1 728 ? 41.836 -20.171 -55.398 1.00 92.94 728 LEU A CA 1
ATOM 5656 C C . LEU A 1 728 ? 43.281 -19.659 -55.255 1.00 92.94 728 LEU A C 1
ATOM 5658 O O . LEU A 1 728 ? 44.063 -19.732 -56.203 1.00 92.94 728 LEU A O 1
ATOM 5662 N N . VAL A 1 729 ? 43.666 -19.163 -54.073 1.00 91.25 729 VAL A N 1
ATOM 5663 C CA . VAL A 1 729 ? 45.042 -18.709 -53.798 1.00 91.25 729 VAL A CA 1
ATOM 5664 C C . VAL A 1 729 ? 46.035 -19.874 -53.772 1.00 91.25 729 VAL A C 1
ATOM 5666 O O . VAL A 1 729 ? 47.173 -19.702 -54.212 1.00 91.25 729 VAL A O 1
ATOM 5669 N N . VAL A 1 730 ? 45.637 -21.050 -53.277 1.00 93.12 730 VAL A N 1
ATOM 5670 C CA . VAL A 1 730 ? 46.464 -22.266 -53.338 1.00 93.12 730 VAL A CA 1
ATOM 5671 C C . VAL A 1 730 ? 46.650 -22.701 -54.792 1.00 93.12 730 VAL A C 1
ATOM 5673 O O . VAL A 1 730 ? 47.795 -22.830 -55.221 1.00 93.12 730 VAL A O 1
ATOM 5676 N N . GLN A 1 731 ? 45.572 -22.799 -55.577 1.00 91.00 731 GLN A N 1
ATOM 5677 C CA . GLN A 1 731 ? 45.648 -23.173 -56.994 1.00 91.00 731 GLN A CA 1
ATOM 5678 C C . GLN A 1 731 ? 46.561 -22.226 -57.789 1.00 91.00 731 GLN A C 1
ATOM 5680 O O . GLN A 1 731 ? 47.496 -22.672 -58.449 1.00 91.00 731 GLN A O 1
ATOM 5685 N N . ALA A 1 732 ? 46.391 -20.908 -57.635 1.00 87.31 732 ALA A N 1
ATOM 5686 C CA . ALA A 1 732 ? 47.222 -19.919 -58.324 1.00 87.31 732 ALA A CA 1
ATOM 5687 C C . ALA A 1 732 ? 48.720 -20.005 -57.952 1.00 87.31 732 ALA A C 1
ATOM 5689 O O . ALA A 1 732 ? 49.588 -19.658 -58.759 1.00 87.31 732 ALA A O 1
ATOM 5690 N N . ARG A 1 733 ? 49.054 -20.472 -56.738 1.00 89.12 733 ARG A N 1
ATOM 5691 C CA . ARG A 1 733 ? 50.445 -20.751 -56.334 1.00 89.12 733 ARG A CA 1
ATOM 5692 C C . ARG A 1 733 ? 50.976 -22.021 -56.991 1.00 89.12 733 ARG A C 1
ATOM 5694 O O . ARG A 1 733 ? 52.099 -21.997 -57.490 1.00 89.12 733 ARG A O 1
ATOM 5701 N N . GLU A 1 734 ? 50.185 -23.089 -57.026 1.00 92.69 734 GLU A N 1
ATOM 5702 C CA . GLU A 1 734 ? 50.560 -24.354 -57.670 1.00 92.69 734 GLU A CA 1
ATOM 5703 C C . GLU A 1 734 ? 50.792 -24.178 -59.180 1.00 92.69 734 GLU A C 1
ATOM 5705 O O . GLU A 1 734 ? 51.807 -24.652 -59.704 1.00 92.69 734 GLU A O 1
ATOM 5710 N N . ASP A 1 735 ? 49.929 -23.410 -59.850 1.00 89.44 735 ASP A N 1
ATOM 5711 C CA . ASP A 1 735 ? 50.050 -23.050 -61.268 1.00 89.44 735 ASP A CA 1
ATOM 5712 C C . ASP A 1 735 ? 51.302 -22.187 -61.528 1.00 89.44 735 ASP A C 1
ATOM 5714 O O . ASP A 1 735 ? 52.055 -22.419 -62.480 1.00 89.44 735 ASP A O 1
ATOM 5718 N N . SER A 1 736 ? 51.586 -21.220 -60.645 1.00 85.62 736 SER A N 1
ATOM 5719 C CA . SER A 1 736 ? 52.805 -20.395 -60.695 1.00 85.62 736 SER A CA 1
ATOM 5720 C C . SER A 1 736 ? 54.082 -21.222 -60.495 1.00 85.62 736 SER A C 1
ATOM 5722 O O . SER A 1 736 ? 55.082 -21.016 -61.191 1.00 85.62 736 SER A O 1
ATOM 5724 N N . ASP A 1 737 ? 54.066 -22.198 -59.584 1.00 89.19 737 ASP A N 1
ATOM 5725 C CA . ASP A 1 737 ? 55.174 -23.136 -59.389 1.00 89.19 737 ASP A CA 1
ATOM 5726 C C . ASP A 1 737 ? 55.355 -24.071 -60.591 1.00 89.19 737 ASP A C 1
ATOM 5728 O O . ASP A 1 737 ? 56.492 -24.386 -60.948 1.00 89.19 737 ASP A O 1
ATOM 5732 N N . ALA A 1 738 ? 54.269 -24.496 -61.242 1.00 88.06 738 ALA A N 1
ATOM 5733 C CA . ALA A 1 738 ? 54.330 -25.279 -62.474 1.00 88.06 738 ALA A CA 1
ATOM 5734 C C . ALA A 1 738 ? 54.954 -24.470 -63.622 1.00 88.06 738 ALA A C 1
ATOM 5736 O O . ALA A 1 738 ? 55.881 -24.949 -64.278 1.00 88.06 738 ALA A O 1
ATOM 5737 N N . CYS A 1 739 ? 54.538 -23.214 -63.803 1.00 86.38 739 CYS A N 1
ATOM 5738 C CA . CYS A 1 739 ? 55.125 -22.313 -64.797 1.00 86.38 739 CYS A CA 1
ATOM 5739 C C . CYS A 1 739 ? 56.619 -22.058 -64.537 1.00 86.38 739 CYS A C 1
ATOM 5741 O O . CYS A 1 739 ? 57.420 -22.081 -65.472 1.00 86.38 739 CYS A O 1
ATOM 5743 N N . ARG A 1 740 ? 57.023 -21.873 -63.270 1.00 86.56 740 ARG A N 1
ATOM 5744 C CA . ARG A 1 740 ? 58.440 -21.722 -62.894 1.00 86.56 740 ARG A CA 1
ATOM 5745 C C . ARG A 1 740 ? 59.268 -22.976 -63.177 1.00 86.56 740 ARG A C 1
ATOM 5747 O O . ARG A 1 740 ? 60.388 -22.841 -63.663 1.00 86.56 740 ARG A O 1
ATOM 5754 N N . ARG A 1 741 ? 58.722 -24.172 -62.927 1.00 89.38 741 ARG A N 1
ATOM 5755 C CA . ARG A 1 741 ? 59.365 -25.451 -63.283 1.00 89.38 741 ARG A CA 1
ATOM 5756 C C . ARG A 1 741 ? 59.575 -25.564 -64.797 1.00 89.38 741 ARG A C 1
ATOM 5758 O O . ARG A 1 741 ? 60.711 -25.719 -65.229 1.00 89.38 741 ARG A O 1
ATOM 5765 N N . HIS A 1 742 ? 58.535 -25.335 -65.600 1.00 89.06 742 HIS A N 1
ATOM 5766 C CA . HIS A 1 742 ? 58.648 -25.359 -67.064 1.00 89.06 742 HIS A CA 1
ATOM 5767 C C . HIS A 1 742 ? 59.643 -24.330 -67.628 1.00 89.06 742 HIS A C 1
ATOM 5769 O O . HIS A 1 742 ? 60.368 -24.630 -68.576 1.00 89.06 742 HIS A O 1
ATOM 5775 N N . ALA A 1 743 ? 59.719 -23.130 -67.043 1.00 83.44 743 ALA A N 1
ATOM 5776 C CA . ALA A 1 743 ? 60.703 -22.124 -67.443 1.00 83.44 743 ALA A CA 1
ATOM 5777 C C . ALA A 1 743 ? 62.149 -22.552 -67.124 1.00 83.44 743 ALA A C 1
ATOM 5779 O O . ALA A 1 743 ? 63.052 -22.284 -67.918 1.00 83.44 743 ALA A O 1
ATOM 5780 N N . ALA A 1 744 ? 62.371 -23.237 -65.995 1.00 86.88 744 ALA A N 1
ATOM 5781 C CA . ALA A 1 744 ? 63.676 -23.788 -65.636 1.00 86.88 744 ALA A CA 1
ATOM 5782 C C . ALA A 1 744 ? 64.094 -24.932 -66.578 1.00 86.88 744 ALA A C 1
ATOM 5784 O O . ALA A 1 744 ? 65.210 -24.904 -67.094 1.00 86.88 744 ALA A O 1
ATOM 5785 N N . ASP A 1 745 ? 63.186 -25.868 -66.876 1.00 89.25 745 ASP A N 1
ATOM 5786 C CA . ASP A 1 745 ? 63.432 -26.976 -67.813 1.00 89.25 745 ASP A CA 1
ATOM 5787 C C . ASP A 1 745 ? 63.809 -26.460 -69.217 1.00 89.25 745 ASP A C 1
ATOM 5789 O O . ASP A 1 745 ? 64.733 -26.968 -69.860 1.00 89.25 745 ASP A O 1
ATOM 5793 N N . LEU A 1 746 ? 63.119 -25.410 -69.688 1.00 88.75 746 LEU A N 1
ATOM 5794 C CA . LEU A 1 746 ? 63.407 -24.760 -70.968 1.00 88.75 746 LEU A CA 1
ATOM 5795 C C . LEU A 1 746 ? 64.773 -24.059 -70.959 1.00 88.75 746 LEU A C 1
ATOM 5797 O O . LEU A 1 746 ? 65.529 -24.190 -71.921 1.00 88.75 746 LEU A O 1
ATOM 5801 N N . ALA A 1 747 ? 65.109 -23.343 -69.882 1.00 85.31 747 ALA A N 1
ATOM 5802 C CA . ALA A 1 747 ? 66.406 -22.684 -69.739 1.00 85.31 747 ALA A CA 1
ATOM 5803 C C . ALA A 1 747 ? 67.565 -23.696 -69.711 1.00 85.31 747 ALA A C 1
ATOM 5805 O O . ALA A 1 747 ? 68.579 -23.481 -70.375 1.00 85.31 747 ALA A O 1
ATOM 5806 N N . GLU A 1 748 ? 67.402 -24.826 -69.014 1.00 91.25 748 GLU A N 1
ATOM 5807 C CA . GLU A 1 748 ? 68.394 -25.905 -69.011 1.00 91.25 748 GLU A CA 1
ATOM 5808 C C . GLU A 1 748 ? 68.539 -26.533 -70.406 1.00 91.25 748 GLU A C 1
ATOM 5810 O O . GLU A 1 748 ? 69.654 -26.767 -70.871 1.00 91.25 748 GLU A O 1
ATOM 5815 N N . SER A 1 749 ? 67.427 -26.749 -71.120 1.00 88.56 749 SER A N 1
ATOM 5816 C CA . SER A 1 749 ? 67.464 -27.246 -72.499 1.00 88.56 749 SER A CA 1
ATOM 5817 C C . SER A 1 749 ? 68.187 -26.289 -73.448 1.00 88.56 749 SER A C 1
ATOM 5819 O O . SER A 1 749 ? 68.962 -26.744 -74.289 1.00 88.56 749 SER A O 1
ATOM 5821 N N . LEU A 1 750 ? 67.965 -24.978 -73.314 1.00 86.75 750 LEU A N 1
ATOM 5822 C CA . LEU A 1 750 ? 68.648 -23.971 -74.124 1.00 86.75 750 LEU A CA 1
ATOM 5823 C C . LEU A 1 750 ? 70.154 -23.947 -73.837 1.00 86.75 750 LEU A C 1
ATOM 5825 O O . LEU A 1 750 ? 70.936 -23.959 -74.787 1.00 86.75 750 LEU A O 1
ATOM 5829 N N . GLU A 1 751 ? 70.582 -23.998 -72.571 1.00 88.94 751 GLU A N 1
ATOM 5830 C CA . GLU A 1 751 ? 72.016 -24.029 -72.252 1.00 88.94 751 GLU A CA 1
ATOM 5831 C C . GLU A 1 751 ? 72.687 -25.323 -72.744 1.00 88.94 751 GLU A C 1
ATOM 5833 O O . GLU A 1 751 ? 73.792 -25.251 -73.279 1.00 88.94 751 GLU A O 1
ATOM 5838 N N . ARG A 1 752 ? 72.006 -26.482 -72.692 1.00 89.19 752 ARG A N 1
ATOM 5839 C CA . ARG A 1 752 ? 72.502 -27.720 -73.331 1.00 89.19 752 ARG A CA 1
ATOM 5840 C C . ARG A 1 752 ? 72.741 -27.520 -74.833 1.00 89.19 752 ARG A C 1
ATOM 5842 O O . ARG A 1 752 ? 73.851 -27.762 -75.298 1.00 89.19 752 ARG A O 1
ATOM 5849 N N . THR A 1 753 ? 71.766 -26.975 -75.571 1.00 86.50 753 THR A N 1
ATOM 5850 C CA . THR A 1 753 ? 71.955 -26.689 -77.011 1.00 86.50 753 THR A CA 1
ATOM 5851 C C . THR A 1 753 ? 73.040 -25.641 -77.285 1.00 86.50 753 THR A C 1
ATOM 5853 O O . THR A 1 753 ? 73.709 -25.695 -78.315 1.00 86.50 753 THR A O 1
ATOM 5856 N N . ARG A 1 754 ? 73.265 -24.700 -76.355 1.00 89.25 754 ARG A N 1
ATOM 5857 C CA . ARG A 1 754 ? 74.328 -23.691 -76.456 1.00 89.25 754 ARG A CA 1
ATOM 5858 C C . ARG A 1 754 ? 75.718 -24.315 -76.324 1.00 89.25 754 ARG A C 1
ATOM 5860 O O . ARG A 1 754 ? 76.619 -23.911 -77.053 1.00 89.25 754 ARG A O 1
ATOM 5867 N N . VAL A 1 755 ? 75.884 -25.288 -75.426 1.00 90.56 755 VAL A N 1
ATOM 5868 C CA . VAL A 1 755 ? 77.133 -26.050 -75.260 1.00 90.56 755 VAL A CA 1
ATOM 5869 C C . VAL A 1 755 ? 77.403 -26.918 -76.491 1.00 90.56 755 VAL A C 1
ATOM 5871 O O . VAL A 1 755 ? 78.482 -26.820 -77.067 1.00 90.56 755 VAL A O 1
ATOM 5874 N N . GLU A 1 756 ? 76.405 -27.666 -76.972 1.00 90.06 756 GLU A N 1
ATOM 5875 C CA . GLU A 1 756 ? 76.527 -28.496 -78.185 1.00 90.06 756 GLU A CA 1
ATOM 5876 C C . GLU A 1 756 ? 76.938 -27.676 -79.426 1.00 90.06 756 GLU A C 1
ATOM 5878 O O . GLU A 1 756 ? 77.735 -28.133 -80.249 1.00 90.06 756 GLU A O 1
ATOM 5883 N N . LEU A 1 757 ? 76.442 -26.437 -79.551 1.00 85.19 757 LEU A N 1
ATOM 5884 C CA . LEU A 1 757 ? 76.827 -25.518 -80.627 1.00 85.19 757 LEU A CA 1
ATOM 5885 C C . LEU A 1 757 ? 78.303 -25.084 -80.531 1.00 85.19 757 LEU A C 1
ATOM 5887 O O . LEU A 1 757 ? 78.969 -24.962 -81.561 1.00 85.19 757 LEU A O 1
ATOM 5891 N N . ILE A 1 758 ? 78.814 -24.856 -79.316 1.00 88.31 758 ILE A N 1
ATOM 5892 C CA . ILE A 1 758 ? 80.219 -24.489 -79.075 1.00 88.31 758 ILE A CA 1
ATOM 5893 C C . ILE A 1 758 ? 81.134 -25.662 -79.442 1.00 88.31 758 ILE A C 1
ATOM 5895 O O . ILE A 1 758 ? 82.056 -25.477 -80.237 1.00 88.31 758 ILE A O 1
ATOM 5899 N N . ASP A 1 759 ? 80.824 -26.874 -78.974 1.00 88.75 759 ASP A N 1
ATOM 5900 C CA . ASP A 1 759 ? 81.598 -28.087 -79.283 1.00 88.75 759 ASP A CA 1
ATOM 5901 C C . ASP A 1 759 ? 81.668 -28.353 -80.805 1.00 88.75 759 ASP A C 1
ATOM 5903 O O . ASP A 1 759 ? 82.710 -28.744 -81.350 1.00 88.75 759 ASP A O 1
ATOM 5907 N N . ALA A 1 760 ? 80.569 -28.098 -81.526 1.00 82.50 760 ALA A N 1
ATOM 5908 C CA . ALA A 1 760 ? 80.517 -28.194 -82.984 1.00 82.50 760 ALA A CA 1
ATOM 5909 C C . ALA A 1 760 ? 81.350 -27.104 -83.688 1.00 82.50 760 ALA A C 1
ATOM 5911 O O . ALA A 1 760 ? 82.001 -27.379 -84.704 1.00 82.50 760 ALA A O 1
ATOM 5912 N N . GLN A 1 761 ? 81.349 -25.876 -83.161 1.00 83.25 761 GLN A N 1
ATOM 5913 C CA . GLN A 1 761 ? 82.131 -24.761 -83.696 1.00 83.25 761 GLN A CA 1
ATOM 5914 C C . GLN A 1 761 ? 83.642 -24.991 -83.521 1.00 83.25 761 GLN A C 1
ATOM 5916 O O . GLN A 1 761 ? 84.393 -24.814 -84.486 1.00 83.25 761 GLN A O 1
ATOM 5921 N N . ASP A 1 762 ? 84.074 -25.457 -82.348 1.00 86.94 762 ASP A N 1
ATOM 5922 C CA . ASP A 1 762 ? 85.474 -25.803 -82.071 1.00 86.94 762 ASP A CA 1
ATOM 5923 C C . ASP A 1 762 ? 85.940 -26.975 -82.951 1.00 86.94 762 ASP A C 1
ATOM 5925 O O . ASP A 1 762 ? 86.998 -26.910 -83.586 1.00 86.94 762 ASP A O 1
ATOM 5929 N N . SER A 1 763 ? 85.093 -27.997 -83.118 1.00 83.62 763 SER A N 1
ATOM 5930 C CA . SER A 1 763 ? 85.344 -29.102 -84.054 1.00 83.62 763 SER A CA 1
ATOM 5931 C C . SER A 1 763 ? 85.563 -28.607 -85.492 1.00 83.62 763 SER A C 1
ATOM 5933 O O . SER A 1 763 ? 86.468 -29.076 -86.185 1.00 83.62 763 SER A O 1
ATOM 5935 N N . CYS A 1 764 ? 84.763 -27.644 -85.963 1.00 79.25 764 CYS A N 1
ATOM 5936 C CA . CYS A 1 764 ? 84.915 -27.072 -87.305 1.00 79.25 764 CYS A CA 1
ATOM 5937 C C . CYS A 1 764 ? 86.218 -26.272 -87.472 1.00 79.25 764 CYS A C 1
ATOM 5939 O O . CYS A 1 764 ? 86.802 -26.296 -88.559 1.00 79.25 764 CYS A O 1
ATOM 5941 N N . ALA A 1 765 ? 86.696 -25.602 -86.418 1.00 78.44 765 ALA A N 1
ATOM 5942 C CA . ALA A 1 765 ? 87.996 -24.934 -86.430 1.00 78.44 765 ALA A CA 1
ATOM 5943 C C . ALA A 1 765 ? 89.142 -25.950 -86.597 1.00 78.44 765 ALA A C 1
ATOM 5945 O O . ALA A 1 765 ? 89.966 -25.793 -87.499 1.00 78.44 765 ALA A O 1
ATOM 5946 N N . GLU A 1 766 ? 89.133 -27.054 -85.839 1.00 82.38 766 GLU A N 1
ATOM 5947 C CA . GLU A 1 766 ? 90.144 -28.111 -85.993 1.00 82.38 766 GLU A CA 1
ATOM 5948 C C . GLU A 1 766 ? 90.182 -28.717 -87.406 1.00 82.38 766 GLU A C 1
ATOM 5950 O O . GLU A 1 766 ? 91.257 -29.030 -87.929 1.00 82.38 766 GLU A O 1
ATOM 5955 N N . TRP A 1 767 ? 89.019 -28.944 -88.026 1.00 76.88 767 TRP A N 1
ATOM 5956 C CA . TRP A 1 767 ? 88.950 -29.502 -89.382 1.00 76.88 767 TRP A CA 1
ATOM 5957 C C . TRP A 1 767 ? 89.510 -28.546 -90.435 1.00 76.88 767 TRP A C 1
ATOM 5959 O O . TRP A 1 767 ? 90.133 -29.003 -91.397 1.00 76.88 767 TRP A O 1
ATOM 5969 N N . LYS A 1 768 ? 89.338 -27.236 -90.239 1.00 78.06 768 LYS A N 1
ATOM 5970 C CA . LYS A 1 768 ? 89.905 -26.207 -91.111 1.00 78.06 768 LYS A CA 1
ATOM 5971 C C . LYS A 1 768 ? 91.434 -26.189 -91.036 1.00 78.06 768 LYS A C 1
ATOM 5973 O O . LYS A 1 768 ? 92.083 -26.295 -92.074 1.00 78.06 768 LYS A O 1
ATOM 5978 N N . ASP A 1 769 ? 92.002 -26.176 -89.832 1.00 77.56 769 ASP A N 1
ATOM 5979 C CA . ASP A 1 769 ? 93.459 -26.183 -89.638 1.00 77.56 769 ASP A CA 1
ATOM 5980 C C . ASP A 1 769 ? 94.110 -27.452 -90.230 1.00 77.56 769 ASP A C 1
ATOM 5982 O O . ASP A 1 769 ? 95.168 -27.395 -90.864 1.00 77.56 769 ASP A O 1
ATOM 5986 N N . LYS A 1 770 ? 93.439 -28.609 -90.108 1.00 78.88 770 LYS A N 1
ATOM 5987 C CA . LYS A 1 770 ? 93.862 -29.871 -90.747 1.00 78.88 770 LYS A CA 1
ATOM 5988 C C . LYS A 1 770 ? 93.810 -29.796 -92.281 1.00 78.88 770 LYS A C 1
ATOM 5990 O O . LYS A 1 770 ? 94.691 -30.349 -92.941 1.00 78.88 770 LYS A O 1
ATOM 5995 N N . ALA A 1 771 ? 92.818 -29.116 -92.860 1.00 72.69 771 ALA A N 1
ATOM 5996 C CA . ALA A 1 771 ? 92.711 -28.927 -94.308 1.00 72.69 771 ALA A CA 1
ATOM 5997 C C . ALA A 1 771 ? 93.811 -27.997 -94.857 1.00 72.69 771 ALA A C 1
ATOM 5999 O O . ALA A 1 771 ? 94.445 -28.330 -95.862 1.00 72.69 771 ALA A O 1
ATOM 6000 N N . ASP A 1 772 ? 94.107 -26.894 -94.166 1.00 71.75 772 ASP A N 1
ATOM 6001 C CA . ASP A 1 772 ? 95.171 -25.955 -94.549 1.00 71.75 772 ASP A CA 1
ATOM 6002 C C . ASP A 1 772 ? 96.578 -26.601 -94.436 1.00 71.75 772 ASP A C 1
ATOM 6004 O O . ASP A 1 772 ? 97.460 -26.374 -95.278 1.00 71.75 772 ASP A O 1
ATOM 6008 N N . GLY A 1 773 ? 96.776 -27.517 -93.478 1.00 69.25 773 GLY A N 1
ATOM 6009 C CA . GLY A 1 773 ? 97.974 -28.370 -93.384 1.00 69.25 773 GLY A CA 1
ATOM 6010 C C . GLY A 1 773 ? 98.133 -29.393 -94.527 1.00 69.25 773 GLY A C 1
ATOM 6011 O O . GLY A 1 773 ? 99.252 -29.722 -94.933 1.00 69.25 773 GLY A O 1
ATOM 6012 N N . LEU A 1 774 ? 97.029 -29.879 -95.102 1.00 66.69 774 LEU A N 1
ATOM 6013 C CA . LEU A 1 774 ? 97.057 -30.764 -96.277 1.00 66.69 774 LEU A CA 1
ATOM 6014 C C . LEU A 1 774 ? 97.267 -29.980 -97.583 1.00 66.69 774 LEU A C 1
ATOM 6016 O O . LEU A 1 774 ? 97.993 -30.432 -98.469 1.00 66.69 774 LEU A O 1
ATOM 6020 N N . ALA A 1 775 ? 96.707 -28.773 -97.695 1.00 58.81 775 ALA A N 1
ATOM 6021 C CA . ALA A 1 775 ? 96.918 -27.902 -98.853 1.00 58.81 775 ALA A CA 1
ATOM 6022 C C . ALA A 1 775 ? 98.395 -27.485 -99.009 1.00 58.81 775 ALA A C 1
ATOM 6024 O O . ALA A 1 775 ? 98.929 -27.461 -100.120 1.00 58.81 775 ALA A O 1
ATOM 6025 N N . THR A 1 776 ? 99.082 -27.214 -97.896 1.00 55.94 776 THR A N 1
ATOM 6026 C CA . THR A 1 776 ? 100.495 -26.793 -97.882 1.00 55.94 776 THR A CA 1
ATOM 6027 C C . THR A 1 776 ? 101.495 -27.914 -98.187 1.00 55.94 776 THR A C 1
ATOM 6029 O O . THR A 1 776 ? 102.607 -27.623 -98.626 1.00 55.94 776 THR A O 1
ATOM 6032 N N . THR A 1 777 ? 101.115 -29.187 -98.036 1.00 57.34 777 THR A N 1
ATOM 6033 C CA . THR A 1 777 ? 101.978 -30.342 -98.357 1.00 57.34 777 THR A CA 1
ATOM 6034 C C . THR A 1 777 ? 101.829 -30.845 -99.799 1.00 57.34 777 THR A C 1
ATOM 6036 O O . THR A 1 777 ? 102.709 -31.547 -100.294 1.00 57.34 777 THR A O 1
ATOM 6039 N N . SER A 1 778 ? 100.772 -30.441 -100.514 1.00 49.59 778 SER A N 1
ATOM 6040 C CA . SER A 1 778 ? 100.470 -30.896 -101.883 1.00 49.59 778 SER A CA 1
ATOM 6041 C C . SER A 1 778 ? 101.206 -30.141 -103.008 1.00 49.59 778 SER A C 1
ATOM 6043 O O . SER A 1 778 ? 101.040 -30.492 -104.176 1.00 49.59 778 SER A O 1
ATOM 6045 N N . SER A 1 779 ? 101.982 -29.093 -102.713 1.00 44.47 779 SER A N 1
ATOM 6046 C CA . SER A 1 779 ? 102.526 -28.163 -103.724 1.00 44.47 779 SER A CA 1
ATOM 6047 C C . SER A 1 779 ? 103.947 -28.483 -104.222 1.00 44.47 779 SER A C 1
ATOM 6049 O O . SER A 1 779 ? 104.556 -27.660 -104.906 1.00 44.47 779 SER A O 1
ATOM 6051 N N . SER A 1 780 ? 104.492 -29.663 -103.901 1.00 40.72 780 SER A N 1
ATOM 6052 C CA . SER A 1 780 ? 105.896 -30.009 -104.162 1.00 40.72 780 SER A CA 1
ATOM 6053 C C . SER A 1 780 ? 106.063 -31.284 -105.004 1.00 40.72 780 SER A C 1
ATOM 6055 O O . SER A 1 780 ? 105.749 -32.380 -104.550 1.00 40.72 780 SER A O 1
ATOM 6057 N N . VAL A 1 781 ? 106.673 -31.112 -106.187 1.00 42.72 781 VAL A N 1
ATOM 6058 C CA . VAL A 1 781 ? 107.208 -32.131 -107.124 1.00 42.72 781 VAL A CA 1
ATOM 6059 C C . VAL A 1 781 ? 106.217 -32.856 -108.059 1.00 42.72 781 VAL A C 1
ATOM 6061 O O . VAL A 1 781 ? 105.741 -33.944 -107.760 1.00 42.72 781 VAL A O 1
ATOM 6064 N N . GLU A 1 782 ? 106.113 -32.363 -109.303 1.00 42.19 782 GLU A N 1
ATOM 6065 C CA . GLU A 1 782 ? 105.966 -33.201 -110.511 1.00 42.19 782 GLU A CA 1
ATOM 6066 C C . GLU A 1 782 ? 106.672 -32.567 -111.729 1.00 42.19 782 GLU A C 1
ATOM 6068 O O . GLU A 1 782 ? 106.491 -31.382 -112.002 1.00 42.19 782 GLU A O 1
ATOM 6073 N N . SER A 1 783 ? 107.397 -33.369 -112.527 1.00 44.97 783 SER A N 1
ATOM 6074 C CA . SER A 1 783 ? 107.538 -33.115 -113.973 1.00 44.97 783 SER A CA 1
ATOM 6075 C C . SER A 1 783 ? 107.808 -34.383 -114.814 1.00 44.97 783 SER A C 1
ATOM 6077 O O . SER A 1 783 ? 108.840 -35.044 -114.736 1.00 44.97 783 SER A O 1
ATOM 6079 N N . THR A 1 784 ? 106.831 -34.688 -115.676 1.00 51.53 784 THR A N 1
ATOM 6080 C CA . THR A 1 784 ? 107.000 -35.150 -117.072 1.00 51.53 784 THR A CA 1
ATOM 6081 C C . THR A 1 784 ? 107.902 -36.359 -117.391 1.00 51.53 784 THR A C 1
ATOM 6083 O O . THR A 1 784 ? 109.004 -36.181 -117.902 1.00 51.53 784 THR A O 1
ATOM 6086 N N . LEU A 1 785 ? 107.364 -37.587 -117.269 1.00 43.50 785 LEU A N 1
ATOM 6087 C CA . LEU A 1 785 ? 107.657 -38.707 -118.207 1.00 43.50 785 LEU A CA 1
ATOM 6088 C C . LEU A 1 785 ? 106.635 -39.885 -118.187 1.00 43.50 785 LEU A C 1
ATOM 6090 O O . LEU A 1 785 ? 106.946 -40.983 -118.640 1.00 43.50 785 LEU A O 1
ATOM 6094 N N . ARG A 1 786 ? 105.403 -39.690 -117.676 1.00 48.59 786 ARG A N 1
ATOM 6095 C CA . ARG A 1 786 ? 104.326 -40.721 -117.667 1.00 48.59 786 ARG A CA 1
ATOM 6096 C C . ARG A 1 786 ? 103.148 -40.464 -118.621 1.00 48.59 786 ARG A C 1
ATOM 6098 O O . ARG A 1 786 ? 102.307 -41.351 -118.762 1.00 48.59 786 ARG A O 1
ATOM 6105 N N . ALA A 1 787 ? 103.093 -39.284 -119.247 1.00 54.69 787 ALA A N 1
ATOM 6106 C CA . ALA A 1 787 ? 101.899 -38.716 -119.888 1.00 54.69 787 ALA A CA 1
ATOM 6107 C C . ALA A 1 787 ? 101.138 -39.695 -120.805 1.00 54.69 787 ALA A C 1
ATOM 6109 O O . ALA A 1 787 ? 99.918 -39.838 -120.684 1.00 54.69 787 ALA A O 1
ATOM 6110 N N . ASP A 1 788 ? 101.859 -40.432 -121.648 1.00 52.28 788 ASP A N 1
ATOM 6111 C CA . ASP A 1 788 ? 101.246 -41.223 -122.719 1.00 52.28 788 ASP A CA 1
ATOM 6112 C C . ASP A 1 788 ? 100.674 -42.569 -122.236 1.00 52.28 788 ASP A C 1
ATOM 6114 O O . ASP A 1 788 ? 99.711 -43.074 -122.811 1.00 52.28 788 ASP A O 1
ATOM 6118 N N . LEU A 1 789 ? 101.183 -43.126 -121.127 1.00 55.16 789 LEU A N 1
ATOM 6119 C CA . LEU A 1 789 ? 100.610 -44.334 -120.512 1.00 55.16 789 LEU A CA 1
ATOM 6120 C C . LEU A 1 789 ? 99.407 -43.993 -119.611 1.00 55.16 789 LEU A C 1
ATOM 6122 O O . LEU A 1 789 ? 98.468 -44.783 -119.482 1.00 55.16 789 LEU A O 1
ATOM 6126 N N . THR A 1 790 ? 99.393 -42.790 -119.027 1.00 56.91 790 THR A N 1
ATOM 6127 C CA . THR A 1 790 ? 98.242 -42.271 -118.272 1.00 56.91 790 THR A CA 1
ATOM 6128 C C . THR A 1 790 ? 97.031 -41.933 -119.140 1.00 56.91 790 THR A C 1
ATOM 6130 O O . THR A 1 790 ? 95.931 -41.909 -118.604 1.00 56.91 790 THR A O 1
ATOM 6133 N N . ALA A 1 791 ? 97.171 -41.731 -120.455 1.00 58.09 791 ALA A N 1
ATOM 6134 C CA . ALA A 1 791 ? 96.043 -41.358 -121.315 1.00 58.09 791 ALA A CA 1
ATOM 6135 C C . ALA A 1 791 ? 94.944 -42.442 -121.388 1.00 58.09 791 ALA A C 1
ATOM 6137 O O . ALA A 1 791 ? 93.761 -42.138 -121.245 1.00 58.09 791 ALA A O 1
ATOM 6138 N N . SER A 1 792 ? 95.321 -43.718 -121.550 1.00 52.25 792 SER A N 1
ATOM 6139 C CA . SER A 1 792 ? 94.354 -44.828 -121.636 1.00 52.25 792 SER A CA 1
ATOM 6140 C C . SER A 1 792 ? 93.852 -45.285 -120.258 1.00 52.25 792 SER A C 1
ATOM 6142 O O . SER A 1 792 ? 92.653 -45.487 -120.074 1.00 52.25 792 SER A O 1
ATOM 6144 N N . SER A 1 793 ? 94.738 -45.366 -119.257 1.00 54.38 793 SER A N 1
ATOM 6145 C CA . SER A 1 793 ? 94.349 -45.679 -117.869 1.00 54.38 793 SER A CA 1
ATOM 6146 C C . SER A 1 793 ? 93.466 -44.579 -117.256 1.00 54.38 793 SER A C 1
ATOM 6148 O O . SER A 1 793 ? 92.480 -44.856 -116.571 1.00 54.38 793 SER A O 1
ATOM 6150 N N . GLY A 1 794 ? 93.774 -43.318 -117.574 1.00 61.59 794 GLY A N 1
ATOM 6151 C CA . GLY A 1 794 ? 93.066 -42.132 -117.108 1.00 61.59 794 GLY A CA 1
ATOM 6152 C C . GLY A 1 794 ? 91.619 -42.051 -117.584 1.00 61.59 794 GLY A C 1
ATOM 6153 O O . GLY A 1 794 ? 90.784 -41.592 -116.820 1.00 61.59 794 GLY A O 1
ATOM 6154 N N . GLN A 1 795 ? 91.277 -42.555 -118.775 1.00 63.78 795 GLN A N 1
ATOM 6155 C CA . GLN A 1 795 ? 89.878 -42.593 -119.232 1.00 63.78 795 GLN A CA 1
ATOM 6156 C C . GLN A 1 795 ? 89.028 -43.597 -118.435 1.00 63.78 795 GLN A C 1
ATOM 6158 O O . GLN A 1 795 ? 87.901 -43.284 -118.051 1.00 63.78 795 GLN A O 1
ATOM 6163 N N . CYS A 1 796 ? 89.576 -44.769 -118.099 1.00 59.97 796 CYS A N 1
ATOM 6164 C CA . CYS A 1 796 ? 88.892 -45.738 -117.236 1.00 59.97 796 CYS A CA 1
ATOM 6165 C C . CYS A 1 796 ? 88.798 -45.251 -115.780 1.00 59.97 796 CYS A C 1
ATOM 6167 O O . CYS A 1 796 ? 87.771 -45.444 -115.129 1.00 59.97 796 CYS A O 1
ATOM 6169 N N . LEU A 1 797 ? 89.841 -44.583 -115.272 1.00 66.44 797 LEU A N 1
ATOM 6170 C CA . LEU A 1 797 ? 89.828 -43.955 -113.947 1.00 66.44 797 LEU A CA 1
ATOM 6171 C C . LEU A 1 797 ? 88.908 -42.730 -113.877 1.00 66.44 797 LEU A C 1
ATOM 6173 O O . LEU A 1 797 ? 88.280 -42.533 -112.841 1.00 66.44 797 LEU A O 1
ATOM 6177 N N . ALA A 1 798 ? 88.773 -41.956 -114.957 1.00 70.50 798 ALA A N 1
ATOM 6178 C CA . ALA A 1 798 ? 87.824 -40.850 -115.055 1.00 70.50 798 ALA A CA 1
ATOM 6179 C C . ALA A 1 798 ? 86.387 -41.371 -114.974 1.00 70.50 798 ALA A C 1
ATOM 6181 O O . ALA A 1 798 ? 85.667 -40.979 -114.069 1.00 70.50 798 ALA A O 1
ATOM 6182 N N . LEU A 1 799 ? 86.004 -42.357 -115.795 1.00 73.19 799 LEU A N 1
ATOM 6183 C CA . LEU A 1 799 ? 84.660 -42.949 -115.730 1.00 73.19 799 LEU A CA 1
ATOM 6184 C C . LEU A 1 799 ? 84.368 -43.634 -114.380 1.00 73.19 799 LEU A C 1
ATOM 6186 O O . LEU A 1 799 ? 83.246 -43.564 -113.880 1.00 73.19 799 LEU A O 1
ATOM 6190 N N . ALA A 1 800 ? 85.367 -44.258 -113.745 1.00 68.19 800 ALA A N 1
ATOM 6191 C CA . ALA A 1 800 ? 85.225 -44.804 -112.393 1.00 68.19 800 ALA A CA 1
ATOM 6192 C C . ALA A 1 800 ? 85.148 -43.714 -111.303 1.00 68.19 800 ALA A C 1
ATOM 6194 O O . ALA A 1 800 ? 84.500 -43.920 -110.274 1.00 68.19 800 ALA A O 1
ATOM 6195 N N . GLY A 1 801 ? 85.806 -42.572 -111.515 1.00 73.88 801 GLY A N 1
ATOM 6196 C CA . GLY A 1 801 ? 85.759 -41.389 -110.658 1.00 73.88 801 GLY A CA 1
ATOM 6197 C C . GLY A 1 801 ? 84.440 -40.633 -110.785 1.00 73.88 801 GLY A C 1
ATOM 6198 O O . GLY A 1 801 ? 83.857 -40.274 -109.768 1.00 73.88 801 GLY A O 1
ATOM 6199 N N . ASP A 1 802 ? 83.924 -40.479 -112.001 1.00 78.12 802 ASP A N 1
ATOM 6200 C CA . ASP A 1 802 ? 82.625 -39.879 -112.301 1.00 78.12 802 ASP A CA 1
ATOM 6201 C C . ASP A 1 802 ? 81.489 -40.754 -111.773 1.00 78.12 802 ASP A C 1
ATOM 6203 O O . ASP A 1 802 ? 80.578 -40.241 -111.129 1.00 78.12 802 ASP A O 1
ATOM 6207 N N . LYS A 1 803 ? 81.589 -42.085 -111.917 1.00 74.75 803 LYS A N 1
ATOM 6208 C CA . LYS A 1 803 ? 80.675 -43.020 -111.249 1.00 74.75 803 LYS A CA 1
ATOM 6209 C C . LYS A 1 803 ? 80.688 -42.828 -109.726 1.00 74.75 803 LYS A C 1
ATOM 6211 O O . LYS A 1 803 ? 79.627 -42.636 -109.144 1.00 74.75 803 LYS A O 1
ATOM 6216 N N . ARG A 1 804 ? 81.867 -42.799 -109.087 1.00 77.12 804 ARG A N 1
ATOM 6217 C CA . ARG A 1 804 ? 81.978 -42.568 -107.631 1.00 77.12 804 ARG A CA 1
ATOM 6218 C C . ARG A 1 804 ? 81.494 -41.182 -107.199 1.00 77.12 804 ARG A C 1
ATOM 6220 O O . ARG A 1 804 ? 80.931 -41.053 -106.116 1.00 77.12 804 ARG A O 1
ATOM 6227 N N . ARG A 1 805 ? 81.691 -40.146 -108.021 1.00 82.31 805 ARG A N 1
ATOM 6228 C CA . ARG A 1 805 ? 81.145 -38.801 -107.784 1.00 82.31 805 ARG A CA 1
ATOM 6229 C C . ARG A 1 805 ? 79.625 -38.813 -107.853 1.00 82.31 805 ARG A C 1
ATOM 6231 O O . ARG A 1 805 ? 79.004 -38.293 -106.936 1.00 82.31 805 ARG A O 1
ATOM 6238 N N . LEU A 1 806 ? 79.041 -39.447 -108.868 1.00 82.00 806 LEU A N 1
ATOM 6239 C CA . LEU A 1 806 ? 77.591 -39.571 -109.013 1.00 82.00 806 LEU A CA 1
ATOM 6240 C C . LEU A 1 806 ? 76.970 -40.378 -107.864 1.00 82.00 806 LEU A C 1
ATOM 6242 O O . LEU A 1 806 ? 75.990 -39.923 -107.280 1.00 82.00 806 LEU A O 1
ATOM 6246 N N . GLU A 1 807 ? 77.575 -41.504 -107.476 1.00 81.06 807 GLU A N 1
ATOM 6247 C CA . GLU A 1 807 ? 77.166 -42.304 -106.309 1.00 81.06 807 GLU A CA 1
ATOM 6248 C C . GLU A 1 807 ? 77.255 -41.492 -105.002 1.00 81.06 807 GLU A C 1
ATOM 6250 O O . GLU A 1 807 ? 76.319 -41.508 -104.207 1.00 81.06 807 GLU A O 1
ATOM 6255 N N . SER A 1 808 ? 78.322 -40.706 -104.813 1.00 82.25 808 SER A N 1
ATOM 6256 C CA . SER A 1 808 ? 78.462 -39.789 -103.670 1.00 82.25 808 SER A CA 1
ATOM 6257 C C . SER A 1 808 ? 77.400 -38.682 -103.674 1.00 82.25 808 SER A C 1
ATOM 6259 O O . SER A 1 808 ? 76.782 -38.417 -102.644 1.00 82.25 808 SER A O 1
ATOM 6261 N N . THR A 1 809 ? 77.111 -38.073 -104.832 1.00 82.69 809 THR A N 1
ATOM 6262 C CA . THR A 1 809 ? 76.057 -37.049 -104.933 1.00 82.69 809 THR A CA 1
ATOM 6263 C C . THR A 1 809 ? 74.659 -37.626 -104.726 1.00 82.69 809 THR A C 1
ATOM 6265 O O . THR A 1 809 ? 73.826 -36.976 -104.099 1.00 82.69 809 THR A O 1
ATOM 6268 N N . ALA A 1 810 ? 74.402 -38.855 -105.185 1.00 82.00 810 ALA A N 1
ATOM 6269 C CA . ALA A 1 810 ? 73.146 -39.554 -104.933 1.00 82.00 810 ALA A CA 1
ATOM 6270 C C . ALA A 1 810 ? 72.967 -39.817 -103.430 1.00 82.00 810 ALA A C 1
ATOM 6272 O O . ALA A 1 810 ? 71.948 -39.425 -102.870 1.00 82.00 810 ALA A O 1
ATOM 6273 N N . ALA A 1 811 ? 73.995 -40.340 -102.753 1.00 81.69 811 ALA A N 1
ATOM 6274 C CA . ALA A 1 811 ? 73.976 -40.541 -101.304 1.00 81.69 811 ALA A CA 1
ATOM 6275 C C . ALA A 1 811 ? 73.806 -39.222 -100.517 1.00 81.69 811 ALA A C 1
ATOM 6277 O O . ALA A 1 811 ? 73.081 -39.189 -99.519 1.00 81.69 811 ALA A O 1
ATOM 6278 N N . SER A 1 812 ? 74.410 -38.113 -100.973 1.00 83.75 812 SER A N 1
ATOM 6279 C CA . SER A 1 812 ? 74.213 -36.793 -100.349 1.00 83.75 812 SER A CA 1
ATOM 6280 C C . SER A 1 812 ? 72.804 -36.233 -100.569 1.00 83.75 812 SER A C 1
ATOM 6282 O O . SER A 1 812 ? 72.255 -35.577 -99.690 1.00 83.75 812 SER A O 1
ATOM 6284 N N . LEU A 1 813 ? 72.190 -36.510 -101.724 1.00 86.06 813 LEU A N 1
ATOM 6285 C CA . LEU A 1 813 ? 70.812 -36.110 -102.012 1.00 86.06 813 LEU A CA 1
ATOM 6286 C C . LEU A 1 813 ? 69.803 -36.974 -101.245 1.00 86.06 813 LEU A C 1
ATOM 6288 O O . LEU A 1 813 ? 68.796 -36.448 -100.784 1.00 86.06 813 LEU A O 1
ATOM 6292 N N . GLU A 1 814 ? 70.076 -38.266 -101.045 1.00 82.88 814 GLU A N 1
ATOM 6293 C CA . GLU A 1 814 ? 69.265 -39.141 -100.190 1.00 82.88 814 GLU A CA 1
ATOM 6294 C C . GLU A 1 814 ? 69.324 -38.716 -98.716 1.00 82.88 814 GLU A C 1
ATOM 6296 O O . GLU A 1 814 ? 68.281 -38.648 -98.065 1.00 82.88 814 GLU A O 1
ATOM 6301 N N . THR A 1 815 ? 70.502 -38.350 -98.197 1.00 84.69 815 THR A N 1
ATOM 6302 C CA . THR A 1 815 ? 70.625 -37.814 -96.825 1.00 84.69 815 THR A CA 1
ATOM 6303 C C . THR A 1 815 ? 69.967 -36.443 -96.674 1.00 84.69 815 THR A C 1
ATOM 6305 O O . THR A 1 815 ? 69.213 -36.256 -95.720 1.00 84.69 815 THR A O 1
ATOM 6308 N N . LEU A 1 816 ? 70.145 -35.525 -97.631 1.00 87.69 816 LEU A N 1
ATOM 6309 C CA . LEU A 1 816 ? 69.462 -34.225 -97.635 1.00 87.69 816 LEU A CA 1
ATOM 6310 C C . LEU A 1 816 ? 67.933 -34.374 -97.728 1.00 87.69 816 LEU A C 1
ATOM 6312 O O . LEU A 1 816 ? 67.195 -33.684 -97.030 1.00 87.69 816 LEU A O 1
ATOM 6316 N N . ASN A 1 817 ? 67.436 -35.306 -98.546 1.00 83.88 817 ASN A N 1
ATOM 6317 C CA . ASN A 1 817 ? 66.010 -35.625 -98.628 1.00 83.88 817 ASN A CA 1
ATOM 6318 C C . ASN A 1 817 ? 65.499 -36.252 -97.315 1.00 83.88 817 ASN A C 1
ATOM 6320 O O . ASN A 1 817 ? 64.389 -35.955 -96.883 1.00 83.88 817 ASN A O 1
ATOM 6324 N N . GLY A 1 818 ? 66.306 -37.074 -96.638 1.00 88.06 818 GLY A N 1
ATOM 6325 C CA . GLY A 1 818 ? 66.004 -37.571 -95.293 1.00 88.06 818 GLY A CA 1
ATOM 6326 C C . GLY A 1 818 ? 65.871 -36.442 -94.263 1.00 88.06 818 GLY A C 1
ATOM 6327 O O . GLY A 1 818 ? 64.891 -36.407 -93.520 1.00 88.06 818 GLY A O 1
ATOM 6328 N N . GLN A 1 819 ? 66.807 -35.488 -94.271 1.00 85.88 819 GLN A N 1
ATOM 6329 C CA . GLN A 1 819 ? 66.802 -34.306 -93.399 1.00 85.88 819 GLN A CA 1
ATOM 6330 C C . GLN A 1 819 ? 65.589 -33.403 -93.666 1.00 85.88 819 GLN A C 1
ATOM 6332 O O . GLN A 1 819 ? 64.820 -33.137 -92.746 1.00 85.88 819 GLN A O 1
ATOM 6337 N N . LEU A 1 820 ? 65.331 -33.039 -94.926 1.00 88.50 820 LEU A N 1
ATOM 6338 C CA . LEU A 1 820 ? 64.160 -32.243 -95.319 1.00 88.50 820 LEU A CA 1
ATOM 6339 C C . LEU A 1 820 ? 62.831 -32.908 -94.938 1.00 88.50 820 LEU A C 1
ATOM 6341 O O . LEU A 1 820 ? 61.888 -32.224 -94.546 1.00 88.50 820 LEU A O 1
ATOM 6345 N N . ASN A 1 821 ? 62.727 -34.239 -95.023 1.00 86.12 821 ASN A N 1
ATOM 6346 C CA . ASN A 1 821 ? 61.525 -34.937 -94.566 1.00 86.12 821 ASN A CA 1
ATOM 6347 C C . ASN A 1 821 ? 61.390 -34.918 -93.036 1.00 86.12 821 ASN A C 1
ATOM 6349 O O . ASN A 1 821 ? 60.271 -34.763 -92.547 1.00 86.12 821 ASN A O 1
ATOM 6353 N N . ALA A 1 822 ? 62.490 -35.020 -92.282 1.00 87.25 822 ALA A N 1
ATOM 6354 C CA . ALA A 1 822 ? 62.474 -34.869 -90.827 1.00 87.25 822 ALA A CA 1
ATOM 6355 C C . ALA A 1 822 ? 62.052 -33.447 -90.405 1.00 87.25 822 ALA A C 1
ATOM 6357 O O . ALA A 1 822 ? 61.136 -33.308 -89.596 1.00 87.25 822 ALA A O 1
ATOM 6358 N N . GLU A 1 823 ? 62.617 -32.407 -91.028 1.00 88.25 823 GLU A N 1
ATOM 6359 C CA . GLU A 1 823 ? 62.234 -30.999 -90.825 1.00 88.25 823 GLU A CA 1
ATOM 6360 C C . GLU A 1 823 ? 60.763 -30.739 -91.188 1.00 88.25 823 GLU A C 1
ATOM 6362 O O . GLU A 1 823 ? 60.024 -30.086 -90.454 1.00 88.25 823 GLU A O 1
ATOM 6367 N N . LEU A 1 824 ? 60.273 -31.317 -92.290 1.00 88.50 824 LEU A N 1
ATOM 6368 C CA . LEU A 1 824 ? 58.852 -31.263 -92.647 1.00 88.50 824 LEU A CA 1
ATOM 6369 C C . LEU A 1 824 ? 57.952 -32.047 -91.679 1.00 88.50 824 LEU A C 1
ATOM 6371 O O . LEU A 1 824 ? 56.736 -31.839 -91.683 1.00 88.50 824 LEU A O 1
ATOM 6375 N N . HIS A 1 825 ? 58.483 -32.972 -90.879 1.00 88.38 825 HIS A N 1
ATOM 6376 C CA . HIS A 1 825 ? 57.727 -33.637 -89.819 1.00 88.38 825 HIS A CA 1
ATOM 6377 C C . HIS A 1 825 ? 57.700 -32.805 -88.531 1.00 88.38 825 HIS A C 1
ATOM 6379 O O . HIS A 1 825 ? 56.609 -32.643 -87.979 1.00 88.38 825 HIS A O 1
ATOM 6385 N N . THR A 1 826 ? 58.817 -32.206 -88.104 1.00 88.62 826 THR A N 1
ATOM 6386 C CA . THR A 1 826 ? 58.835 -31.281 -86.954 1.00 88.62 826 THR A CA 1
ATOM 6387 C C . THR A 1 826 ? 58.000 -30.031 -87.222 1.00 88.62 826 THR A C 1
ATOM 6389 O O . THR A 1 826 ? 57.103 -29.745 -86.436 1.00 88.62 826 THR A O 1
ATOM 6392 N N . LEU A 1 827 ? 58.134 -29.376 -88.381 1.00 86.06 827 LEU A N 1
ATOM 6393 C CA . LEU A 1 827 ? 57.308 -28.211 -88.750 1.00 86.06 827 LEU A CA 1
ATOM 6394 C C . LEU A 1 827 ? 55.796 -28.517 -88.765 1.00 86.06 827 LEU A C 1
ATOM 6396 O O . LEU A 1 827 ? 54.970 -27.652 -88.465 1.00 86.06 827 LEU A O 1
ATOM 6400 N N . ARG A 1 828 ? 55.395 -29.755 -89.096 1.00 89.94 828 ARG A N 1
ATOM 6401 C CA . ARG A 1 828 ? 53.986 -30.186 -89.005 1.00 89.94 828 ARG A CA 1
ATOM 6402 C C . ARG A 1 828 ? 53.532 -30.379 -87.556 1.00 89.94 828 ARG A C 1
ATOM 6404 O O . ARG A 1 828 ? 52.386 -30.051 -87.256 1.00 89.94 828 ARG A O 1
ATOM 6411 N N . GLN A 1 829 ? 54.399 -30.886 -86.679 1.00 87.38 829 GLN A N 1
ATOM 6412 C CA . GLN A 1 829 ? 54.120 -31.027 -85.246 1.00 87.38 829 GLN A CA 1
ATOM 6413 C C . GLN A 1 829 ? 54.057 -29.659 -84.552 1.00 87.38 829 GLN A C 1
ATOM 6415 O O . GLN A 1 829 ? 53.099 -29.390 -83.833 1.00 87.38 829 GLN A O 1
ATOM 6420 N N . GLU A 1 830 ? 54.996 -28.758 -84.844 1.00 86.12 830 GLU A N 1
ATOM 6421 C CA . GLU A 1 830 ? 54.991 -27.369 -84.369 1.00 86.12 830 GLU A CA 1
ATOM 6422 C C . GLU A 1 830 ? 53.719 -26.640 -84.799 1.00 86.12 830 GLU A C 1
ATOM 6424 O O . GLU A 1 830 ? 53.022 -26.077 -83.958 1.00 86.12 830 GLU A O 1
ATOM 6429 N N . LYS A 1 831 ? 53.334 -26.736 -86.081 1.00 87.31 831 LYS A N 1
ATOM 6430 C CA . LYS A 1 831 ? 52.053 -26.204 -86.568 1.00 87.31 831 LYS A CA 1
ATOM 6431 C C . LYS A 1 831 ? 50.857 -26.781 -85.800 1.00 87.31 831 LYS A C 1
ATOM 6433 O O . LYS A 1 831 ? 49.913 -26.052 -85.510 1.00 87.31 831 LYS A O 1
ATOM 6438 N N . GLN A 1 832 ? 50.874 -28.073 -85.470 1.00 88.38 832 GLN A N 1
ATOM 6439 C CA . GLN A 1 832 ? 49.792 -28.704 -84.713 1.00 88.38 832 GLN A CA 1
ATOM 6440 C C . GLN A 1 832 ? 49.735 -28.212 -83.256 1.00 88.38 832 GLN A C 1
ATOM 6442 O O . GLN A 1 832 ? 48.638 -28.005 -82.738 1.00 88.38 832 GLN A O 1
ATOM 6447 N N . CYS A 1 833 ? 50.878 -27.984 -82.604 1.00 87.62 833 CYS A N 1
ATOM 6448 C CA . CYS A 1 833 ? 50.933 -27.376 -81.272 1.00 87.62 833 CYS A CA 1
ATOM 6449 C C . CYS A 1 833 ? 50.500 -25.904 -81.293 1.00 87.62 833 CYS A C 1
ATOM 6451 O O . CYS A 1 833 ? 49.692 -25.502 -80.460 1.00 87.62 833 CYS A O 1
ATOM 6453 N N . LEU A 1 834 ? 50.964 -25.113 -82.266 1.00 86.88 834 LEU A N 1
ATOM 6454 C CA . LEU A 1 834 ? 50.565 -23.711 -82.424 1.00 86.88 834 LEU A CA 1
ATOM 6455 C C . LEU A 1 834 ? 49.056 -23.570 -82.659 1.00 86.88 834 LEU A C 1
ATOM 6457 O O . LEU A 1 834 ? 48.432 -22.721 -82.030 1.00 86.88 834 LEU A O 1
ATOM 6461 N N . ASN A 1 835 ? 48.450 -24.435 -83.479 1.00 87.00 835 ASN A N 1
ATOM 6462 C CA . ASN A 1 835 ? 46.995 -24.464 -83.647 1.00 87.00 835 ASN A CA 1
ATOM 6463 C C . ASN A 1 835 ? 46.263 -24.737 -82.320 1.00 87.00 835 ASN A C 1
ATOM 6465 O O . ASN A 1 835 ? 45.334 -24.008 -81.998 1.00 87.00 835 ASN A O 1
ATOM 6469 N N . LYS A 1 836 ? 46.710 -25.714 -81.518 1.00 88.75 836 LYS A N 1
ATOM 6470 C CA . LYS A 1 836 ? 46.113 -25.990 -80.196 1.00 88.75 836 LYS A CA 1
ATOM 6471 C C . LYS A 1 836 ? 46.265 -24.826 -79.214 1.00 88.75 836 LYS A C 1
ATOM 6473 O O . LYS A 1 836 ? 45.366 -24.577 -78.419 1.00 88.75 836 LYS A O 1
ATOM 6478 N N . HIS A 1 837 ? 47.393 -24.115 -79.254 1.00 85.81 837 HIS A N 1
ATOM 6479 C CA . HIS A 1 837 ? 47.582 -22.915 -78.437 1.00 85.81 837 HIS A CA 1
ATOM 6480 C C . HIS A 1 837 ? 46.684 -21.759 -78.888 1.00 85.81 837 HIS A C 1
ATOM 6482 O O . HIS A 1 837 ? 46.216 -21.014 -78.034 1.00 85.81 837 HIS A O 1
ATOM 6488 N N . LEU A 1 838 ? 46.418 -21.613 -80.191 1.00 87.56 838 LEU A N 1
ATOM 6489 C CA . LEU A 1 838 ? 45.449 -20.639 -80.700 1.00 87.56 838 LEU A CA 1
ATOM 6490 C C . LEU A 1 838 ? 44.019 -20.999 -80.276 1.00 87.56 838 LEU A C 1
ATOM 6492 O O . LEU A 1 838 ? 43.342 -20.144 -79.723 1.00 87.56 838 LEU A O 1
ATOM 6496 N N . GLU A 1 839 ? 43.608 -22.262 -80.427 1.00 91.25 839 GLU A N 1
ATOM 6497 C CA . GLU A 1 839 ? 42.305 -22.760 -79.954 1.00 91.25 839 GLU A CA 1
ATOM 6498 C C . GLU A 1 839 ? 42.112 -22.474 -78.449 1.00 91.25 839 GLU A C 1
ATOM 6500 O O . GLU A 1 839 ? 41.117 -21.871 -78.059 1.00 91.25 839 GLU A O 1
ATOM 6505 N N . GLY A 1 840 ? 43.109 -22.786 -77.610 1.00 89.25 840 GLY A N 1
ATOM 6506 C CA . GLY A 1 840 ? 43.059 -22.474 -76.176 1.00 89.25 840 GLY A CA 1
ATOM 6507 C C . GLY A 1 840 ? 43.036 -20.972 -75.854 1.00 89.25 840 GLY A C 1
ATOM 6508 O O . GLY A 1 840 ? 42.352 -20.558 -74.922 1.00 89.25 840 GLY A O 1
ATOM 6509 N N . ARG A 1 841 ? 43.739 -20.133 -76.631 1.00 87.38 841 ARG A N 1
ATOM 6510 C CA . ARG A 1 841 ? 43.695 -18.664 -76.479 1.00 87.38 841 ARG A CA 1
ATOM 6511 C C . ARG A 1 841 ? 42.333 -18.088 -76.860 1.00 87.38 841 ARG A C 1
ATOM 6513 O O . ARG A 1 841 ? 41.899 -17.133 -76.222 1.00 87.38 841 ARG A O 1
ATOM 6520 N N . ASP A 1 842 ? 41.682 -18.640 -77.881 1.00 92.38 842 ASP A N 1
ATOM 6521 C CA . ASP A 1 842 ? 40.347 -18.217 -78.303 1.00 92.38 842 ASP A CA 1
ATOM 6522 C C . ASP A 1 842 ? 39.292 -18.604 -77.248 1.00 92.38 842 ASP A C 1
ATOM 6524 O O . ASP A 1 842 ? 38.454 -17.771 -76.898 1.00 92.38 842 ASP A O 1
ATOM 6528 N N . ASP A 1 843 ? 39.389 -19.801 -76.656 1.00 92.69 843 ASP A N 1
ATOM 6529 C CA . ASP A 1 843 ? 38.537 -20.230 -75.534 1.00 92.69 843 ASP A CA 1
ATOM 6530 C C . ASP A 1 843 ? 38.739 -19.354 -74.276 1.00 92.69 843 ASP A C 1
ATOM 6532 O O . ASP A 1 843 ? 37.765 -18.885 -73.679 1.00 92.69 843 ASP A O 1
ATOM 6536 N N . GLU A 1 844 ? 39.991 -19.056 -73.895 1.00 91.00 844 GLU A N 1
ATOM 6537 C CA . GLU A 1 844 ? 40.316 -18.104 -72.815 1.00 91.00 844 GLU A CA 1
ATOM 6538 C C . GLU A 1 844 ? 39.732 -16.707 -73.085 1.00 91.00 844 GLU A C 1
ATOM 6540 O O . GLU A 1 844 ? 39.174 -16.064 -72.193 1.00 91.00 844 GLU A O 1
ATOM 6545 N N . LEU A 1 845 ? 39.854 -16.220 -74.322 1.00 91.06 845 LEU A N 1
ATOM 6546 C CA . LEU A 1 845 ? 39.380 -14.900 -74.726 1.00 91.06 845 LEU A CA 1
ATOM 6547 C C . LEU A 1 845 ? 37.846 -14.822 -74.715 1.00 91.06 845 LEU A C 1
ATOM 6549 O O . LEU A 1 845 ? 37.298 -13.792 -74.316 1.00 91.06 845 LEU A O 1
ATOM 6553 N N . LEU A 1 846 ? 37.151 -15.903 -75.079 1.00 93.12 846 LEU A N 1
ATOM 6554 C CA . LEU A 1 846 ? 35.699 -16.026 -74.935 1.00 93.12 846 LEU A CA 1
ATOM 6555 C C . LEU A 1 846 ? 35.266 -16.045 -73.461 1.00 93.12 846 LEU A C 1
ATOM 6557 O O . LEU A 1 846 ? 34.302 -15.359 -73.111 1.00 93.12 846 LEU A O 1
ATOM 6561 N N . ALA A 1 847 ? 35.990 -16.753 -72.588 1.00 89.50 847 ALA A N 1
ATOM 6562 C CA . ALA A 1 847 ? 35.721 -16.756 -71.148 1.00 89.50 847 ALA A CA 1
ATOM 6563 C C . ALA A 1 847 ? 35.867 -15.347 -70.541 1.00 89.50 847 ALA A C 1
ATOM 6565 O O . ALA A 1 847 ? 34.926 -14.832 -69.937 1.00 89.50 847 ALA A O 1
ATOM 6566 N N . VAL A 1 848 ? 36.982 -14.659 -70.818 1.00 88.62 848 VAL A N 1
ATOM 6567 C CA . VAL A 1 848 ? 37.230 -13.279 -70.357 1.00 88.62 848 VAL A CA 1
ATOM 6568 C C . VAL A 1 848 ? 36.189 -12.289 -70.900 1.00 88.62 848 VAL A C 1
ATOM 6570 O O . VAL A 1 848 ? 35.814 -11.339 -70.208 1.00 88.62 848 VAL A O 1
ATOM 6573 N N . GLN A 1 849 ? 35.675 -12.490 -72.120 1.00 89.62 849 GLN A N 1
ATOM 6574 C CA . GLN A 1 849 ? 34.558 -11.693 -72.644 1.00 89.62 849 GLN A CA 1
ATOM 6575 C C . GLN A 1 849 ? 33.244 -11.944 -71.886 1.00 89.62 849 GLN A C 1
ATOM 6577 O O . GLN A 1 849 ? 32.494 -10.990 -71.658 1.00 89.62 849 GLN A O 1
ATOM 6582 N N . GLY A 1 850 ? 32.983 -13.188 -71.475 1.00 93.19 850 GLY A N 1
ATOM 6583 C CA . GLY A 1 850 ? 31.858 -13.556 -70.612 1.00 93.19 850 GLY A CA 1
ATOM 6584 C C . GLY A 1 850 ? 31.936 -12.880 -69.243 1.00 93.19 850 GLY A C 1
ATOM 6585 O O . GLY A 1 850 ? 31.003 -12.170 -68.856 1.00 93.19 850 GLY A O 1
ATOM 6586 N N . ASP A 1 851 ? 33.077 -12.999 -68.565 1.00 91.88 851 ASP A N 1
ATOM 6587 C CA . ASP A 1 851 ? 33.322 -12.375 -67.259 1.00 91.88 851 ASP A CA 1
ATOM 6588 C C . ASP A 1 851 ? 33.187 -10.846 -67.331 1.00 91.88 851 ASP A C 1
ATOM 6590 O O . ASP A 1 851 ? 32.515 -10.222 -66.508 1.00 91.88 851 ASP A O 1
ATOM 6594 N N . LEU A 1 852 ? 33.747 -10.220 -68.373 1.00 89.38 852 LEU A N 1
ATOM 6595 C CA . LEU A 1 852 ? 33.622 -8.779 -68.601 1.00 89.38 852 LEU A CA 1
ATOM 6596 C C . LEU A 1 852 ? 32.163 -8.343 -68.822 1.00 89.38 852 LEU A C 1
ATOM 6598 O O . LEU A 1 852 ? 31.782 -7.239 -68.419 1.00 89.38 852 LEU A O 1
ATOM 6602 N N . ALA A 1 853 ? 31.340 -9.175 -69.466 1.00 90.62 853 ALA A N 1
ATOM 6603 C CA . ALA A 1 853 ? 29.913 -8.912 -69.633 1.00 90.62 853 ALA A CA 1
ATOM 6604 C C . ALA A 1 853 ? 29.152 -9.047 -68.302 1.00 90.62 853 ALA A C 1
ATOM 6606 O O . ALA A 1 853 ? 28.321 -8.187 -67.993 1.00 90.62 853 ALA A O 1
ATOM 6607 N N . GLN A 1 854 ? 29.477 -10.053 -67.483 1.00 92.19 854 GLN A N 1
ATOM 6608 C CA . GLN A 1 854 ? 28.901 -10.218 -66.146 1.00 92.19 854 GLN A CA 1
ATOM 6609 C C . GLN A 1 854 ? 29.257 -9.040 -65.227 1.00 92.19 854 GLN A C 1
ATOM 6611 O O . GLN A 1 854 ? 28.359 -8.425 -64.651 1.00 92.19 854 GLN A O 1
ATOM 6616 N N . VAL A 1 855 ? 30.535 -8.651 -65.152 1.00 90.75 855 VAL A N 1
ATOM 6617 C CA . VAL A 1 855 ? 30.995 -7.516 -64.332 1.00 90.75 855 VAL A CA 1
ATOM 6618 C C . VAL A 1 855 ? 30.294 -6.212 -64.732 1.00 90.75 855 VAL A C 1
ATOM 6620 O O . VAL A 1 855 ? 29.909 -5.428 -63.865 1.00 90.75 855 VAL A O 1
ATOM 6623 N N . LYS A 1 856 ? 30.047 -5.983 -66.031 1.00 91.38 856 LYS A N 1
ATOM 6624 C CA . LYS A 1 856 ? 29.252 -4.831 -66.499 1.00 91.38 856 LYS A CA 1
ATOM 6625 C C . LYS A 1 856 ? 27.801 -4.888 -66.012 1.00 91.38 856 LYS A C 1
ATOM 6627 O O . LYS A 1 856 ? 27.298 -3.882 -65.516 1.00 91.38 856 LYS A O 1
ATOM 6632 N N . ALA A 1 857 ? 27.144 -6.044 -66.105 1.00 91.44 857 ALA A N 1
ATOM 6633 C CA . ALA A 1 857 ? 25.770 -6.217 -65.629 1.00 91.44 857 ALA A CA 1
ATOM 6634 C C . ALA A 1 857 ? 25.652 -6.032 -64.102 1.00 91.44 857 ALA A C 1
ATOM 6636 O O . ALA A 1 857 ? 24.706 -5.408 -63.614 1.00 91.44 857 ALA A O 1
ATOM 6637 N N . GLU A 1 858 ? 26.633 -6.515 -63.337 1.00 92.06 858 GLU A N 1
ATOM 6638 C CA . GLU A 1 858 ? 26.707 -6.297 -61.892 1.00 92.06 858 GLU A CA 1
ATOM 6639 C C . GLU A 1 858 ? 26.949 -4.824 -61.543 1.00 92.06 858 GLU A C 1
ATOM 6641 O O . GLU A 1 858 ? 26.272 -4.289 -60.662 1.00 92.06 858 GLU A O 1
ATOM 6646 N N . LEU A 1 859 ? 27.830 -4.135 -62.274 1.00 91.75 859 LEU A N 1
ATOM 6647 C CA . LEU A 1 859 ? 28.087 -2.706 -62.094 1.00 91.75 859 LEU A CA 1
ATOM 6648 C C . LEU A 1 859 ? 26.843 -1.854 -62.395 1.00 91.75 859 LEU A C 1
ATOM 6650 O O . LEU A 1 859 ? 26.527 -0.943 -61.630 1.00 91.75 859 LEU A O 1
ATOM 6654 N N . GLU A 1 860 ? 26.070 -2.183 -63.435 1.00 93.75 860 GLU A N 1
ATOM 6655 C CA . GLU A 1 860 ? 24.771 -1.548 -63.690 1.00 93.75 860 GLU A CA 1
ATOM 6656 C C . GLU A 1 860 ? 23.736 -1.822 -62.589 1.00 93.75 860 GLU A C 1
ATOM 6658 O O . GLU A 1 860 ? 22.933 -0.943 -62.259 1.00 93.75 860 GLU A O 1
ATOM 6663 N N . ARG A 1 861 ? 23.721 -3.034 -62.020 1.00 93.62 861 ARG A N 1
ATOM 6664 C CA . ARG A 1 861 ? 22.832 -3.394 -60.905 1.00 93.62 861 ARG A CA 1
ATOM 6665 C C . ARG A 1 861 ? 23.187 -2.600 -59.647 1.00 93.62 861 ARG A C 1
ATOM 6667 O O . ARG A 1 861 ? 22.292 -2.074 -58.985 1.00 93.62 861 ARG A O 1
ATOM 6674 N N . VAL A 1 862 ? 24.479 -2.468 -59.344 1.00 91.12 862 VAL A N 1
ATOM 6675 C CA . VAL A 1 862 ? 24.989 -1.654 -58.230 1.00 91.12 862 VAL A CA 1
ATOM 6676 C C . VAL A 1 862 ? 24.708 -0.168 -58.465 1.00 91.12 862 VAL A C 1
ATOM 6678 O O . VAL A 1 862 ? 24.255 0.505 -57.543 1.00 91.12 862 VAL A O 1
ATOM 6681 N N . ALA A 1 863 ? 24.877 0.344 -59.687 1.00 89.88 863 ALA A N 1
ATOM 6682 C CA . ALA A 1 863 ? 24.542 1.728 -60.028 1.00 89.88 863 ALA A CA 1
ATOM 6683 C C . ALA A 1 863 ? 23.048 2.034 -59.812 1.00 89.88 863 ALA A C 1
ATOM 6685 O O . ALA A 1 863 ? 22.712 3.039 -59.184 1.00 89.88 863 ALA A O 1
ATOM 6686 N N . ARG A 1 864 ? 22.155 1.132 -60.249 1.00 92.69 864 ARG A N 1
ATOM 6687 C CA . ARG A 1 864 ? 20.707 1.229 -59.996 1.00 92.69 864 ARG A CA 1
ATOM 6688 C C . ARG A 1 864 ? 20.384 1.190 -58.499 1.00 92.69 864 ARG A C 1
ATOM 6690 O O . ARG A 1 864 ? 19.649 2.046 -58.021 1.00 92.69 864 ARG A O 1
ATOM 6697 N N . SER A 1 865 ? 20.988 0.268 -57.745 1.00 90.38 865 SER A N 1
ATOM 6698 C CA . SER A 1 865 ? 20.805 0.175 -56.288 1.00 90.38 865 SER A CA 1
ATOM 6699 C C . SER A 1 865 ? 21.296 1.427 -55.550 1.00 90.38 865 SER A C 1
ATOM 6701 O O . SER A 1 865 ? 20.589 1.934 -54.681 1.00 90.38 865 SER A O 1
ATOM 6703 N N . LYS A 1 866 ? 22.455 1.979 -55.938 1.00 92.38 866 LYS A N 1
ATOM 6704 C CA . LYS A 1 866 ? 22.971 3.254 -55.420 1.00 92.38 866 LYS A CA 1
ATOM 6705 C C . LYS A 1 866 ? 21.986 4.393 -55.680 1.00 92.38 866 LYS A C 1
ATOM 6707 O O . LYS A 1 866 ? 21.735 5.182 -54.777 1.00 92.38 866 LYS A O 1
ATOM 6712 N N . GLN A 1 867 ? 21.429 4.480 -56.889 1.00 92.69 867 GLN A N 1
ATOM 6713 C CA . GLN A 1 867 ? 20.462 5.520 -57.236 1.00 92.69 867 GLN A CA 1
ATOM 6714 C C . GLN A 1 867 ? 19.185 5.414 -56.388 1.00 92.69 867 GLN A C 1
ATOM 6716 O O . GLN A 1 867 ? 18.717 6.435 -55.890 1.00 92.69 867 GLN A O 1
ATOM 6721 N N . THR A 1 868 ? 18.669 4.202 -56.152 1.00 92.62 868 THR A N 1
ATOM 6722 C CA . THR A 1 868 ? 17.519 3.969 -55.259 1.00 92.62 868 THR A CA 1
ATOM 6723 C C . THR A 1 868 ? 17.816 4.409 -53.823 1.00 92.62 868 THR A C 1
ATOM 6725 O O . THR A 1 868 ? 17.084 5.236 -53.279 1.00 92.62 868 THR A O 1
ATOM 6728 N N . LEU A 1 869 ? 18.932 3.958 -53.239 1.00 91.00 869 LEU A N 1
ATOM 6729 C CA . LEU A 1 869 ? 19.343 4.355 -51.886 1.00 91.00 869 LEU A CA 1
ATOM 6730 C C . LEU A 1 869 ? 19.568 5.869 -51.767 1.00 91.00 869 LEU A C 1
ATOM 6732 O O . LEU A 1 869 ? 19.243 6.469 -50.747 1.00 91.00 869 LEU A O 1
ATOM 6736 N N . GLN A 1 870 ? 20.084 6.511 -52.817 1.00 91.62 870 GLN A N 1
ATOM 6737 C CA . GLN A 1 870 ? 20.262 7.960 -52.849 1.00 91.62 870 GLN A CA 1
ATOM 6738 C C . GLN A 1 870 ? 18.913 8.701 -52.868 1.00 91.62 870 GLN A C 1
ATOM 6740 O O . GLN A 1 870 ? 18.778 9.707 -52.177 1.00 91.62 870 GLN A O 1
ATOM 6745 N N . THR A 1 871 ? 17.894 8.188 -53.573 1.00 92.88 871 THR A N 1
ATOM 6746 C CA . THR A 1 871 ? 16.532 8.753 -53.509 1.00 92.88 871 THR A CA 1
ATOM 6747 C C . THR A 1 871 ? 15.843 8.525 -52.161 1.00 92.88 871 THR A C 1
ATOM 6749 O O . THR A 1 871 ? 15.161 9.424 -51.674 1.00 92.88 871 THR A O 1
ATOM 6752 N N . GLU A 1 872 ? 16.052 7.372 -51.520 1.00 91.94 872 GLU A N 1
ATOM 6753 C CA . GLU A 1 872 ? 15.527 7.089 -50.175 1.00 91.94 872 GLU A CA 1
ATOM 6754 C C . GLU A 1 872 ? 16.182 7.982 -49.113 1.00 91.94 872 GLU A C 1
ATOM 6756 O O . GLU A 1 872 ? 15.488 8.536 -48.263 1.00 91.94 872 GLU A O 1
ATOM 6761 N N . LEU A 1 873 ? 17.499 8.202 -49.206 1.00 91.44 873 LEU A N 1
ATOM 6762 C CA . LEU A 1 873 ? 18.233 9.106 -48.320 1.00 91.44 873 LEU A CA 1
ATOM 6763 C C . LEU A 1 873 ? 17.772 10.564 -48.472 1.00 91.44 873 LEU A C 1
ATOM 6765 O O . LEU A 1 873 ? 17.585 11.247 -47.467 1.00 91.44 873 LEU A O 1
ATOM 6769 N N . SER A 1 874 ? 17.551 11.037 -49.706 1.00 91.25 874 SER A N 1
ATOM 6770 C CA . SER A 1 874 ? 16.975 12.367 -49.948 1.00 91.25 874 SER A CA 1
ATOM 6771 C C . SER A 1 874 ? 15.585 12.503 -49.326 1.00 91.25 874 SER A C 1
ATOM 6773 O O . SER A 1 874 ? 15.334 13.483 -48.630 1.00 91.25 874 SER A O 1
ATOM 6775 N N . ARG A 1 875 ? 14.718 11.497 -49.492 1.00 94.31 875 ARG A N 1
ATOM 6776 C CA . ARG A 1 875 ? 13.379 11.492 -48.893 1.00 94.31 875 ARG A CA 1
ATOM 6777 C C . ARG A 1 875 ? 13.427 11.514 -47.360 1.00 94.31 875 ARG A C 1
ATOM 6779 O O . ARG A 1 875 ? 12.740 12.316 -46.742 1.00 94.31 875 ARG A O 1
ATOM 6786 N N . ALA A 1 876 ? 14.278 10.693 -46.746 1.00 89.75 876 ALA A N 1
ATOM 6787 C CA . ALA A 1 876 ? 14.448 10.678 -45.292 1.00 89.75 876 ALA A CA 1
ATOM 6788 C C . ALA A 1 876 ? 14.980 12.020 -44.748 1.00 89.75 876 ALA A C 1
ATOM 6790 O O . ALA A 1 876 ? 14.603 12.441 -43.654 1.00 89.75 876 ALA A O 1
ATOM 6791 N N . ALA A 1 877 ? 15.828 12.719 -45.512 1.00 87.00 877 ALA A N 1
ATOM 6792 C CA . ALA A 1 877 ? 16.292 14.061 -45.167 1.00 87.00 877 ALA A CA 1
ATOM 6793 C C . ALA A 1 877 ? 15.177 15.122 -45.283 1.00 87.00 877 ALA A C 1
ATOM 6795 O O . ALA A 1 877 ? 15.130 16.039 -44.462 1.00 87.00 877 ALA A O 1
ATOM 6796 N N . GLU A 1 878 ? 14.269 14.994 -46.255 1.00 94.31 878 GLU A N 1
ATOM 6797 C CA . GLU A 1 878 ? 13.071 15.838 -46.381 1.00 94.31 878 GLU A CA 1
ATOM 6798 C C . GLU A 1 878 ? 12.102 15.614 -45.206 1.00 94.31 878 GLU A C 1
ATOM 6800 O O . GLU A 1 878 ? 11.760 16.577 -44.516 1.00 94.31 878 GLU A O 1
ATOM 6805 N N . ASP A 1 879 ? 11.761 14.356 -44.899 1.00 94.19 879 ASP A N 1
ATOM 6806 C CA . ASP A 1 879 ? 10.884 13.975 -43.777 1.00 94.19 879 ASP A CA 1
ATOM 6807 C C . ASP A 1 879 ? 11.442 14.470 -42.416 1.00 94.19 879 ASP A C 1
ATOM 6809 O O . ASP A 1 879 ? 10.704 14.976 -41.559 1.00 94.19 879 ASP A O 1
ATOM 6813 N N . LEU A 1 880 ? 12.766 14.395 -42.218 1.00 91.88 880 LEU A N 1
ATOM 6814 C CA . LEU A 1 880 ? 13.449 14.940 -41.036 1.00 91.88 880 LEU A CA 1
ATOM 6815 C C . LEU A 1 880 ? 13.359 16.474 -40.969 1.00 91.88 880 LEU A C 1
ATOM 6817 O O . LEU A 1 880 ? 13.129 17.036 -39.896 1.00 91.88 880 LEU A O 1
ATOM 6821 N N . ASN A 1 881 ? 13.537 17.163 -42.096 1.00 93.56 881 ASN A N 1
ATOM 6822 C CA . ASN A 1 881 ? 13.498 18.624 -42.157 1.00 93.56 881 ASN A CA 1
ATOM 6823 C C . ASN A 1 881 ? 12.080 19.165 -41.895 1.00 93.56 881 ASN A C 1
ATOM 6825 O O . ASN A 1 881 ? 11.913 20.156 -41.181 1.00 93.56 881 ASN A O 1
ATOM 6829 N N . ASP A 1 882 ? 11.045 18.480 -42.383 1.00 94.00 882 ASP A N 1
ATOM 6830 C CA . ASP A 1 882 ? 9.654 18.812 -42.063 1.00 94.00 882 ASP A CA 1
ATOM 6831 C C . ASP A 1 882 ? 9.305 18.518 -40.597 1.00 94.00 882 ASP A C 1
ATOM 6833 O O . ASP A 1 882 ? 8.636 19.330 -39.953 1.00 94.00 882 ASP A O 1
ATOM 6837 N N . SER A 1 883 ? 9.853 17.449 -40.013 1.00 90.56 883 SER A N 1
ATOM 6838 C CA . SER A 1 883 ? 9.750 17.188 -38.569 1.00 90.56 883 SER A CA 1
ATOM 6839 C C . SER A 1 883 ? 10.402 18.305 -37.734 1.00 90.56 883 SER A C 1
ATOM 6841 O O . SER A 1 883 ? 9.823 18.781 -36.755 1.00 90.56 883 SER A O 1
ATOM 6843 N N . LEU A 1 884 ? 11.576 18.800 -38.146 1.00 90.25 884 LEU A N 1
ATOM 6844 C CA . LEU A 1 884 ? 12.245 19.942 -37.506 1.00 90.25 884 LEU A CA 1
ATOM 6845 C C . LEU A 1 884 ? 11.445 21.248 -37.645 1.00 90.25 884 LEU A C 1
ATOM 6847 O O . LEU A 1 884 ? 11.376 22.027 -36.691 1.00 90.25 884 LEU A O 1
ATOM 6851 N N . ARG A 1 885 ? 10.791 21.482 -38.792 1.00 93.75 885 ARG A N 1
ATOM 6852 C CA . ARG A 1 885 ? 9.874 22.621 -38.981 1.00 93.75 885 ARG A CA 1
ATOM 6853 C C . ARG A 1 885 ? 8.676 22.548 -38.035 1.00 93.75 885 ARG A C 1
ATOM 6855 O O . ARG A 1 885 ? 8.350 23.559 -37.418 1.00 93.75 885 ARG A O 1
ATOM 6862 N N . GLN A 1 886 ? 8.055 21.376 -37.880 1.00 90.94 886 GLN A N 1
ATOM 6863 C CA . GLN A 1 886 ? 6.944 21.174 -36.940 1.00 90.94 886 GLN A CA 1
ATOM 6864 C C . GLN A 1 886 ? 7.376 21.427 -35.487 1.00 90.94 886 GLN A C 1
ATOM 6866 O O . GLN A 1 886 ? 6.689 22.142 -34.758 1.00 90.94 886 GLN A O 1
ATOM 6871 N N . LEU A 1 887 ? 8.553 20.936 -35.082 1.00 90.25 887 LEU A N 1
ATOM 6872 C CA . LEU A 1 887 ? 9.119 21.220 -33.758 1.00 90.25 887 LEU A CA 1
ATOM 6873 C C . LEU A 1 887 ? 9.372 22.719 -33.532 1.00 90.25 887 LEU A C 1
ATOM 6875 O O . LEU A 1 887 ? 9.121 23.221 -32.438 1.00 90.25 887 LEU A O 1
ATOM 6879 N N . GLU A 1 888 ? 9.832 23.460 -34.543 1.00 93.69 888 GLU A N 1
ATOM 6880 C CA . GLU A 1 888 ? 10.022 24.911 -34.424 1.00 93.69 888 GLU A CA 1
ATOM 6881 C C . GLU A 1 888 ? 8.691 25.686 -34.383 1.00 93.69 888 GLU A C 1
ATOM 6883 O O . GLU A 1 888 ? 8.609 26.701 -33.690 1.00 93.69 888 GLU A O 1
ATOM 6888 N N . VAL A 1 889 ? 7.629 25.199 -35.041 1.00 94.06 889 VAL A N 1
ATOM 6889 C CA . VAL A 1 889 ? 6.262 25.732 -34.874 1.00 94.06 889 VAL A CA 1
ATOM 6890 C C . VAL A 1 889 ? 5.783 25.526 -33.436 1.00 94.06 889 VAL A C 1
ATOM 6892 O O . VAL A 1 889 ? 5.461 26.509 -32.771 1.00 94.06 889 VAL A O 1
ATOM 6895 N N . LEU A 1 890 ? 5.857 24.301 -32.905 1.00 91.06 890 LEU A N 1
ATOM 6896 C CA . LEU A 1 890 ? 5.482 24.006 -31.516 1.00 91.06 890 LEU A CA 1
ATOM 6897 C C . LEU A 1 890 ? 6.287 24.853 -30.516 1.00 91.06 890 LEU A C 1
ATOM 6899 O O . LEU A 1 890 ? 5.724 25.442 -29.597 1.00 91.06 890 LEU A O 1
ATOM 6903 N N . ARG A 1 891 ? 7.601 25.024 -30.722 1.00 91.62 891 ARG A N 1
ATOM 6904 C CA . ARG A 1 891 ? 8.437 25.924 -29.901 1.00 91.62 891 ARG A CA 1
ATOM 6905 C C . ARG A 1 891 ? 7.997 27.387 -29.959 1.00 91.62 891 ARG A C 1
ATOM 6907 O O . ARG A 1 891 ? 8.285 28.137 -29.027 1.00 91.62 891 ARG A O 1
ATOM 6914 N N . ARG A 1 892 ? 7.388 27.855 -31.052 1.00 91.50 892 ARG A N 1
ATOM 6915 C CA . ARG A 1 892 ? 6.829 29.219 -31.146 1.00 91.50 892 ARG A CA 1
ATOM 6916 C C . ARG A 1 892 ? 5.488 29.312 -30.432 1.00 91.50 892 ARG A C 1
ATOM 6918 O O . ARG A 1 892 ? 5.264 30.298 -29.738 1.00 91.50 892 ARG A O 1
ATOM 6925 N N . GLU A 1 893 ? 4.652 28.286 -30.544 1.00 91.00 893 GLU A N 1
ATOM 6926 C CA . GLU A 1 893 ? 3.383 28.184 -29.820 1.00 91.00 893 GLU A CA 1
ATOM 6927 C C . GLU A 1 893 ? 3.609 28.153 -28.304 1.00 91.00 893 GLU A C 1
ATOM 6929 O O . GLU A 1 893 ? 3.036 28.986 -27.605 1.00 91.00 893 GLU A O 1
ATOM 6934 N N . PHE A 1 894 ? 4.533 27.325 -27.802 1.00 88.06 894 PHE A N 1
ATOM 6935 C CA . PHE A 1 894 ? 4.918 27.314 -26.384 1.00 88.06 894 PHE A CA 1
ATOM 6936 C C . PHE A 1 894 ? 5.430 28.680 -25.905 1.00 88.06 894 PHE A C 1
ATOM 6938 O O . PHE A 1 894 ? 4.920 29.202 -24.919 1.00 88.06 894 PHE A O 1
ATOM 6945 N N . ARG A 1 895 ? 6.347 29.328 -26.642 1.00 92.38 895 ARG A N 1
ATOM 6946 C CA . ARG A 1 895 ? 6.808 30.700 -26.325 1.00 92.38 895 ARG A CA 1
ATOM 6947 C C . ARG A 1 895 ? 5.680 31.742 -26.361 1.00 92.38 895 ARG A C 1
ATOM 6949 O O . ARG A 1 895 ? 5.782 32.778 -25.708 1.00 92.38 895 ARG A O 1
ATOM 6956 N N . SER A 1 896 ? 4.624 31.513 -27.143 1.00 89.94 896 SER A N 1
ATOM 6957 C CA . SER A 1 896 ? 3.444 32.383 -27.182 1.00 89.94 896 SER A CA 1
ATOM 6958 C C . SER A 1 896 ? 2.508 32.130 -25.999 1.00 89.94 896 SER A C 1
ATOM 6960 O O . SER A 1 896 ? 1.982 33.086 -25.434 1.00 89.94 896 SER A O 1
ATOM 6962 N N . GLN A 1 897 ? 2.318 30.868 -25.605 1.00 87.06 897 GLN A N 1
ATOM 6963 C CA . GLN A 1 897 ? 1.546 30.481 -24.422 1.00 87.06 897 GLN A CA 1
ATOM 6964 C C . GLN A 1 897 ? 2.221 30.973 -23.139 1.00 87.06 897 GLN A C 1
ATOM 6966 O O . GLN A 1 897 ? 1.566 31.595 -22.314 1.00 87.06 897 GLN A O 1
ATOM 6971 N N . GLU A 1 898 ? 3.535 30.793 -23.007 1.00 87.44 898 GLU A N 1
ATOM 6972 C CA . GLU A 1 898 ? 4.337 31.282 -21.879 1.00 87.44 898 GLU A CA 1
ATOM 6973 C C . GLU A 1 898 ? 4.198 32.804 -21.700 1.00 87.44 898 GLU A C 1
ATOM 6975 O O . GLU A 1 898 ? 3.934 33.284 -20.599 1.00 87.44 898 GLU A O 1
ATOM 6980 N N . LYS A 1 899 ? 4.252 33.574 -22.797 1.00 90.12 899 LYS A N 1
ATOM 6981 C CA . LYS A 1 899 ? 3.980 35.023 -22.773 1.00 90.12 899 LYS A CA 1
ATOM 6982 C C . LYS A 1 899 ? 2.545 35.364 -22.372 1.00 90.12 899 LYS A C 1
ATOM 6984 O O . LYS A 1 899 ? 2.341 36.348 -21.666 1.00 90.12 899 LYS A O 1
ATOM 6989 N N . ALA A 1 900 ? 1.558 34.585 -22.816 1.00 86.12 900 ALA A N 1
ATOM 6990 C CA . ALA A 1 900 ? 0.163 34.784 -22.430 1.00 86.12 900 ALA A CA 1
ATOM 6991 C C . ALA A 1 900 ? -0.065 34.476 -20.939 1.00 86.12 900 ALA A C 1
ATOM 6993 O O . ALA A 1 900 ? -0.766 35.228 -20.266 1.00 86.12 900 ALA A O 1
ATOM 6994 N N . HIS A 1 901 ? 0.578 33.431 -20.407 1.00 86.12 901 HIS A N 1
ATOM 6995 C CA . HIS A 1 901 ? 0.565 33.105 -18.981 1.00 86.12 901 HIS A CA 1
ATOM 6996 C C . HIS A 1 901 ? 1.243 34.192 -18.142 1.00 86.12 901 HIS A C 1
ATOM 6998 O O . HIS A 1 901 ? 0.623 34.683 -17.205 1.00 86.12 901 HIS A O 1
ATOM 7004 N N . ALA A 1 902 ? 2.439 34.652 -18.521 1.00 87.94 902 ALA A N 1
ATOM 7005 C CA . ALA A 1 902 ? 3.121 35.745 -17.825 1.00 87.94 902 ALA A CA 1
ATOM 7006 C C . ALA A 1 902 ? 2.283 37.041 -17.802 1.00 87.94 902 ALA A C 1
ATOM 7008 O O . ALA A 1 902 ? 2.198 37.710 -16.774 1.00 87.94 902 ALA A O 1
ATOM 7009 N N . ALA A 1 903 ? 1.604 37.372 -18.908 1.00 88.69 903 ALA A N 1
ATOM 7010 C CA . ALA A 1 903 ? 0.694 38.517 -18.965 1.00 88.69 903 ALA A CA 1
ATOM 7011 C C . ALA A 1 903 ? -0.555 38.335 -18.077 1.00 88.69 903 ALA A C 1
ATOM 7013 O O . ALA A 1 903 ? -1.018 39.301 -17.469 1.00 88.69 903 ALA A O 1
ATOM 7014 N N . ALA A 1 904 ? -1.090 37.114 -17.975 1.00 87.38 904 ALA A N 1
ATOM 7015 C CA . ALA A 1 904 ? -2.204 36.797 -17.082 1.00 87.38 904 ALA A CA 1
ATOM 7016 C C . ALA A 1 904 ? -1.793 36.869 -15.600 1.00 87.38 904 ALA A C 1
ATOM 7018 O O . ALA A 1 904 ? -2.519 37.454 -14.799 1.00 87.38 904 ALA A O 1
ATOM 7019 N N . GLU A 1 905 ? -0.612 36.358 -15.238 1.00 87.31 905 GLU A N 1
ATOM 7020 C CA . GLU A 1 905 ? -0.049 36.482 -13.887 1.00 87.31 905 GLU A CA 1
ATOM 7021 C C . GLU A 1 905 ? 0.200 37.946 -13.501 1.00 87.31 905 GLU A C 1
ATOM 7023 O O . GLU A 1 905 ? -0.141 38.359 -12.392 1.00 87.31 905 GLU A O 1
ATOM 7028 N N . GLU A 1 906 ? 0.741 38.760 -14.415 1.00 90.31 906 GLU A N 1
ATOM 7029 C CA . GLU A 1 906 ? 0.918 40.199 -14.191 1.00 90.31 906 GLU A CA 1
ATOM 7030 C C . GLU A 1 906 ? -0.433 40.922 -14.030 1.00 90.31 906 GLU A C 1
ATOM 7032 O O . GLU A 1 906 ? -0.550 41.824 -13.198 1.00 90.31 906 GLU A O 1
ATOM 7037 N N . GLY A 1 907 ? -1.463 40.498 -14.772 1.00 89.88 907 GLY A N 1
ATOM 7038 C CA . GLY A 1 907 ? -2.847 40.951 -14.609 1.00 89.88 907 GLY A CA 1
ATOM 7039 C C . GLY A 1 907 ? -3.395 40.640 -13.216 1.00 89.88 907 GLY A C 1
ATOM 7040 O O . GLY A 1 907 ? -3.712 41.559 -12.465 1.00 89.88 907 GLY A O 1
ATOM 7041 N N . CYS A 1 908 ? -3.395 39.365 -12.813 1.00 84.50 908 CYS A N 1
ATOM 7042 C CA . CYS A 1 908 ? -3.845 38.949 -11.482 1.00 84.50 908 CYS A CA 1
ATOM 7043 C C . CYS A 1 908 ? -3.062 39.631 -10.349 1.00 84.50 908 CYS A C 1
ATOM 7045 O O . CYS A 1 908 ? -3.625 39.926 -9.295 1.00 84.50 908 CYS A O 1
ATOM 7047 N N . ARG A 1 909 ? -1.768 39.910 -10.548 1.00 89.62 909 ARG A N 1
ATOM 7048 C CA . ARG A 1 909 ? -0.949 40.643 -9.575 1.00 89.62 909 ARG A CA 1
ATOM 7049 C C . ARG A 1 909 ? -1.395 42.100 -9.436 1.00 89.62 909 ARG A C 1
ATOM 7051 O O . ARG A 1 909 ? -1.514 42.574 -8.310 1.00 89.62 909 ARG A O 1
ATOM 7058 N N . LYS A 1 910 ? -1.696 42.779 -10.549 1.00 91.69 910 LYS A N 1
ATOM 7059 C CA . LYS A 1 910 ? -2.268 44.136 -10.546 1.00 91.69 910 LYS A CA 1
ATOM 7060 C C . LYS A 1 910 ? -3.647 44.165 -9.891 1.00 91.69 910 LYS A C 1
ATOM 7062 O O . LYS A 1 910 ? -3.881 45.037 -9.064 1.00 91.69 910 LYS A O 1
ATOM 7067 N N . ASP A 1 911 ? -4.510 43.193 -10.179 1.00 88.94 911 ASP A N 1
ATOM 7068 C CA . ASP A 1 911 ? -5.831 43.083 -9.546 1.00 88.94 911 ASP A CA 1
ATOM 7069 C C . ASP A 1 911 ? -5.719 42.874 -8.026 1.00 88.94 911 ASP A C 1
ATOM 7071 O O . ASP A 1 911 ? -6.428 43.517 -7.254 1.00 88.94 911 ASP A O 1
ATOM 7075 N N . MET A 1 912 ? -4.778 42.040 -7.571 1.00 87.19 912 MET A N 1
ATOM 7076 C CA . MET A 1 912 ? -4.491 41.855 -6.143 1.00 87.19 912 MET A CA 1
ATOM 7077 C C . MET A 1 912 ? -3.939 43.117 -5.471 1.00 87.19 912 MET A C 1
ATOM 7079 O O . MET A 1 912 ? -4.256 43.372 -4.309 1.00 87.19 912 MET A O 1
ATOM 7083 N N . ASP A 1 913 ? -3.119 43.905 -6.168 1.00 90.25 913 ASP A N 1
ATOM 7084 C CA . ASP A 1 913 ? -2.608 45.173 -5.643 1.00 90.25 913 ASP A CA 1
ATOM 7085 C C . ASP A 1 913 ? -3.693 46.271 -5.632 1.00 90.25 913 ASP A C 1
ATOM 7087 O O . ASP A 1 913 ? -3.760 47.018 -4.657 1.00 90.25 913 ASP A O 1
ATOM 7091 N N . MET A 1 914 ? -4.615 46.296 -6.606 1.00 90.19 914 MET A N 1
ATOM 7092 C CA . MET A 1 914 ? -5.819 47.145 -6.560 1.00 90.19 914 MET A CA 1
ATOM 7093 C C . MET A 1 914 ? -6.751 46.758 -5.402 1.00 90.19 914 MET A C 1
ATOM 7095 O O . MET A 1 914 ? -7.162 47.612 -4.625 1.00 90.19 914 MET A O 1
ATOM 7099 N N . LEU A 1 915 ? -7.020 45.465 -5.194 1.00 88.12 915 LEU A N 1
ATOM 7100 C CA . LEU A 1 915 ? -7.835 45.007 -4.059 1.00 88.12 915 LEU A CA 1
ATOM 7101 C C . LEU A 1 915 ? -7.204 45.351 -2.699 1.00 88.12 915 LEU A C 1
ATOM 7103 O O . LEU A 1 915 ? -7.921 45.574 -1.723 1.00 88.12 915 LEU A O 1
ATOM 7107 N N . ARG A 1 916 ? -5.868 45.424 -2.615 1.00 91.00 916 ARG A N 1
ATOM 7108 C CA . ARG A 1 916 ? -5.161 45.914 -1.419 1.00 91.00 916 ARG A CA 1
ATOM 7109 C C . ARG A 1 916 ? -5.347 47.414 -1.219 1.00 91.00 916 ARG A C 1
ATOM 7111 O O . ARG A 1 916 ? -5.575 47.817 -0.079 1.00 91.00 916 ARG A O 1
ATOM 7118 N N . THR A 1 917 ? -5.267 48.228 -2.275 1.00 91.50 917 THR A N 1
ATOM 7119 C CA . THR A 1 917 ? -5.529 49.672 -2.164 1.00 91.50 917 THR A CA 1
ATOM 7120 C C . THR A 1 917 ? -6.983 49.941 -1.794 1.00 91.50 917 THR A C 1
ATOM 7122 O O . THR A 1 917 ? -7.216 50.656 -0.825 1.00 91.50 917 THR A O 1
ATOM 7125 N N . ASP A 1 918 ? -7.943 49.271 -2.435 1.00 90.56 918 ASP A N 1
ATOM 7126 C CA . ASP A 1 918 ? -9.373 49.385 -2.121 1.00 90.56 918 ASP A CA 1
ATOM 7127 C C . ASP A 1 918 ? -9.662 48.984 -0.664 1.00 90.56 918 ASP A C 1
ATOM 7129 O O . ASP A 1 918 ? -10.435 49.638 0.036 1.00 90.56 918 ASP A O 1
ATOM 7133 N N . HIS A 1 919 ? -9.006 47.930 -0.163 1.00 88.38 919 HIS A N 1
ATOM 7134 C CA . HIS A 1 919 ? -9.124 47.520 1.236 1.00 88.38 919 HIS A CA 1
ATOM 7135 C C . HIS A 1 919 ? -8.520 48.549 2.206 1.00 88.38 919 HIS A C 1
ATOM 7137 O O . HIS A 1 919 ? -9.114 48.821 3.250 1.00 88.38 919 HIS A O 1
ATOM 7143 N N . MET A 1 920 ? -7.373 49.150 1.871 1.00 90.44 920 MET A N 1
ATOM 7144 C CA . MET A 1 920 ? -6.784 50.236 2.662 1.00 90.44 920 MET A CA 1
ATOM 7145 C C . MET A 1 920 ? -7.674 51.485 2.676 1.00 90.44 920 MET A C 1
ATOM 7147 O O . MET A 1 920 ? -7.865 52.073 3.739 1.00 90.44 920 MET A O 1
ATOM 7151 N N . GLU A 1 921 ? -8.259 51.866 1.539 1.00 90.88 921 GLU A N 1
ATOM 7152 C CA . GLU A 1 921 ? -9.211 52.979 1.449 1.00 90.88 921 GLU A CA 1
ATOM 7153 C C . GLU A 1 921 ? -10.491 52.691 2.244 1.00 90.88 921 GLU A C 1
ATOM 7155 O O . GLU A 1 921 ? -10.964 53.553 2.986 1.00 90.88 921 GLU A O 1
ATOM 7160 N N . ALA A 1 922 ? -11.010 51.461 2.185 1.00 87.06 922 ALA A N 1
ATOM 7161 C CA . ALA A 1 922 ? -12.143 51.030 2.998 1.00 87.06 922 ALA A CA 1
ATOM 7162 C C . ALA A 1 922 ? -11.831 51.053 4.507 1.00 87.06 922 ALA A C 1
ATOM 7164 O O . ALA A 1 922 ? -12.689 51.449 5.298 1.00 87.06 922 ALA A O 1
ATOM 7165 N N . MET A 1 923 ? -10.613 50.679 4.923 1.00 89.19 923 MET A N 1
ATOM 7166 C CA . MET A 1 923 ? -10.187 50.822 6.320 1.00 89.19 923 MET A CA 1
ATOM 7167 C C . MET A 1 923 ? -10.061 52.292 6.730 1.00 89.19 923 MET A C 1
ATOM 7169 O O . MET A 1 923 ? -10.591 52.654 7.776 1.00 89.19 923 MET A O 1
ATOM 7173 N N . ALA A 1 924 ? -9.463 53.152 5.901 1.00 89.06 924 ALA A N 1
ATOM 7174 C CA . ALA A 1 924 ? -9.362 54.587 6.176 1.00 89.06 924 ALA A CA 1
ATOM 7175 C C . ALA A 1 924 ? -10.746 55.260 6.285 1.00 89.06 924 ALA A C 1
ATOM 7177 O O . ALA A 1 924 ? -10.985 56.051 7.197 1.00 89.06 924 ALA A O 1
ATOM 7178 N N . LEU A 1 925 ? -11.695 54.894 5.415 1.00 90.56 925 LEU A N 1
ATOM 7179 C CA . LEU A 1 925 ? -13.093 55.330 5.500 1.00 90.56 925 LEU A CA 1
ATOM 7180 C C . LEU A 1 925 ? -13.783 54.826 6.774 1.00 90.56 925 LEU A C 1
ATOM 7182 O O . LEU A 1 925 ? -14.567 55.559 7.377 1.00 90.56 925 LEU A O 1
ATOM 7186 N N . ASN A 1 926 ? -13.496 53.596 7.208 1.00 89.88 926 ASN A N 1
ATOM 7187 C CA . ASN A 1 926 ? -14.037 53.039 8.447 1.00 89.88 926 ASN A CA 1
ATOM 7188 C C . ASN A 1 926 ? -13.444 53.727 9.692 1.00 89.88 926 ASN A C 1
ATOM 7190 O O . ASN A 1 926 ? -14.177 54.031 10.630 1.00 89.88 926 ASN A O 1
ATOM 7194 N N . GLU A 1 927 ? -12.147 54.046 9.687 1.00 90.62 927 GLU A N 1
ATOM 7195 C CA . GLU A 1 927 ? -11.495 54.859 10.722 1.00 90.62 927 GLU A CA 1
ATOM 7196 C C . GLU A 1 927 ? -12.080 56.278 10.775 1.00 90.62 927 GLU A C 1
ATOM 7198 O O . GLU A 1 927 ? -12.404 56.766 11.859 1.00 90.62 927 GLU A O 1
ATOM 7203 N N . GLU A 1 928 ? -12.302 56.925 9.625 1.00 90.62 928 GLU A N 1
ATOM 7204 C CA . GLU A 1 928 ? -12.948 58.241 9.554 1.00 90.62 928 GLU A CA 1
ATOM 7205 C C . GLU A 1 928 ? -14.399 58.188 10.066 1.00 90.62 928 GLU A C 1
ATOM 7207 O O . GLU A 1 928 ? -14.846 59.077 10.796 1.00 90.62 928 GLU A O 1
ATOM 7212 N N . LEU A 1 929 ? -15.146 57.136 9.721 1.00 91.06 929 LEU A N 1
ATOM 7213 C CA . LEU A 1 929 ? -16.521 56.930 10.175 1.00 91.06 929 LEU A CA 1
ATOM 7214 C C . LEU A 1 929 ? -16.572 56.657 11.685 1.00 91.06 929 LEU A C 1
ATOM 7216 O O . LEU A 1 929 ? -17.406 57.242 12.377 1.00 91.06 929 LEU A O 1
ATOM 7220 N N . GLN A 1 930 ? -15.642 55.866 12.222 1.00 89.62 930 GLN A N 1
ATOM 7221 C CA . GLN A 1 930 ? -15.506 55.621 13.658 1.00 89.62 930 GLN A CA 1
ATOM 7222 C C . GLN A 1 930 ? -15.089 56.892 14.416 1.00 89.62 930 GLN A C 1
ATOM 7224 O O . GLN A 1 930 ? -15.634 57.179 15.484 1.00 89.62 930 GLN A O 1
ATOM 7229 N N . ALA A 1 931 ? -14.191 57.705 13.851 1.00 89.12 931 ALA A N 1
ATOM 7230 C CA . ALA A 1 931 ? -13.839 59.016 14.392 1.00 89.12 931 ALA A CA 1
ATOM 7231 C C . ALA A 1 931 ? -15.051 59.964 14.399 1.00 89.12 931 ALA A C 1
ATOM 7233 O O . ALA A 1 931 ? -15.304 60.625 15.404 1.00 89.12 931 ALA A O 1
ATOM 7234 N N . LYS A 1 932 ? -15.862 59.981 13.330 1.00 91.31 932 LYS A N 1
ATOM 7235 C CA . LYS A 1 932 ? -17.128 60.734 13.280 1.00 91.31 932 LYS A CA 1
ATOM 7236 C C . LYS A 1 932 ? -18.135 60.238 14.318 1.00 91.31 932 LYS A C 1
ATOM 7238 O O . LYS A 1 932 ? -18.713 61.073 15.007 1.00 91.31 932 LYS A O 1
ATOM 7243 N N . ILE A 1 933 ? -18.313 58.924 14.489 1.00 89.69 933 ILE A N 1
ATOM 7244 C CA . ILE A 1 933 ? -19.164 58.350 15.548 1.00 89.69 933 ILE A CA 1
ATOM 7245 C C . ILE A 1 933 ? -18.678 58.803 16.926 1.00 89.69 933 ILE A C 1
ATOM 7247 O O . ILE A 1 933 ? -19.484 59.280 17.719 1.00 89.69 933 ILE A O 1
ATOM 7251 N N . SER A 1 934 ? -17.375 58.717 17.198 1.00 88.81 934 SER A N 1
ATOM 7252 C CA . SER A 1 934 ? -16.790 59.119 18.483 1.00 88.81 934 SER A CA 1
ATOM 7253 C C . SER A 1 934 ? -16.946 60.627 18.743 1.00 88.81 934 SER A C 1
ATOM 7255 O O . SER A 1 934 ? -17.308 61.037 19.845 1.00 88.81 934 SER A O 1
ATOM 7257 N N . THR A 1 935 ? -16.796 61.468 17.713 1.00 89.62 935 THR A N 1
ATOM 7258 C CA . THR A 1 935 ? -17.076 62.912 17.795 1.00 89.62 935 THR A CA 1
ATOM 7259 C C . THR A 1 935 ? -18.562 63.197 18.030 1.00 89.62 935 THR A C 1
ATOM 7261 O O . THR A 1 935 ? -18.885 64.037 18.865 1.00 89.62 935 THR A O 1
ATOM 7264 N N . ILE A 1 936 ? -19.475 62.486 17.358 1.00 87.19 936 ILE A N 1
ATOM 7265 C CA . ILE A 1 936 ? -20.928 62.606 17.575 1.00 87.19 936 ILE A CA 1
ATOM 7266 C C . ILE A 1 936 ? -21.300 62.161 18.993 1.00 87.19 936 ILE A C 1
ATOM 7268 O O . ILE A 1 936 ? -22.064 62.853 19.655 1.00 87.19 936 ILE A O 1
ATOM 7272 N N . GLN A 1 937 ? -20.737 61.058 19.492 1.00 86.00 937 GLN A N 1
ATOM 7273 C CA . GLN A 1 937 ? -20.931 60.597 20.870 1.00 86.00 937 GLN A CA 1
ATOM 7274 C C . GLN A 1 937 ? -20.382 61.605 21.883 1.00 86.00 937 GLN A C 1
ATOM 7276 O O . GLN A 1 937 ? -21.054 61.900 22.864 1.00 86.00 937 GLN A O 1
ATOM 7281 N N . SER A 1 938 ? -19.204 62.180 21.637 1.00 88.06 938 SER A N 1
ATOM 7282 C CA . SER A 1 938 ? -18.623 63.228 22.482 1.00 88.06 938 SER A CA 1
ATOM 7283 C C . SER A 1 938 ? -19.492 64.491 22.499 1.00 88.06 938 SER A C 1
ATOM 7285 O O . SER A 1 938 ? -19.811 64.998 23.570 1.00 88.06 938 SER A O 1
ATOM 7287 N N . ALA A 1 939 ? -19.969 64.950 21.338 1.00 86.69 939 ALA A N 1
ATOM 7288 C CA . ALA A 1 939 ? -20.872 66.094 21.222 1.00 86.69 939 ALA A CA 1
ATOM 7289 C C . ALA A 1 939 ? -22.253 65.825 21.845 1.00 86.69 939 ALA A C 1
ATOM 7291 O O . ALA A 1 939 ? -22.816 66.703 22.494 1.00 86.69 939 ALA A O 1
ATOM 7292 N N . ALA A 1 940 ? -22.790 64.611 21.705 1.00 84.62 940 ALA A N 1
ATOM 7293 C CA . ALA A 1 940 ? -24.029 64.198 22.356 1.00 84.62 940 ALA A CA 1
ATOM 7294 C C . ALA A 1 940 ? -23.857 64.123 23.879 1.00 84.62 940 ALA A C 1
ATOM 7296 O O . ALA A 1 940 ? -24.702 64.636 24.600 1.00 84.62 940 ALA A O 1
ATOM 7297 N N . ASN A 1 941 ? -22.744 63.575 24.375 1.00 86.19 941 ASN A N 1
ATOM 7298 C CA . ASN A 1 941 ? -22.419 63.546 25.802 1.00 86.19 941 ASN A CA 1
ATOM 7299 C C . ASN A 1 941 ? -22.184 64.953 26.365 1.00 86.19 941 ASN A C 1
ATOM 7301 O O . ASN A 1 941 ? -22.637 65.235 27.467 1.00 86.19 941 ASN A O 1
ATOM 7305 N N . ALA A 1 942 ? -21.534 65.849 25.617 1.00 86.44 942 ALA A N 1
ATOM 7306 C CA . ALA A 1 942 ? -21.413 67.260 25.978 1.00 86.44 942 ALA A CA 1
ATOM 7307 C C . ALA A 1 942 ? -22.795 67.922 26.049 1.00 86.44 942 ALA A C 1
ATOM 7309 O O . ALA A 1 942 ? -23.125 68.503 27.069 1.00 86.44 942 ALA A O 1
ATOM 7310 N N . THR A 1 943 ? -23.651 67.713 25.044 1.00 85.38 943 THR A N 1
ATOM 7311 C CA . THR A 1 943 ? -25.029 68.235 25.030 1.00 85.38 943 THR A CA 1
ATOM 7312 C C . THR A 1 943 ? -25.872 67.660 26.176 1.00 85.38 943 THR A C 1
ATOM 7314 O O . THR A 1 943 ? -26.662 68.377 26.776 1.00 85.38 943 THR A O 1
ATOM 7317 N N . ILE A 1 944 ? -25.705 66.379 26.521 1.00 83.44 944 ILE A N 1
ATOM 7318 C CA . ILE A 1 944 ? -26.344 65.749 27.686 1.00 83.44 944 ILE A CA 1
ATOM 7319 C C . ILE A 1 944 ? -25.820 66.378 28.979 1.00 83.44 944 ILE A C 1
ATOM 7321 O O . ILE A 1 944 ? -26.620 66.686 29.853 1.00 83.44 944 ILE A O 1
ATOM 7325 N N . ASN A 1 945 ? -24.511 66.600 29.104 1.00 86.50 945 ASN A N 1
ATOM 7326 C CA . ASN A 1 945 ? -23.917 67.249 30.272 1.00 86.50 945 ASN A CA 1
ATOM 7327 C C . ASN A 1 945 ? -24.366 68.710 30.403 1.00 86.50 945 ASN A C 1
ATOM 7329 O O . ASN A 1 945 ? -24.665 69.133 31.513 1.00 86.50 945 ASN A O 1
ATOM 7333 N N . ASP A 1 946 ? -24.477 69.446 29.297 1.00 85.12 946 ASP A N 1
ATOM 7334 C CA . ASP A 1 946 ? -24.993 70.814 29.256 1.00 85.12 946 ASP A CA 1
ATOM 7335 C C . ASP A 1 946 ? -26.483 70.838 29.623 1.00 85.12 946 ASP A C 1
ATOM 7337 O O . ASP A 1 946 ? -26.880 71.621 30.475 1.00 85.12 946 ASP A O 1
ATOM 7341 N N . LEU A 1 947 ? -27.303 69.916 29.102 1.00 83.81 947 LEU A N 1
ATOM 7342 C CA . LEU A 1 947 ? -28.707 69.761 29.509 1.00 83.81 947 LEU A CA 1
ATOM 7343 C C . LEU A 1 947 ? -28.851 69.327 30.976 1.00 83.81 947 LEU A C 1
ATOM 7345 O O . LEU A 1 947 ? -29.784 69.753 31.648 1.00 83.81 947 LEU A O 1
ATOM 7349 N N . VAL A 1 948 ? -27.940 68.507 31.507 1.00 87.00 948 VAL A N 1
ATOM 7350 C CA . VAL A 1 948 ? -27.888 68.143 32.934 1.00 87.00 948 VAL A CA 1
ATOM 7351 C C . VAL A 1 948 ? -27.426 69.331 33.784 1.00 87.00 948 VAL A C 1
ATOM 7353 O O . VAL A 1 948 ? -27.941 69.518 34.886 1.00 87.00 948 VAL A O 1
ATOM 7356 N N . ALA A 1 949 ? -26.518 70.171 33.284 1.00 83.75 949 ALA A N 1
ATOM 7357 C CA . ALA A 1 949 ? -26.091 71.413 33.924 1.00 83.75 949 ALA A CA 1
ATOM 7358 C C . ALA A 1 949 ? -27.205 72.474 33.906 1.00 83.75 949 ALA A C 1
ATOM 7360 O O . ALA A 1 949 ? -27.440 73.131 34.914 1.00 83.75 949 ALA A O 1
ATOM 7361 N N . GLU A 1 950 ? -27.953 72.595 32.809 1.00 82.00 950 GLU A N 1
ATOM 7362 C CA . GLU A 1 950 ? -29.154 73.426 32.708 1.00 82.00 950 GLU A CA 1
ATOM 7363 C C . GLU A 1 950 ? -30.279 72.899 33.601 1.00 82.00 950 GLU A C 1
ATOM 7365 O O . GLU A 1 950 ? -30.921 73.693 34.279 1.00 82.00 950 GLU A O 1
ATOM 7370 N N . LEU A 1 951 ? -30.496 71.580 33.676 1.00 79.62 951 LEU A N 1
ATOM 7371 C CA . LEU A 1 951 ? -31.475 70.970 34.582 1.00 79.62 951 LEU A CA 1
ATOM 7372 C C . LEU A 1 951 ? -31.095 71.168 36.050 1.00 79.62 951 LEU A C 1
ATOM 7374 O O . LEU A 1 951 ? -31.950 71.557 36.837 1.00 79.62 951 LEU A O 1
ATOM 7378 N N . THR A 1 952 ? -29.833 70.964 36.430 1.00 80.69 952 THR A N 1
ATOM 7379 C CA . THR A 1 952 ? -29.371 71.222 37.806 1.00 80.69 952 THR A CA 1
ATOM 7380 C C . THR A 1 952 ? -29.376 72.712 38.136 1.00 80.69 952 THR A C 1
ATOM 7382 O O . THR A 1 952 ? -29.813 73.084 39.223 1.00 80.69 952 THR A O 1
ATOM 7385 N N . HIS A 1 953 ? -29.015 73.593 37.197 1.00 81.12 953 HIS A N 1
ATOM 7386 C CA . HIS A 1 953 ? -29.147 75.034 37.396 1.00 81.12 953 HIS A CA 1
ATOM 7387 C C . HIS A 1 953 ? -30.617 75.467 37.488 1.00 81.12 953 HIS A C 1
ATOM 7389 O O . HIS A 1 953 ? -30.945 76.301 38.329 1.00 81.12 953 HIS A O 1
ATOM 7395 N N . ALA A 1 954 ? -31.516 74.882 36.692 1.00 78.25 954 ALA A N 1
ATOM 7396 C CA . ALA A 1 954 ? -32.954 75.112 36.772 1.00 78.25 954 ALA A CA 1
ATOM 7397 C C . ALA A 1 954 ? -33.539 74.575 38.084 1.00 78.25 954 ALA A C 1
ATOM 7399 O O . ALA A 1 954 ? -34.333 75.272 38.707 1.00 78.25 954 ALA A O 1
ATOM 7400 N N . GLU A 1 955 ? -33.119 73.399 38.556 1.00 79.81 955 GLU A N 1
ATOM 7401 C CA . GLU A 1 955 ? -33.470 72.885 39.882 1.00 79.81 955 GLU A CA 1
ATOM 7402 C C . GLU A 1 955 ? -32.975 73.807 40.997 1.00 79.81 955 GLU A C 1
ATOM 7404 O O . GLU A 1 955 ? -33.718 74.067 41.937 1.00 79.81 955 GLU A O 1
ATOM 7409 N N . ASP A 1 956 ? -31.749 74.321 40.912 1.00 78.62 956 ASP A N 1
ATOM 7410 C CA . ASP A 1 956 ? -31.185 75.219 41.920 1.00 78.62 956 ASP A CA 1
ATOM 7411 C C . ASP A 1 956 ? -31.813 76.617 41.869 1.00 78.62 956 ASP A C 1
ATOM 7413 O O . ASP A 1 956 ? -32.050 77.219 42.917 1.00 78.62 956 ASP A O 1
ATOM 7417 N N . LEU A 1 957 ? -32.195 77.105 40.685 1.00 76.81 957 LEU A N 1
ATOM 7418 C CA . LEU A 1 957 ? -33.046 78.284 40.527 1.00 76.81 957 LEU A CA 1
ATOM 7419 C C . LEU A 1 957 ? -34.442 78.041 41.104 1.00 76.81 957 LEU A C 1
ATOM 7421 O O . LEU A 1 957 ? -34.980 78.932 41.751 1.00 76.81 957 LEU A O 1
ATOM 7425 N N . LEU A 1 958 ? -35.013 76.847 40.940 1.00 76.50 958 LEU A N 1
ATOM 7426 C CA . LEU A 1 958 ? -36.325 76.483 41.479 1.00 76.50 958 LEU A CA 1
ATOM 7427 C C . LEU A 1 958 ? -36.265 76.319 43.009 1.00 76.50 958 LEU A C 1
ATOM 7429 O O . LEU A 1 958 ? -37.165 76.793 43.696 1.00 76.50 958 LEU A O 1
ATOM 7433 N N . LYS A 1 959 ? -35.174 75.776 43.568 1.00 76.50 959 LYS A N 1
ATOM 7434 C CA . LYS A 1 959 ? -34.874 75.782 45.016 1.00 76.50 959 LYS A CA 1
ATOM 7435 C C . LYS A 1 959 ? -34.676 77.209 45.537 1.00 76.50 959 LYS A C 1
ATOM 7437 O O . LYS A 1 959 ? -35.209 77.548 46.591 1.00 76.50 959 LYS A O 1
ATOM 7442 N N . ALA A 1 960 ? -33.967 78.070 44.806 1.00 74.88 960 ALA A N 1
ATOM 7443 C CA . ALA A 1 960 ? -33.771 79.474 45.172 1.00 74.88 960 ALA A CA 1
ATOM 7444 C C . ALA A 1 960 ? -35.074 80.290 45.085 1.00 74.88 960 ALA A C 1
ATOM 7446 O O . ALA A 1 960 ? -35.307 81.161 45.917 1.00 74.88 960 ALA A O 1
ATOM 7447 N N . ASP A 1 961 ? -35.944 79.990 44.124 1.00 74.12 961 ASP A N 1
ATOM 7448 C CA . ASP A 1 961 ? -37.271 80.588 43.959 1.00 74.12 961 ASP A CA 1
ATOM 7449 C C . ASP A 1 961 ? -38.271 80.037 44.994 1.00 74.12 961 ASP A C 1
ATOM 7451 O O . ASP A 1 961 ? -39.105 80.776 45.502 1.00 74.12 961 ASP A O 1
ATOM 7455 N N . GLN A 1 962 ? -38.144 78.775 45.420 1.00 74.12 962 GLN A N 1
ATOM 7456 C CA . GLN A 1 962 ? -38.836 78.244 46.604 1.00 74.12 962 GLN A CA 1
ATOM 7457 C C . GLN A 1 962 ? -38.348 78.913 47.898 1.00 74.12 962 GLN A C 1
ATOM 7459 O O . GLN A 1 962 ? -39.170 79.273 48.737 1.00 74.12 962 GLN A O 1
ATOM 7464 N N . ALA A 1 963 ? -37.040 79.141 48.052 1.00 71.25 963 ALA A N 1
ATOM 7465 C CA . ALA A 1 963 ? -36.471 79.849 49.199 1.00 71.25 963 ALA A CA 1
ATOM 7466 C C . ALA A 1 963 ? -36.873 81.336 49.221 1.00 71.25 963 ALA A C 1
ATOM 7468 O O . ALA A 1 963 ? -37.208 81.860 50.282 1.00 71.25 963 ALA A O 1
ATOM 7469 N N . ARG A 1 964 ? -36.920 82.002 48.058 1.00 69.88 964 ARG A N 1
ATOM 7470 C CA . ARG A 1 964 ? -37.468 83.360 47.920 1.00 69.88 964 ARG A CA 1
ATOM 7471 C C . ARG A 1 964 ? -38.958 83.392 48.198 1.00 69.88 964 ARG A C 1
ATOM 7473 O O . ARG A 1 964 ? -39.369 84.212 49.001 1.00 69.88 964 ARG A O 1
ATOM 7480 N N . ARG A 1 965 ? -39.754 82.466 47.649 1.00 69.06 965 ARG A N 1
ATOM 7481 C CA . ARG A 1 965 ? -41.175 82.360 48.004 1.00 69.06 965 ARG A CA 1
ATOM 7482 C C . ARG A 1 965 ? -41.367 82.129 49.493 1.00 69.06 965 ARG A C 1
ATOM 7484 O O . ARG A 1 965 ? -42.263 82.745 50.031 1.00 69.06 965 ARG A O 1
ATOM 7491 N N . ALA A 1 966 ? -40.534 81.334 50.167 1.00 67.44 966 ALA A N 1
ATOM 7492 C CA . ALA A 1 966 ? -40.593 81.177 51.622 1.00 67.44 966 ALA A CA 1
ATOM 7493 C C . ALA A 1 966 ? -40.271 82.489 52.369 1.00 67.44 966 ALA A C 1
ATOM 7495 O O . ALA A 1 966 ? -40.988 82.840 53.305 1.00 67.44 966 ALA A O 1
ATOM 7496 N N . GLN A 1 967 ? -39.256 83.243 51.928 1.00 67.50 967 GLN A N 1
ATOM 7497 C CA . GLN A 1 967 ? -38.940 84.572 52.471 1.00 67.50 967 GLN A CA 1
ATOM 7498 C C . GLN A 1 967 ? -40.046 85.602 52.197 1.00 67.50 967 GLN A C 1
ATOM 7500 O O . GLN A 1 967 ? -40.387 86.367 53.093 1.00 67.50 967 GLN A O 1
ATOM 7505 N N . ASP A 1 968 ? -40.643 85.600 51.006 1.00 65.75 968 ASP A N 1
ATOM 7506 C CA . ASP A 1 968 ? -41.751 86.480 50.630 1.00 65.75 968 ASP A CA 1
ATOM 7507 C C . ASP A 1 968 ? -43.046 86.096 51.360 1.00 65.75 968 ASP A C 1
ATOM 7509 O O . ASP A 1 968 ? -43.790 86.979 51.768 1.00 65.75 968 ASP A O 1
ATOM 7513 N N . ASP A 1 969 ? -43.296 84.809 51.618 1.00 65.12 969 ASP A N 1
ATOM 7514 C CA . ASP A 1 969 ? -44.397 84.321 52.461 1.00 65.12 969 ASP A CA 1
ATOM 7515 C C . ASP A 1 969 ? -44.219 84.756 53.927 1.00 65.12 969 ASP A C 1
ATOM 7517 O O . ASP A 1 969 ? -45.192 85.028 54.633 1.00 65.12 969 ASP A O 1
ATOM 7521 N N . GLU A 1 970 ? -42.978 84.826 54.412 1.00 60.62 970 GLU A N 1
ATOM 7522 C CA . GLU A 1 970 ? -42.642 85.329 55.746 1.00 60.62 970 GLU A CA 1
ATOM 7523 C C . GLU A 1 970 ? -42.731 86.867 55.805 1.00 60.62 970 GLU A C 1
ATOM 7525 O O . GLU A 1 970 ? -43.299 87.426 56.750 1.00 60.62 970 GLU A O 1
ATOM 7530 N N . LEU A 1 971 ? -42.318 87.560 54.738 1.00 61.03 971 LEU A N 1
ATOM 7531 C CA . LEU A 1 971 ? -42.491 89.003 54.562 1.00 61.03 971 LEU A CA 1
ATOM 7532 C C . LEU A 1 971 ? -43.979 89.384 54.462 1.00 61.03 971 LEU A C 1
ATOM 7534 O O . LEU A 1 971 ? -44.407 90.329 55.126 1.00 61.03 971 LEU A O 1
ATOM 7538 N N . LEU A 1 972 ? -44.788 88.622 53.722 1.00 59.09 972 LEU A N 1
ATOM 7539 C CA . LEU A 1 972 ? -46.241 88.782 53.599 1.00 59.09 972 LEU A CA 1
ATOM 7540 C C . LEU A 1 972 ? -46.954 88.457 54.915 1.00 59.09 972 LEU A C 1
ATOM 7542 O O . LEU A 1 972 ? -47.829 89.217 55.325 1.00 59.09 972 LEU A O 1
ATOM 7546 N N . ARG A 1 973 ? -46.537 87.422 55.661 1.00 58.88 973 ARG A N 1
ATOM 7547 C CA . ARG A 1 973 ? -47.029 87.190 57.037 1.00 58.88 973 ARG A CA 1
ATOM 7548 C C . ARG A 1 973 ? -46.666 88.336 57.992 1.00 58.88 973 ARG A C 1
ATOM 7550 O O . ARG A 1 973 ? -47.434 88.598 58.921 1.00 58.88 973 ARG A O 1
ATOM 7557 N N . SER A 1 974 ? -45.559 89.049 57.758 1.00 55.41 974 SER A N 1
ATOM 7558 C CA . SER A 1 974 ? -45.205 90.258 58.519 1.00 55.41 974 SER A CA 1
ATOM 7559 C C . SER A 1 974 ? -46.026 91.491 58.098 1.00 55.41 974 SER A C 1
ATOM 7561 O O . SER A 1 974 ? -46.496 92.237 58.960 1.00 55.41 974 SER A O 1
ATOM 7563 N N . GLN A 1 975 ? -46.288 91.672 56.797 1.00 53.25 975 GLN A N 1
ATOM 7564 C CA . GLN A 1 975 ? -47.052 92.806 56.263 1.00 53.25 975 GLN A CA 1
ATOM 7565 C C . GLN A 1 975 ? -48.567 92.668 56.486 1.00 53.25 975 GLN A C 1
ATOM 7567 O O . GLN A 1 975 ? -49.223 93.665 56.778 1.00 53.25 975 GLN A O 1
ATOM 7572 N N . CYS A 1 976 ? -49.132 91.455 56.487 1.00 49.50 976 CYS A N 1
ATOM 7573 C CA . CYS A 1 976 ? -50.564 91.208 56.721 1.00 49.50 976 CYS A CA 1
ATOM 7574 C C . CYS A 1 976 ? -51.064 91.513 58.153 1.00 49.50 976 CYS A C 1
ATOM 7576 O O . CYS A 1 976 ? -52.235 91.275 58.453 1.00 49.50 976 CYS A O 1
ATOM 7578 N N . ARG A 1 977 ? -50.228 92.073 59.041 1.00 46.31 977 ARG A N 1
ATOM 7579 C CA . ARG A 1 977 ? -50.682 92.719 60.292 1.00 46.31 977 ARG A CA 1
ATOM 7580 C C . ARG A 1 977 ? -50.989 94.215 60.139 1.00 46.31 977 ARG A C 1
ATOM 7582 O O . ARG A 1 977 ? -51.516 94.806 61.080 1.00 46.31 977 ARG A O 1
ATOM 7589 N N . SER A 1 978 ? -50.695 94.823 58.988 1.00 39.44 978 SER A N 1
ATOM 7590 C CA . SER A 1 978 ? -50.901 96.249 58.721 1.00 39.44 978 SER A CA 1
ATOM 7591 C C . SER A 1 978 ? -51.803 96.474 57.502 1.00 39.44 978 SER A C 1
ATOM 7593 O O . SER A 1 978 ? -51.588 95.893 56.447 1.00 39.44 978 SER A O 1
ATOM 7595 N N . CYS A 1 979 ? -52.789 97.362 57.658 1.00 35.62 979 CYS A N 1
ATOM 7596 C CA . CYS A 1 979 ? -53.680 97.893 56.614 1.00 35.62 979 CYS A CA 1
ATOM 7597 C C . CYS A 1 979 ? -54.658 96.913 55.922 1.00 35.62 979 CYS A C 1
ATOM 7599 O O . CYS A 1 979 ? -54.372 96.242 54.936 1.00 35.62 979 CYS A O 1
ATOM 7601 N N . ARG A 1 980 ? -55.905 96.956 56.414 1.00 32.97 980 ARG A N 1
ATOM 7602 C CA . ARG A 1 980 ? -57.130 96.512 55.723 1.00 32.97 980 ARG A CA 1
ATOM 7603 C C . ARG A 1 980 ? -57.464 97.406 54.512 1.00 32.97 980 ARG A C 1
ATOM 7605 O O . ARG A 1 980 ? -57.008 98.543 54.471 1.00 32.97 980 ARG A O 1
ATOM 7612 N N . LEU A 1 981 ? -58.435 96.921 53.717 1.00 35.88 981 LEU A N 1
ATOM 7613 C CA . LEU A 1 981 ? -59.346 97.585 52.748 1.00 35.88 981 LEU A CA 1
ATOM 7614 C C . LEU A 1 981 ? -59.092 97.109 51.295 1.00 35.88 981 LEU A C 1
ATOM 7616 O O . LEU A 1 981 ? -58.145 97.557 50.669 1.00 35.88 981 LEU A O 1
ATOM 7620 N N . THR A 1 982 ? -59.740 96.051 50.775 1.00 34.34 982 THR A N 1
ATOM 7621 C CA . THR A 1 982 ? -61.162 95.903 50.335 1.00 34.34 982 THR A CA 1
ATOM 7622 C C . THR A 1 982 ? -61.556 96.771 49.123 1.00 34.34 982 THR A C 1
ATOM 7624 O O . THR A 1 982 ? -61.201 97.943 49.111 1.00 34.34 982 THR A O 1
ATOM 7627 N N . PRO A 1 983 ? -62.487 96.321 48.255 1.00 49.75 983 PRO A N 1
ATOM 7628 C CA . PRO A 1 983 ? -62.407 95.140 47.379 1.00 49.75 983 PRO A CA 1
ATOM 7629 C C . PRO A 1 983 ? -62.876 95.485 45.935 1.00 49.75 983 PRO A C 1
ATOM 7631 O O . PRO A 1 983 ? -63.224 96.635 45.689 1.00 49.75 983 PRO A O 1
ATOM 7634 N N . ASN A 1 984 ? -62.924 94.492 45.023 1.00 31.55 984 ASN A N 1
ATOM 7635 C CA . ASN A 1 984 ? -63.707 94.393 43.754 1.00 31.55 984 ASN A CA 1
ATOM 7636 C C . ASN A 1 984 ? -62.861 93.834 42.587 1.00 31.55 984 ASN A C 1
ATOM 7638 O O . ASN A 1 984 ? -61.670 94.107 42.534 1.00 31.55 984 ASN A O 1
ATOM 7642 N N . ILE A 1 985 ? -63.396 93.140 41.572 1.00 32.56 985 ILE A N 1
ATOM 7643 C CA . ILE A 1 985 ? -64.567 92.243 41.450 1.00 32.56 985 ILE A CA 1
ATOM 7644 C C . ILE A 1 985 ? -64.430 91.528 40.076 1.00 32.56 985 ILE A C 1
ATOM 7646 O O . ILE A 1 985 ? -63.889 92.133 39.157 1.00 32.56 985 ILE A O 1
ATOM 7650 N N . TRP A 1 986 ? -64.971 90.307 39.923 1.00 34.56 986 TRP A N 1
ATOM 7651 C CA . TRP A 1 986 ? -65.228 89.599 38.637 1.00 34.56 986 TRP A CA 1
ATOM 7652 C C . TRP A 1 986 ? -64.026 89.092 37.793 1.00 34.56 986 TRP A C 1
ATOM 7654 O O . TRP A 1 986 ? -62.929 89.621 37.889 1.00 34.56 986 TRP A O 1
ATOM 7664 N N . SER A 1 987 ? -64.169 88.132 36.859 1.00 30.30 987 SER A N 1
ATOM 7665 C CA . SER A 1 987 ? -64.936 86.854 36.783 1.00 30.30 987 SER A CA 1
ATOM 7666 C C . SER A 1 987 ? -64.773 86.237 35.374 1.00 30.30 987 SER A C 1
ATOM 7668 O O . SER A 1 987 ? -64.622 86.997 34.425 1.00 30.30 987 SER A O 1
ATOM 7670 N N . PHE A 1 988 ? -64.973 84.914 35.234 1.00 34.50 988 PHE A N 1
ATOM 7671 C CA . PHE A 1 988 ? -64.980 84.119 33.978 1.00 34.50 988 PHE A CA 1
ATOM 7672 C C . PHE A 1 988 ? -63.626 83.986 33.235 1.00 34.50 988 PHE A C 1
ATOM 7674 O O . PHE A 1 988 ? -62.883 84.945 33.104 1.00 34.50 988 PHE A O 1
ATOM 7681 N N . GLY A 1 989 ? -63.261 82.816 32.692 1.00 36.38 989 GLY A N 1
ATOM 7682 C CA . GLY A 1 989 ? -63.869 81.481 32.825 1.00 36.38 989 GLY A CA 1
ATOM 7683 C C . GLY A 1 989 ? -63.453 80.513 31.702 1.00 36.38 989 GLY A C 1
ATOM 7684 O O . GLY A 1 989 ? -63.129 80.982 30.621 1.00 36.38 989 GLY A O 1
ATOM 7685 N N . GLN A 1 990 ? -63.576 79.192 31.951 1.00 35.50 990 GLN A N 1
ATOM 7686 C CA . GLN A 1 990 ? -63.543 78.087 30.952 1.00 35.50 990 GLN A CA 1
ATOM 7687 C C . GLN A 1 990 ? -62.193 77.879 30.203 1.00 35.50 990 GLN A C 1
ATOM 7689 O O . GLN A 1 990 ? -61.454 78.825 29.998 1.00 35.50 990 GLN A O 1
ATOM 7694 N N . ILE A 1 991 ? -61.722 76.693 29.777 1.00 42.09 991 ILE A N 1
ATOM 7695 C CA . ILE A 1 991 ? -62.117 75.258 29.748 1.00 42.09 991 ILE A CA 1
ATOM 7696 C C . ILE A 1 991 ? -60.759 74.487 29.777 1.00 42.09 991 ILE A C 1
ATOM 7698 O O . ILE A 1 991 ? -59.827 74.918 29.113 1.00 42.09 991 ILE A O 1
ATOM 7702 N N . ARG A 1 992 ? -60.448 73.570 30.710 1.00 40.75 992 ARG A N 1
ATOM 7703 C CA . ARG A 1 992 ? -60.716 72.105 30.776 1.00 40.75 992 ARG A CA 1
ATOM 7704 C C . ARG A 1 992 ? -60.261 71.268 29.551 1.00 40.75 992 ARG A C 1
ATOM 7706 O O . ARG A 1 992 ? -60.491 71.679 28.430 1.00 40.75 992 ARG A O 1
ATOM 7713 N N . GLN A 1 993 ? -59.778 70.037 29.813 1.00 40.72 993 GLN A N 1
ATOM 7714 C CA . GLN A 1 993 ? -59.450 68.948 28.851 1.00 40.72 993 GLN A CA 1
ATOM 7715 C C . GLN A 1 993 ? -58.182 69.167 27.977 1.00 40.72 993 GLN A C 1
ATOM 7717 O O . GLN A 1 993 ? -57.958 70.269 27.506 1.00 40.72 993 GLN A O 1
ATOM 7722 N N . ILE A 1 994 ? -57.289 68.189 27.733 1.00 38.44 994 ILE A N 1
ATOM 7723 C CA . ILE A 1 994 ? -57.229 66.740 28.065 1.00 38.44 994 ILE A CA 1
ATOM 7724 C C . ILE A 1 994 ? -55.858 66.394 28.689 1.00 38.44 994 ILE A C 1
ATOM 7726 O O . ILE A 1 994 ? -54.858 67.026 28.374 1.00 38.44 994 ILE A O 1
ATOM 7730 N N . TYR A 1 995 ? -55.823 65.375 29.557 1.00 31.88 995 TYR A N 1
ATOM 7731 C CA . TYR A 1 995 ? -54.618 64.826 30.194 1.00 31.88 995 TYR A CA 1
ATOM 7732 C C . TYR A 1 995 ? -54.504 63.328 29.862 1.00 31.88 995 TYR A C 1
ATOM 7734 O O . TYR A 1 995 ? -55.388 62.568 30.273 1.00 31.88 995 TYR A O 1
ATOM 7742 N N . ARG A 1 996 ? -53.446 62.917 29.155 1.00 37.69 996 ARG A N 1
ATOM 7743 C CA . ARG A 1 996 ? -52.630 61.708 29.398 1.00 37.69 996 ARG A CA 1
ATOM 7744 C C . ARG A 1 996 ? -51.524 61.587 28.359 1.00 37.69 996 ARG A C 1
ATOM 7746 O O . ARG A 1 996 ? -51.847 61.774 27.169 1.00 37.69 996 ARG A O 1
#

Secondary structure (DSSP, 8-state):
---------------------------------------------------------S------------------------------------SSTTHHHHHHHHHHHHHHHHHHHHHHHHHHHHHHHHHHHHHHHHHHHHHHHHHHHHHHHHHHHHHHHHHHHHHHHHHHHHHHHHHHHHHHHHHHHHHHHHHHHHHHHHHHHHHHHHHHHHHHHHHHHHHHHHHHHHHHHHHHHHHHHHHHHHHHHHHHHHHHHHHHHHHHHHHHHHHHHHHHHHHHHHHHHHHHHHHHHHHHHHHHHHHHHHHHHHHHHHHHHHHHHHHHHTTTGGGTTSSHHHHHHHHHHHHHHHHHHHHHHHHHHHHHHHHHHHHHHHHHHHHHHHHHHHHHHHHHHHHHHHHHHHHHHHHHHHHHHHHHHHHHHHHHHHHHHHHHHHHHHHHHHHHHHHHHHHHHHHHHHHHHHHHHHHHHHHHHHHHHHHHHHTTSSS----------------SS------------S---S---S---S-TTSHHHHHHHHHHHHHHHHHHHHHHHHHHHHHHHHHHHHHHHHHHHHHHHHHHHHHHHHHHHHHHHHHHHHHHHHHHHHHHHHHHHHHHHHHHHHHHHHHHHHHHHHHHHHHHHHHHHHHHHHHHHHHHHHHHHHHHHHHHHHHHHHHHHHHHHHHHHHHHHHHHHHHHHHHHHHHHHHHHHHHHHHHHHHHHHHHHHHHHHHHHHHHHHHHHHHHHHHHHHHHHHHHHHHHHHHHHHHHHHHHHHHTTS---SS-HHHHHHHHHHHHHHHHHHHHHHHHHHHHHHHHHHHHHHHHHHHHHHHHHHHHHHHHHHHHHHHHHHHHHHHHHHHHHHHHHHHHHHHHHHHHHHHHHHHHHHHHHHHHHHHHHHHHHHHHHHHHHHHHHHHHHHHHHHHHHHHHHHHHHHHHHHHHHHHHHHHHHHHHHHHHHHHHHHHHHHHHHHHHHTTS------------------

Foldseek 3Di:
DDDDDDDDDDDDDDDDDDDDDDDDDDDDDDDDDDDDDDDDDDDDDDDDDDDDDDDDDDDDDDDDDDDDDDDDDDDDDDDDDDDDDDDDDDDDDPPVVPVVVVVVVVVVVVVVVVVVVVVVVVVVVVVVVVVVVVVVVVVVVVVVVVVVVVVVVVVVVVVVVVVVVVVVVVVVVVVVVVVVVVVVVVVVVVVVVVVVVVVVVVVVVVVVVVVVVVVVVVVVVVVVVVVVVVVVVVVVVVVVVVVVVVVVVVVVVVVVVVVVVVVVVVVVVVVVVVVVVVVVVVVVVVVVVVVVVVVVVVVVVVVVVVVVVVVVVVVVVVVVVVVVCVVVCVVVPPCVVVVVVVVVVVVVVVVVVVVVVVVVVVVVVVVVVVVVVVVCCVVVVVVVVVVVVVVVVVVVVVVVVVVVVVVVVVVVVVVVVVVVVVVVVVVVVVVVVVVVVVVVVVVVVVVVVVVVVVVVVVVVVVVVVVVVVVVVVVVVVVVVVVPPPDDDDDDDDDDDDDDPPDPDDDDDDDDDDDDDDDDDVDDDPPPDDDDPPVVPVVVVVVVVVVVVVVVVVVVVVVVVVVVVVVVVVVVVVVVVVVVVVVVVVVVVVVVVVVVVVVVVVVVVVVVVVVVVVVVVVVVVVVVVVVVVVVVVVVVVVVVVVVVVVVVVVVVVVVVVVVVVVVVVVVVVVVVVVVVVVVVVVVVVVVVVVVVVVVVVVVVVVVVVVVVVVVVVVVVVVVVVVVVVVVVVVVVVVVVVVVVVVVVVVVVVVVVVVVVVVVVVVVVVVVVVVVVVVVVVVPPDDDDDDCPPVCPVVVVVVVVVVVVVVVVVVVVVVVVVVVVVVVVVVVVVVVVVVVVVVVVVVVVVVVVVVVVVVVVVVVVVVVVVVVVVVVVVVVVVVVVVVVVVVVVVVVVVVVVVVVVVVVVVVVVVVVVVVVVVVVVVVVVVVVVVVVVVVVVVVVVVVVVVVVVVVVVVVVVVVVVVVVVVVVVVVVVCVVPVVDDDDDDDDDDDDDDDDDDD

Sequence (996 aa):
MKLSKSSSHSSRASTGRKSTKISKSPPQTPPDECDPVCHDQHYGVPQYHQPPQRGYASNPPGVQMPPPSSSLPTAGGVFHHNNNMPSMMEPADVLHRLETKESRMHQLSALLETMKHESAGTAEAMERTLHENDTLQRMNQQLTHDLQAAIDATEQHKTDHAKQIQEVMTVFTDERRDLEKKFELYMESRQAEFEAARVAHDDQIAKLSQDTMALQEKNRELSHQCESWQDQYGTASDNLSALMRDQEATKGQHKAAMEALAATLQDVDTEKQELGKLLADAFHDLERCRAALLEANNNVTQLKTSLTQNDQSWTNTLTSLESQILESHAQQQLVKDALRVAEAALQVERSQKEELNAAMRTELQRYTDELDDVQAKHATSLAVVVAERNECQDRLSQVKERAKATDKQLQALRLQFEDAMEGAKLTLAAKTADADKQRVVADRNLAEMNSQCIALAQDLAACQAARTDSEGKFAHLQQGCVKLSALVGIDSSSSMDELVGKVDSIVATANDRLTLLQACQARESQLSMDSQAFAVEHAHLQQSLQSCTDELESVKQDCAALVVEMQSLTAAHDKALMEMQSSSQRKVDDALAQQQALAVSTMQLQRSVDGQRARIDQLEDEKRELLQEADALNKSLETSYQVKNALQMDMDATKHRVVVLQSEHNDLQDAHDQLTAAMATNRTDWSAKLAESDALYQRDRHEWDKQSRSLLATVATLEGQVTSLNELVVQAREDSDACRRHAADLAESLERTRVELIDAQDSCAEWKDKADGLATTSSSVESTLRADLTASSGQCLALAGDKRRLESTAASLETLNGQLNAELHTLRQEKQCLNKHLEGRDDELLAVQGDLAQVKAELERVARSKQTLQTELSRAAEDLNDSLRQLEVLRREFRSQEKAHAAAEEGCRKDMDMLRTDHMEAMALNEELQAKISTIQSAANATINDLVAELTHAEDLLKADQARRAQDDELLRSQCRSCRLTPNIWSFGQIRQIYR

pLDDT: mean 72.69, std 20.25, range [25.61, 96.31]

Radius of gyration: 112.25 Å; chains: 1; bounding box: 214×181×343 Å

Organism: Aphanomyces astaci (NCBI:txid112090)